Protein AF-A0A6M1Z9V4-F1 (afdb_monomer)

pLDDT: mean 81.65, std 12.56, range [28.44, 98.12]

Radius of gyration: 45.86 Å; Cα contacts (8 Å, |Δi|>4): 1513; chains: 1; bounding box: 104×71×119 Å

Foldseek 3Di:
DPPQAEAFEEEEQDCQQDLVSLLLVLVVVLVVDDVRYHAEYEYEFHDCLLVVQVVVQCVVPVDHDLLVNLVRSLVRLVVRQVSSCVSNVVVVAAADEDEQARQQFEWAPDAQATWGQATDRPVSVVCSVVVHYYYYYFQWHAYPVRGIGGNHPLRSLQSSLRSCLVVVHQEYEYAFQDAAQWQAACVVDVPIDFAAEDELVRQLVSVVVVSHPHDNQNSVLCVQAQRKYFYGHSVCRVRSYYIYGDPDDGDPDRDTPDHDPLQFKDWPDSVVSVVVSVQLVVQCVVVVHDPVCVVVCPFGWDWDDDQQKIKIKTKHFDDPCLLVLVQCLLQDQLDDPHGFDFPDKDKIWIDGNVPPPTIMMMIITMGGDPDNVSSVSSVVRCVVCVVLSRQCRHDVVSSLVSCVVVAPDLVRLLVSLVVVLVVCCVVPVVQDDPCLVVLSVVCVVQADPVQSRFDGSVVSSCLSSVLVSLVVVVLVCVVVVPLDKDKDWDKDWDWTQDPVGIDIKIKIKIKIAANDLQWDDAPVLLVVLLCVLPVQKDWDPRFWDWDCPSVSRMIIIMTIIDHPVGDDPVSNVVCVPCSRVSSVLLTDGFDAQLDDADDPVVLVVQQVVQVVVPADPPDAKEKEKGFHGDDPWKTKIKMKIKDWDDPPDDPLVVLLCPAPQNVFKDWPDWDFDDDHVNPITIIMTIMIGIDTQVVQADPSRDGPVLVVVVVVVVRVCVRRPDYHHPCNVLVVLLVVLLVVLVVVQPPPCPSCPVVSVLFLSQKPPSSCSNVPHSVVSNVQVVVVVVCVPPDPDQKDWDWDDDDLKIKIKIKHQDPVLVVLLVVLLVVLVDDRNQKIWGWDDDRRIIMIMIIGNGSDPVSSVSNVVSNVVSVPPPPDD

Mean predicted aligned error: 21.91 Å

Nearest PDB structures (foldseek):
  5yei-assembly2_E  TM=5.825E-01  e=1.149E-25  Pseudomonas aeruginosa PAO1
  3c1m-assembly1_A  TM=6.120E-01  e=2.299E-22  Methanocaldococcus jannaschii
  2hmf-assembly1_A  TM=6.129E-01  e=2.421E-22  Methanocaldococcus jannaschii
  3c1m-assembly1_D  TM=6.061E-01  e=2.299E-22  Methanocaldococcus jannaschii
  3c1m-assembly3_C  TM=6.024E-01  e=9.781E-22  Methanocaldococcus jannaschii

Structure (mmCIF, N/CA/C/O backbone):
data_AF-A0A6M1Z9V4-F1
#
_entry.id   AF-A0A6M1Z9V4-F1
#
loop_
_atom_site.group_PDB
_atom_site.id
_atom_site.type_symbol
_atom_site.label_atom_id
_atom_site.label_alt_id
_atom_site.label_comp_id
_atom_site.label_asym_id
_atom_site.label_entity_id
_atom_site.label_seq_id
_atom_site.pdbx_PDB_ins_code
_atom_site.Cartn_x
_atom_site.Cartn_y
_atom_site.Cartn_z
_atom_site.occupancy
_atom_site.B_iso_or_equiv
_atom_site.auth_seq_id
_atom_site.auth_comp_id
_atom_site.auth_asym_id
_atom_site.auth_atom_id
_atom_site.pdbx_PDB_model_num
ATOM 1 N N . MET A 1 1 ? 17.855 31.477 -18.858 1.00 30.61 1 MET A N 1
ATOM 2 C CA . MET A 1 1 ? 18.874 30.545 -18.332 1.00 30.61 1 MET A CA 1
ATOM 3 C C . MET A 1 1 ? 19.898 30.377 -19.432 1.00 30.61 1 MET A C 1
ATOM 5 O O . MET A 1 1 ? 19.485 30.064 -20.540 1.00 30.61 1 MET A O 1
ATOM 9 N N . VAL A 1 2 ? 21.170 30.686 -19.178 1.00 31.91 2 VAL A N 1
ATOM 10 C CA . VAL A 1 2 ? 22.245 30.371 -20.131 1.00 31.91 2 VAL A CA 1
ATOM 11 C C . VAL A 1 2 ? 22.257 28.849 -20.273 1.00 31.91 2 VAL A C 1
ATOM 13 O O . VAL A 1 2 ? 22.271 28.143 -19.266 1.00 31.91 2 VAL A O 1
ATOM 16 N N . GLN A 1 3 ? 22.106 28.358 -21.498 1.00 38.12 3 GLN A N 1
ATOM 17 C CA . GLN A 1 3 ? 22.083 26.934 -21.807 1.00 38.12 3 GLN A CA 1
ATOM 18 C C . GLN A 1 3 ? 23.468 26.373 -21.450 1.00 38.12 3 GLN A C 1
ATOM 20 O O . GLN A 1 3 ? 24.476 26.870 -21.938 1.00 38.12 3 GLN A O 1
ATOM 25 N N . MET A 1 4 ? 23.528 25.437 -20.499 1.00 54.75 4 MET A N 1
ATOM 26 C CA . MET A 1 4 ? 24.790 24.845 -20.044 1.00 54.75 4 MET A CA 1
ATOM 27 C C . MET A 1 4 ? 25.305 23.898 -21.129 1.00 54.75 4 MET A C 1
ATOM 29 O O . MET A 1 4 ? 24.669 22.877 -21.387 1.00 54.75 4 MET A O 1
ATOM 33 N N . GLU A 1 5 ? 26.427 24.227 -21.763 1.00 67.88 5 GLU A N 1
ATOM 34 C CA . GLU A 1 5 ? 27.024 23.380 -22.798 1.00 67.88 5 GLU A CA 1
ATOM 35 C C . GLU A 1 5 ? 27.847 22.259 -22.154 1.00 67.88 5 GLU A C 1
ATOM 37 O O . GLU A 1 5 ? 28.683 22.488 -21.279 1.00 67.88 5 GLU A O 1
ATOM 42 N N . ALA A 1 6 ? 27.561 21.021 -22.549 1.00 83.81 6 ALA A N 1
ATOM 43 C CA . ALA A 1 6 ? 28.310 19.857 -22.109 1.00 83.81 6 ALA A CA 1
ATOM 44 C C . ALA A 1 6 ? 29.491 19.595 -23.053 1.00 83.81 6 ALA A C 1
ATOM 46 O O . ALA A 1 6 ? 29.345 19.658 -24.273 1.00 83.81 6 ALA A O 1
ATOM 47 N N . GLU A 1 7 ? 30.653 19.276 -22.484 1.00 90.88 7 GLU A N 1
ATOM 48 C CA . GLU A 1 7 ? 31.898 19.022 -23.211 1.00 90.88 7 GLU A CA 1
ATOM 49 C C . GLU A 1 7 ? 32.248 17.533 -23.166 1.00 90.88 7 GLU A C 1
ATOM 51 O O . GLU A 1 7 ? 32.269 16.918 -22.095 1.00 90.88 7 GLU A O 1
ATOM 56 N N . VAL A 1 8 ? 32.581 16.954 -24.324 1.00 96.06 8 VAL A N 1
ATOM 57 C CA . VAL A 1 8 ? 33.084 15.577 -24.420 1.00 96.06 8 VAL A CA 1
ATOM 58 C C . VAL A 1 8 ? 34.544 15.587 -24.863 1.00 96.06 8 VAL A C 1
ATOM 60 O O . VAL A 1 8 ? 34.869 16.001 -25.976 1.00 96.06 8 VAL A O 1
ATOM 63 N N . LEU A 1 9 ? 35.427 15.095 -23.993 1.00 96.06 9 LEU A N 1
ATOM 64 C CA . LEU A 1 9 ? 36.875 15.061 -24.191 1.00 96.06 9 LEU A CA 1
ATOM 65 C C . LEU A 1 9 ? 37.337 13.615 -24.374 1.00 96.06 9 LEU A C 1
ATOM 67 O O . LEU A 1 9 ? 37.154 12.782 -23.486 1.00 96.06 9 LEU A O 1
ATOM 71 N N . LYS A 1 10 ? 37.972 13.296 -25.501 1.00 96.44 10 LYS A N 1
ATOM 72 C CA . LYS A 1 10 ? 38.470 11.950 -25.795 1.00 96.44 10 LYS A CA 1
ATOM 73 C C . LYS A 1 10 ? 39.991 11.903 -25.744 1.00 96.44 10 LYS A C 1
ATOM 75 O O . LYS A 1 10 ? 40.659 12.517 -26.571 1.00 96.44 10 LYS A O 1
ATOM 80 N N . PHE A 1 11 ? 40.543 11.064 -24.868 1.00 94.50 11 PHE A N 1
ATOM 81 C CA . PHE A 1 11 ? 41.984 10.802 -24.771 1.00 94.50 11 PHE A CA 1
ATOM 82 C C . PHE A 1 11 ? 42.332 9.421 -25.344 1.00 94.50 11 PHE A C 1
ATOM 84 O O . PHE A 1 11 ? 41.746 8.399 -24.978 1.00 94.50 11 PHE A O 1
ATOM 91 N N . GLY A 1 12 ? 43.274 9.379 -26.292 1.00 89.25 12 GLY A N 1
ATOM 92 C CA . GLY A 1 12 ? 43.791 8.123 -26.855 1.00 89.25 12 GLY A CA 1
ATOM 93 C C . GLY A 1 12 ? 44.735 7.371 -25.910 1.00 89.25 12 GLY A C 1
ATOM 94 O O . GLY A 1 12 ? 45.224 7.935 -24.938 1.00 89.25 12 GLY A O 1
ATOM 95 N N . GLY A 1 13 ? 45.052 6.110 -26.229 1.00 88.12 13 GLY A N 1
ATOM 96 C CA . GLY A 1 13 ? 45.887 5.255 -25.369 1.00 88.12 13 GLY A CA 1
ATOM 97 C C . GLY A 1 13 ? 47.291 5.809 -25.100 1.00 88.12 13 GLY A C 1
ATOM 98 O O . GLY A 1 13 ? 47.818 5.638 -24.007 1.00 88.12 13 GLY A O 1
ATOM 99 N N . ALA A 1 14 ? 47.865 6.560 -26.049 1.00 88.00 14 ALA A N 1
ATOM 100 C CA . ALA A 1 14 ? 49.145 7.251 -25.876 1.00 88.00 14 ALA A CA 1
ATOM 101 C C . ALA A 1 14 ? 49.090 8.411 -24.861 1.00 88.00 14 ALA A C 1
ATOM 103 O O . ALA A 1 14 ? 50.113 8.735 -24.264 1.00 88.00 14 ALA A O 1
ATOM 104 N N . ALA A 1 15 ? 47.914 9.012 -24.642 1.00 89.25 15 ALA A N 1
ATOM 105 C CA . ALA A 1 15 ? 47.707 10.083 -23.664 1.00 89.25 15 ALA A CA 1
ATOM 106 C C . ALA A 1 15 ? 47.539 9.547 -22.231 1.00 89.25 15 ALA A C 1
ATOM 108 O O . ALA A 1 15 ? 47.651 10.303 -21.271 1.00 89.25 15 ALA A O 1
ATOM 109 N N . VAL A 1 16 ? 47.283 8.245 -22.081 1.00 92.62 16 VAL A N 1
ATOM 110 C CA . VAL A 1 16 ? 47.084 7.562 -20.793 1.00 92.62 16 VAL A CA 1
ATOM 111 C C . VAL A 1 16 ? 48.018 6.354 -20.633 1.00 92.62 16 VAL A C 1
ATOM 113 O O . VAL A 1 16 ? 47.740 5.459 -19.843 1.00 92.62 16 VAL A O 1
ATOM 116 N N . ALA A 1 17 ? 49.133 6.297 -21.373 1.00 91.38 17 ALA A N 1
ATOM 117 C CA . ALA A 1 17 ? 49.997 5.114 -21.397 1.00 91.38 17 ALA A CA 1
ATOM 118 C C . ALA A 1 17 ? 50.807 4.928 -20.105 1.00 91.38 17 ALA A C 1
ATOM 120 O O . ALA A 1 17 ? 51.143 3.800 -19.754 1.00 91.38 17 ALA A O 1
ATOM 121 N N . THR A 1 18 ? 51.112 6.011 -19.385 1.00 93.62 18 THR A N 1
ATOM 122 C CA . THR A 1 18 ? 51.848 5.965 -18.113 1.00 93.62 18 THR A CA 1
ATOM 123 C C . THR A 1 18 ? 51.132 6.733 -17.001 1.00 93.62 18 THR A C 1
ATOM 125 O O . THR A 1 18 ? 50.390 7.680 -17.281 1.00 93.62 18 THR A O 1
ATOM 128 N N . PRO A 1 19 ? 51.388 6.408 -15.718 1.00 94.44 19 PRO A N 1
ATOM 129 C CA . PRO A 1 19 ? 50.850 7.172 -14.592 1.00 94.44 19 PRO A CA 1
ATOM 130 C C . PRO A 1 19 ? 51.164 8.673 -14.668 1.00 94.44 19 PRO A C 1
ATOM 132 O O . PRO A 1 19 ? 50.322 9.500 -14.328 1.00 94.44 19 PRO A O 1
ATOM 135 N N . GLN A 1 20 ? 52.351 9.052 -15.155 1.00 94.12 20 GLN A N 1
ATOM 136 C CA . GLN A 1 20 ? 52.730 10.455 -15.345 1.00 94.12 20 GLN A CA 1
ATOM 137 C C . GLN A 1 20 ? 51.847 11.145 -16.390 1.00 94.12 20 GLN A C 1
ATOM 139 O O . GLN A 1 20 ? 51.473 12.300 -16.200 1.00 94.12 20 GLN A O 1
ATOM 144 N N . GLN A 1 21 ? 51.496 10.456 -17.477 1.00 93.19 21 GLN A N 1
ATOM 145 C CA . GLN A 1 21 ? 50.587 11.001 -18.486 1.00 93.19 21 GLN A CA 1
ATOM 146 C C . GLN A 1 21 ? 49.151 11.095 -17.962 1.00 93.19 21 GLN A C 1
ATOM 148 O O . GLN A 1 21 ? 48.523 12.134 -18.135 1.00 93.19 21 GLN A O 1
ATOM 153 N N . ILE A 1 22 ? 48.673 10.091 -17.217 1.00 95.38 22 ILE A N 1
ATOM 154 C CA . ILE A 1 22 ? 47.360 10.140 -16.547 1.00 95.38 22 ILE A CA 1
ATOM 155 C C . ILE A 1 22 ? 47.282 11.340 -15.591 1.00 95.38 22 ILE A C 1
ATOM 157 O O . ILE A 1 22 ? 46.293 12.069 -15.603 1.00 95.38 22 ILE A O 1
ATOM 161 N N . LYS A 1 23 ? 48.342 11.611 -14.815 1.00 95.12 23 LYS A N 1
ATOM 162 C CA . LYS A 1 23 ? 48.415 12.802 -13.951 1.00 95.12 23 LYS A CA 1
ATOM 163 C C . LYS A 1 23 ? 48.371 14.113 -14.741 1.00 95.12 23 LYS A C 1
ATOM 165 O O . LYS A 1 23 ? 47.721 15.052 -14.293 1.00 95.12 23 LYS A O 1
ATOM 170 N N . LYS A 1 24 ? 49.020 14.185 -15.910 1.00 93.31 24 LYS A N 1
ATOM 171 C CA . LYS A 1 24 ? 48.935 15.361 -16.797 1.00 93.31 24 LYS A CA 1
ATOM 172 C C . LYS A 1 24 ? 47.515 15.570 -17.326 1.00 93.31 24 LYS A C 1
ATOM 174 O O . LYS A 1 24 ? 47.024 16.691 -17.278 1.00 93.31 24 LYS A O 1
ATOM 179 N N . VAL A 1 25 ? 46.845 14.499 -17.757 1.00 94.31 25 VAL A N 1
ATOM 180 C CA . VAL A 1 25 ? 45.439 14.541 -18.198 1.00 94.31 25 VAL A CA 1
ATOM 181 C C . VAL A 1 25 ? 44.521 14.993 -17.057 1.00 94.31 25 VAL A C 1
ATOM 183 O O . VAL A 1 25 ? 43.667 15.848 -17.266 1.00 94.31 25 VAL A O 1
ATOM 186 N N . ALA A 1 26 ? 44.731 14.492 -15.835 1.00 95.62 26 ALA A N 1
ATOM 187 C CA . ALA A 1 26 ? 43.974 14.924 -14.661 1.00 95.62 26 ALA A CA 1
ATOM 188 C C . ALA A 1 26 ? 44.179 16.414 -14.338 1.00 95.62 26 ALA A C 1
ATOM 190 O O . ALA A 1 26 ? 43.201 17.102 -14.060 1.00 95.62 26 ALA A O 1
ATOM 191 N N . CYS A 1 27 ? 45.417 16.929 -14.408 1.00 93.19 27 CYS A N 1
ATOM 192 C CA . CYS A 1 27 ? 45.677 18.367 -14.259 1.00 93.19 27 CYS A CA 1
ATOM 193 C C . CYS A 1 27 ? 44.933 19.182 -15.321 1.00 93.19 27 CYS A C 1
ATOM 195 O O . CYS A 1 27 ? 44.237 20.125 -14.969 1.00 93.19 27 CYS A O 1
ATOM 197 N N . PHE A 1 28 ? 45.017 18.776 -16.590 1.00 92.25 28 PHE A N 1
ATOM 198 C CA . PHE A 1 28 ? 44.331 19.459 -17.686 1.00 92.25 28 PHE A CA 1
ATOM 199 C C . PHE A 1 28 ? 42.811 19.528 -17.468 1.00 92.25 28 PHE A C 1
ATOM 201 O O . PHE A 1 28 ? 42.213 20.592 -17.590 1.00 92.25 28 PHE A O 1
ATOM 208 N N . ILE A 1 29 ? 42.177 18.413 -17.089 1.00 93.62 29 ILE A N 1
ATOM 209 C CA . ILE A 1 29 ? 40.734 18.379 -16.801 1.00 93.62 29 ILE A CA 1
ATOM 210 C C . ILE A 1 29 ? 40.393 19.259 -15.588 1.00 93.62 29 ILE A C 1
ATOM 212 O O . ILE A 1 29 ? 39.375 19.948 -15.602 1.00 93.62 29 ILE A O 1
ATOM 216 N N . ALA A 1 30 ? 41.230 19.248 -14.546 1.00 91.69 30 ALA A N 1
ATOM 217 C CA . ALA A 1 30 ? 41.026 20.066 -13.352 1.00 91.69 30 ALA A CA 1
ATOM 218 C C . ALA A 1 30 ? 41.131 21.571 -13.647 1.00 91.69 30 ALA A C 1
ATOM 220 O O . ALA A 1 30 ? 40.338 22.341 -13.118 1.00 91.69 30 ALA A O 1
ATOM 221 N N . GLU A 1 31 ? 42.068 21.975 -14.506 1.00 89.94 31 GLU A N 1
ATOM 222 C CA . GLU A 1 31 ? 42.248 23.364 -14.953 1.00 89.94 31 GLU A CA 1
ATOM 223 C C . GLU A 1 31 ? 41.127 23.817 -15.893 1.00 89.94 31 GLU A C 1
ATOM 225 O O . GLU A 1 31 ? 40.688 24.963 -15.833 1.00 89.94 31 GLU A O 1
ATOM 230 N N . ARG A 1 32 ? 40.628 22.908 -16.738 1.00 87.06 32 ARG A N 1
ATOM 231 C CA . ARG A 1 32 ? 39.532 23.181 -17.674 1.00 87.06 32 ARG A CA 1
ATOM 232 C C . ARG A 1 32 ? 38.161 23.246 -16.999 1.00 87.06 32 ARG A C 1
ATOM 234 O O . ARG A 1 32 ? 37.228 23.828 -17.546 1.00 87.06 32 ARG A O 1
ATOM 241 N N . ARG A 1 33 ? 38.020 22.664 -15.807 1.00 84.12 33 ARG A N 1
ATOM 242 C CA . ARG A 1 33 ? 36.779 22.710 -15.031 1.00 84.12 33 ARG A CA 1
ATOM 243 C C . ARG A 1 33 ? 36.532 24.125 -14.509 1.00 84.12 33 ARG A C 1
ATOM 245 O O . ARG A 1 33 ? 37.269 24.626 -13.665 1.00 84.12 33 ARG A O 1
ATOM 252 N N . THR A 1 34 ? 35.427 24.727 -14.932 1.00 74.56 34 THR A N 1
ATOM 253 C CA . THR A 1 34 ? 34.893 25.959 -14.334 1.00 74.56 34 THR A CA 1
ATOM 254 C C . THR A 1 34 ? 33.622 25.663 -13.534 1.00 74.56 34 THR A C 1
ATOM 256 O O . THR A 1 34 ? 33.082 24.554 -13.592 1.00 74.56 34 THR A O 1
ATOM 259 N N . ALA A 1 35 ? 33.140 26.635 -12.754 1.00 61.66 35 ALA A N 1
ATOM 260 C CA . ALA A 1 35 ? 31.840 26.513 -12.100 1.00 61.66 35 ALA A CA 1
ATOM 261 C C . ALA A 1 35 ? 30.750 26.304 -13.170 1.00 61.66 35 ALA A C 1
ATOM 263 O O . ALA A 1 35 ? 30.610 27.135 -14.066 1.00 61.66 35 ALA A O 1
ATOM 264 N N . ASN A 1 36 ? 29.976 25.219 -13.050 1.00 62.91 36 ASN A N 1
ATOM 265 C CA . ASN A 1 36 ? 28.945 24.763 -14.000 1.00 62.91 36 ASN A CA 1
ATOM 266 C C . ASN A 1 36 ? 29.429 24.053 -15.288 1.00 62.91 36 ASN A C 1
ATOM 268 O O . ASN A 1 36 ? 28.621 23.848 -16.194 1.00 62.91 36 ASN A O 1
ATOM 272 N N . SER A 1 37 ? 30.694 23.621 -15.389 1.00 76.00 37 SER A N 1
ATOM 273 C CA . SER A 1 37 ? 31.153 22.789 -16.520 1.00 76.00 37 SER A CA 1
ATOM 274 C C . SER A 1 37 ? 30.627 21.344 -16.427 1.00 76.00 37 SER A C 1
ATOM 276 O O . SER A 1 37 ? 30.912 20.640 -15.456 1.00 76.00 37 SER A O 1
ATOM 278 N N . ARG A 1 38 ? 29.920 20.859 -17.461 1.00 90.44 38 ARG A N 1
ATOM 279 C CA . ARG A 1 38 ? 29.492 19.450 -17.598 1.00 90.44 38 ARG A CA 1
ATOM 280 C C . ARG A 1 38 ? 30.489 18.676 -18.465 1.00 90.44 38 ARG A C 1
ATOM 282 O O . ARG A 1 38 ? 30.363 18.671 -19.684 1.00 90.44 38 ARG A O 1
ATOM 289 N N . ILE A 1 39 ? 31.479 18.032 -17.841 1.00 94.19 39 ILE A N 1
ATOM 290 C CA . ILE A 1 39 ? 32.590 17.376 -18.553 1.00 94.19 39 ILE A CA 1
ATOM 291 C C . ILE A 1 39 ? 32.426 15.851 -18.553 1.00 94.19 39 ILE A C 1
ATOM 293 O O . ILE A 1 39 ? 32.421 15.210 -17.496 1.00 94.19 39 ILE A O 1
ATOM 297 N N . ILE A 1 40 ? 32.376 15.267 -19.752 1.00 97.12 40 ILE A N 1
ATOM 298 C CA . ILE A 1 40 ? 32.503 13.826 -19.990 1.00 97.12 40 ILE A CA 1
ATOM 299 C C . ILE A 1 40 ? 33.883 13.547 -20.580 1.00 97.12 40 ILE A C 1
ATOM 301 O O . ILE A 1 40 ? 34.289 14.153 -21.568 1.00 97.12 40 ILE A O 1
ATOM 305 N N . VAL A 1 41 ? 34.596 12.582 -20.009 1.00 97.50 41 VAL A N 1
ATOM 306 C CA . VAL A 1 41 ? 35.927 12.174 -20.456 1.00 97.50 41 VAL A CA 1
ATOM 307 C C . VAL A 1 41 ? 35.881 10.735 -20.939 1.00 97.50 41 VAL A C 1
ATOM 309 O O . VAL A 1 41 ? 35.579 9.838 -20.162 1.00 97.50 41 VAL A O 1
ATOM 312 N N . VAL A 1 42 ? 36.219 10.483 -22.199 1.00 97.75 42 VAL A N 1
ATOM 313 C CA . VAL A 1 42 ? 36.314 9.131 -22.764 1.00 97.75 42 VAL A CA 1
ATOM 314 C C . VAL A 1 42 ? 37.778 8.742 -22.902 1.00 97.75 42 VAL A C 1
ATOM 316 O O . VAL A 1 42 ? 38.550 9.432 -23.571 1.00 97.75 42 VAL A O 1
ATOM 319 N N . VAL A 1 43 ? 38.171 7.619 -22.305 1.00 95.38 43 VAL A N 1
ATOM 320 C CA . VAL A 1 43 ? 39.557 7.125 -22.367 1.00 95.38 43 VAL A CA 1
ATOM 321 C C . VAL A 1 43 ? 39.635 5.752 -23.026 1.00 95.38 43 VAL A C 1
ATOM 323 O O . VAL A 1 43 ? 38.760 4.901 -22.852 1.00 95.38 43 VAL A O 1
ATOM 326 N N . SER A 1 44 ? 40.694 5.554 -23.809 1.00 93.50 44 SER A N 1
ATOM 327 C CA . SER A 1 44 ? 41.108 4.242 -24.321 1.00 93.50 44 SER A CA 1
ATOM 328 C C . SER A 1 44 ? 41.963 3.493 -23.288 1.00 93.50 44 SER A C 1
ATOM 330 O O . SER A 1 44 ? 42.369 4.073 -22.281 1.00 93.50 44 SER A O 1
ATOM 332 N N . ALA A 1 45 ? 42.257 2.214 -23.541 1.00 91.12 45 ALA A N 1
ATOM 333 C CA . ALA A 1 45 ? 43.186 1.438 -22.725 1.00 91.12 45 ALA A CA 1
ATOM 334 C C . ALA A 1 45 ? 44.600 2.055 -22.705 1.00 91.12 45 ALA A C 1
ATOM 336 O O . ALA A 1 45 ? 45.015 2.730 -23.652 1.00 91.12 45 ALA A O 1
ATOM 337 N N . MET A 1 46 ? 45.353 1.802 -21.632 1.00 89.88 46 MET A N 1
ATOM 338 C CA . MET A 1 46 ? 46.723 2.293 -21.474 1.00 89.88 46 MET A CA 1
ATOM 339 C C . MET A 1 46 ? 47.648 1.699 -22.546 1.00 89.88 46 MET A C 1
ATOM 341 O O . MET A 1 46 ? 47.776 0.484 -22.655 1.00 89.88 46 MET A O 1
ATOM 345 N N . GLY A 1 47 ? 48.345 2.538 -23.316 1.00 82.00 47 GLY A N 1
ATOM 346 C CA . GLY A 1 47 ? 49.431 2.087 -24.194 1.00 82.00 47 GLY A CA 1
ATOM 347 C C . GLY A 1 47 ? 49.042 0.932 -25.132 1.00 82.00 47 GLY A C 1
ATOM 348 O O . GLY A 1 47 ? 48.209 1.113 -26.016 1.00 82.00 47 GLY A O 1
ATOM 349 N N . LYS A 1 48 ? 49.679 -0.235 -24.950 1.00 83.19 48 LYS A N 1
ATOM 350 C CA . LYS A 1 48 ? 49.480 -1.457 -25.756 1.00 83.19 48 LYS A CA 1
ATOM 351 C C . LYS A 1 48 ? 48.669 -2.550 -25.042 1.00 83.19 48 LYS A C 1
ATOM 353 O O . LYS A 1 48 ? 48.612 -3.674 -25.530 1.00 83.19 48 LYS A O 1
ATOM 358 N N . THR A 1 49 ? 48.014 -2.244 -23.918 1.00 84.88 49 THR A N 1
ATOM 359 C CA . THR A 1 49 ? 47.320 -3.247 -23.089 1.00 84.88 49 THR A CA 1
ATOM 360 C C . THR A 1 49 ? 46.280 -4.058 -23.872 1.00 84.88 49 THR A C 1
ATOM 362 O O . THR A 1 49 ? 46.171 -5.263 -23.671 1.00 84.88 49 THR A O 1
ATOM 365 N N . THR A 1 50 ? 45.529 -3.444 -24.794 1.00 85.56 50 THR A N 1
ATOM 366 C CA . THR A 1 50 ? 44.549 -4.174 -25.622 1.00 85.56 50 THR A CA 1
ATOM 367 C C . THR A 1 50 ? 45.223 -5.226 -26.507 1.00 85.56 50 THR A C 1
ATOM 369 O O . THR A 1 50 ? 44.741 -6.354 -26.587 1.00 85.56 50 THR A O 1
ATOM 372 N N . ASP A 1 51 ? 46.360 -4.890 -27.123 1.00 87.12 51 ASP A N 1
ATOM 373 C CA . ASP A 1 51 ? 47.118 -5.817 -27.969 1.00 87.12 51 ASP A CA 1
ATOM 374 C C . ASP A 1 51 ? 47.719 -6.962 -27.139 1.00 87.12 51 ASP A C 1
ATOM 376 O O . ASP A 1 51 ? 47.703 -8.115 -27.567 1.00 87.12 51 ASP A O 1
ATOM 380 N N . GLU A 1 52 ? 48.198 -6.667 -25.927 1.00 91.12 52 GLU A N 1
ATOM 381 C CA . GLU A 1 52 ? 48.719 -7.667 -24.986 1.00 91.12 52 GLU A CA 1
ATOM 382 C C . GLU A 1 52 ? 47.632 -8.658 -24.541 1.00 91.12 52 GLU A C 1
ATOM 384 O O . GLU A 1 52 ? 47.866 -9.868 -24.530 1.00 91.12 52 GLU A O 1
ATOM 389 N N . LEU A 1 53 ? 46.424 -8.171 -24.235 1.00 91.75 53 LEU A N 1
ATOM 390 C CA . LEU A 1 53 ? 45.276 -9.014 -23.879 1.00 91.75 53 LEU A CA 1
ATOM 391 C C . LEU A 1 53 ? 44.819 -9.884 -25.058 1.00 91.75 53 LEU A C 1
ATOM 393 O O . LEU A 1 53 ? 44.513 -11.063 -24.872 1.00 91.75 53 LEU A O 1
ATOM 397 N N . LEU A 1 54 ? 44.815 -9.339 -26.278 1.00 89.81 54 LEU A N 1
ATOM 398 C CA . LEU A 1 54 ? 44.518 -10.103 -27.494 1.00 89.81 54 LEU A CA 1
ATOM 399 C C . LEU A 1 54 ? 45.579 -11.174 -27.770 1.00 89.81 54 LEU A C 1
ATOM 401 O O . LEU A 1 54 ? 45.236 -12.299 -28.136 1.00 89.81 54 LEU A O 1
ATOM 405 N N . PHE A 1 55 ? 46.860 -10.853 -27.577 1.00 92.31 55 PHE A N 1
ATOM 406 C CA . PHE A 1 55 ? 47.951 -11.819 -27.698 1.00 92.31 55 PHE A CA 1
ATOM 407 C C . PHE A 1 55 ? 47.797 -12.956 -26.684 1.00 92.31 55 PHE A C 1
ATOM 409 O O . PHE A 1 55 ? 47.895 -14.125 -27.056 1.00 92.31 55 PHE A O 1
ATOM 416 N N . LEU A 1 56 ? 47.483 -12.630 -25.427 1.00 93.12 56 LEU A N 1
ATOM 417 C CA . LEU A 1 56 ? 47.248 -13.616 -24.375 1.00 93.12 56 LEU A CA 1
ATOM 418 C C . LEU A 1 56 ? 46.058 -14.532 -24.698 1.00 93.12 56 LEU A C 1
ATOM 420 O O . LEU A 1 56 ? 46.171 -15.746 -24.546 1.00 93.12 56 LEU A O 1
ATOM 424 N N . ALA A 1 57 ? 44.945 -13.977 -25.191 1.00 92.75 57 ALA A N 1
ATOM 425 C CA . ALA A 1 57 ? 43.788 -14.766 -25.617 1.00 92.75 57 ALA A CA 1
ATOM 426 C C . ALA A 1 57 ? 44.161 -15.776 -26.712 1.00 92.75 57 ALA A C 1
ATOM 428 O O . ALA A 1 57 ? 43.842 -16.958 -26.592 1.00 92.75 57 ALA A O 1
ATOM 429 N N . ASN A 1 58 ? 44.892 -15.319 -27.734 1.00 92.69 58 ASN A N 1
ATOM 430 C CA . ASN A 1 58 ? 45.336 -16.158 -28.848 1.00 92.69 58 ASN A CA 1
ATOM 431 C C . ASN A 1 58 ? 46.361 -17.222 -28.428 1.00 92.69 58 ASN A C 1
ATOM 433 O O . ASN A 1 58 ? 46.400 -18.302 -29.015 1.00 92.69 58 ASN A O 1
ATOM 437 N N . ALA A 1 59 ? 47.178 -16.938 -27.410 1.00 93.88 59 ALA A N 1
ATOM 438 C CA . ALA A 1 59 ? 48.116 -17.905 -26.846 1.00 93.88 59 ALA A CA 1
ATOM 439 C C . ALA A 1 59 ? 47.406 -19.043 -26.089 1.00 93.88 59 ALA A C 1
ATOM 441 O O . ALA A 1 59 ? 47.918 -20.160 -26.053 1.00 93.88 59 ALA A O 1
ATOM 442 N N . VAL A 1 60 ? 46.231 -18.776 -25.502 1.00 95.12 60 VAL A N 1
ATOM 443 C CA . VAL A 1 60 ? 45.398 -19.789 -24.826 1.00 95.12 60 VAL A CA 1
ATOM 444 C C . VAL A 1 60 ? 44.545 -20.570 -25.828 1.00 95.12 60 VAL A C 1
ATOM 446 O O . VAL A 1 60 ? 44.426 -21.789 -25.724 1.00 95.12 60 VAL A O 1
ATOM 449 N N . ASN A 1 61 ? 43.943 -19.881 -26.796 1.00 93.69 61 ASN A N 1
ATOM 450 C CA . ASN A 1 61 ? 43.112 -20.475 -27.835 1.00 93.69 61 ASN A CA 1
ATOM 451 C C . ASN A 1 61 ? 43.314 -19.706 -29.145 1.00 93.69 61 ASN A C 1
ATOM 453 O O . ASN A 1 61 ? 43.016 -18.520 -29.205 1.00 93.69 61 ASN A O 1
ATOM 457 N N . SER A 1 62 ? 43.760 -20.386 -30.203 1.00 90.31 62 SER A N 1
ATOM 458 C CA . SER A 1 62 ? 44.005 -19.784 -31.523 1.00 90.31 62 SER A CA 1
ATOM 459 C C . SER A 1 62 ? 42.738 -19.294 -32.240 1.00 90.31 62 SER A C 1
ATOM 461 O O . SER A 1 62 ? 42.835 -18.558 -33.221 1.00 90.31 62 SER A O 1
ATOM 463 N N . SER A 1 63 ? 41.553 -19.680 -31.763 1.00 91.44 63 SER A N 1
ATOM 464 C CA . SER A 1 63 ? 40.256 -19.164 -32.204 1.00 91.44 63 SER A CA 1
ATOM 465 C C . SER A 1 63 ? 39.353 -18.937 -30.981 1.00 91.44 63 SER A C 1
ATOM 467 O O . SER A 1 63 ? 38.452 -19.737 -30.700 1.00 91.44 63 SER A O 1
ATOM 469 N N . PRO A 1 64 ? 39.621 -17.887 -30.180 1.00 91.94 64 PRO A N 1
ATOM 470 C CA . PRO A 1 64 ? 38.869 -17.641 -28.959 1.00 91.94 64 PRO A CA 1
ATOM 471 C C . PRO A 1 64 ? 37.422 -17.239 -29.302 1.00 91.94 64 PRO A C 1
ATOM 473 O O . PRO A 1 64 ? 37.208 -16.472 -30.246 1.00 91.94 64 PRO A O 1
ATOM 476 N N . PRO A 1 65 ? 36.406 -17.715 -28.553 1.00 94.69 65 PRO A N 1
ATOM 477 C CA . PRO A 1 65 ? 35.035 -17.254 -28.733 1.00 94.69 65 PRO A CA 1
ATOM 478 C C . PRO A 1 65 ? 34.950 -15.731 -28.594 1.00 94.69 65 PRO A C 1
ATOM 480 O O . PRO A 1 65 ? 35.363 -15.174 -27.577 1.00 94.69 65 PRO A O 1
ATOM 483 N N . LYS A 1 66 ? 34.381 -15.055 -29.600 1.00 93.69 66 LYS A N 1
ATOM 484 C CA . LYS A 1 66 ? 34.344 -13.582 -29.671 1.00 93.69 66 LYS A CA 1
ATOM 485 C C . LYS A 1 66 ? 33.706 -12.922 -28.443 1.00 93.69 66 LYS A C 1
ATOM 487 O O . LYS A 1 66 ? 34.165 -11.873 -28.011 1.00 93.69 66 LYS A O 1
ATOM 492 N N . ARG A 1 67 ? 32.692 -13.560 -27.850 1.00 95.19 67 ARG A N 1
ATOM 493 C CA . ARG A 1 67 ? 32.069 -13.108 -26.596 1.00 95.19 67 ARG A CA 1
ATOM 494 C C . ARG A 1 67 ? 33.081 -13.014 -25.450 1.00 95.19 67 ARG A C 1
ATOM 496 O O . ARG A 1 67 ? 33.166 -11.992 -24.778 1.00 95.19 67 ARG A O 1
ATOM 503 N N . GLU A 1 68 ? 33.860 -14.072 -25.237 1.00 95.69 68 GLU A N 1
ATOM 504 C CA . GLU A 1 68 ? 34.863 -14.109 -24.165 1.00 95.69 68 GLU A CA 1
ATOM 505 C C . GLU A 1 68 ? 36.048 -13.191 -24.472 1.00 95.69 68 GLU A C 1
ATOM 507 O O . GLU A 1 68 ? 36.653 -12.616 -23.568 1.00 95.69 68 GLU A O 1
ATOM 512 N N . GLN A 1 69 ? 36.354 -12.998 -25.755 1.00 93.00 69 GLN A N 1
ATOM 513 C CA . GLN A 1 69 ? 37.337 -12.013 -26.184 1.00 93.00 69 GLN A CA 1
ATOM 514 C C . GLN A 1 69 ? 36.900 -10.591 -25.808 1.00 93.00 69 GLN A C 1
ATOM 516 O O . GLN A 1 69 ? 37.702 -9.869 -25.220 1.00 93.00 69 GLN A O 1
ATOM 521 N N . ASP A 1 70 ? 35.641 -10.217 -26.067 1.00 94.50 70 ASP A N 1
ATOM 522 C CA . ASP A 1 70 ? 35.064 -8.926 -25.662 1.00 94.50 70 ASP A CA 1
ATOM 523 C C . ASP A 1 70 ? 35.099 -8.731 -24.142 1.00 94.50 70 ASP A C 1
ATOM 525 O O . ASP A 1 70 ? 35.501 -7.669 -23.657 1.00 94.50 70 ASP A O 1
ATOM 529 N N . MET A 1 71 ? 34.742 -9.774 -23.384 1.00 94.19 71 MET A N 1
ATOM 530 C CA . MET A 1 71 ? 34.851 -9.784 -21.924 1.00 94.19 71 MET A CA 1
ATOM 531 C C . MET A 1 71 ? 36.285 -9.469 -21.474 1.00 94.19 71 MET A C 1
ATOM 533 O O . MET A 1 71 ? 36.484 -8.576 -20.648 1.00 94.19 71 MET A O 1
ATOM 537 N N . LEU A 1 72 ? 37.286 -10.150 -22.042 1.00 94.12 72 LEU A N 1
ATOM 538 C CA . LEU A 1 72 ? 38.691 -9.978 -21.671 1.00 94.12 72 LEU A CA 1
ATOM 539 C C . LEU A 1 72 ? 39.208 -8.573 -21.995 1.00 94.12 72 LEU A C 1
ATOM 541 O O . LEU A 1 72 ? 39.779 -7.906 -21.132 1.00 94.12 72 LEU A O 1
ATOM 545 N N . ILE A 1 73 ? 39.028 -8.112 -23.232 1.00 91.94 73 ILE A N 1
ATOM 546 C CA . ILE A 1 73 ? 39.640 -6.855 -23.681 1.00 91.94 73 ILE A CA 1
ATOM 547 C C . ILE A 1 73 ? 38.973 -5.622 -23.065 1.00 91.94 73 ILE A C 1
ATOM 549 O O . ILE A 1 73 ? 39.651 -4.614 -22.881 1.00 91.94 73 ILE A O 1
ATOM 553 N N . SER A 1 74 ? 37.707 -5.723 -22.632 1.00 91.81 74 SER A N 1
ATOM 554 C CA . SER A 1 74 ? 37.008 -4.650 -21.901 1.00 91.81 74 SER A CA 1
ATOM 555 C C . SER A 1 74 ? 37.724 -4.198 -20.618 1.00 91.81 74 SER A C 1
ATOM 557 O O . SER A 1 74 ? 37.475 -3.101 -20.107 1.00 91.81 74 SER A O 1
ATOM 559 N N . VAL A 1 75 ? 38.619 -5.034 -20.076 1.00 92.88 75 VAL A N 1
ATOM 560 C CA . VAL A 1 75 ? 39.404 -4.749 -18.869 1.00 92.88 75 VAL A CA 1
ATOM 561 C C . VAL A 1 75 ? 40.403 -3.609 -19.097 1.00 92.88 75 VAL A C 1
ATOM 563 O O . VAL A 1 75 ? 40.663 -2.842 -18.167 1.00 92.88 75 VAL A O 1
ATOM 566 N N . GLY A 1 76 ? 40.921 -3.439 -20.318 1.00 91.94 76 GLY A N 1
ATOM 567 C CA . GLY A 1 76 ? 41.936 -2.427 -20.633 1.00 91.94 76 GLY A CA 1
ATOM 568 C C . GLY A 1 76 ? 41.477 -0.999 -20.319 1.00 91.94 76 GLY A C 1
ATOM 569 O O . GLY A 1 76 ? 42.149 -0.254 -19.596 1.00 91.94 76 GLY A O 1
ATOM 570 N N . GLU A 1 77 ? 40.296 -0.608 -20.797 1.00 92.75 77 GLU A N 1
ATOM 571 C CA . GLU A 1 77 ? 39.729 0.710 -20.496 1.00 92.75 77 GLU A CA 1
ATOM 572 C C . GLU A 1 77 ? 39.291 0.836 -19.032 1.00 92.75 77 GLU A C 1
ATOM 574 O O . GLU A 1 77 ? 39.384 1.925 -18.467 1.00 92.75 77 GLU A O 1
ATOM 579 N N . ARG A 1 78 ? 38.883 -0.263 -18.378 1.00 94.75 78 ARG A N 1
ATOM 580 C CA . ARG A 1 78 ? 38.490 -0.260 -16.954 1.00 94.75 78 ARG A CA 1
ATOM 581 C C . ARG A 1 78 ? 39.643 0.127 -16.031 1.00 94.75 78 ARG A C 1
ATOM 583 O O . ARG A 1 78 ? 39.429 0.842 -15.050 1.00 94.75 78 ARG A O 1
ATOM 590 N N . ILE A 1 79 ? 40.859 -0.303 -16.355 1.00 94.94 79 ILE A N 1
ATOM 591 C CA . ILE A 1 79 ? 42.074 0.125 -15.650 1.00 94.94 79 ILE A CA 1
ATOM 592 C C . ILE A 1 79 ? 42.260 1.640 -15.825 1.00 94.94 79 ILE A C 1
ATOM 594 O O . ILE A 1 79 ? 42.412 2.371 -14.846 1.00 94.94 79 ILE A O 1
ATOM 598 N N . SER A 1 80 ? 42.157 2.121 -17.064 1.00 95.31 80 SER A N 1
ATOM 599 C CA . SER A 1 80 ? 42.427 3.518 -17.434 1.00 95.31 80 SER A CA 1
ATOM 600 C C . SER A 1 80 ? 41.457 4.506 -16.777 1.00 95.31 80 SER A C 1
ATOM 602 O O . SER A 1 80 ? 41.896 5.483 -16.168 1.00 95.31 80 SER A O 1
ATOM 604 N N . ILE A 1 81 ? 40.145 4.233 -16.826 1.00 97.38 81 ILE A N 1
ATOM 605 C CA . ILE A 1 81 ? 39.123 5.093 -16.197 1.00 97.38 81 ILE A CA 1
ATOM 606 C C . ILE A 1 81 ? 39.303 5.173 -14.679 1.00 97.38 81 ILE A C 1
ATOM 608 O O . ILE A 1 81 ? 39.068 6.221 -14.081 1.00 97.38 81 ILE A O 1
ATOM 612 N N . SER A 1 82 ? 39.730 4.071 -14.054 1.00 97.38 82 SER A N 1
ATOM 613 C CA . SER A 1 82 ? 39.872 3.980 -12.601 1.00 97.38 82 SER A CA 1
ATOM 614 C C . SER A 1 82 ? 41.084 4.777 -12.132 1.00 97.38 82 SER A C 1
ATOM 616 O O . SER A 1 82 ? 40.985 5.555 -11.187 1.00 97.38 82 SER A O 1
ATOM 618 N N . LEU A 1 83 ? 42.212 4.647 -12.835 1.00 97.50 83 LEU A N 1
ATOM 619 C CA . LEU A 1 83 ? 43.423 5.410 -12.539 1.00 97.50 83 LEU A CA 1
ATOM 620 C C . LEU A 1 83 ? 43.227 6.913 -12.766 1.00 97.50 83 LEU A C 1
ATOM 622 O O . LEU A 1 83 ? 43.708 7.714 -11.965 1.00 97.50 83 LEU A O 1
ATOM 626 N N . LEU A 1 84 ? 42.494 7.307 -13.812 1.00 97.69 84 LEU A N 1
ATOM 627 C CA . LEU A 1 84 ? 42.190 8.719 -14.047 1.00 97.69 84 LEU A CA 1
ATOM 628 C C . LEU A 1 84 ? 41.260 9.295 -12.968 1.00 97.69 84 LEU A C 1
ATOM 630 O O . LEU A 1 84 ? 41.500 10.409 -12.505 1.00 97.69 84 LEU A O 1
ATOM 634 N N . ALA A 1 85 ? 40.258 8.534 -12.512 1.00 97.81 85 ALA A N 1
ATOM 635 C CA . ALA A 1 85 ? 39.401 8.942 -11.395 1.00 97.81 85 ALA A CA 1
ATOM 636 C C . ALA A 1 85 ? 40.213 9.178 -10.110 1.00 97.81 85 ALA A C 1
ATOM 638 O O . ALA A 1 85 ? 40.040 10.198 -9.445 1.00 97.81 85 ALA A O 1
ATOM 639 N N . MET A 1 86 ? 41.150 8.276 -9.792 1.00 98.06 86 MET A N 1
ATOM 640 C CA . MET A 1 86 ? 42.050 8.432 -8.641 1.00 98.06 86 MET A CA 1
ATOM 641 C C . MET A 1 86 ? 42.941 9.676 -8.774 1.00 98.06 86 MET A C 1
ATOM 643 O O . MET A 1 86 ? 43.103 10.421 -7.810 1.00 98.06 86 MET A O 1
ATOM 647 N N . ALA A 1 87 ? 43.485 9.934 -9.967 1.00 97.62 87 ALA A N 1
ATOM 648 C CA . ALA A 1 87 ? 44.320 11.108 -10.221 1.00 97.62 87 ALA A CA 1
ATOM 649 C C . ALA A 1 87 ? 43.537 12.432 -10.117 1.00 97.62 87 ALA A C 1
ATOM 651 O O . ALA A 1 87 ? 44.078 13.421 -9.626 1.00 97.62 87 ALA A O 1
ATOM 652 N N . LEU A 1 88 ? 42.267 12.461 -10.535 1.00 96.56 88 LEU A N 1
ATOM 653 C CA . LEU A 1 88 ? 41.383 13.619 -10.349 1.00 96.56 88 LEU A CA 1
ATOM 654 C C . LEU A 1 88 ? 41.010 13.828 -8.878 1.00 96.56 88 LEU A C 1
ATOM 656 O O . LEU A 1 88 ? 41.026 14.962 -8.396 1.00 96.56 88 LEU A O 1
ATOM 660 N N . SER A 1 89 ? 40.783 12.741 -8.138 1.00 96.12 89 SER A N 1
ATOM 661 C CA . SER A 1 89 ? 40.550 12.805 -6.694 1.00 96.12 89 SER A CA 1
ATOM 662 C C . SER A 1 89 ? 41.754 13.381 -5.937 1.00 96.12 89 SER A C 1
ATOM 664 O O . SER A 1 89 ? 41.551 14.180 -5.027 1.00 96.12 89 SER A O 1
ATOM 666 N N . GLU A 1 90 ? 42.995 13.047 -6.325 1.00 95.62 90 GLU A N 1
ATOM 667 C CA . GLU A 1 90 ? 44.229 13.650 -5.770 1.00 95.62 90 GLU A CA 1
ATOM 668 C C . GLU A 1 90 ? 44.251 15.182 -5.957 1.00 95.62 90 GLU A C 1
ATOM 670 O O . GLU A 1 90 ? 44.862 15.903 -5.171 1.00 95.62 90 GLU A O 1
ATOM 675 N N . LYS A 1 91 ? 43.554 15.694 -6.978 1.00 92.62 91 LYS A N 1
ATOM 676 C CA . LYS A 1 91 ? 43.434 17.124 -7.302 1.00 92.62 91 LYS A CA 1
ATOM 677 C C . LYS A 1 91 ? 42.207 17.798 -6.684 1.00 92.62 91 LYS A C 1
ATOM 679 O O . LYS A 1 91 ? 41.968 18.969 -6.964 1.00 92.62 91 LYS A O 1
ATOM 684 N N . GLY A 1 92 ? 41.436 17.090 -5.858 1.00 93.69 92 GLY A N 1
ATOM 685 C CA . GLY A 1 92 ? 40.205 17.615 -5.259 1.00 93.69 92 GLY A CA 1
ATOM 686 C C . GLY A 1 92 ? 39.047 17.756 -6.252 1.00 93.69 92 GLY A C 1
ATOM 687 O O . GLY A 1 92 ? 38.094 18.485 -5.983 1.00 93.69 92 GLY A O 1
ATOM 688 N N . VAL A 1 93 ? 39.116 17.079 -7.403 1.00 93.81 93 VAL A N 1
ATOM 689 C CA . VAL A 1 93 ? 38.032 17.044 -8.388 1.00 93.81 93 VAL A CA 1
ATOM 690 C C . VAL A 1 93 ? 37.238 15.759 -8.201 1.00 93.81 93 VAL A C 1
ATOM 692 O O . VAL A 1 93 ? 37.771 14.659 -8.345 1.00 93.81 93 VAL A O 1
ATOM 695 N N . GLU A 1 94 ? 35.947 15.896 -7.901 1.00 94.25 94 GLU A N 1
ATOM 696 C CA . GLU A 1 94 ? 35.048 14.749 -7.822 1.00 94.25 94 GLU A CA 1
ATOM 697 C C . GLU A 1 94 ? 34.788 14.177 -9.220 1.00 94.25 94 GLU A C 1
ATOM 699 O O . GLU A 1 94 ? 34.286 14.862 -10.116 1.00 94.25 94 GLU A O 1
ATOM 704 N N . ALA A 1 95 ? 35.130 12.902 -9.406 1.00 96.19 95 ALA A N 1
ATOM 705 C CA . ALA A 1 95 ? 34.962 12.195 -10.665 1.00 96.19 95 ALA A CA 1
ATOM 706 C C . ALA A 1 95 ? 34.452 10.769 -10.434 1.00 96.19 95 ALA A C 1
ATOM 708 O O . ALA A 1 95 ? 34.787 10.132 -9.434 1.00 96.19 95 ALA A O 1
ATOM 709 N N . ILE A 1 96 ? 33.649 10.256 -11.368 1.00 97.38 96 ILE A N 1
ATOM 710 C CA . ILE A 1 96 ? 33.106 8.892 -11.326 1.00 97.38 96 ILE A CA 1
ATOM 711 C C . ILE A 1 96 ? 33.462 8.177 -12.626 1.00 97.38 96 ILE A C 1
ATOM 713 O O . ILE A 1 96 ? 33.250 8.716 -13.711 1.00 97.38 96 ILE A O 1
ATOM 717 N N . SER A 1 97 ? 33.986 6.956 -12.511 1.00 97.31 97 SER A N 1
ATOM 718 C CA . SER A 1 97 ? 34.271 6.094 -13.653 1.00 97.31 97 SER A CA 1
ATOM 719 C C . SER A 1 97 ? 33.070 5.212 -14.027 1.00 97.31 97 SER A C 1
ATOM 721 O O . SER A 1 97 ? 32.365 4.689 -13.163 1.00 97.31 97 SER A O 1
ATOM 723 N N . PHE A 1 98 ? 32.845 5.033 -15.328 1.00 97.88 98 PHE A N 1
ATOM 724 C CA . PHE A 1 98 ? 31.755 4.254 -15.908 1.00 97.88 98 PHE A CA 1
ATOM 725 C C . PHE A 1 98 ? 32.294 3.304 -16.979 1.00 97.88 98 PHE A C 1
ATOM 727 O O . PHE A 1 98 ? 33.025 3.715 -17.882 1.00 97.88 98 PHE A O 1
ATOM 734 N N . THR A 1 99 ? 31.908 2.031 -16.917 1.00 96.00 99 THR A N 1
ATOM 735 C CA . THR A 1 99 ? 32.066 1.118 -18.061 1.00 96.00 99 THR A CA 1
ATOM 736 C C . THR A 1 99 ? 31.113 1.507 -19.196 1.00 96.00 99 THR A C 1
ATOM 738 O O . THR A 1 99 ? 30.156 2.243 -18.966 1.00 96.00 99 THR A O 1
ATOM 741 N N . GLY A 1 100 ? 31.311 0.970 -20.404 1.00 87.56 100 GLY A N 1
ATOM 742 C CA . GLY A 1 100 ? 30.398 1.217 -21.533 1.00 87.56 100 GLY A CA 1
ATOM 743 C C . GLY A 1 100 ? 28.946 0.802 -21.261 1.00 87.56 100 GLY A C 1
ATOM 744 O O . GLY A 1 100 ? 28.006 1.483 -21.656 1.00 87.56 100 GLY A O 1
ATOM 745 N N . SER A 1 101 ? 28.749 -0.283 -20.506 1.00 87.81 101 SER A N 1
ATOM 746 C CA . SER A 1 101 ? 27.421 -0.704 -20.045 1.00 87.81 101 SER A CA 1
ATOM 747 C C . SER A 1 101 ? 26.821 0.270 -19.026 1.00 87.81 101 SER A C 1
ATOM 749 O O . SER A 1 101 ? 25.650 0.626 -19.109 1.00 87.81 101 SER A O 1
ATOM 751 N N . GLN A 1 102 ? 27.625 0.753 -18.076 1.00 92.25 102 GLN A N 1
ATOM 752 C CA . GLN A 1 102 ? 27.181 1.709 -17.061 1.00 92.25 102 GLN A CA 1
ATOM 753 C C . GLN A 1 102 ? 26.954 3.114 -17.620 1.00 92.25 102 GLN A C 1
ATOM 755 O O . GLN A 1 102 ? 26.206 3.880 -17.010 1.00 92.25 102 GLN A O 1
ATOM 760 N N . SER A 1 103 ? 27.586 3.447 -18.748 1.00 90.06 103 SER A N 1
ATOM 761 C CA . SER A 1 103 ? 27.348 4.688 -19.479 1.00 90.06 103 SER A CA 1
ATOM 762 C C . SER A 1 103 ? 26.134 4.637 -20.405 1.00 90.06 103 SER A C 1
ATOM 764 O O . SER A 1 103 ? 25.771 5.653 -20.997 1.00 90.06 103 SER A O 1
ATOM 766 N N . GLY A 1 104 ? 25.480 3.474 -20.485 1.00 87.44 104 GLY A N 1
ATOM 767 C CA . GLY A 1 104 ? 24.258 3.274 -21.246 1.00 87.44 104 GLY A CA 1
ATOM 768 C C . GLY A 1 104 ? 24.479 3.085 -22.741 1.00 87.44 104 GLY A C 1
ATOM 769 O O . GLY A 1 104 ? 23.530 3.275 -23.489 1.00 87.44 104 GLY A O 1
ATOM 770 N N . ILE A 1 105 ? 25.689 2.742 -23.198 1.00 92.50 105 ILE A N 1
ATOM 771 C CA . ILE A 1 105 ? 25.948 2.440 -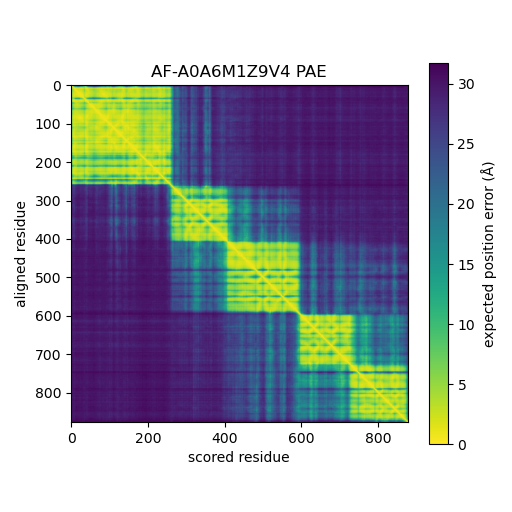24.613 1.00 92.50 105 ILE A CA 1
ATOM 772 C C . ILE A 1 105 ? 25.367 1.059 -24.933 1.00 92.50 105 ILE A C 1
ATOM 774 O O . ILE A 1 105 ? 25.918 0.042 -24.503 1.00 92.50 105 ILE A O 1
ATOM 778 N N . ILE A 1 106 ? 24.274 1.035 -25.698 1.00 89.38 106 ILE A N 1
ATOM 779 C CA . ILE A 1 106 ? 23.574 -0.176 -26.136 1.00 89.38 106 ILE A CA 1
ATOM 780 C C . ILE A 1 106 ? 24.002 -0.518 -27.563 1.00 89.38 106 ILE A C 1
ATOM 782 O O . ILE A 1 106 ? 24.022 0.345 -28.445 1.00 89.38 106 ILE A O 1
ATOM 786 N N . THR A 1 107 ? 24.338 -1.780 -27.807 1.00 89.31 107 THR A N 1
ATOM 787 C CA . THR A 1 107 ? 24.926 -2.246 -29.067 1.00 89.31 107 THR A CA 1
ATOM 788 C C . THR A 1 107 ? 24.203 -3.463 -29.650 1.00 89.31 107 THR A C 1
ATOM 790 O O . THR A 1 107 ? 23.384 -4.110 -28.991 1.00 89.31 107 THR A O 1
ATOM 793 N N . SER A 1 108 ? 24.510 -3.800 -30.903 1.00 85.88 108 SER A N 1
ATOM 794 C CA . SER A 1 108 ? 24.090 -5.063 -31.517 1.00 85.88 108 SER A CA 1
ATOM 795 C C . SER A 1 108 ? 24.868 -6.268 -30.965 1.00 85.88 108 SER A C 1
ATOM 797 O O . SER A 1 108 ? 25.930 -6.136 -30.361 1.00 85.88 108 SER A O 1
ATOM 799 N N . ASN A 1 109 ? 24.350 -7.479 -31.191 1.00 87.50 109 ASN A N 1
ATOM 800 C CA . ASN A 1 109 ? 24.913 -8.730 -30.654 1.00 87.50 109 ASN A CA 1
ATOM 801 C C . ASN A 1 109 ? 26.218 -9.193 -31.348 1.00 87.50 109 ASN A C 1
ATOM 803 O O . ASN A 1 109 ? 26.741 -10.270 -31.055 1.00 87.50 109 ASN A O 1
ATOM 807 N N . ASN A 1 110 ? 26.749 -8.406 -32.287 1.00 89.38 110 ASN A N 1
ATOM 808 C CA . ASN A 1 110 ? 27.922 -8.764 -33.079 1.00 89.38 110 ASN A CA 1
ATOM 809 C C . ASN A 1 110 ? 29.213 -8.486 -32.298 1.00 89.38 110 ASN A C 1
ATOM 811 O O . ASN A 1 110 ? 29.853 -7.457 -32.492 1.00 89.38 110 ASN A O 1
ATOM 815 N N . HIS A 1 111 ? 29.610 -9.416 -31.429 1.00 91.88 111 HIS A N 1
ATOM 816 C CA . HIS A 1 111 ? 30.864 -9.332 -30.672 1.00 91.88 111 HIS A CA 1
ATOM 817 C C . HIS A 1 111 ? 32.080 -9.011 -31.555 1.00 91.88 111 HIS A C 1
ATOM 819 O O . HIS A 1 111 ? 32.124 -9.415 -32.723 1.00 91.88 111 HIS A O 1
ATOM 825 N N . SER A 1 112 ? 33.088 -8.337 -30.992 1.00 88.31 112 SER A N 1
ATOM 826 C CA . SER A 1 112 ? 34.296 -7.772 -31.635 1.00 88.31 112 SER A CA 1
ATOM 827 C C . SER A 1 112 ? 34.093 -6.592 -32.599 1.00 88.31 112 SER A C 1
ATOM 829 O O . SER A 1 112 ? 35.039 -5.841 -32.836 1.00 88.31 112 SER A O 1
ATOM 831 N N . GLU A 1 113 ? 32.893 -6.403 -33.155 1.00 92.25 113 GLU A N 1
ATOM 832 C CA . GLU A 1 113 ? 32.583 -5.355 -34.143 1.00 92.25 113 GLU A CA 1
ATOM 833 C C . GLU A 1 113 ? 31.151 -4.822 -33.969 1.00 92.25 113 GLU A C 1
ATOM 835 O O . GLU A 1 113 ? 30.431 -4.564 -34.938 1.00 92.25 113 GLU A O 1
ATOM 840 N N . ALA A 1 114 ? 30.715 -4.675 -32.719 1.00 92.38 114 ALA A N 1
ATOM 841 C CA . ALA A 1 114 ? 29.350 -4.278 -32.420 1.00 92.38 114 ALA A CA 1
ATOM 842 C C . ALA A 1 114 ? 29.078 -2.844 -32.903 1.00 92.38 114 ALA A C 1
ATOM 844 O O . ALA A 1 114 ? 29.969 -1.982 -32.942 1.00 92.38 114 ALA A O 1
ATOM 845 N N . LYS A 1 115 ? 27.829 -2.583 -33.290 1.00 91.44 115 LYS A N 1
ATOM 846 C CA . LYS A 1 115 ? 27.357 -1.253 -33.695 1.00 91.44 115 LYS A CA 1
ATOM 847 C C . LYS A 1 115 ? 26.528 -0.645 -32.581 1.00 91.44 115 LYS A C 1
ATOM 849 O O . LYS A 1 115 ? 25.770 -1.365 -31.935 1.00 91.44 115 LYS A O 1
ATOM 854 N N . ILE A 1 116 ? 26.661 0.659 -32.357 1.00 90.94 116 ILE A N 1
ATOM 855 C CA . ILE A 1 116 ? 25.833 1.372 -31.379 1.00 90.94 116 ILE A CA 1
ATOM 856 C C . ILE A 1 116 ? 24.406 1.496 -31.925 1.00 90.94 116 ILE A C 1
ATOM 858 O O . ILE A 1 116 ? 24.196 2.066 -32.996 1.00 90.94 116 ILE A O 1
ATOM 862 N N . VAL A 1 117 ? 23.444 0.974 -31.164 1.00 84.62 117 VAL A N 1
ATOM 863 C CA . VAL A 1 117 ? 22.002 1.029 -31.455 1.00 84.62 117 VAL A CA 1
ATOM 864 C C . VAL A 1 117 ? 21.379 2.245 -30.775 1.00 84.62 117 VAL A C 1
ATOM 866 O O . VAL A 1 117 ? 20.618 2.985 -31.389 1.00 84.62 117 VAL A O 1
ATOM 869 N N . SER A 1 118 ? 21.713 2.476 -29.504 1.00 84.56 118 SER A N 1
ATOM 870 C CA . SER A 1 118 ? 21.267 3.651 -28.752 1.00 84.56 118 SER A CA 1
ATOM 871 C C . SER A 1 118 ? 22.191 3.942 -27.571 1.00 84.56 118 SER A C 1
ATOM 873 O O . SER A 1 118 ? 23.026 3.116 -27.194 1.00 84.56 118 SER A O 1
ATOM 875 N N . VAL A 1 119 ? 22.055 5.129 -26.977 1.00 84.81 119 VAL A N 1
ATOM 876 C CA . VAL A 1 119 ? 22.764 5.500 -25.750 1.00 84.81 119 VAL A CA 1
ATOM 877 C C . VAL A 1 119 ? 21.762 6.036 -24.728 1.00 84.81 119 VAL A C 1
ATOM 879 O O . VAL A 1 119 ? 21.028 6.977 -25.015 1.00 84.81 119 VAL A O 1
ATOM 882 N N . ARG A 1 120 ? 21.740 5.447 -23.526 1.00 86.00 120 ARG A N 1
ATOM 883 C CA . ARG A 1 120 ? 20.857 5.811 -22.402 1.00 86.00 120 ARG A CA 1
ATOM 884 C C . ARG A 1 120 ? 21.659 6.358 -21.212 1.00 86.00 120 ARG A C 1
ATOM 886 O O . ARG A 1 120 ? 21.923 5.625 -20.255 1.00 86.00 120 ARG A O 1
ATOM 893 N N . PRO A 1 121 ? 22.069 7.639 -21.224 1.00 88.62 121 PRO A N 1
ATOM 894 C CA . PRO A 1 121 ? 23.088 8.165 -20.315 1.00 88.62 121 PRO A CA 1
ATOM 895 C C . PRO A 1 121 ? 22.555 8.543 -18.916 1.00 88.62 121 PRO A C 1
ATOM 897 O O . PRO A 1 121 ? 23.072 9.474 -18.304 1.00 88.62 121 PRO A O 1
ATOM 900 N N . HIS A 1 122 ? 21.561 7.834 -18.360 1.00 88.00 122 HIS A N 1
ATOM 901 C CA . HIS A 1 122 ? 20.910 8.191 -17.081 1.00 88.00 122 HIS A CA 1
ATOM 902 C C . HIS A 1 122 ? 21.919 8.393 -15.940 1.00 88.00 122 HIS A C 1
ATOM 904 O O . HIS A 1 122 ? 21.867 9.378 -15.204 1.00 88.00 122 HIS A O 1
ATOM 910 N N . ARG A 1 123 ? 22.889 7.477 -15.820 1.00 90.50 123 ARG A N 1
ATOM 911 C CA . ARG A 1 123 ? 23.924 7.544 -14.779 1.00 90.50 123 ARG A CA 1
ATOM 912 C C . ARG A 1 123 ? 24.945 8.657 -15.014 1.00 90.50 123 ARG A C 1
ATOM 914 O O . ARG A 1 123 ? 25.471 9.185 -14.038 1.00 90.50 123 ARG A O 1
ATOM 921 N N . LEU A 1 124 ? 25.214 9.013 -16.273 1.00 90.81 124 LEU A N 1
ATOM 922 C CA . LEU A 1 124 ? 26.083 10.145 -16.596 1.00 90.81 124 LEU A CA 1
ATOM 923 C C . LEU A 1 124 ? 25.391 11.455 -16.268 1.00 90.81 124 LEU A C 1
ATOM 925 O O . LEU A 1 124 ? 25.985 12.277 -15.585 1.00 90.81 124 LEU A O 1
ATOM 929 N N . ILE A 1 125 ? 24.140 11.625 -16.701 1.00 90.38 125 ILE A N 1
ATOM 930 C CA . ILE A 1 125 ? 23.349 12.829 -16.423 1.00 90.38 125 ILE A CA 1
ATOM 931 C C . ILE A 1 125 ? 23.276 13.058 -14.911 1.00 90.38 125 ILE A C 1
ATOM 933 O O . ILE A 1 125 ? 23.637 14.132 -14.446 1.00 90.38 125 ILE A O 1
ATOM 937 N N . ALA A 1 126 ? 22.955 12.020 -14.133 1.00 90.75 126 ALA A N 1
ATOM 938 C CA . ALA A 1 126 ? 22.914 12.117 -12.675 1.00 90.75 126 ALA A CA 1
ATOM 939 C C . ALA A 1 126 ? 24.263 12.516 -12.041 1.00 90.75 126 ALA A C 1
ATOM 941 O O . ALA A 1 126 ? 24.278 13.201 -11.020 1.00 90.75 126 ALA A O 1
ATOM 942 N N . ALA A 1 127 ? 25.395 12.089 -12.611 1.00 92.44 127 ALA A N 1
ATOM 943 C CA . ALA A 1 127 ? 26.719 12.491 -12.136 1.00 92.44 127 ALA A CA 1
ATOM 944 C C . ALA A 1 127 ? 27.056 13.940 -12.524 1.00 92.44 127 ALA A C 1
ATOM 946 O O . ALA A 1 127 ? 27.575 14.688 -11.698 1.00 92.44 127 ALA A O 1
ATOM 947 N N . LEU A 1 128 ? 26.718 14.346 -13.749 1.00 90.94 128 LEU A N 1
ATOM 948 C CA . LEU A 1 128 ? 26.919 15.707 -14.251 1.00 90.94 128 LEU A CA 1
ATOM 949 C C . LEU A 1 128 ? 26.052 16.728 -13.500 1.00 90.94 128 LEU A C 1
ATOM 951 O O . LEU A 1 128 ? 26.527 17.819 -13.199 1.00 90.94 128 LEU A O 1
ATOM 955 N N . ASP A 1 129 ? 24.816 16.370 -13.146 1.00 89.25 129 ASP A N 1
ATOM 956 C CA . ASP A 1 129 ? 23.915 17.195 -12.326 1.00 89.25 129 ASP A CA 1
ATOM 957 C C . ASP A 1 129 ? 24.435 17.386 -10.890 1.00 89.25 129 ASP A C 1
ATOM 959 O O . ASP A 1 129 ? 24.054 18.337 -10.214 1.00 89.25 129 ASP A O 1
ATOM 963 N N . GLN A 1 130 ? 25.331 16.507 -10.431 1.00 90.75 130 GLN A N 1
ATOM 964 C CA . GLN A 1 130 ? 26.064 16.636 -9.166 1.00 90.75 130 GLN A CA 1
ATOM 965 C C . GLN A 1 130 ? 27.420 17.343 -9.343 1.00 90.75 130 GLN A C 1
ATOM 967 O O . GLN A 1 130 ? 28.266 17.257 -8.459 1.00 90.75 130 GLN A O 1
ATOM 972 N N . GLU A 1 131 ? 27.651 17.999 -10.486 1.00 89.75 131 GLU A N 1
ATOM 973 C CA . GLU A 1 131 ? 28.891 18.711 -10.832 1.00 89.75 131 GLU A CA 1
ATOM 974 C C . GLU A 1 131 ? 30.155 17.829 -10.852 1.00 89.75 131 GLU A C 1
ATOM 976 O O . GLU A 1 131 ? 31.281 18.328 -10.711 1.00 89.75 131 GLU A O 1
ATOM 981 N N . LYS A 1 132 ? 29.989 16.514 -11.043 1.00 93.62 132 LYS A N 1
ATOM 982 C CA . LYS A 1 132 ? 31.092 15.545 -11.107 1.00 93.62 132 LYS A CA 1
ATOM 983 C C . LYS A 1 132 ? 31.571 15.352 -12.539 1.00 93.62 132 LYS A C 1
ATOM 985 O O . LYS A 1 132 ? 30.785 15.387 -13.483 1.00 93.62 132 LYS A O 1
ATOM 990 N N . VAL A 1 133 ? 32.860 15.058 -12.697 1.00 95.75 133 VAL A N 1
ATOM 991 C CA . VAL A 1 133 ? 33.427 14.647 -13.991 1.00 95.75 133 VAL A CA 1
ATOM 992 C C . VAL A 1 133 ? 33.062 13.185 -14.263 1.00 95.75 133 VAL A C 1
ATOM 994 O O . VAL A 1 133 ? 33.377 12.299 -13.464 1.00 95.75 133 VAL A O 1
ATOM 997 N N . ALA A 1 134 ? 32.416 12.910 -15.397 1.00 97.31 134 ALA A N 1
ATOM 998 C CA . ALA A 1 134 ? 32.055 11.549 -15.796 1.00 97.31 134 ALA A CA 1
ATOM 999 C C . ALA A 1 134 ? 33.146 10.944 -16.690 1.00 97.31 134 ALA A C 1
ATOM 1001 O O . ALA A 1 134 ? 33.356 11.405 -17.807 1.00 97.31 134 ALA A O 1
ATOM 1002 N N . ILE A 1 135 ? 33.836 9.901 -16.225 1.00 98.12 135 ILE A N 1
ATOM 1003 C CA . ILE A 1 135 ? 34.923 9.244 -16.965 1.00 98.12 135 ILE A CA 1
ATOM 1004 C C . ILE A 1 135 ? 34.415 7.919 -17.532 1.00 98.12 135 ILE A C 1
ATOM 1006 O O . ILE A 1 135 ? 34.092 7.007 -16.781 1.00 98.12 135 ILE A O 1
ATOM 1010 N N . VAL A 1 136 ? 34.362 7.775 -18.849 1.00 98.00 136 VAL A N 1
ATOM 1011 C CA . VAL A 1 136 ? 33.780 6.616 -19.527 1.00 98.00 136 VAL A CA 1
ATOM 1012 C C . VAL A 1 136 ? 34.856 5.771 -20.194 1.00 98.00 136 VAL A C 1
ATOM 1014 O O . VAL A 1 136 ? 35.738 6.278 -20.892 1.00 98.00 136 VAL A O 1
ATOM 1017 N N . ALA A 1 137 ? 34.747 4.456 -20.022 1.00 96.06 137 ALA A N 1
ATOM 1018 C CA . ALA A 1 137 ? 35.522 3.498 -20.790 1.00 96.06 137 ALA A CA 1
ATOM 1019 C C . ALA A 1 137 ? 34.998 3.490 -22.222 1.00 96.06 137 ALA A C 1
ATOM 1021 O O . ALA A 1 137 ? 33.871 3.058 -22.470 1.00 96.06 137 ALA A O 1
ATOM 1022 N N . GLY A 1 138 ? 35.811 3.969 -23.163 1.00 91.50 138 GLY A N 1
ATOM 1023 C CA . GLY A 1 138 ? 35.470 3.886 -24.578 1.00 91.50 138 GLY A CA 1
ATOM 1024 C C . GLY A 1 138 ? 35.492 2.442 -25.087 1.00 91.50 138 GLY A C 1
ATOM 1025 O O . GLY A 1 138 ? 35.829 1.516 -24.353 1.00 91.50 138 GLY A O 1
ATOM 1026 N N . PHE A 1 139 ? 35.186 2.256 -26.373 1.00 93.12 139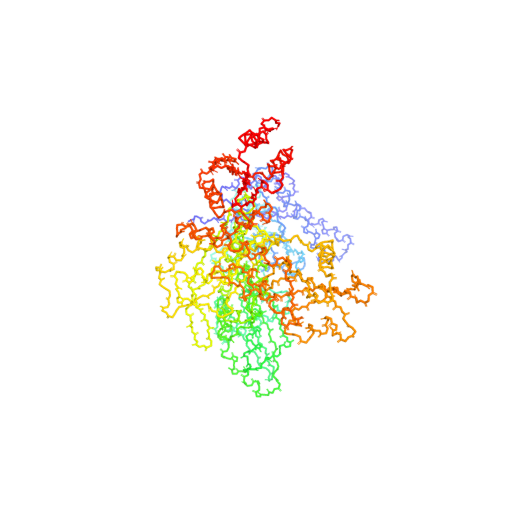 PHE A N 1
ATOM 1027 C CA . PHE A 1 139 ? 35.344 0.990 -27.110 1.00 93.12 139 PHE A CA 1
ATOM 1028 C C . PHE A 1 139 ? 34.400 -0.155 -26.709 1.00 93.12 139 PHE A C 1
ATOM 1030 O O . PHE A 1 139 ? 34.171 -1.043 -27.526 1.00 93.12 139 PHE A O 1
ATOM 1037 N N . GLN A 1 140 ? 33.789 -0.110 -25.529 1.00 94.31 140 GLN A N 1
ATOM 1038 C CA . GLN A 1 140 ? 32.894 -1.148 -25.024 1.00 94.31 140 GLN A CA 1
ATOM 1039 C C . GLN A 1 140 ? 31.447 -0.655 -24.864 1.00 94.31 140 GLN A C 1
ATOM 1041 O O . GLN A 1 140 ? 31.195 0.544 -24.740 1.00 94.31 140 GLN A O 1
ATOM 1046 N N . GLY A 1 141 ? 30.506 -1.595 -24.831 1.00 93.12 141 GLY A N 1
ATOM 1047 C CA . GLY A 1 141 ? 29.081 -1.364 -24.593 1.00 93.12 141 GLY A CA 1
ATOM 1048 C C . GLY A 1 141 ? 28.392 -2.614 -24.049 1.00 93.12 141 GLY A C 1
ATOM 1049 O O . GLY A 1 141 ? 29.045 -3.614 -23.731 1.00 93.12 141 GLY A O 1
ATOM 1050 N N . VAL A 1 142 ? 27.069 -2.559 -23.937 1.00 91.25 142 VAL A N 1
ATOM 1051 C CA . VAL A 1 142 ? 26.225 -3.714 -23.612 1.00 91.25 142 VAL A CA 1
ATOM 1052 C C . VAL A 1 142 ? 25.336 -4.035 -24.804 1.00 91.25 142 VAL A C 1
ATOM 1054 O O . VAL A 1 142 ? 24.690 -3.150 -25.353 1.00 91.25 142 VAL A O 1
ATOM 1057 N N . SER A 1 143 ? 25.319 -5.293 -25.229 1.00 82.94 143 SER A N 1
ATOM 1058 C CA . SER A 1 143 ? 24.398 -5.721 -26.279 1.00 82.94 143 SER A CA 1
ATOM 1059 C C . SER A 1 143 ? 22.948 -5.631 -25.810 1.00 82.94 143 SER A C 1
ATOM 1061 O O . SER A 1 143 ? 22.669 -5.643 -24.609 1.00 82.94 143 SER A O 1
ATOM 1063 N N . VAL A 1 144 ? 22.008 -5.638 -26.753 1.00 69.50 144 VAL A N 1
ATOM 1064 C CA . VAL A 1 144 ? 20.570 -5.782 -26.461 1.00 69.50 144 VAL A CA 1
ATOM 1065 C C . VAL A 1 144 ? 20.235 -7.019 -25.608 1.00 69.50 144 VAL A C 1
ATOM 1067 O O . VAL A 1 144 ? 19.235 -7.014 -24.900 1.00 69.50 144 VAL A O 1
ATOM 1070 N N . ASN A 1 145 ? 21.097 -8.043 -25.605 1.00 73.62 145 ASN A N 1
ATOM 1071 C CA . ASN A 1 145 ? 20.947 -9.250 -24.788 1.00 73.62 145 ASN A CA 1
ATOM 1072 C C . ASN A 1 145 ? 21.638 -9.166 -23.411 1.00 73.62 145 ASN A C 1
ATOM 1074 O O . ASN A 1 145 ? 21.670 -10.153 -22.680 1.00 73.62 145 ASN A O 1
ATOM 1078 N N . GLY A 1 146 ? 22.223 -8.022 -23.047 1.00 78.12 146 GLY A N 1
ATOM 1079 C CA . GLY A 1 146 ? 22.893 -7.827 -21.756 1.00 78.12 146 GLY A CA 1
ATOM 1080 C C . GLY A 1 146 ? 24.359 -8.277 -21.701 1.00 78.12 146 GLY A C 1
ATOM 1081 O O . GLY A 1 146 ? 24.991 -8.171 -20.652 1.00 78.12 146 GLY A O 1
ATOM 1082 N N . GLU A 1 147 ? 24.931 -8.745 -22.811 1.00 89.25 147 GLU A N 1
ATOM 1083 C CA . GLU A 1 147 ? 26.333 -9.185 -22.884 1.00 89.25 147 GLU A CA 1
ATOM 1084 C C . GLU A 1 147 ? 27.300 -8.016 -23.108 1.00 89.25 147 GLU A C 1
ATOM 1086 O O . GLU A 1 147 ? 26.975 -7.065 -23.824 1.00 89.25 147 GLU A O 1
ATOM 1091 N N . ILE A 1 148 ? 28.516 -8.102 -22.555 1.00 93.38 148 ILE A N 1
ATOM 1092 C CA . ILE A 1 148 ? 29.586 -7.133 -22.842 1.00 93.38 148 ILE A CA 1
ATOM 1093 C C . ILE A 1 148 ? 30.005 -7.278 -24.302 1.00 93.38 148 ILE A C 1
ATOM 1095 O O . ILE A 1 148 ? 30.314 -8.374 -24.766 1.00 93.38 148 ILE A O 1
ATOM 1099 N N . THR A 1 149 ? 30.045 -6.158 -25.012 1.00 95.31 149 THR A N 1
ATOM 1100 C CA . THR A 1 149 ? 30.470 -6.106 -26.412 1.00 95.31 149 THR A CA 1
ATOM 1101 C C . THR A 1 149 ? 31.542 -5.060 -26.620 1.00 95.31 149 THR A C 1
ATOM 1103 O O . THR A 1 149 ? 31.648 -4.091 -25.860 1.00 95.31 149 THR A O 1
ATOM 1106 N N . THR A 1 150 ? 32.316 -5.235 -27.686 1.00 95.00 150 THR A N 1
ATOM 1107 C CA . THR A 1 150 ? 33.269 -4.228 -28.138 1.00 95.00 150 THR A CA 1
ATOM 1108 C C . THR A 1 150 ? 32.947 -3.741 -29.540 1.00 95.00 150 THR A C 1
ATOM 1110 O O . THR A 1 150 ? 32.427 -4.472 -30.382 1.00 95.00 150 THR A O 1
ATOM 1113 N N . LEU A 1 151 ? 33.231 -2.464 -29.782 1.00 92.94 151 LEU A N 1
ATOM 1114 C CA . LEU A 1 151 ? 32.859 -1.751 -31.001 1.00 92.94 151 LEU A CA 1
ATOM 1115 C C . LEU A 1 151 ? 33.868 -1.958 -32.139 1.00 92.94 151 LEU A C 1
ATOM 1117 O O . LEU A 1 151 ? 33.708 -1.378 -33.208 1.00 92.94 151 LEU A O 1
ATOM 1121 N N . GLY A 1 152 ? 34.925 -2.743 -31.937 1.00 89.12 152 GLY A N 1
ATOM 1122 C CA . GLY A 1 152 ? 36.000 -2.911 -32.914 1.00 89.12 152 GLY A CA 1
ATOM 1123 C C . GLY A 1 152 ? 36.902 -1.677 -33.057 1.00 89.12 152 GLY A C 1
ATOM 1124 O O . GLY A 1 152 ? 36.930 -0.774 -32.213 1.00 89.12 152 GLY A O 1
ATOM 1125 N N . ARG A 1 153 ? 37.712 -1.642 -34.123 1.00 83.94 153 ARG A N 1
ATOM 1126 C CA . ARG A 1 153 ? 38.701 -0.568 -34.328 1.00 83.94 153 ARG A CA 1
ATOM 1127 C C . ARG A 1 153 ? 38.036 0.811 -34.352 1.00 83.94 153 ARG A C 1
ATOM 1129 O O . ARG A 1 153 ? 36.985 1.008 -34.953 1.00 83.94 153 ARG A O 1
ATOM 1136 N N . GLY A 1 154 ? 38.663 1.767 -33.661 1.00 83.88 154 GLY A N 1
ATOM 1137 C CA . GLY A 1 154 ? 38.116 3.116 -33.497 1.00 83.88 154 GLY A CA 1
ATOM 1138 C C . GLY A 1 154 ? 36.928 3.212 -32.536 1.00 83.88 154 GLY A C 1
ATOM 1139 O O . GLY A 1 154 ? 36.276 4.257 -32.479 1.00 83.88 154 GLY A O 1
ATOM 1140 N N . GLY A 1 155 ? 36.647 2.159 -31.763 1.00 90.81 155 GLY A N 1
ATOM 1141 C CA . GLY A 1 155 ? 35.509 2.121 -30.852 1.00 90.81 155 GLY A CA 1
ATOM 1142 C C . GLY A 1 155 ? 35.499 3.255 -29.830 1.00 90.81 155 GLY A C 1
ATOM 1143 O O . GLY A 1 155 ? 34.460 3.869 -29.647 1.00 90.81 155 GLY A O 1
ATOM 1144 N N . SER A 1 156 ? 36.636 3.618 -29.218 1.00 93.75 156 SER A N 1
ATOM 1145 C CA . SER A 1 156 ? 36.662 4.733 -28.252 1.00 93.75 156 SER A CA 1
ATOM 1146 C C . SER A 1 156 ? 36.353 6.089 -28.888 1.00 93.75 156 SER A C 1
ATOM 1148 O O . SER A 1 156 ? 35.777 6.944 -28.223 1.00 93.75 156 SER A O 1
ATOM 1150 N N . ASP A 1 157 ? 36.740 6.296 -30.153 1.00 95.31 157 ASP A N 1
ATOM 1151 C CA . ASP A 1 157 ? 36.402 7.529 -30.870 1.00 95.31 157 ASP A CA 1
ATOM 1152 C C . ASP A 1 157 ? 34.888 7.571 -31.149 1.00 95.31 157 ASP A C 1
ATOM 1154 O O . ASP A 1 157 ? 34.237 8.588 -30.931 1.00 95.31 157 ASP A O 1
ATOM 1158 N N . THR A 1 158 ? 34.318 6.428 -31.542 1.00 95.44 158 THR A N 1
ATOM 1159 C CA . THR A 1 158 ? 32.880 6.273 -31.817 1.00 95.44 158 THR A CA 1
ATOM 1160 C C . THR A 1 158 ? 32.040 6.425 -30.542 1.00 95.44 158 THR A C 1
ATOM 1162 O O . THR A 1 158 ? 31.019 7.108 -30.562 1.00 95.44 158 THR A O 1
ATOM 1165 N N . SER A 1 159 ? 32.496 5.879 -29.407 1.00 96.81 159 SER A N 1
ATOM 1166 C CA . SER A 1 159 ? 31.854 6.056 -28.096 1.00 96.81 159 SER A CA 1
ATOM 1167 C C . SER A 1 159 ? 31.750 7.529 -27.697 1.00 96.81 159 SER A C 1
ATOM 1169 O O . SER A 1 159 ? 30.720 7.939 -27.176 1.00 96.81 159 SER A O 1
ATOM 1171 N N . ALA A 1 160 ? 32.795 8.329 -27.942 1.00 97.25 160 ALA A N 1
ATOM 1172 C CA . ALA A 1 160 ? 32.796 9.749 -27.592 1.00 97.25 160 ALA A CA 1
ATOM 1173 C C . ALA A 1 160 ? 31.745 10.536 -28.382 1.00 97.25 160 ALA A C 1
ATOM 1175 O O . ALA A 1 160 ? 30.975 11.290 -27.791 1.00 97.25 160 ALA A O 1
ATOM 1176 N N . VAL A 1 161 ? 31.649 10.296 -29.691 1.00 96.75 161 VAL A N 1
ATOM 1177 C CA . VAL A 1 161 ? 30.612 10.917 -30.527 1.00 96.75 161 VAL A CA 1
ATOM 1178 C C . VAL A 1 161 ? 29.220 10.447 -30.114 1.00 96.75 161 VAL A C 1
ATOM 1180 O O . VAL A 1 161 ? 28.330 11.270 -29.944 1.00 96.75 161 VAL A O 1
ATOM 1183 N N . ALA A 1 162 ? 29.026 9.151 -29.862 1.00 95.69 162 ALA A N 1
ATOM 1184 C CA . ALA A 1 162 ? 27.726 8.625 -29.446 1.00 95.69 162 ALA A CA 1
ATOM 1185 C C . ALA A 1 162 ? 27.240 9.215 -28.111 1.00 95.69 162 ALA A C 1
ATOM 1187 O O . ALA A 1 162 ? 26.053 9.504 -27.956 1.00 95.69 162 ALA A O 1
ATOM 1188 N N . LEU A 1 163 ? 28.153 9.424 -27.159 1.00 96.00 163 LEU A N 1
ATOM 1189 C CA . LEU A 1 163 ? 27.847 10.093 -25.897 1.00 96.00 163 LEU A CA 1
ATOM 1190 C C . LEU A 1 163 ? 27.512 11.568 -26.115 1.00 96.00 163 LEU A C 1
ATOM 1192 O O . LEU A 1 163 ? 26.524 12.027 -25.556 1.00 96.00 163 LEU A O 1
ATOM 1196 N N . ALA A 1 164 ? 28.271 12.284 -26.952 1.00 94.44 164 ALA A N 1
ATOM 1197 C CA . ALA A 1 164 ? 27.988 13.680 -27.288 1.00 94.44 164 ALA A CA 1
ATOM 1198 C C . ALA A 1 164 ? 26.590 13.857 -27.887 1.00 94.44 164 ALA A C 1
ATOM 1200 O O . ALA A 1 164 ? 25.837 14.716 -27.436 1.00 94.44 164 ALA A O 1
ATOM 1201 N N . VAL A 1 165 ? 26.211 12.973 -28.814 1.00 92.56 165 VAL A N 1
ATOM 1202 C CA . VAL A 1 165 ? 24.854 12.913 -29.367 1.00 92.56 165 VAL A CA 1
ATOM 1203 C C . VAL A 1 165 ? 23.816 12.702 -28.256 1.00 92.56 165 VAL A C 1
ATOM 1205 O O . VAL A 1 165 ? 22.822 13.418 -28.197 1.00 92.56 165 VAL A O 1
ATOM 1208 N N . ALA A 1 166 ? 24.054 11.757 -27.342 1.00 90.25 166 ALA A N 1
ATOM 1209 C CA . ALA A 1 166 ? 23.095 11.393 -26.295 1.00 90.25 166 ALA A CA 1
ATOM 1210 C C . ALA A 1 166 ? 22.838 12.505 -25.266 1.00 90.25 166 ALA A C 1
ATOM 1212 O O . ALA A 1 166 ? 21.752 12.587 -24.696 1.00 90.25 166 ALA A O 1
ATOM 1213 N N . ILE A 1 167 ? 23.851 13.328 -24.994 1.00 88.88 167 ILE A N 1
ATOM 1214 C CA . ILE A 1 167 ? 23.788 14.410 -24.003 1.00 88.88 167 ILE A CA 1
ATOM 1215 C C . ILE A 1 167 ? 23.622 15.800 -24.633 1.00 88.88 167 ILE A C 1
ATOM 1217 O O . ILE A 1 167 ? 23.611 16.792 -23.907 1.00 88.88 167 ILE A O 1
ATOM 1221 N N . GLY A 1 168 ? 23.479 15.878 -25.961 1.00 88.12 168 GLY A N 1
ATOM 1222 C CA . GLY A 1 168 ? 23.295 17.134 -26.690 1.00 88.12 168 GLY A CA 1
ATOM 1223 C C . GLY A 1 168 ? 24.521 18.052 -26.673 1.00 88.12 168 GLY A C 1
ATOM 1224 O O . GLY A 1 168 ? 24.367 19.271 -26.671 1.00 88.12 168 GLY A O 1
ATOM 1225 N N . ALA A 1 169 ? 25.733 17.493 -26.621 1.00 90.56 169 ALA A N 1
ATOM 1226 C CA . ALA A 1 169 ? 26.963 18.274 -26.726 1.00 90.56 169 ALA A CA 1
ATOM 1227 C C . ALA A 1 169 ? 27.199 18.699 -28.186 1.00 90.56 169 ALA A C 1
ATOM 1229 O O . ALA A 1 169 ? 27.186 17.838 -29.064 1.00 90.56 169 ALA A O 1
ATOM 1230 N N . PRO A 1 170 ? 27.481 19.981 -28.473 1.00 89.25 170 PRO A N 1
ATOM 1231 C CA . PRO A 1 170 ? 27.664 20.456 -29.848 1.00 89.25 170 PRO A CA 1
ATOM 1232 C C . PRO A 1 170 ? 28.978 19.974 -30.485 1.00 89.25 170 PRO A C 1
ATOM 1234 O O . PRO A 1 170 ? 29.146 20.030 -31.706 1.00 89.25 170 PRO A O 1
ATOM 1237 N N . GLN A 1 171 ? 29.932 19.518 -29.667 1.00 92.06 171 GLN A N 1
ATOM 1238 C CA . GLN A 1 171 ? 31.292 19.226 -30.100 1.00 92.06 171 GLN A CA 1
ATOM 1239 C C . GLN A 1 171 ? 31.949 18.105 -29.281 1.00 92.06 171 GLN A C 1
ATOM 1241 O O . GLN A 1 171 ? 31.718 17.970 -28.078 1.00 92.06 171 GLN A O 1
ATOM 1246 N N . VAL A 1 172 ? 32.835 17.343 -29.931 1.00 96.19 172 VAL A N 1
ATOM 1247 C CA . VAL A 1 172 ? 33.788 16.421 -29.287 1.00 96.19 172 VAL A CA 1
ATOM 1248 C C . VAL A 1 172 ? 35.217 16.895 -29.534 1.00 96.19 172 VAL A C 1
ATOM 1250 O O . VAL A 1 172 ? 35.600 17.150 -30.677 1.00 96.19 172 VAL A O 1
ATOM 1253 N N . GLU A 1 173 ? 36.033 16.962 -28.481 1.00 94.94 173 GLU A N 1
ATOM 1254 C CA . GLU A 1 173 ? 37.472 17.228 -28.592 1.00 94.94 173 GLU A CA 1
ATOM 1255 C C . GLU A 1 173 ? 38.282 15.927 -28.499 1.00 94.94 173 GLU A C 1
ATOM 1257 O O . GLU A 1 173 ? 38.193 15.178 -27.527 1.00 94.94 173 GLU A O 1
ATOM 1262 N N . PHE A 1 174 ? 39.107 15.659 -29.506 1.00 95.06 174 PHE A N 1
ATOM 1263 C CA . PHE A 1 174 ? 40.007 14.517 -29.582 1.00 95.06 174 PHE A CA 1
ATOM 1264 C C . PHE A 1 174 ? 41.436 14.952 -29.269 1.00 95.06 174 PHE A C 1
ATOM 1266 O O . PHE A 1 174 ? 42.067 15.651 -30.058 1.00 95.06 174 PHE A O 1
ATOM 1273 N N . PHE A 1 175 ? 41.970 14.454 -28.157 1.00 93.00 175 PHE A N 1
ATOM 1274 C CA . PHE A 1 175 ? 43.346 14.674 -27.728 1.00 93.00 175 PHE A CA 1
ATOM 1275 C C . PHE A 1 175 ? 44.242 13.532 -28.217 1.00 93.00 175 PHE A C 1
ATOM 1277 O O . PHE A 1 175 ? 44.147 12.381 -27.762 1.00 93.00 175 PHE A O 1
ATOM 1284 N N . LYS A 1 176 ? 45.099 13.852 -29.185 1.00 89.69 176 LYS A N 1
ATOM 1285 C CA . LYS A 1 176 ? 45.923 12.911 -29.959 1.00 89.69 176 LYS A CA 1
ATOM 1286 C C . LYS A 1 176 ? 47.410 13.265 -29.825 1.00 89.69 176 LYS A C 1
ATOM 1288 O O . LYS A 1 176 ? 47.773 14.234 -29.162 1.00 89.69 176 LYS A O 1
ATOM 1293 N N . ASP A 1 177 ? 48.297 12.439 -30.368 1.00 85.75 177 ASP A N 1
ATOM 1294 C CA . ASP A 1 177 ? 49.752 12.663 -30.331 1.00 85.75 177 ASP A CA 1
ATOM 1295 C C . ASP A 1 177 ? 50.237 13.674 -31.384 1.00 85.75 177 ASP A C 1
ATOM 1297 O O . ASP A 1 177 ? 51.395 14.083 -31.353 1.00 85.75 177 ASP A O 1
ATOM 1301 N N . VAL A 1 178 ? 49.342 14.119 -32.266 1.00 85.38 178 VAL A N 1
ATOM 1302 C CA . VAL A 1 178 ? 49.580 15.150 -33.281 1.00 85.38 178 VAL A CA 1
ATOM 1303 C C . VAL A 1 178 ? 48.737 16.406 -33.004 1.00 85.38 178 VAL A C 1
ATOM 1305 O O . VAL A 1 178 ? 47.657 16.285 -32.423 1.00 85.38 178 VAL A O 1
ATOM 1308 N N . PRO A 1 179 ? 49.197 17.611 -33.400 1.00 84.62 179 PRO A N 1
ATOM 1309 C CA . PRO A 1 179 ? 48.470 18.870 -33.182 1.00 84.62 179 PRO A CA 1
ATOM 1310 C C . PRO A 1 179 ? 47.134 19.009 -33.917 1.00 84.62 179 PRO A C 1
ATOM 1312 O O . PRO A 1 179 ? 46.348 19.863 -33.540 1.00 84.62 179 PRO A O 1
ATOM 1315 N N . GLY A 1 180 ? 46.864 18.196 -34.938 1.00 88.56 180 GLY A N 1
ATOM 1316 C CA . GLY A 1 180 ? 45.663 18.282 -35.768 1.00 88.56 180 GLY A CA 1
ATOM 1317 C C . GLY A 1 180 ? 45.666 17.207 -36.854 1.00 88.56 180 GLY A C 1
ATOM 1318 O O . GLY A 1 180 ? 46.433 16.245 -36.778 1.00 88.56 180 GLY A O 1
ATOM 1319 N N . ILE A 1 181 ? 44.810 17.359 -37.860 1.00 90.00 181 ILE A N 1
ATOM 1320 C CA . ILE A 1 181 ? 44.772 16.511 -39.056 1.00 90.00 181 ILE A CA 1
ATOM 1321 C C . ILE A 1 181 ? 45.730 17.104 -40.095 1.00 90.00 181 ILE A C 1
ATOM 1323 O O . ILE A 1 181 ? 45.683 18.300 -40.380 1.00 90.00 181 ILE A O 1
ATOM 1327 N N . TYR A 1 182 ? 46.597 16.264 -40.658 1.00 88.12 182 TYR A N 1
ATOM 1328 C CA . TYR A 1 182 ? 47.608 16.651 -41.642 1.00 88.12 182 TYR A CA 1
ATOM 1329 C C . TYR A 1 182 ? 47.308 16.040 -43.013 1.00 88.12 182 TYR A C 1
ATOM 1331 O O . TYR A 1 182 ? 46.625 15.022 -43.105 1.00 88.12 182 TYR A O 1
ATOM 1339 N N . SER A 1 183 ? 47.845 16.644 -44.076 1.00 84.31 183 SER A N 1
ATOM 1340 C CA . SER A 1 183 ? 47.724 16.117 -45.446 1.00 84.31 183 SER A CA 1
ATOM 1341 C C . SER A 1 183 ? 48.380 14.745 -45.631 1.00 84.31 183 SER A C 1
ATOM 1343 O O . SER A 1 183 ? 47.867 13.922 -46.378 1.00 84.31 183 SER A O 1
ATOM 1345 N N . HIS A 1 184 ? 49.484 14.491 -44.930 1.00 82.19 184 HIS A N 1
ATOM 1346 C CA . HIS A 1 184 ? 50.199 13.213 -44.871 1.00 82.19 184 HIS A CA 1
ATOM 1347 C C . HIS A 1 184 ? 50.688 12.985 -43.435 1.00 82.19 184 HIS A C 1
ATOM 1349 O O . HIS A 1 184 ? 50.696 13.929 -42.643 1.00 82.19 184 HIS A O 1
ATOM 1355 N N . ASP A 1 185 ? 51.119 11.771 -43.079 1.00 80.38 185 ASP A N 1
ATOM 1356 C CA . ASP A 1 185 ? 51.715 11.523 -41.758 1.00 80.38 185 ASP A CA 1
ATOM 1357 C C . ASP A 1 185 ? 52.952 12.429 -41.535 1.00 80.38 185 ASP A C 1
ATOM 1359 O O . ASP A 1 185 ? 53.973 12.251 -42.213 1.00 80.38 185 ASP A O 1
ATOM 1363 N N . PRO A 1 186 ? 52.914 13.373 -40.569 1.00 78.25 186 PRO A N 1
ATOM 1364 C CA . PRO A 1 186 ? 54.019 14.296 -40.312 1.00 78.25 186 PRO A CA 1
ATOM 1365 C C . PRO A 1 186 ? 55.281 13.599 -39.781 1.00 78.25 186 PRO A C 1
ATOM 1367 O O . PRO A 1 186 ? 56.353 14.203 -39.749 1.00 78.25 186 PRO A O 1
ATOM 1370 N N . LYS A 1 187 ? 55.184 12.330 -39.356 1.00 79.06 187 LYS A N 1
ATOM 1371 C CA . LYS A 1 187 ? 56.342 11.505 -38.973 1.00 79.06 187 LYS A CA 1
ATOM 1372 C C . LYS A 1 187 ? 57.073 10.928 -40.187 1.00 79.06 187 LYS A C 1
ATOM 1374 O O . LYS A 1 187 ? 58.229 10.531 -40.050 1.00 79.06 187 LYS A O 1
ATOM 1379 N N . ILE A 1 188 ? 56.411 10.865 -41.344 1.00 80.69 188 ILE A N 1
ATOM 1380 C CA . ILE A 1 188 ? 56.937 10.296 -42.593 1.00 80.69 188 ILE A CA 1
ATOM 1381 C C . ILE A 1 188 ? 57.321 11.412 -43.572 1.00 80.69 188 ILE A C 1
ATOM 1383 O O . ILE A 1 188 ? 58.393 11.343 -44.173 1.00 80.69 188 ILE A O 1
ATOM 1387 N N . ASP A 1 189 ? 56.495 12.456 -43.699 1.00 79.94 189 ASP A N 1
ATOM 1388 C CA . ASP A 1 189 ? 56.766 13.623 -44.543 1.00 79.94 189 ASP A CA 1
ATOM 1389 C C . ASP A 1 189 ? 56.787 14.921 -43.724 1.00 79.94 189 ASP A C 1
ATOM 1391 O O . ASP A 1 189 ? 55.761 15.426 -43.270 1.00 79.94 189 ASP A O 1
ATOM 1395 N N . ALA A 1 190 ? 57.973 15.518 -43.595 1.00 77.25 190 ALA A N 1
ATOM 1396 C CA . ALA A 1 190 ? 58.164 16.786 -42.895 1.00 77.25 190 ALA A CA 1
ATOM 1397 C C . ALA A 1 190 ? 57.499 17.993 -43.593 1.00 77.25 190 ALA A C 1
ATOM 1399 O O . ALA A 1 190 ? 57.425 19.068 -42.997 1.00 77.25 190 ALA A O 1
ATOM 1400 N N . LYS A 1 191 ? 57.032 17.850 -44.843 1.00 82.31 191 LYS A N 1
ATOM 1401 C CA . LYS A 1 191 ? 56.260 18.876 -45.568 1.00 82.31 191 LYS A CA 1
ATOM 1402 C C . LYS A 1 191 ? 54.750 18.773 -45.338 1.00 82.31 191 LYS A C 1
ATOM 1404 O O . LYS A 1 191 ? 54.011 19.575 -45.908 1.00 82.31 191 LYS A O 1
ATOM 1409 N N . ALA A 1 192 ? 54.288 17.817 -44.531 1.00 83.12 192 ALA A N 1
ATOM 1410 C CA . ALA A 1 192 ? 52.877 17.669 -44.213 1.00 83.12 192 ALA A CA 1
ATOM 1411 C C . ALA A 1 192 ? 52.313 18.956 -43.586 1.00 83.12 192 ALA A C 1
ATOM 1413 O O . ALA A 1 192 ? 52.847 19.498 -42.616 1.00 83.12 192 ALA A O 1
ATOM 1414 N N . THR A 1 193 ? 51.204 19.438 -44.136 1.00 83.94 193 THR A N 1
ATOM 1415 C CA . THR A 1 193 ? 50.525 20.662 -43.695 1.00 83.94 193 THR A CA 1
ATOM 1416 C C . THR A 1 193 ? 49.347 20.309 -42.798 1.00 83.94 193 THR A C 1
ATOM 1418 O O . THR A 1 193 ? 48.532 19.466 -43.175 1.00 83.94 193 THR A O 1
ATOM 1421 N N . CYS A 1 194 ? 49.249 20.956 -41.635 1.00 87.19 194 CYS A N 1
ATOM 1422 C CA . CYS A 1 194 ? 48.099 20.826 -40.740 1.00 87.19 194 CYS A CA 1
ATOM 1423 C C . CYS A 1 194 ? 46.922 21.632 -41.292 1.00 87.19 194 CYS A C 1
ATOM 1425 O O . CYS A 1 194 ? 47.097 22.792 -41.667 1.00 87.19 194 CYS A O 1
ATOM 1427 N N . PHE A 1 195 ? 45.732 21.042 -41.308 1.00 89.62 195 PHE A N 1
ATOM 1428 C CA . PHE A 1 195 ? 44.510 21.746 -41.683 1.00 89.62 195 PHE A CA 1
ATOM 1429 C C . PHE A 1 195 ? 43.929 22.491 -40.480 1.00 89.62 195 PHE A C 1
ATOM 1431 O O . PHE A 1 195 ? 43.920 21.962 -39.371 1.00 89.62 195 PHE A O 1
ATOM 1438 N N . GLU A 1 196 ? 43.417 23.702 -40.691 1.00 90.25 196 GLU A N 1
ATOM 1439 C CA . GLU A 1 196 ? 42.703 24.456 -39.648 1.00 90.25 196 GLU A CA 1
ATOM 1440 C C . GLU A 1 196 ? 41.225 24.048 -39.580 1.00 90.25 196 GLU A C 1
ATOM 1442 O O . GLU A 1 196 ? 40.678 23.823 -38.501 1.00 90.25 196 GLU A O 1
ATOM 1447 N N . THR A 1 197 ? 40.584 23.902 -40.743 1.00 91.88 197 THR A N 1
ATOM 1448 C CA . THR A 1 197 ? 39.186 23.477 -40.878 1.00 91.88 197 THR A CA 1
ATOM 1449 C C . THR A 1 197 ? 39.047 22.449 -41.995 1.00 91.88 197 THR A C 1
ATOM 1451 O O . THR A 1 197 ? 39.787 22.502 -42.976 1.00 91.88 197 THR A O 1
ATOM 1454 N N . LEU A 1 198 ? 38.128 21.499 -41.824 1.00 93.06 198 LEU A N 1
ATOM 1455 C CA . LEU A 1 198 ? 37.777 20.478 -42.810 1.00 93.06 198 LEU A CA 1
ATOM 1456 C C . LEU A 1 198 ? 36.270 20.213 -42.774 1.00 93.06 198 LEU A C 1
ATOM 1458 O O . LEU A 1 198 ? 35.639 20.261 -41.717 1.00 93.06 198 LEU A O 1
ATOM 1462 N N . THR A 1 199 ? 35.699 19.852 -43.913 1.00 93.44 199 THR A N 1
ATOM 1463 C CA . THR A 1 199 ? 34.379 19.214 -43.972 1.00 93.44 199 THR A CA 1
ATOM 1464 C C . THR A 1 199 ? 34.467 17.741 -43.562 1.00 93.44 199 THR A C 1
ATOM 1466 O O . THR A 1 199 ? 35.546 17.137 -43.562 1.00 93.44 199 THR A O 1
ATOM 1469 N N . TYR A 1 200 ? 33.330 17.124 -43.218 1.00 92.94 200 TYR A N 1
ATOM 1470 C CA . TYR A 1 200 ? 33.288 15.687 -42.912 1.00 92.94 200 TYR A CA 1
ATOM 1471 C C . TYR A 1 200 ? 33.803 14.839 -44.088 1.00 92.94 200 TYR A C 1
ATOM 1473 O O . TYR A 1 200 ? 34.595 13.920 -43.874 1.00 92.94 200 TYR A O 1
ATOM 1481 N N . GLU A 1 201 ? 33.421 15.183 -45.324 1.00 90.94 201 GLU A N 1
ATOM 1482 C CA . GLU A 1 201 ? 33.844 14.485 -46.545 1.00 90.94 201 GLU A CA 1
ATOM 1483 C C . GLU A 1 201 ? 35.363 14.543 -46.759 1.00 90.94 201 GLU A C 1
ATOM 1485 O O . GLU A 1 201 ? 35.989 13.511 -47.019 1.00 90.94 201 GLU A O 1
ATOM 1490 N N . GLU A 1 202 ? 35.976 15.719 -46.590 1.00 90.81 202 GLU A N 1
ATOM 1491 C CA . GLU A 1 202 ? 37.430 15.896 -46.702 1.00 90.81 202 GLU A CA 1
ATOM 1492 C C . GLU A 1 202 ? 38.173 15.115 -45.612 1.00 90.81 202 GLU A C 1
ATOM 1494 O O . GLU A 1 202 ? 39.157 14.427 -45.893 1.00 90.81 202 GLU A O 1
ATOM 1499 N N . ALA A 1 203 ? 37.674 15.148 -44.372 1.00 91.06 203 ALA A N 1
ATOM 1500 C CA . ALA A 1 203 ? 38.250 14.371 -43.280 1.00 91.06 203 ALA A CA 1
ATOM 1501 C C . ALA A 1 203 ? 38.177 12.856 -43.555 1.00 91.06 203 ALA A C 1
ATOM 1503 O O . ALA A 1 203 ? 39.139 12.131 -43.297 1.00 91.06 203 ALA A O 1
ATOM 1504 N N . ILE A 1 204 ? 37.072 12.364 -44.127 1.00 90.38 204 ILE A N 1
ATOM 1505 C CA . ILE A 1 204 ? 36.925 10.959 -44.538 1.00 90.38 204 ILE A CA 1
ATOM 1506 C C . ILE A 1 204 ? 37.889 10.605 -45.675 1.00 90.38 204 ILE A C 1
ATOM 1508 O O . ILE A 1 204 ? 38.469 9.517 -45.649 1.00 90.38 204 ILE A O 1
ATOM 1512 N N . ALA A 1 205 ? 38.084 11.491 -46.655 1.00 87.62 205 ALA A N 1
ATOM 1513 C CA . ALA A 1 205 ? 39.034 11.272 -47.747 1.00 87.62 205 ALA A CA 1
ATOM 1514 C C . ALA A 1 205 ? 40.464 11.076 -47.213 1.00 87.62 205 ALA A C 1
ATOM 1516 O O . ALA A 1 205 ? 41.101 10.071 -47.531 1.00 87.62 205 ALA A O 1
ATOM 1517 N N . ILE A 1 206 ? 40.908 11.941 -46.296 1.00 87.94 206 ILE A N 1
ATOM 1518 C CA . ILE A 1 206 ? 42.227 11.845 -45.643 1.00 87.94 206 ILE A CA 1
ATOM 1519 C C . ILE A 1 206 ? 42.364 10.537 -44.843 1.00 87.94 206 ILE A C 1
ATOM 1521 O O . ILE A 1 206 ? 43.406 9.878 -44.875 1.00 87.94 206 ILE A O 1
ATOM 1525 N N . VAL A 1 207 ? 41.305 10.113 -44.140 1.00 86.31 207 VAL A N 1
ATOM 1526 C CA . VAL A 1 207 ? 41.300 8.837 -43.399 1.00 86.31 207 VAL A CA 1
ATOM 1527 C C . VAL A 1 207 ? 41.426 7.637 -44.342 1.00 86.31 207 VAL A C 1
ATOM 1529 O O . VAL A 1 207 ? 42.148 6.692 -44.020 1.00 86.31 207 VAL A O 1
ATOM 1532 N N . ARG A 1 208 ? 40.766 7.664 -45.508 1.00 83.88 208 ARG A N 1
ATOM 1533 C CA . ARG A 1 208 ? 40.822 6.586 -46.516 1.00 83.88 208 ARG A CA 1
ATOM 1534 C C . ARG A 1 208 ? 42.201 6.434 -47.154 1.00 83.88 208 ARG A C 1
ATOM 1536 O O . ARG A 1 208 ? 42.571 5.319 -47.509 1.00 83.88 208 ARG A O 1
ATOM 1543 N N . GLU A 1 209 ? 42.966 7.516 -47.246 1.00 82.88 209 GLU A N 1
ATOM 1544 C CA . GLU A 1 209 ? 44.358 7.508 -47.717 1.00 82.88 209 GLU A CA 1
ATOM 1545 C C . GLU A 1 209 ? 45.354 6.996 -46.659 1.00 82.88 209 GLU A C 1
ATOM 1547 O O . GLU A 1 209 ? 46.546 6.874 -46.930 1.00 82.88 209 GLU A O 1
ATOM 1552 N N . GLY A 1 210 ? 44.875 6.648 -45.457 1.00 75.94 210 GLY A N 1
ATOM 1553 C CA . GLY A 1 210 ? 45.687 6.097 -44.370 1.00 75.94 210 GLY A CA 1
ATOM 1554 C C . GLY A 1 210 ? 46.271 7.144 -43.419 1.00 75.94 210 GLY A C 1
ATOM 1555 O O . GLY A 1 210 ? 46.931 6.772 -42.452 1.00 75.94 210 GLY A O 1
ATOM 1556 N N . ASN A 1 211 ? 45.977 8.431 -43.629 1.00 74.62 211 ASN A N 1
ATOM 1557 C CA . ASN A 1 211 ? 46.489 9.555 -42.830 1.00 74.62 211 ASN A CA 1
ATOM 1558 C C . ASN A 1 211 ? 45.526 9.983 -41.697 1.00 74.62 211 ASN A C 1
ATOM 1560 O O . ASN A 1 211 ? 45.642 11.062 -41.117 1.00 74.62 211 ASN A O 1
ATOM 1564 N N . GLY A 1 212 ? 44.532 9.147 -41.385 1.00 70.19 212 GLY A N 1
ATOM 1565 C CA . GLY A 1 212 ? 43.434 9.465 -40.474 1.00 70.19 212 GLY A CA 1
ATOM 1566 C C . GLY A 1 212 ? 43.782 9.414 -38.985 1.00 70.19 212 GLY A C 1
ATOM 1567 O O . GLY A 1 212 ? 44.161 8.369 -38.462 1.00 70.19 212 GLY A O 1
ATOM 1568 N N . VAL A 1 213 ? 43.545 10.518 -38.269 1.00 82.12 213 VAL A N 1
ATOM 1569 C CA . VAL A 1 213 ? 43.762 10.623 -36.810 1.00 82.12 213 VAL A CA 1
ATOM 1570 C C . VAL A 1 213 ? 42.506 10.250 -35.999 1.00 82.12 213 VAL A C 1
ATOM 1572 O O . VAL A 1 213 ? 42.603 9.761 -34.867 1.00 82.12 213 VAL A O 1
ATOM 1575 N N . VAL A 1 214 ? 41.315 10.451 -36.570 1.00 88.81 214 VAL A N 1
ATOM 1576 C CA . VAL A 1 214 ? 40.008 10.059 -36.011 1.00 88.81 214 VAL A CA 1
ATOM 1577 C C . VAL A 1 214 ? 39.407 8.975 -36.896 1.00 88.81 214 VAL A C 1
ATOM 1579 O O . VAL A 1 214 ? 39.480 9.047 -38.120 1.00 88.81 214 VAL A O 1
ATOM 1582 N N . HIS A 1 215 ? 38.826 7.946 -36.288 1.00 91.75 215 HIS A N 1
ATOM 1583 C CA . HIS A 1 215 ? 38.293 6.820 -37.049 1.00 91.75 215 HIS A CA 1
ATOM 1584 C C . HIS A 1 215 ? 37.053 7.198 -37.881 1.00 91.75 215 HIS A C 1
ATOM 1586 O O . HIS A 1 215 ? 36.146 7.855 -37.373 1.00 91.75 215 HIS A O 1
ATOM 1592 N N . GLN A 1 216 ? 36.953 6.692 -39.120 1.00 91.81 216 GLN A N 1
ATOM 1593 C CA . GLN A 1 216 ? 35.863 7.014 -40.061 1.00 91.81 216 GLN A CA 1
ATOM 1594 C C . GLN A 1 216 ? 34.449 6.803 -39.489 1.00 91.81 216 GLN A C 1
ATOM 1596 O O . GLN A 1 216 ? 33.545 7.580 -39.775 1.00 91.81 216 GLN A O 1
ATOM 1601 N N . ARG A 1 217 ? 34.256 5.786 -38.631 1.00 91.94 217 ARG A N 1
ATOM 1602 C CA . ARG A 1 217 ? 32.958 5.517 -37.976 1.00 91.94 217 ARG A CA 1
ATOM 1603 C C . ARG A 1 217 ? 32.506 6.675 -37.087 1.00 91.94 217 ARG A C 1
ATOM 1605 O O . ARG A 1 217 ? 31.332 7.022 -37.097 1.00 91.94 217 ARG A O 1
ATOM 1612 N N . ALA A 1 218 ? 33.439 7.294 -36.365 1.00 94.44 218 ALA A N 1
ATOM 1613 C CA . ALA A 1 218 ? 33.145 8.447 -35.526 1.00 94.44 218 ALA A CA 1
ATOM 1614 C C . ALA A 1 218 ? 32.797 9.678 -36.378 1.00 94.44 218 ALA A C 1
ATOM 1616 O O . ALA A 1 218 ? 31.862 10.393 -36.039 1.00 94.44 218 ALA A O 1
ATOM 1617 N N . ILE A 1 219 ? 33.491 9.879 -37.507 1.00 94.25 219 ILE A N 1
ATOM 1618 C CA . ILE A 1 219 ? 33.225 10.995 -38.431 1.00 94.25 219 ILE A CA 1
ATOM 1619 C C . ILE A 1 219 ? 31.833 10.863 -39.058 1.00 94.25 219 ILE A C 1
ATOM 1621 O O . ILE A 1 219 ? 31.062 11.813 -39.015 1.00 94.25 219 ILE A O 1
ATOM 1625 N N . HIS A 1 220 ? 31.464 9.673 -39.538 1.00 92.19 220 HIS A N 1
ATOM 1626 C CA . HIS A 1 220 ? 30.119 9.427 -40.070 1.00 92.19 220 HIS A CA 1
ATOM 1627 C C . HIS A 1 220 ? 29.017 9.585 -39.018 1.00 92.19 220 HIS A C 1
ATOM 1629 O O . HIS A 1 220 ? 27.941 10.094 -39.318 1.00 92.19 220 HIS A O 1
ATOM 1635 N N . LEU A 1 221 ? 29.254 9.144 -37.778 1.00 92.06 221 LEU A N 1
ATOM 1636 C CA . LEU A 1 221 ? 28.281 9.335 -36.703 1.00 92.06 221 LEU A CA 1
ATOM 1637 C C . LEU A 1 221 ? 28.115 10.822 -36.348 1.00 92.06 221 LEU A C 1
ATOM 1639 O O . LEU A 1 221 ? 27.005 11.259 -36.051 1.00 92.06 221 LEU A O 1
ATOM 1643 N N . ALA A 1 222 ? 29.202 11.591 -36.407 1.00 93.75 222 ALA A N 1
ATOM 1644 C CA . ALA A 1 222 ? 29.193 13.024 -36.152 1.00 93.75 222 ALA A CA 1
ATOM 1645 C C . ALA A 1 222 ? 28.442 13.788 -37.248 1.00 93.75 222 ALA A C 1
ATOM 1647 O O . ALA A 1 222 ? 27.573 14.597 -36.939 1.00 93.75 222 ALA A O 1
ATOM 1648 N N . GLU A 1 223 ? 28.724 13.460 -38.510 1.00 93.69 223 GLU A N 1
ATOM 1649 C CA . GLU A 1 223 ? 28.060 13.992 -39.703 1.00 93.69 223 GLU A CA 1
ATOM 1650 C C . GLU A 1 223 ? 26.539 13.805 -39.640 1.00 93.69 223 GLU A C 1
ATOM 1652 O O . GLU A 1 223 ? 25.792 14.767 -39.797 1.00 93.69 223 GLU A O 1
ATOM 1657 N N . LYS A 1 224 ? 26.074 12.591 -39.310 1.00 89.19 224 LYS A N 1
ATOM 1658 C CA . LYS A 1 224 ? 24.638 12.279 -39.178 1.00 89.19 224 LYS A CA 1
ATOM 1659 C C . LYS A 1 224 ? 23.905 13.120 -38.131 1.00 89.19 224 LYS A C 1
ATOM 1661 O O . LYS A 1 224 ? 22.687 13.234 -38.211 1.00 89.19 224 LYS A O 1
ATOM 1666 N N . ASN A 1 225 ? 24.618 13.639 -37.133 1.00 89.44 225 ASN A N 1
ATOM 1667 C CA . ASN A 1 225 ? 24.030 14.326 -35.982 1.00 89.44 225 ASN A CA 1
ATOM 1668 C C . ASN A 1 225 ? 24.481 15.789 -35.853 1.00 89.44 225 ASN A C 1
ATOM 1670 O O . ASN A 1 225 ? 24.206 16.408 -34.831 1.00 89.44 225 ASN A O 1
ATOM 1674 N N . GLY A 1 226 ? 25.197 16.334 -36.842 1.00 90.25 226 GLY A N 1
ATOM 1675 C CA . GLY A 1 226 ? 25.703 17.710 -36.796 1.00 90.25 226 GLY A CA 1
ATOM 1676 C C . GLY A 1 226 ? 26.689 17.991 -35.651 1.00 90.25 226 GLY A C 1
ATOM 1677 O O . GLY A 1 226 ? 26.759 19.117 -35.167 1.00 90.25 226 GLY A O 1
ATOM 1678 N N . ILE A 1 227 ? 27.442 16.987 -35.185 1.00 93.25 227 ILE A N 1
ATOM 1679 C CA . ILE A 1 227 ? 28.405 17.141 -34.079 1.00 93.25 227 ILE A CA 1
ATOM 1680 C C . ILE A 1 227 ? 29.754 17.599 -34.629 1.00 93.25 227 ILE A C 1
ATOM 1682 O O . ILE A 1 227 ? 30.362 16.913 -35.454 1.00 93.25 227 ILE A O 1
ATOM 1686 N N . SER A 1 228 ? 30.274 18.728 -34.153 1.00 94.19 228 SER A N 1
ATOM 1687 C CA . SER A 1 228 ? 31.602 19.202 -34.567 1.00 94.19 228 SER A CA 1
ATOM 1688 C C . SER A 1 228 ? 32.717 18.371 -33.921 1.00 94.19 228 SER A C 1
ATOM 1690 O O . SER A 1 228 ? 32.621 17.981 -32.756 1.00 94.19 228 SER A O 1
ATOM 1692 N N . LEU A 1 229 ? 33.806 18.105 -34.645 1.00 95.44 229 LEU A N 1
ATOM 1693 C CA . LEU A 1 229 ? 34.952 17.350 -34.121 1.00 95.44 229 LEU A CA 1
ATOM 1694 C C . LEU A 1 229 ? 36.194 18.231 -34.121 1.00 95.44 229 LEU A C 1
ATOM 1696 O O . LEU A 1 229 ? 36.646 18.663 -35.174 1.00 95.44 229 LEU A O 1
ATOM 1700 N N . LYS A 1 230 ? 36.786 18.466 -32.954 1.00 94.31 230 LYS A N 1
ATOM 1701 C CA . LYS A 1 230 ? 38.056 19.188 -32.842 1.00 94.31 230 LYS A CA 1
ATOM 1702 C C . LYS A 1 230 ? 39.174 18.209 -32.540 1.00 94.31 230 LYS A C 1
ATOM 1704 O O . LYS A 1 230 ? 39.083 17.454 -31.579 1.00 94.31 230 LYS A O 1
ATOM 1709 N N . VAL A 1 231 ? 40.235 18.223 -33.332 1.00 93.19 231 VAL A N 1
ATOM 1710 C CA . VAL A 1 231 ? 41.426 17.392 -33.119 1.00 93.19 231 VAL A CA 1
ATOM 1711 C C . VAL A 1 231 ? 42.568 18.282 -32.655 1.00 93.19 231 VAL A C 1
ATOM 1713 O O . VAL A 1 231 ? 42.906 19.242 -33.341 1.00 93.19 231 VAL A O 1
ATOM 1716 N N . THR A 1 232 ? 43.158 17.963 -31.504 1.00 91.31 232 THR A N 1
ATOM 1717 C CA . THR A 1 232 ? 44.293 18.696 -30.926 1.00 91.31 232 THR A CA 1
ATOM 1718 C C . THR A 1 232 ? 45.289 17.746 -30.253 1.00 91.31 232 THR A C 1
ATOM 1720 O O . THR A 1 232 ? 45.012 16.556 -30.062 1.00 91.31 232 THR A O 1
ATOM 1723 N N . SER A 1 233 ? 46.463 18.256 -29.876 1.00 89.00 233 SER A N 1
ATOM 1724 C CA . SER A 1 233 ? 47.486 17.466 -29.189 1.00 89.00 233 SER A CA 1
ATOM 1725 C C . SER A 1 233 ? 47.269 17.422 -27.677 1.00 89.00 233 SER A C 1
ATOM 1727 O O . SER A 1 233 ? 47.137 18.461 -27.037 1.00 89.00 233 SER A O 1
ATOM 1729 N N . PHE A 1 234 ? 47.384 16.242 -27.054 1.00 84.31 234 PHE A N 1
ATOM 1730 C CA . PHE A 1 234 ? 47.429 16.148 -25.583 1.00 84.31 234 PHE A CA 1
ATOM 1731 C C . PHE A 1 234 ? 48.714 16.738 -24.972 1.00 84.31 234 PHE A C 1
ATOM 1733 O O . PHE A 1 234 ? 48.781 16.934 -23.761 1.00 84.31 234 PHE A O 1
ATOM 1740 N N . SER A 1 235 ? 49.756 16.977 -25.778 1.00 82.19 235 SER A N 1
ATOM 1741 C CA . SER A 1 235 ? 51.024 17.569 -25.322 1.00 82.19 235 SER A CA 1
ATOM 1742 C C . SER A 1 235 ? 51.062 19.093 -25.470 1.00 82.19 235 SER A C 1
ATOM 1744 O O . SER A 1 235 ? 51.896 19.735 -24.838 1.00 82.19 235 SER A O 1
ATOM 1746 N N . ALA A 1 236 ? 50.168 19.658 -26.287 1.00 79.94 236 ALA A N 1
ATOM 1747 C CA . ALA A 1 236 ? 50.007 21.094 -26.503 1.00 79.94 236 ALA A CA 1
ATOM 1748 C C . ALA A 1 236 ? 48.512 21.425 -26.724 1.00 79.94 236 ALA A C 1
ATOM 1750 O O . ALA A 1 236 ? 48.116 21.772 -27.841 1.00 79.94 236 ALA A O 1
ATOM 1751 N N . PRO A 1 237 ? 47.669 21.270 -25.685 1.00 71.44 237 PRO A N 1
ATOM 1752 C CA . PRO A 1 237 ? 46.210 21.349 -25.813 1.00 71.44 237 PRO A CA 1
ATOM 1753 C C . PRO A 1 237 ? 45.687 22.748 -26.177 1.00 71.44 237 PRO A C 1
ATOM 1755 O O . PRO A 1 237 ? 44.581 22.860 -26.699 1.00 71.44 237 PRO A O 1
ATOM 1758 N N . ASP A 1 238 ? 46.495 23.794 -25.976 1.00 74.81 238 ASP A N 1
ATOM 1759 C CA . ASP A 1 238 ? 46.159 25.181 -26.332 1.00 74.81 238 ASP A CA 1
ATOM 1760 C C . ASP A 1 238 ? 46.349 25.495 -27.826 1.00 74.81 238 ASP A C 1
ATOM 1762 O O . ASP A 1 238 ? 46.074 26.607 -28.279 1.00 74.81 238 ASP A O 1
ATOM 1766 N N . THR A 1 239 ? 46.839 24.535 -28.617 1.00 79.06 239 THR A N 1
ATOM 1767 C CA . THR A 1 239 ? 46.960 24.723 -30.066 1.00 79.06 239 THR A CA 1
ATOM 1768 C C . THR A 1 239 ? 45.574 24.749 -30.733 1.00 79.06 239 THR A C 1
ATOM 1770 O O . THR A 1 239 ? 44.684 24.002 -30.313 1.00 79.06 239 THR A O 1
ATOM 1773 N N . PRO A 1 240 ? 45.363 25.584 -31.778 1.00 77.50 240 PRO A N 1
ATOM 1774 C CA . PRO A 1 240 ? 44.061 25.718 -32.445 1.00 77.50 240 PRO A CA 1
ATOM 1775 C C . PRO A 1 240 ? 43.503 24.385 -32.962 1.00 77.50 240 PRO A C 1
ATOM 1777 O O . PRO A 1 240 ? 42.296 24.146 -32.893 1.00 77.50 240 PRO A O 1
ATOM 1780 N N . GLY A 1 241 ? 44.401 23.497 -33.397 1.00 89.31 241 GLY A N 1
ATOM 1781 C CA . GLY A 1 241 ? 44.078 22.178 -33.918 1.00 89.31 241 GLY A CA 1
ATOM 1782 C C . GLY A 1 241 ? 43.347 22.220 -35.255 1.00 89.31 241 GLY A C 1
ATOM 1783 O O . GLY A 1 241 ? 43.452 23.193 -35.999 1.00 89.31 241 GLY A O 1
ATOM 1784 N N . THR A 1 242 ? 42.610 21.150 -35.552 1.00 93.12 242 THR A N 1
ATOM 1785 C CA . THR A 1 242 ? 41.737 21.061 -36.731 1.00 93.12 242 THR A CA 1
ATOM 1786 C C . THR A 1 242 ? 40.288 20.930 -36.299 1.00 93.12 242 THR A C 1
ATOM 1788 O O . THR A 1 242 ? 39.965 20.040 -35.508 1.00 93.12 242 THR A O 1
ATOM 1791 N N . LEU A 1 243 ? 39.409 21.766 -36.847 1.00 93.69 243 LEU A N 1
ATOM 1792 C CA . LEU A 1 243 ? 37.963 21.655 -36.674 1.00 93.69 243 LEU A CA 1
ATOM 1793 C C . LEU A 1 243 ? 37.331 20.961 -37.886 1.00 93.69 243 LEU A C 1
ATOM 1795 O O . LEU A 1 243 ? 37.478 21.422 -39.013 1.00 93.69 243 LEU A O 1
ATOM 1799 N N . VAL A 1 244 ? 36.602 19.874 -37.648 1.00 93.44 244 VAL A N 1
ATOM 1800 C CA . VAL A 1 244 ? 35.800 19.172 -38.653 1.00 93.44 244 VAL A CA 1
ATOM 1801 C C . VAL A 1 244 ? 34.326 19.475 -38.412 1.00 93.44 244 VAL A C 1
ATOM 1803 O O . VAL A 1 244 ? 33.781 19.096 -37.370 1.00 93.44 244 VAL A O 1
ATOM 1806 N N . SER A 1 245 ? 33.681 20.160 -39.352 1.00 90.69 245 SER A N 1
ATOM 1807 C CA . SER A 1 245 ? 32.263 20.529 -39.262 1.00 90.69 245 SER A CA 1
ATOM 1808 C C . SER A 1 245 ? 31.659 20.817 -40.641 1.00 90.69 245 SER A C 1
ATOM 1810 O O . SER A 1 245 ? 32.361 20.930 -41.644 1.00 90.69 245 SER A O 1
ATOM 1812 N N . SER A 1 246 ? 30.331 20.916 -40.714 1.00 82.56 246 SER A N 1
ATOM 1813 C CA . SER A 1 246 ? 29.608 21.412 -41.894 1.00 82.56 246 SER A CA 1
ATOM 1814 C C . SER A 1 246 ? 28.269 22.033 -41.471 1.00 82.56 246 SER A C 1
ATOM 1816 O O . SER A 1 246 ? 27.836 21.843 -40.336 1.00 82.56 246 SER A O 1
ATOM 1818 N N . LEU A 1 247 ? 27.610 22.782 -42.364 1.00 69.00 247 LEU A N 1
ATOM 1819 C CA . LEU A 1 247 ? 26.302 23.417 -42.123 1.00 69.00 247 LEU A CA 1
ATOM 1820 C C . LEU A 1 247 ? 25.139 22.411 -42.251 1.00 69.00 247 LEU A C 1
ATOM 1822 O O . LEU A 1 247 ? 24.221 22.613 -43.043 1.00 69.00 247 LEU A O 1
ATOM 1826 N N . VAL A 1 248 ? 25.193 21.305 -41.511 1.00 64.69 248 VAL A N 1
ATOM 1827 C CA . VAL A 1 248 ? 24.103 20.321 -41.451 1.00 64.69 248 VAL A CA 1
ATOM 1828 C C . VAL A 1 248 ? 23.270 20.608 -40.209 1.00 64.69 248 VAL A C 1
ATOM 1830 O O . VAL A 1 248 ? 23.796 20.597 -39.096 1.00 64.69 248 VAL A O 1
ATOM 1833 N N . GLU A 1 249 ? 21.976 20.879 -40.390 1.00 68.12 249 GLU A N 1
ATOM 1834 C CA . GLU A 1 249 ? 21.058 20.973 -39.255 1.00 68.12 249 GLU A CA 1
ATOM 1835 C C . GLU A 1 249 ? 20.966 19.601 -38.566 1.00 68.12 249 GLU A C 1
ATOM 1837 O O . GLU A 1 249 ? 20.719 18.596 -39.243 1.00 68.12 249 GLU A O 1
ATOM 1842 N N . PRO A 1 250 ? 21.180 19.527 -37.239 1.00 68.88 250 PRO A N 1
ATOM 1843 C CA . PRO A 1 250 ? 21.081 18.269 -36.522 1.00 68.88 250 PRO A CA 1
ATOM 1844 C C . PRO A 1 250 ? 19.643 17.730 -36.610 1.00 68.88 250 PRO A C 1
ATOM 1846 O O . PRO A 1 250 ? 18.685 18.504 -36.510 1.00 68.88 250 PRO A O 1
ATOM 1849 N N . PRO A 1 251 ? 19.462 16.410 -36.787 1.00 69.38 251 PRO A N 1
ATOM 1850 C CA . PRO A 1 251 ? 18.138 15.808 -36.821 1.00 69.38 251 PRO A CA 1
ATOM 1851 C C . PRO A 1 251 ? 17.416 16.013 -35.482 1.00 69.38 251 PRO A C 1
ATOM 1853 O O . PRO A 1 251 ? 18.038 16.066 -34.421 1.00 69.38 251 PRO A O 1
ATOM 1856 N N . SER A 1 252 ? 16.081 16.073 -35.516 1.00 65.75 252 SER A N 1
ATOM 1857 C CA . SER A 1 252 ? 15.248 16.185 -34.307 1.00 65.75 252 SER A CA 1
ATOM 1858 C C . SER A 1 252 ? 15.367 14.975 -33.372 1.00 65.75 252 SER A C 1
ATOM 1860 O O . SER A 1 252 ? 15.055 15.085 -32.187 1.00 65.75 252 SER A O 1
ATOM 1862 N N . ILE A 1 253 ? 15.823 13.832 -33.896 1.00 65.56 253 ILE A N 1
ATOM 1863 C CA . ILE A 1 253 ? 16.057 12.586 -33.164 1.00 65.56 253 ILE A CA 1
ATOM 1864 C C . ILE A 1 253 ? 17.499 12.121 -33.429 1.00 65.56 253 ILE A C 1
ATOM 1866 O O . ILE A 1 253 ? 17.898 12.044 -34.593 1.00 65.56 253 ILE A O 1
ATOM 1870 N N . PRO A 1 254 ? 18.266 11.759 -32.382 1.00 72.12 254 PRO A N 1
ATOM 1871 C CA . PRO A 1 254 ? 19.576 11.125 -32.507 1.00 72.12 254 PRO A CA 1
ATOM 1872 C C . PRO A 1 254 ? 19.611 9.923 -33.458 1.00 72.12 254 PRO A C 1
ATOM 1874 O O . PRO A 1 254 ? 18.841 8.975 -33.308 1.00 72.12 254 PRO A O 1
ATOM 1877 N N . VAL A 1 255 ? 20.566 9.911 -34.388 1.00 78.88 255 VAL A N 1
ATOM 1878 C CA . VAL A 1 255 ? 20.777 8.804 -35.332 1.00 78.88 255 VAL A CA 1
ATOM 1879 C C . VAL A 1 255 ? 22.069 8.065 -34.991 1.00 78.88 255 VAL A C 1
ATOM 1881 O O . VAL A 1 255 ? 23.163 8.598 -35.170 1.00 78.88 255 VAL A O 1
ATOM 1884 N N . TYR A 1 256 ? 21.965 6.811 -34.546 1.00 84.69 256 TYR A N 1
ATOM 1885 C CA . TYR A 1 256 ? 23.119 5.959 -34.228 1.00 84.69 256 TYR A CA 1
ATOM 1886 C C . TYR A 1 256 ? 23.537 5.051 -35.408 1.00 84.69 256 TYR A C 1
ATOM 1888 O O . TYR A 1 256 ? 23.103 5.234 -36.550 1.00 84.69 256 TYR A O 1
ATOM 1896 N N . GLU A 1 257 ? 24.477 4.125 -35.190 1.00 77.75 257 GLU A N 1
ATOM 1897 C CA . GLU A 1 257 ? 25.116 3.351 -36.268 1.00 77.75 257 GLU A CA 1
ATOM 1898 C C . GLU A 1 257 ? 24.181 2.327 -36.923 1.00 77.75 257 GLU A C 1
ATOM 1900 O O . GLU A 1 257 ? 24.334 2.031 -38.111 1.00 77.75 257 GLU A O 1
ATOM 1905 N N . GLU A 1 258 ? 23.219 1.808 -36.165 1.00 69.88 258 GLU A N 1
ATOM 1906 C CA . GLU A 1 258 ? 22.200 0.876 -36.632 1.00 69.88 258 GLU A CA 1
ATOM 1907 C C . GLU A 1 258 ? 20.818 1.383 -36.210 1.00 69.88 258 GLU A C 1
ATOM 1909 O O . GLU A 1 258 ? 20.509 1.481 -35.025 1.00 69.88 258 GLU A O 1
ATOM 1914 N N . SER A 1 259 ? 19.995 1.748 -37.195 1.00 46.56 259 SER A N 1
ATOM 1915 C CA . SER A 1 259 ? 18.585 2.069 -36.983 1.00 46.56 259 SER A CA 1
ATOM 1916 C C . SER A 1 259 ? 17.831 0.750 -36.837 1.00 46.56 259 SER A C 1
ATOM 1918 O O . SER A 1 259 ? 17.586 0.073 -37.833 1.00 46.56 259 SER A O 1
ATOM 1920 N N . SER A 1 260 ? 17.499 0.345 -35.612 1.00 38.00 260 SER A N 1
ATOM 1921 C CA . SER A 1 260 ? 16.638 -0.822 -35.401 1.00 38.00 260 SER A CA 1
ATOM 1922 C C . SER A 1 260 ? 15.261 -0.583 -36.038 1.00 38.00 260 SER A C 1
ATOM 1924 O O . SER A 1 260 ? 14.587 0.363 -35.632 1.00 38.00 260 SER A O 1
ATOM 1926 N N . PRO A 1 261 ? 14.769 -1.465 -36.935 1.00 36.34 261 PRO A N 1
ATOM 1927 C CA . PRO A 1 261 ? 13.330 -1.587 -37.191 1.00 36.34 261 PRO A CA 1
ATOM 1928 C C . PRO A 1 261 ? 12.586 -2.097 -35.943 1.00 36.34 261 PRO A C 1
ATOM 1930 O O . PRO A 1 261 ? 11.379 -1.950 -35.842 1.00 36.34 261 PRO A O 1
ATOM 1933 N N . SER A 1 262 ? 13.333 -2.683 -35.002 1.00 38.81 262 SER A N 1
ATOM 1934 C CA . SER A 1 262 ? 12.918 -3.281 -33.730 1.00 38.81 262 SER A CA 1
ATOM 1935 C C . SER A 1 262 ? 13.075 -2.342 -32.524 1.00 38.81 262 SER A C 1
ATOM 1937 O O . SER A 1 262 ? 13.286 -2.792 -31.400 1.00 38.81 262 SER A O 1
ATOM 1939 N N . GLY A 1 263 ? 13.140 -1.032 -32.768 1.00 42.81 263 GLY A N 1
ATOM 1940 C CA . GLY A 1 263 ? 13.416 -0.032 -31.734 1.00 42.81 263 GLY A CA 1
ATOM 1941 C C . GLY A 1 263 ? 12.159 0.596 -31.152 1.00 42.81 263 GLY A C 1
ATOM 1942 O O . GLY A 1 263 ? 12.251 1.309 -30.156 1.00 42.81 263 GLY A O 1
ATOM 1943 N N . LEU A 1 264 ? 10.995 0.354 -31.760 1.00 49.09 264 LEU A N 1
ATOM 1944 C CA . LEU A 1 264 ? 9.767 0.948 -31.268 1.00 49.09 264 LEU A CA 1
ATOM 1945 C C . LEU A 1 264 ? 9.339 0.268 -29.984 1.00 49.09 264 LEU A C 1
ATOM 1947 O O . LEU A 1 264 ? 8.817 0.971 -29.150 1.00 49.09 264 LEU A O 1
ATOM 1951 N N . VAL A 1 265 ? 9.557 -1.036 -29.782 1.00 47.88 265 VAL A N 1
ATOM 1952 C CA . VAL A 1 265 ? 8.997 -1.755 -28.626 1.00 47.88 265 VAL A CA 1
ATOM 1953 C C . VAL A 1 265 ? 10.024 -2.667 -27.941 1.00 47.88 265 VAL A C 1
ATOM 1955 O O . VAL A 1 265 ? 10.317 -3.765 -28.415 1.00 47.88 265 VAL A O 1
ATOM 1958 N N . GLU A 1 266 ? 10.488 -2.301 -26.745 1.00 54.19 266 GLU A N 1
ATOM 1959 C CA . GLU A 1 266 ? 11.255 -3.214 -25.878 1.00 54.19 266 GLU A CA 1
ATOM 1960 C C . GLU A 1 266 ? 10.318 -3.974 -24.931 1.00 54.19 266 GLU A C 1
ATOM 1962 O O . GLU A 1 266 ? 9.760 -3.374 -24.015 1.00 54.19 266 GLU A O 1
ATOM 1967 N N . ALA A 1 267 ? 10.148 -5.286 -25.134 1.00 54.88 267 ALA A N 1
ATOM 1968 C CA . ALA A 1 267 ? 9.403 -6.197 -24.257 1.00 54.88 267 ALA A CA 1
ATOM 1969 C C . ALA A 1 267 ? 10.293 -7.376 -23.807 1.00 54.88 267 ALA A C 1
ATOM 1971 O O . ALA A 1 267 ? 11.394 -7.564 -24.315 1.00 54.88 267 ALA A O 1
ATOM 1972 N N . ALA A 1 268 ? 9.821 -8.195 -22.859 1.00 48.28 268 ALA A N 1
ATOM 1973 C CA . ALA A 1 268 ? 10.603 -9.292 -22.268 1.00 48.28 268 ALA A CA 1
ATOM 1974 C C . ALA A 1 268 ? 10.990 -10.435 -23.2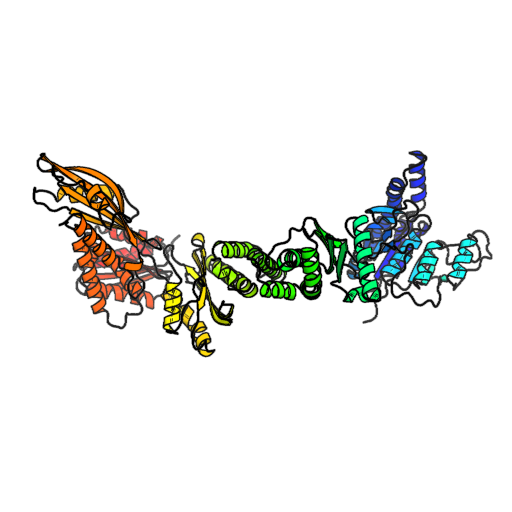44 1.00 48.28 268 ALA A C 1
ATOM 1976 O O . ALA A 1 268 ? 11.843 -11.253 -22.906 1.00 48.28 268 ALA A O 1
ATOM 1977 N N . ASP A 1 269 ? 10.365 -10.510 -24.427 1.00 61.84 269 ASP A N 1
ATOM 1978 C CA . ASP A 1 269 ? 10.592 -11.531 -25.463 1.00 61.84 269 ASP A CA 1
ATOM 1979 C C . ASP A 1 269 ? 10.585 -10.878 -26.859 1.00 61.84 269 ASP A C 1
ATOM 1981 O O . ASP A 1 269 ? 9.677 -10.117 -27.198 1.00 61.84 269 ASP A O 1
ATOM 1985 N N . GLU A 1 270 ? 11.566 -11.216 -27.700 1.00 58.41 270 GLU A N 1
ATOM 1986 C CA . GLU A 1 270 ? 11.711 -10.716 -29.072 1.00 58.41 270 GLU A CA 1
ATOM 1987 C C . GLU A 1 270 ? 10.501 -11.061 -29.964 1.00 58.41 270 GLU A C 1
ATOM 1989 O O . GLU A 1 270 ? 10.081 -10.258 -30.803 1.00 58.41 270 GLU A O 1
ATOM 1994 N N . ARG A 1 271 ? 9.881 -12.237 -29.777 1.00 64.19 271 ARG A N 1
ATOM 1995 C CA . ARG A 1 271 ? 8.648 -12.606 -30.502 1.00 64.19 271 ARG A CA 1
ATOM 1996 C C . ARG A 1 271 ? 7.480 -11.711 -30.113 1.00 64.19 271 ARG A C 1
ATOM 1998 O O . ARG A 1 271 ? 6.632 -11.407 -30.953 1.00 64.19 271 ARG A O 1
ATOM 2005 N N . LEU A 1 272 ? 7.437 -11.312 -28.848 1.00 64.56 272 LEU A N 1
ATOM 2006 C CA . LEU A 1 272 ? 6.397 -10.462 -28.295 1.00 64.56 272 LEU A CA 1
ATOM 2007 C C . LEU A 1 272 ? 6.584 -9.011 -28.747 1.00 64.56 272 LEU A C 1
ATOM 2009 O O . LEU A 1 272 ? 5.613 -8.408 -29.191 1.00 64.56 272 LEU A O 1
ATOM 2013 N N . SER A 1 273 ? 7.820 -8.503 -28.765 1.00 65.81 273 SER A N 1
ATOM 2014 C CA . SER A 1 273 ? 8.162 -7.199 -29.353 1.00 65.81 273 SER A CA 1
ATOM 2015 C C . SER A 1 273 ? 7.672 -7.075 -30.796 1.00 65.81 273 SER A C 1
ATOM 2017 O O . SER A 1 273 ? 6.900 -6.168 -31.097 1.00 65.81 273 SER A O 1
ATOM 2019 N N . ARG A 1 274 ? 7.994 -8.046 -31.665 1.00 70.12 274 ARG A N 1
ATOM 2020 C CA . ARG A 1 274 ? 7.526 -8.039 -33.068 1.00 70.12 274 ARG A CA 1
ATOM 2021 C C . ARG A 1 274 ? 6.002 -8.041 -33.180 1.00 70.12 274 ARG A C 1
ATOM 2023 O O . ARG A 1 274 ? 5.432 -7.429 -34.081 1.00 70.12 274 ARG A O 1
ATOM 2030 N N . ARG A 1 275 ? 5.327 -8.755 -32.277 1.00 68.56 275 ARG A N 1
ATOM 2031 C CA . ARG A 1 275 ? 3.865 -8.852 -32.260 1.00 68.56 275 ARG A CA 1
ATOM 2032 C C . ARG A 1 275 ? 3.217 -7.532 -31.839 1.00 68.56 275 ARG A C 1
ATOM 2034 O O . ARG A 1 275 ? 2.285 -7.085 -32.508 1.00 68.56 275 ARG A O 1
ATOM 2041 N N . ILE A 1 276 ? 3.744 -6.883 -30.803 1.00 72.06 276 ILE A N 1
ATOM 2042 C CA . ILE A 1 276 ? 3.299 -5.554 -30.361 1.00 72.06 276 ILE A CA 1
ATOM 2043 C C . ILE A 1 276 ? 3.539 -4.527 -31.474 1.00 72.06 276 ILE A C 1
ATOM 2045 O O . ILE A 1 276 ? 2.611 -3.803 -31.825 1.00 72.06 276 ILE A O 1
ATOM 2049 N N . GLU A 1 277 ? 4.722 -4.518 -32.096 1.00 71.12 277 GLU A N 1
ATOM 2050 C CA . GLU A 1 277 ? 5.042 -3.630 -33.226 1.00 71.12 277 GLU A CA 1
ATOM 2051 C C . GLU A 1 277 ? 4.065 -3.820 -34.387 1.00 71.12 277 GLU A C 1
ATOM 2053 O O . GLU A 1 277 ? 3.478 -2.851 -34.862 1.00 71.12 277 GLU A O 1
ATOM 2058 N N . SER A 1 278 ? 3.804 -5.066 -34.797 1.00 71.94 278 SER A N 1
ATOM 2059 C CA . SER A 1 278 ? 2.858 -5.347 -35.886 1.00 71.94 278 SER A CA 1
ATOM 2060 C C . SER A 1 278 ? 1.433 -4.869 -35.586 1.00 71.94 278 SER A C 1
ATOM 2062 O O . SER A 1 278 ? 0.725 -4.428 -36.488 1.00 71.94 278 SER A O 1
ATOM 2064 N N . THR A 1 279 ? 1.020 -4.925 -34.318 1.00 69.56 279 THR A N 1
ATOM 2065 C CA . THR A 1 279 ? -0.315 -4.496 -33.884 1.00 69.56 279 THR A CA 1
ATOM 2066 C C . THR A 1 279 ? -0.414 -2.973 -33.858 1.00 69.56 279 THR A C 1
ATOM 2068 O O . THR A 1 279 ? -1.394 -2.410 -34.343 1.00 69.56 279 THR A O 1
ATOM 2071 N N . LEU A 1 280 ? 0.618 -2.296 -33.343 1.00 71.94 280 LEU A N 1
ATOM 2072 C CA . LEU A 1 280 ? 0.699 -0.836 -33.334 1.00 71.94 280 LEU A CA 1
ATOM 2073 C C . LEU A 1 280 ? 0.727 -0.278 -34.761 1.00 71.94 280 LEU A C 1
ATOM 2075 O O . LEU A 1 280 ? -0.056 0.615 -35.065 1.00 71.94 280 LEU A O 1
ATOM 2079 N N . LEU A 1 281 ? 1.545 -0.844 -35.654 1.00 69.00 281 LEU A N 1
ATOM 2080 C CA . LEU A 1 281 ? 1.634 -0.411 -37.054 1.00 69.00 281 LEU A CA 1
ATOM 2081 C C . LEU A 1 281 ? 0.306 -0.575 -37.803 1.00 69.00 281 LEU A C 1
ATOM 2083 O O . LEU A 1 281 ? -0.132 0.362 -38.464 1.00 69.00 281 LEU A O 1
ATOM 2087 N N . ARG A 1 282 ? -0.392 -1.707 -37.638 1.00 69.56 282 ARG A N 1
ATOM 2088 C CA . ARG A 1 282 ? -1.723 -1.912 -38.241 1.00 69.56 282 ARG A CA 1
ATOM 2089 C C . ARG A 1 282 ? -2.749 -0.894 -37.752 1.00 69.56 282 ARG A C 1
ATOM 2091 O O . ARG A 1 282 ? -3.487 -0.334 -38.554 1.00 69.56 282 ARG A O 1
ATOM 2098 N N . ALA A 1 283 ? -2.777 -0.617 -36.450 1.00 65.25 283 ALA A N 1
ATOM 2099 C CA . ALA A 1 283 ? -3.704 0.362 -35.890 1.00 65.25 283 ALA A CA 1
ATOM 2100 C C . ALA A 1 283 ? -3.407 1.801 -36.359 1.00 65.25 283 ALA A C 1
ATOM 2102 O O . ALA A 1 283 ? -4.327 2.612 -36.477 1.00 65.25 283 ALA A O 1
ATOM 2103 N N . ILE A 1 284 ? -2.139 2.123 -36.637 1.00 64.25 284 ILE A N 1
ATOM 2104 C CA . ILE A 1 284 ? -1.718 3.400 -37.233 1.00 64.25 284 ILE A CA 1
ATOM 2105 C C . ILE A 1 284 ? -2.156 3.482 -38.702 1.00 64.25 284 ILE A C 1
ATOM 2107 O O . ILE A 1 284 ? -2.732 4.496 -39.101 1.00 64.25 284 ILE A O 1
ATOM 2111 N N . GLU A 1 285 ? -1.935 2.418 -39.482 1.00 64.31 285 GLU A N 1
ATOM 2112 C CA . GLU A 1 285 ? -2.345 2.318 -40.891 1.00 64.31 285 GLU A CA 1
ATOM 2113 C C . GLU A 1 285 ? -3.865 2.472 -41.049 1.00 64.31 285 GLU A C 1
ATOM 2115 O O . GLU A 1 285 ? -4.326 3.297 -41.839 1.00 64.31 285 GLU A O 1
ATOM 2120 N N . GLU A 1 286 ? -4.656 1.756 -40.242 1.00 67.50 286 GLU A N 1
ATOM 2121 C CA . GLU A 1 286 ? -6.126 1.822 -40.256 1.00 67.50 286 GLU A CA 1
ATOM 2122 C C . GLU A 1 286 ? -6.664 3.217 -39.897 1.00 67.50 286 GLU A C 1
ATOM 2124 O O . GLU A 1 286 ? -7.712 3.631 -40.397 1.00 67.50 286 GLU A O 1
ATOM 2129 N N . ARG A 1 287 ? -5.950 3.962 -39.042 1.00 62.81 287 ARG A N 1
ATOM 2130 C CA . ARG A 1 287 ? -6.350 5.299 -38.568 1.00 62.81 287 ARG A CA 1
ATOM 2131 C C . ARG A 1 287 ? -5.703 6.449 -39.349 1.00 62.81 287 ARG A C 1
ATOM 2133 O O . ARG A 1 287 ? -6.003 7.603 -39.051 1.00 62.81 287 ARG A O 1
ATOM 2140 N N . SER A 1 288 ? -4.861 6.156 -40.348 1.00 59.47 288 SER A N 1
ATOM 2141 C CA . SER A 1 288 ? -4.122 7.149 -41.153 1.00 59.47 288 SER A CA 1
ATOM 2142 C C . SER A 1 288 ? -3.351 8.178 -40.306 1.00 59.47 288 SER A C 1
ATOM 2144 O O . SER A 1 288 ? -3.299 9.361 -40.646 1.00 59.47 288 SER A O 1
ATOM 2146 N N . LEU A 1 289 ? -2.788 7.750 -39.172 1.00 55.09 289 LEU A N 1
ATOM 2147 C CA . LEU A 1 289 ? -2.042 8.628 -38.266 1.00 55.09 289 LEU A CA 1
ATOM 2148 C C . LEU A 1 289 ? -0.549 8.659 -38.652 1.00 55.09 289 LEU A C 1
ATOM 2150 O O . LEU A 1 289 ? 0.002 7.615 -38.991 1.00 55.09 289 LEU A O 1
ATOM 2154 N N . PRO A 1 290 ? 0.140 9.815 -38.585 1.00 57.22 290 PRO A N 1
ATOM 2155 C CA . PRO A 1 290 ? 1.602 9.854 -38.649 1.00 57.22 290 PRO A CA 1
ATOM 2156 C C . PRO A 1 290 ? 2.209 9.085 -37.465 1.00 57.22 290 PRO A C 1
ATOM 2158 O O . PRO A 1 290 ? 1.648 9.118 -36.366 1.00 57.22 290 PRO A O 1
ATOM 2161 N N . VAL A 1 291 ? 3.359 8.431 -37.653 1.00 52.25 291 VAL A N 1
ATOM 2162 C CA . VAL A 1 291 ? 4.063 7.690 -36.582 1.00 52.25 291 VAL A CA 1
ATOM 2163 C C . VAL A 1 291 ? 4.402 8.629 -35.416 1.00 52.25 291 VAL A C 1
ATOM 2165 O O . VAL A 1 291 ? 4.243 8.276 -34.252 1.00 52.25 291 VAL A O 1
ATOM 2168 N N . GLU A 1 292 ? 4.703 9.891 -35.715 1.00 53.22 292 GLU A N 1
ATOM 2169 C CA . GLU A 1 292 ? 4.994 10.956 -34.752 1.00 53.22 292 GLU A CA 1
ATOM 2170 C C . GLU A 1 292 ? 3.781 11.335 -33.872 1.00 53.22 292 GLU A C 1
ATOM 2172 O O . GLU A 1 292 ? 3.935 11.980 -32.833 1.00 53.22 292 GLU A O 1
ATOM 2177 N N . ALA A 1 293 ? 2.562 10.920 -34.246 1.00 55.47 293 ALA A N 1
ATOM 2178 C CA . ALA A 1 293 ? 1.330 11.145 -33.486 1.00 55.47 293 ALA A CA 1
ATOM 2179 C C . ALA A 1 293 ? 1.008 10.020 -32.479 1.00 55.47 293 ALA A C 1
ATOM 2181 O O . ALA A 1 293 ? 0.042 10.140 -31.715 1.00 55.47 293 ALA A O 1
ATOM 2182 N N . LEU A 1 294 ? 1.822 8.954 -32.420 1.00 58.56 294 LEU A N 1
ATOM 2183 C CA . LEU A 1 294 ? 1.659 7.817 -31.500 1.00 58.56 294 LEU A CA 1
ATOM 2184 C C . LEU A 1 294 ? 1.506 8.246 -30.032 1.00 58.56 294 LEU A C 1
ATOM 2186 O O . LEU A 1 294 ? 0.715 7.660 -29.295 1.00 58.56 294 LEU A O 1
ATOM 2190 N N . ALA A 1 295 ? 2.173 9.330 -29.626 1.00 55.25 295 ALA A N 1
ATOM 2191 C CA . ALA A 1 295 ? 2.142 9.887 -28.269 1.00 55.25 295 ALA A CA 1
ATOM 2192 C C . ALA A 1 295 ? 0.724 10.205 -27.764 1.00 55.25 295 ALA A C 1
ATOM 2194 O O . ALA A 1 295 ? 0.421 10.054 -26.573 1.00 55.25 295 ALA A O 1
ATOM 2195 N N . GLY A 1 296 ? -0.120 10.685 -28.684 1.00 60.66 296 GLY A N 1
ATOM 2196 C CA . GLY A 1 296 ? -1.513 11.066 -28.455 1.00 60.66 296 GLY A CA 1
ATOM 2197 C C . GLY A 1 296 ? -2.520 10.002 -28.895 1.00 60.66 296 GLY A C 1
ATOM 2198 O O . GLY A 1 296 ? -3.712 10.177 -28.662 1.00 60.66 296 GLY A O 1
ATOM 2199 N N . ALA A 1 297 ? -2.056 8.911 -29.511 1.00 67.81 297 ALA A N 1
ATOM 2200 C CA . ALA A 1 297 ? -2.901 7.828 -30.008 1.00 67.81 297 ALA A CA 1
ATOM 2201 C C . ALA A 1 297 ? -3.256 6.792 -28.926 1.00 67.81 297 ALA A C 1
ATOM 2203 O O . ALA A 1 297 ? -4.218 6.042 -29.091 1.00 67.81 297 ALA A O 1
ATOM 2204 N N . PHE A 1 298 ? -2.512 6.751 -27.812 1.00 78.25 298 PHE A N 1
ATOM 2205 C CA . PHE A 1 298 ? -2.806 5.863 -26.686 1.00 78.25 298 PHE A CA 1
ATOM 2206 C C . PHE A 1 298 ? -4.016 6.341 -25.866 1.00 78.25 298 PHE A C 1
ATOM 2208 O O . PHE A 1 298 ? -4.084 7.519 -25.510 1.00 78.25 298 PHE A O 1
ATOM 2215 N N . PRO A 1 299 ? -4.910 5.430 -25.440 1.00 86.44 299 PRO A N 1
ATOM 2216 C CA . PRO A 1 299 ? -4.859 3.979 -25.643 1.00 86.44 299 PRO A CA 1
ATOM 2217 C C . PRO A 1 299 ? -5.376 3.533 -27.024 1.00 86.44 299 PRO A C 1
ATOM 2219 O O . PRO A 1 299 ? -6.369 4.047 -27.534 1.00 86.44 299 PRO A O 1
ATOM 2222 N N . ILE A 1 300 ? -4.715 2.531 -27.603 1.00 86.06 300 ILE A N 1
ATOM 2223 C CA . ILE A 1 300 ? -5.026 1.953 -28.913 1.00 86.06 300 ILE A CA 1
ATOM 2224 C C . ILE A 1 300 ? -5.691 0.596 -28.691 1.00 86.06 300 ILE A C 1
ATOM 2226 O O . ILE A 1 300 ? -5.071 -0.320 -28.157 1.00 86.06 300 ILE A O 1
ATOM 2230 N N . PHE A 1 301 ? -6.949 0.475 -29.103 1.00 88.31 301 PHE A N 1
ATOM 2231 C CA . PHE A 1 301 ? -7.677 -0.790 -29.137 1.00 88.31 301 PHE A CA 1
ATOM 2232 C C . PHE A 1 301 ? -7.755 -1.284 -30.583 1.00 88.31 301 PHE A C 1
ATOM 2234 O O . PHE A 1 301 ? -8.006 -0.490 -31.488 1.00 88.31 301 PHE A O 1
ATOM 2241 N N . HIS A 1 302 ? -7.538 -2.579 -30.789 1.00 87.12 302 HIS A N 1
ATOM 2242 C CA . HIS A 1 302 ? -7.673 -3.234 -32.087 1.00 87.12 302 HIS A CA 1
ATOM 2243 C C . HIS A 1 302 ? -8.304 -4.619 -31.908 1.00 87.12 302 HIS A C 1
ATOM 2245 O O . HIS A 1 302 ? -8.069 -5.298 -30.905 1.00 87.12 302 HIS A O 1
ATOM 2251 N N . SER A 1 303 ? -9.114 -5.030 -32.883 1.00 87.62 303 SER A N 1
ATOM 2252 C CA . SER A 1 303 ? -9.810 -6.315 -32.886 1.00 87.62 303 SER A CA 1
ATOM 2253 C C . SER A 1 303 ? -9.662 -7.011 -34.235 1.00 87.62 303 SER A C 1
ATOM 2255 O O . SER A 1 303 ? -10.075 -6.465 -35.256 1.00 87.62 303 SER A O 1
ATOM 2257 N N . GLU A 1 304 ? -9.167 -8.244 -34.229 1.00 86.56 304 GLU A N 1
ATOM 2258 C CA . GLU A 1 304 ? -9.075 -9.106 -35.406 1.00 86.56 304 GLU A CA 1
ATOM 2259 C C . GLU A 1 304 ? -10.086 -10.256 -35.284 1.00 86.56 304 GLU A C 1
ATOM 2261 O O . GLU A 1 304 ? -10.145 -10.941 -34.260 1.00 86.56 304 GLU A O 1
ATOM 2266 N N . ARG A 1 305 ? -10.881 -10.496 -36.334 1.00 86.25 305 ARG A N 1
ATOM 2267 C CA . ARG A 1 305 ? -11.842 -11.608 -36.395 1.00 86.25 305 ARG A CA 1
ATOM 2268 C C . ARG A 1 305 ? -11.394 -12.657 -37.411 1.00 86.25 305 ARG A C 1
ATOM 2270 O O . ARG A 1 305 ? -11.168 -12.338 -38.575 1.00 86.25 305 ARG A O 1
ATOM 2277 N N . ARG A 1 306 ? -11.365 -13.923 -36.990 1.00 85.31 306 ARG A N 1
ATOM 2278 C CA . ARG A 1 306 ? -11.150 -15.110 -37.831 1.00 85.31 306 ARG A CA 1
ATOM 2279 C C . ARG A 1 306 ? -12.279 -16.110 -37.589 1.00 85.31 306 ARG A C 1
ATOM 2281 O O . ARG A 1 306 ? -12.231 -16.885 -36.641 1.00 85.31 306 ARG A O 1
ATOM 2288 N N . GLU A 1 307 ? -13.312 -16.067 -38.428 1.00 83.25 307 GLU A N 1
ATOM 2289 C CA . GLU A 1 307 ? -14.537 -16.871 -38.273 1.00 83.25 307 GLU A CA 1
ATOM 2290 C C . GLU A 1 307 ? -15.222 -16.660 -36.903 1.00 83.25 307 GLU A C 1
ATOM 2292 O O . GLU A 1 307 ? -15.861 -15.620 -36.694 1.00 83.25 307 GLU A O 1
ATOM 2297 N N . ASN A 1 308 ? -15.076 -17.631 -35.992 1.00 83.00 308 ASN A N 1
ATOM 2298 C CA . ASN A 1 308 ? -15.604 -17.629 -34.624 1.00 83.00 308 ASN A CA 1
ATOM 2299 C C . ASN A 1 308 ? -14.558 -17.219 -33.572 1.00 83.00 308 ASN A C 1
ATOM 2301 O O . ASN A 1 308 ? -14.897 -17.124 -32.395 1.00 83.00 308 ASN A O 1
ATOM 2305 N N . LEU A 1 309 ? -13.304 -16.993 -33.970 1.00 85.69 309 LEU A N 1
ATOM 2306 C CA . LEU A 1 309 ? -12.223 -16.548 -33.095 1.00 85.69 309 LEU A CA 1
ATOM 2307 C C . LEU A 1 309 ? -12.041 -15.029 -33.204 1.00 85.69 309 LEU A C 1
ATOM 2309 O O . LEU A 1 309 ? -11.941 -14.479 -34.301 1.00 85.69 309 LEU A O 1
ATOM 2313 N N . PHE A 1 310 ? -11.937 -14.367 -32.061 1.00 89.69 310 PHE A N 1
ATOM 2314 C CA . PHE A 1 310 ? -11.625 -12.953 -31.916 1.00 89.69 310 PHE A CA 1
ATOM 2315 C C . PHE A 1 310 ? -10.296 -12.805 -31.179 1.00 89.69 310 PHE A C 1
ATOM 2317 O O . PHE A 1 310 ? -10.089 -13.418 -30.131 1.00 89.69 310 PHE A O 1
ATOM 2324 N N . ILE A 1 311 ? -9.406 -11.982 -31.725 1.00 89.12 311 ILE A N 1
ATOM 2325 C CA . ILE A 1 311 ? -8.161 -11.561 -31.081 1.00 89.12 311 ILE A CA 1
ATOM 2326 C C . ILE A 1 311 ? -8.317 -10.076 -30.777 1.00 89.12 311 ILE A C 1
ATOM 2328 O O . ILE A 1 311 ? -8.428 -9.257 -31.687 1.00 89.12 311 ILE A O 1
ATOM 2332 N N . LEU A 1 312 ? -8.380 -9.737 -29.494 1.00 90.69 312 LEU A N 1
ATOM 2333 C CA . LEU A 1 312 ? -8.599 -8.379 -29.012 1.00 90.69 312 LEU A CA 1
ATOM 2334 C C . LEU A 1 312 ? -7.322 -7.882 -28.347 1.00 90.69 312 LEU A C 1
ATOM 2336 O O . LEU A 1 312 ? -6.807 -8.521 -27.431 1.00 90.69 312 LEU A O 1
ATOM 2340 N N . THR A 1 313 ? -6.818 -6.742 -28.801 1.00 90.38 313 THR A N 1
ATOM 2341 C CA . THR A 1 313 ? -5.560 -6.160 -28.329 1.00 90.38 313 THR A CA 1
ATOM 2342 C C . THR A 1 313 ? -5.772 -4.744 -27.823 1.00 90.38 313 THR A C 1
ATOM 2344 O O . THR A 1 313 ? -6.451 -3.945 -28.470 1.00 90.38 313 THR A O 1
ATOM 2347 N N . LEU A 1 314 ? -5.163 -4.425 -26.685 1.00 90.75 314 LEU A N 1
ATOM 2348 C CA . LEU A 1 314 ? -5.136 -3.089 -26.106 1.00 90.75 314 LEU A CA 1
ATOM 2349 C C . LEU A 1 314 ? -3.686 -2.705 -25.818 1.00 90.75 314 LEU A C 1
ATOM 2351 O O . LEU A 1 314 ? -2.985 -3.392 -25.081 1.00 90.75 314 LEU A O 1
ATOM 2355 N N . ALA A 1 315 ? -3.242 -1.593 -26.392 1.00 88.56 315 ALA A N 1
ATOM 2356 C CA . ALA A 1 315 ? -1.984 -0.957 -26.042 1.00 88.56 315 ALA A CA 1
ATOM 2357 C C . ALA A 1 315 ? -2.284 0.354 -25.308 1.00 88.56 315 ALA A C 1
ATOM 2359 O O . ALA A 1 315 ? -3.031 1.203 -25.799 1.00 88.56 315 ALA A O 1
ATOM 2360 N N . SER A 1 316 ? -1.717 0.543 -24.122 1.00 88.75 316 SER A N 1
ATOM 2361 C CA . SER A 1 316 ? -1.952 1.731 -23.297 1.00 88.75 316 SER A CA 1
ATOM 2362 C C . SER A 1 316 ? -0.688 2.160 -22.566 1.00 88.75 316 SER A C 1
ATOM 2364 O O . SER A 1 316 ? 0.271 1.402 -22.443 1.00 88.75 316 SER A O 1
ATOM 2366 N N . ARG A 1 317 ? -0.707 3.361 -21.981 1.00 86.94 317 ARG A N 1
ATOM 2367 C CA . ARG A 1 317 ? 0.244 3.692 -20.909 1.00 86.94 317 ARG A CA 1
ATOM 2368 C C . ARG A 1 317 ? 0.084 2.678 -19.775 1.00 86.94 317 ARG A C 1
ATOM 2370 O O . ARG A 1 317 ? -1.036 2.231 -19.506 1.00 86.94 317 ARG A O 1
ATOM 2377 N N . HIS A 1 318 ? 1.180 2.311 -19.120 1.00 85.19 318 HIS A N 1
ATOM 2378 C CA . HIS A 1 318 ? 1.124 1.372 -18.010 1.00 85.19 318 HIS A CA 1
ATOM 2379 C C . HIS A 1 318 ? 0.411 2.016 -16.822 1.00 85.19 318 HIS A C 1
ATOM 2381 O O . HIS A 1 318 ? 0.926 2.928 -16.174 1.00 85.19 318 HIS A O 1
ATOM 2387 N N . LEU A 1 319 ? -0.789 1.520 -16.544 1.00 79.88 319 LEU A N 1
ATOM 2388 C CA . LEU A 1 319 ? -1.554 1.841 -15.353 1.00 79.88 319 LEU A CA 1
ATOM 2389 C C . LEU A 1 319 ? -2.009 0.510 -14.728 1.00 79.88 319 LEU A C 1
ATOM 2391 O O . LEU A 1 319 ? -2.559 -0.328 -15.450 1.00 79.88 319 LEU A O 1
ATOM 2395 N N . PRO A 1 320 ? -1.807 0.292 -13.412 1.00 72.50 320 PRO A N 1
ATOM 2396 C CA . PRO A 1 320 ? -2.043 -1.007 -12.771 1.00 72.50 320 PRO A CA 1
ATOM 2397 C C . PRO A 1 320 ? -3.458 -1.577 -12.940 1.00 72.50 320 PRO A C 1
ATOM 2399 O O . PRO A 1 320 ? -3.649 -2.786 -12.846 1.00 72.50 320 PRO A O 1
ATOM 2402 N N . HIS A 1 321 ? -4.464 -0.731 -13.178 1.00 74.88 321 HIS A N 1
ATOM 2403 C CA . HIS A 1 321 ? -5.861 -1.150 -13.315 1.00 74.88 321 HIS A CA 1
ATOM 2404 C C . HIS A 1 321 ? -6.249 -1.622 -14.721 1.00 74.88 321 HIS A C 1
ATOM 2406 O O . HIS A 1 321 ? -7.284 -2.267 -14.861 1.00 74.88 321 HIS A O 1
ATOM 2412 N N . VAL A 1 322 ? -5.468 -1.302 -15.759 1.00 86.50 322 VAL A N 1
ATOM 2413 C CA . VAL A 1 322 ? -5.922 -1.432 -17.158 1.00 86.50 322 VAL A CA 1
ATOM 2414 C C . VAL A 1 322 ? -6.105 -2.884 -17.578 1.00 86.50 322 VAL A C 1
ATOM 2416 O O . VAL A 1 322 ? -7.114 -3.197 -18.199 1.00 86.50 322 VAL A O 1
ATOM 2419 N N . ALA A 1 323 ? -5.186 -3.777 -17.204 1.00 82.44 323 ALA A N 1
ATOM 2420 C CA . ALA A 1 323 ? -5.278 -5.186 -17.586 1.00 82.44 323 ALA A CA 1
ATOM 2421 C C . ALA A 1 323 ? -6.535 -5.859 -17.016 1.00 82.44 323 ALA A C 1
ATOM 2423 O O . ALA A 1 323 ? -7.270 -6.515 -17.749 1.00 82.44 323 ALA A O 1
ATOM 2424 N N . ARG A 1 324 ? -6.815 -5.628 -15.727 1.00 80.38 324 ARG A N 1
ATOM 2425 C CA . ARG A 1 324 ? -8.028 -6.124 -15.070 1.00 80.38 324 ARG A CA 1
ATOM 2426 C C . ARG A 1 324 ? -9.286 -5.497 -15.668 1.00 80.38 324 ARG A C 1
ATOM 2428 O O . ARG A 1 324 ? -10.163 -6.225 -16.102 1.00 80.38 324 ARG A O 1
ATOM 2435 N N . PHE A 1 325 ? -9.322 -4.167 -15.793 1.00 85.31 325 PHE A N 1
ATOM 2436 C CA . PHE A 1 325 ? -10.445 -3.461 -16.417 1.00 85.31 325 PHE A CA 1
ATOM 2437 C C . PHE A 1 325 ? -10.758 -4.001 -17.819 1.00 85.31 325 PHE A C 1
ATOM 2439 O O . PHE A 1 325 ? -11.918 -4.234 -18.135 1.00 85.31 325 PHE A O 1
ATOM 2446 N N . PHE A 1 326 ? -9.737 -4.229 -18.649 1.00 90.81 326 PHE A N 1
ATOM 2447 C CA . PHE A 1 326 ? -9.900 -4.758 -20.001 1.00 90.81 326 PHE A CA 1
ATOM 2448 C C . PHE A 1 326 ? -10.463 -6.186 -20.008 1.00 90.81 326 PHE A C 1
ATOM 2450 O O . PHE A 1 326 ? -11.387 -6.474 -20.768 1.00 90.81 326 PHE A O 1
ATOM 2457 N N . TYR A 1 327 ? -9.952 -7.056 -19.133 1.00 86.12 327 TYR A N 1
ATOM 2458 C CA . TYR A 1 327 ? -10.465 -8.415 -18.953 1.00 86.12 327 TYR A CA 1
ATOM 2459 C C . TYR A 1 327 ? -11.928 -8.417 -18.494 1.00 86.12 327 TYR A C 1
ATOM 2461 O O . TYR A 1 327 ? -12.766 -9.089 -19.099 1.00 86.12 327 TYR A O 1
ATOM 2469 N N . ASP A 1 328 ? -12.252 -7.641 -17.458 1.00 80.75 328 ASP A N 1
ATOM 2470 C CA . ASP A 1 328 ? -13.597 -7.582 -16.884 1.00 80.75 328 ASP A CA 1
ATOM 2471 C C . ASP A 1 328 ? -14.586 -7.051 -17.923 1.00 80.75 328 ASP A C 1
ATOM 2473 O O . ASP A 1 328 ? -15.626 -7.673 -18.158 1.00 80.75 328 ASP A O 1
ATOM 2477 N N . MET A 1 329 ? -14.224 -5.946 -18.596 1.00 86.25 329 MET A N 1
ATOM 2478 C CA . MET A 1 329 ? -15.023 -5.299 -19.644 1.00 86.25 329 MET A CA 1
ATOM 2479 C C . MET A 1 329 ? -15.444 -6.278 -20.741 1.00 86.25 329 MET A C 1
ATOM 2481 O O . MET A 1 329 ? -16.586 -6.253 -21.202 1.00 86.25 329 MET A O 1
ATOM 2485 N N . LEU A 1 330 ? -14.529 -7.153 -21.155 1.00 87.69 330 LEU A N 1
ATOM 2486 C CA . LEU A 1 330 ? -14.786 -8.102 -22.230 1.00 87.69 330 LEU A CA 1
ATOM 2487 C C . LEU A 1 330 ? -15.488 -9.373 -21.733 1.00 87.69 330 LEU A C 1
ATOM 2489 O O . LEU A 1 330 ? -16.418 -9.843 -22.382 1.00 87.69 330 LEU A O 1
ATOM 2493 N N . SER A 1 331 ? -15.117 -9.904 -20.568 1.00 83.38 331 SER A N 1
ATOM 2494 C CA . SER A 1 331 ? -15.722 -11.134 -20.030 1.00 83.38 331 SER A CA 1
ATOM 2495 C C . SER A 1 331 ? -17.195 -10.980 -19.651 1.00 83.38 331 SER A C 1
ATOM 2497 O O . SER A 1 331 ? -17.964 -11.914 -19.873 1.00 83.38 331 SER A O 1
ATOM 2499 N N . HIS A 1 332 ? -17.609 -9.832 -19.105 1.00 78.62 332 HIS A N 1
ATOM 2500 C CA . HIS A 1 332 ? -18.957 -9.672 -18.541 1.00 78.62 332 HIS A CA 1
ATOM 2501 C C . HIS A 1 332 ? -19.945 -8.938 -19.455 1.00 78.62 332 HIS A C 1
ATOM 2503 O O . HIS A 1 332 ? -21.155 -9.084 -19.279 1.00 78.62 332 HIS A O 1
ATOM 2509 N N . TRP A 1 333 ? -19.464 -8.143 -20.419 1.00 81.38 333 TRP A N 1
ATOM 2510 C CA . TRP A 1 333 ? -20.329 -7.225 -21.176 1.00 81.38 333 TRP A CA 1
ATOM 2511 C C . TRP A 1 333 ? -20.305 -7.410 -22.699 1.00 81.38 333 TRP A C 1
ATOM 2513 O O . TRP A 1 333 ? -21.039 -6.709 -23.395 1.00 81.38 333 TRP A O 1
ATOM 2523 N N . LEU A 1 334 ? -19.544 -8.374 -23.232 1.00 82.31 334 LEU A N 1
ATOM 2524 C CA . LEU A 1 334 ? -19.609 -8.740 -24.656 1.00 82.31 334 LEU A CA 1
ATOM 2525 C C . LEU A 1 334 ? -20.886 -9.506 -25.027 1.00 82.31 334 LEU A C 1
ATOM 2527 O O . LEU A 1 334 ? -21.412 -9.322 -26.126 1.00 82.31 334 LEU A O 1
ATOM 2531 N N . LEU A 1 335 ? -21.404 -10.336 -24.118 1.00 79.88 335 LEU A N 1
ATOM 2532 C CA . LEU A 1 335 ? -22.681 -11.035 -24.262 1.00 79.88 335 LEU A CA 1
ATOM 2533 C C . LEU A 1 335 ? -23.581 -10.694 -23.066 1.00 79.88 335 LEU A C 1
ATOM 2535 O O . LEU A 1 335 ? -23.298 -11.112 -21.945 1.00 79.88 335 LEU A O 1
ATOM 2539 N N . PRO A 1 336 ? -24.678 -9.943 -23.266 1.00 65.75 336 PRO A N 1
ATOM 2540 C CA . PRO A 1 336 ? -25.566 -9.570 -22.172 1.00 65.75 336 PRO A CA 1
ATOM 2541 C C . PRO A 1 336 ? -26.073 -10.787 -21.382 1.00 65.75 336 PRO A C 1
ATOM 2543 O O . PRO A 1 336 ? -26.674 -11.711 -21.935 1.00 65.75 336 PRO A O 1
ATOM 2546 N N . GLY A 1 337 ? -25.833 -10.777 -20.070 1.00 62.25 337 GLY A N 1
ATOM 2547 C CA . GLY A 1 337 ? -26.285 -11.817 -19.141 1.00 62.25 337 GLY A CA 1
ATOM 2548 C C . GLY A 1 337 ? -25.499 -13.131 -19.186 1.00 62.25 337 GLY A C 1
ATOM 2549 O O . GLY A 1 337 ? -25.922 -14.079 -18.531 1.00 62.25 337 GLY A O 1
ATOM 2550 N N . HIS A 1 338 ? -24.404 -13.219 -19.950 1.00 71.56 338 HIS A N 1
ATOM 2551 C CA . HIS A 1 338 ? -23.567 -14.418 -20.046 1.00 71.56 338 HIS A CA 1
ATOM 2552 C C . HIS A 1 338 ? -22.093 -14.034 -19.917 1.00 71.56 338 HIS A C 1
ATOM 2554 O O . HIS A 1 338 ? -21.582 -13.247 -20.709 1.00 71.56 338 HIS A O 1
ATOM 2560 N N . GLN A 1 339 ? -21.400 -14.621 -18.943 1.00 73.56 339 GLN A N 1
ATOM 2561 C CA . GLN A 1 339 ? -19.956 -14.459 -18.827 1.00 73.56 339 GLN A CA 1
ATOM 2562 C C . GLN A 1 339 ? -19.260 -15.294 -19.904 1.00 73.56 339 GLN A C 1
ATOM 2564 O O . GLN A 1 339 ? -19.552 -16.482 -20.064 1.00 73.56 339 GLN A O 1
ATOM 2569 N N . ILE A 1 340 ? -18.346 -14.674 -20.645 1.00 77.19 340 ILE A N 1
ATOM 2570 C CA . ILE A 1 340 ? -17.563 -15.355 -21.675 1.00 77.19 340 ILE A CA 1
ATOM 2571 C C . ILE A 1 340 ? -16.265 -15.860 -21.062 1.00 77.19 340 ILE A C 1
ATOM 2573 O O . ILE A 1 340 ? -15.509 -15.095 -20.464 1.00 77.19 340 ILE A O 1
ATOM 2577 N N . GLU A 1 341 ? -15.991 -17.149 -21.242 1.00 75.00 341 GLU A N 1
ATOM 2578 C CA . GLU A 1 341 ? -14.702 -17.724 -20.876 1.00 75.00 341 GLU A CA 1
ATOM 2579 C C . GLU A 1 341 ? -13.608 -17.198 -21.806 1.00 75.00 341 GLU A C 1
ATOM 2581 O O . GLU A 1 341 ? -13.709 -17.275 -23.033 1.00 75.00 341 GLU A O 1
ATOM 2586 N N . ILE A 1 342 ? -12.541 -16.682 -21.201 1.00 82.94 342 ILE A N 1
ATOM 2587 C CA . ILE A 1 342 ? -11.366 -16.177 -21.903 1.00 82.94 342 ILE A CA 1
ATOM 2588 C C . ILE A 1 342 ? -10.255 -17.225 -21.768 1.00 82.94 342 ILE A C 1
ATOM 2590 O O . ILE A 1 342 ? -9.602 -17.279 -20.724 1.00 82.94 342 ILE A O 1
ATOM 2594 N N . PRO A 1 343 ? -10.034 -18.079 -22.784 1.00 74.31 343 PRO A N 1
ATOM 2595 C CA . PRO A 1 343 ? -9.039 -19.149 -22.717 1.00 74.31 343 PRO A CA 1
ATOM 2596 C C . PRO A 1 343 ? -7.597 -18.634 -22.665 1.00 74.31 343 PRO A C 1
ATOM 2598 O O . PRO A 1 343 ? -6.742 -19.275 -22.058 1.00 74.31 343 PRO A O 1
ATOM 2601 N N . THR A 1 344 ? -7.327 -17.475 -23.273 1.00 82.81 344 THR A N 1
ATOM 2602 C CA . THR A 1 344 ? -5.986 -16.884 -23.311 1.00 82.81 344 THR A CA 1
ATOM 2603 C C . THR A 1 344 ? -6.067 -15.392 -23.025 1.00 82.81 344 THR A C 1
ATOM 2605 O O . THR A 1 344 ? -6.731 -14.654 -23.756 1.00 82.81 344 THR A O 1
ATOM 2608 N N . PHE A 1 345 ? -5.351 -14.951 -21.990 1.00 85.94 345 PHE A N 1
ATOM 2609 C CA . PHE A 1 345 ? -5.137 -13.544 -21.669 1.00 85.94 345 PHE A CA 1
ATOM 2610 C C . PHE A 1 345 ? -3.652 -13.303 -21.392 1.00 85.94 345 PHE A C 1
ATOM 2612 O O . PHE A 1 345 ? -3.079 -13.886 -20.472 1.00 85.94 345 PHE A O 1
ATOM 2619 N N . LEU A 1 346 ? -3.026 -12.456 -22.202 1.00 82.31 346 LEU A N 1
ATOM 2620 C CA . LEU A 1 346 ? -1.635 -12.049 -22.066 1.00 82.31 346 LEU A CA 1
ATOM 2621 C C . LEU A 1 346 ? -1.587 -10.580 -21.645 1.00 82.31 346 LEU A C 1
ATOM 2623 O O . LEU A 1 346 ? -2.277 -9.747 -22.225 1.00 82.31 346 LEU A O 1
ATOM 2627 N N . SER A 1 347 ? -0.730 -10.252 -20.682 1.00 83.31 347 SER A N 1
ATOM 2628 C CA . SER A 1 347 ? -0.403 -8.872 -20.331 1.00 83.31 347 SER A CA 1
ATOM 2629 C C . SER A 1 347 ? 1.106 -8.742 -20.190 1.00 83.31 347 SER A C 1
ATOM 2631 O O . SER A 1 347 ? 1.715 -9.450 -19.392 1.00 83.31 347 SER A O 1
ATOM 2633 N N . THR A 1 348 ? 1.706 -7.821 -20.936 1.00 82.50 348 THR A N 1
ATOM 2634 C CA . THR A 1 348 ? 3.143 -7.533 -20.875 1.00 82.50 348 THR A CA 1
ATOM 2635 C C . THR A 1 348 ? 3.390 -6.039 -20.794 1.00 82.50 348 THR A C 1
ATOM 2637 O O . THR A 1 348 ? 2.591 -5.235 -21.276 1.00 82.50 348 THR A O 1
ATOM 2640 N N . LEU A 1 349 ? 4.517 -5.669 -20.197 1.00 81.19 349 LEU A N 1
ATOM 2641 C CA . LEU A 1 349 ? 5.035 -4.313 -20.295 1.00 81.19 349 LEU A CA 1
ATOM 2642 C C . LEU A 1 349 ? 5.911 -4.193 -21.529 1.00 81.19 349 LEU A C 1
ATOM 2644 O O . LEU A 1 349 ? 6.541 -5.168 -21.949 1.00 81.19 349 LEU A O 1
ATOM 2648 N N . PHE A 1 350 ? 5.920 -2.995 -22.093 1.00 79.38 350 PHE A N 1
ATOM 2649 C CA . PHE A 1 350 ? 6.858 -2.635 -23.130 1.00 79.38 350 PHE A CA 1
ATOM 2650 C C . PHE A 1 350 ? 7.263 -1.169 -23.034 1.00 79.38 350 PHE A C 1
ATOM 2652 O O . PHE A 1 350 ? 6.536 -0.347 -22.471 1.00 79.38 350 PHE A O 1
ATOM 2659 N N . HIS A 1 351 ? 8.414 -0.840 -23.605 1.00 72.56 351 HIS A N 1
ATOM 2660 C CA . HIS A 1 351 ? 8.874 0.536 -23.732 1.00 72.56 351 HIS A CA 1
ATOM 2661 C C . HIS A 1 351 ? 8.849 0.983 -25.174 1.00 72.56 351 HIS A C 1
ATOM 2663 O O . HIS A 1 351 ? 9.247 0.231 -26.058 1.00 72.56 351 HIS A O 1
ATOM 2669 N N . LEU A 1 352 ? 8.430 2.229 -25.371 1.00 69.56 352 LEU A N 1
ATOM 2670 C CA . LEU A 1 352 ? 8.579 2.914 -26.638 1.00 69.56 352 LEU A CA 1
ATOM 2671 C C . LEU A 1 352 ? 9.809 3.806 -26.578 1.00 69.56 352 LEU A C 1
ATOM 2673 O O . LEU A 1 352 ? 9.837 4.733 -25.768 1.00 69.56 352 LEU A O 1
ATOM 2677 N N . ALA A 1 353 ? 10.815 3.537 -27.417 1.00 62.16 353 ALA A N 1
ATOM 2678 C CA . ALA A 1 353 ? 12.080 4.281 -27.387 1.00 62.16 353 ALA A CA 1
ATOM 2679 C C . ALA A 1 353 ? 11.888 5.800 -27.564 1.00 62.16 353 ALA A C 1
ATOM 2681 O O . ALA A 1 353 ? 12.672 6.589 -27.045 1.00 62.16 353 ALA A O 1
ATOM 2682 N N . GLU A 1 354 ? 10.808 6.203 -28.234 1.00 59.97 354 GLU A N 1
ATOM 2683 C CA . GLU A 1 354 ? 10.424 7.591 -28.513 1.00 59.97 354 GLU A CA 1
ATOM 2684 C C . GLU A 1 354 ? 9.840 8.334 -27.293 1.00 59.97 354 GLU A C 1
ATOM 2686 O O . GLU A 1 354 ? 9.837 9.563 -27.268 1.00 59.97 354 GLU A O 1
ATOM 2691 N N . PHE A 1 355 ? 9.362 7.620 -26.260 1.00 58.00 355 PHE A N 1
ATOM 2692 C CA . PHE A 1 355 ? 8.667 8.197 -25.092 1.00 58.00 355 PHE A CA 1
ATOM 2693 C C . PHE A 1 355 ? 9.454 8.089 -23.771 1.00 58.00 355 PHE A C 1
ATOM 2695 O O . PHE A 1 355 ? 8.891 8.274 -22.688 1.00 58.00 355 PHE A O 1
ATOM 2702 N N . GLY A 1 356 ? 10.764 7.834 -23.836 1.00 59.06 356 GLY A N 1
ATOM 2703 C CA . GLY A 1 356 ? 11.651 7.805 -22.666 1.00 59.06 356 GLY A CA 1
ATOM 2704 C C . GLY A 1 356 ? 11.337 6.666 -21.683 1.00 59.06 356 GLY A C 1
ATOM 2705 O O . GLY A 1 356 ? 10.970 5.568 -22.085 1.00 59.06 356 GLY A O 1
ATOM 2706 N N . GLU A 1 357 ? 11.465 6.913 -20.372 1.00 57.22 357 GLU A N 1
ATOM 2707 C CA . GLU A 1 357 ? 11.209 5.909 -19.312 1.00 57.22 357 GLU A CA 1
ATOM 2708 C C . GLU A 1 357 ? 9.719 5.553 -19.127 1.00 57.22 357 GLU A C 1
ATOM 2710 O O . GLU A 1 357 ? 9.341 4.845 -18.188 1.00 57.22 357 GLU A O 1
ATOM 2715 N N . GLN A 1 358 ? 8.835 6.050 -19.995 1.00 66.12 358 GLN A N 1
ATOM 2716 C CA . GLN A 1 358 ? 7.418 5.759 -19.891 1.00 66.12 358 GLN A CA 1
ATOM 2717 C C . GLN A 1 358 ? 7.154 4.276 -20.181 1.00 66.12 358 GLN A C 1
ATOM 2719 O O . GLN A 1 358 ? 7.411 3.766 -21.269 1.00 66.12 358 GLN A O 1
ATOM 2724 N N . ASN A 1 359 ? 6.615 3.582 -19.179 1.00 78.00 359 ASN A N 1
ATOM 2725 C CA . ASN A 1 359 ? 6.147 2.211 -19.321 1.00 78.00 359 ASN A CA 1
ATOM 2726 C C . ASN A 1 359 ? 4.814 2.191 -20.075 1.00 78.00 359 ASN A C 1
ATOM 2728 O O . ASN A 1 359 ? 3.874 2.908 -19.710 1.00 78.00 359 ASN A O 1
ATOM 2732 N N . PHE A 1 360 ? 4.708 1.321 -21.070 1.00 85.50 360 PHE A N 1
ATOM 2733 C CA . PHE A 1 360 ? 3.462 0.969 -21.738 1.00 85.50 360 PHE A CA 1
ATOM 2734 C C . PHE A 1 360 ? 3.081 -0.465 -21.383 1.00 85.50 360 PHE A C 1
ATOM 2736 O O . PHE A 1 360 ? 3.896 -1.257 -20.909 1.00 85.50 360 PHE A O 1
ATOM 2743 N N . ALA A 1 361 ? 1.807 -0.785 -21.555 1.00 84.94 361 ALA A N 1
ATOM 2744 C CA . ALA A 1 361 ? 1.275 -2.114 -21.333 1.00 84.94 361 ALA A CA 1
ATOM 2745 C C . ALA A 1 361 ? 0.542 -2.576 -22.589 1.00 84.94 361 ALA A C 1
ATOM 2747 O O . ALA A 1 361 ? -0.212 -1.812 -23.194 1.00 84.94 361 ALA A O 1
ATOM 2748 N N . PHE A 1 362 ? 0.786 -3.825 -22.969 1.00 88.88 362 PHE A N 1
ATOM 2749 C CA . PHE A 1 362 ? 0.107 -4.507 -24.057 1.00 88.88 362 PHE A CA 1
ATOM 2750 C C . PHE A 1 362 ? -0.694 -5.664 -23.477 1.00 88.88 362 PHE A C 1
ATOM 2752 O O . PHE A 1 362 ? -0.132 -6.533 -22.802 1.00 88.88 362 PHE A O 1
ATOM 2759 N N . GLN A 1 363 ? -1.999 -5.662 -23.728 1.00 90.25 363 GLN A N 1
ATOM 2760 C CA . GLN A 1 363 ? -2.894 -6.758 -23.396 1.00 90.25 363 GLN A CA 1
ATOM 2761 C C . GLN A 1 363 ? -3.411 -7.414 -24.669 1.00 90.25 363 GLN A C 1
ATOM 2763 O O . GLN A 1 363 ? -3.827 -6.728 -25.600 1.00 90.25 363 GLN A O 1
ATOM 2768 N N . GLU A 1 364 ? -3.428 -8.741 -24.685 1.00 89.38 364 GLU A N 1
ATOM 2769 C CA . GLU A 1 364 ? -4.000 -9.533 -25.768 1.00 89.38 364 GLU A CA 1
ATOM 2770 C C . GLU A 1 364 ? -4.931 -10.597 -25.193 1.00 89.38 364 GLU A C 1
ATOM 2772 O O . GLU A 1 364 ? -4.582 -11.317 -24.258 1.00 89.38 364 GLU A O 1
ATOM 2777 N N . LEU A 1 365 ? -6.121 -10.698 -25.771 1.00 90.19 365 LEU A N 1
ATOM 2778 C CA . LEU A 1 365 ? -7.181 -11.595 -25.346 1.00 90.19 365 LEU A CA 1
ATOM 2779 C C . LEU A 1 365 ? -7.681 -12.395 -26.544 1.00 90.19 365 LEU A C 1
ATOM 2781 O O . LEU A 1 365 ? -7.970 -11.820 -27.593 1.00 90.19 365 LEU A O 1
ATOM 2785 N N . HIS A 1 366 ? -7.792 -13.717 -26.398 1.00 89.06 366 HIS A N 1
ATOM 2786 C CA . HIS A 1 366 ? -8.376 -14.584 -27.430 1.00 89.06 366 HIS A CA 1
ATOM 2787 C C . HIS A 1 366 ? -9.729 -15.095 -26.960 1.00 89.06 366 HIS A C 1
ATOM 2789 O O . HIS A 1 366 ? -9.844 -15.622 -25.855 1.00 89.06 366 HIS A O 1
ATOM 2795 N N . LEU A 1 367 ? -10.737 -14.970 -27.813 1.00 87.81 367 LEU A N 1
ATOM 2796 C CA . LEU A 1 367 ? -12.118 -15.327 -27.512 1.00 87.81 367 LEU A CA 1
ATOM 2797 C C . LEU A 1 367 ? -12.688 -16.174 -28.642 1.00 87.81 367 LEU A C 1
ATOM 2799 O O . LEU A 1 367 ? -12.620 -15.782 -29.802 1.00 87.81 367 LEU A O 1
ATOM 2803 N N . SER A 1 368 ? -13.254 -17.332 -28.312 1.00 85.69 368 SER A N 1
ATOM 2804 C CA . SER A 1 368 ? -13.883 -18.224 -29.289 1.00 85.69 368 SER A CA 1
ATOM 2805 C C . SER A 1 368 ? -15.381 -18.308 -29.027 1.00 85.69 368 SER A C 1
ATOM 2807 O O . SER A 1 368 ? -15.800 -18.789 -27.977 1.00 85.69 368 SER A O 1
ATOM 2809 N N . CYS A 1 369 ? -16.194 -17.893 -29.995 1.00 84.50 369 CYS A N 1
ATOM 2810 C CA . CYS A 1 369 ? -17.648 -18.028 -29.943 1.00 84.50 369 CYS A CA 1
ATOM 2811 C C . CYS A 1 369 ? -18.071 -19.463 -30.278 1.00 84.50 369 CYS A C 1
ATOM 2813 O O . CYS A 1 369 ? -17.495 -20.106 -31.160 1.00 84.50 369 CYS A O 1
ATOM 2815 N N . ARG A 1 370 ? -19.108 -19.972 -29.606 1.00 84.00 370 ARG A N 1
ATOM 2816 C CA . ARG A 1 370 ? -19.611 -21.342 -29.815 1.00 84.00 370 ARG A CA 1
ATOM 2817 C C . ARG A 1 370 ? -20.495 -21.442 -31.051 1.00 84.00 370 ARG A C 1
ATOM 2819 O O . ARG A 1 370 ? -20.576 -22.503 -31.665 1.00 84.00 370 ARG A O 1
ATOM 2826 N N . THR A 1 371 ? -21.170 -20.351 -31.414 1.00 84.62 371 THR A N 1
ATOM 2827 C CA . THR A 1 371 ? -22.073 -20.305 -32.573 1.00 84.62 371 THR A CA 1
ATOM 2828 C C . THR A 1 371 ? -21.827 -19.078 -33.460 1.00 84.62 371 THR A C 1
ATOM 2830 O O . THR A 1 371 ? -21.415 -18.032 -32.956 1.00 84.62 371 THR A O 1
ATOM 2833 N N . PRO A 1 372 ? -22.152 -19.143 -34.768 1.00 84.25 372 PRO A N 1
ATOM 2834 C CA . PRO A 1 372 ? -22.060 -17.979 -35.657 1.00 84.25 372 PRO A CA 1
ATOM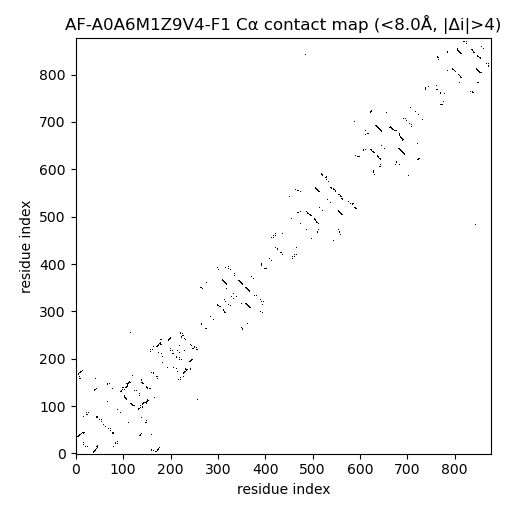 2835 C C . PRO A 1 372 ? -22.916 -16.789 -35.197 1.00 84.25 372 PRO A C 1
ATOM 2837 O O . PRO A 1 372 ? -22.508 -15.639 -35.330 1.00 84.25 372 PRO A O 1
ATOM 2840 N N . ARG A 1 373 ? -24.083 -17.062 -34.597 1.00 84.56 373 ARG A N 1
ATOM 2841 C CA . ARG A 1 373 ? -24.987 -16.036 -34.057 1.00 84.56 373 ARG A CA 1
ATOM 2842 C C . ARG A 1 373 ? -24.379 -15.303 -32.861 1.00 84.56 373 ARG A C 1
ATOM 2844 O O . ARG A 1 373 ? -24.536 -14.097 -32.728 1.00 84.56 373 ARG A O 1
ATOM 2851 N N . GLU A 1 374 ? -23.679 -16.027 -31.996 1.00 85.12 374 GLU A N 1
ATOM 2852 C CA . GLU A 1 374 ? -22.930 -15.445 -30.881 1.00 85.12 374 GLU A CA 1
ATOM 2853 C C . GLU A 1 374 ? -21.793 -14.548 -31.388 1.00 85.12 374 GLU A C 1
ATOM 2855 O O . GLU A 1 374 ? -21.641 -13.429 -30.903 1.00 85.12 374 GLU A O 1
ATOM 2860 N N . ALA A 1 375 ? -21.070 -14.983 -32.427 1.00 85.94 375 ALA A N 1
ATOM 2861 C CA . ALA A 1 375 ? -20.020 -14.184 -33.058 1.00 85.94 375 ALA A CA 1
ATOM 2862 C C . ALA A 1 375 ? -20.551 -12.867 -33.657 1.00 85.94 375 ALA A C 1
ATOM 2864 O O . ALA A 1 375 ? -19.867 -11.845 -33.608 1.00 85.94 375 ALA A O 1
ATOM 2865 N N . GLU A 1 376 ? -21.773 -12.856 -34.196 1.00 86.75 376 GLU A N 1
ATOM 2866 C CA . GLU A 1 376 ? -22.422 -11.626 -34.673 1.00 86.75 376 GLU A CA 1
ATOM 2867 C C . GLU A 1 376 ? -22.769 -10.658 -33.534 1.00 86.75 376 GLU A C 1
ATOM 2869 O O . GLU A 1 376 ? -22.507 -9.461 -33.657 1.00 86.75 376 GLU A O 1
ATOM 2874 N N . VAL A 1 377 ? -23.305 -11.158 -32.414 1.00 86.12 377 VAL A N 1
ATOM 2875 C CA . VAL A 1 377 ? -23.623 -10.326 -31.237 1.00 86.12 377 VAL A CA 1
ATOM 2876 C C . VAL A 1 377 ? -22.349 -9.736 -30.626 1.00 86.12 377 VAL A C 1
ATOM 2878 O O . VAL A 1 377 ? -22.305 -8.543 -30.327 1.00 86.12 377 VAL A O 1
ATOM 2881 N N . VAL A 1 378 ? -21.293 -10.544 -30.501 1.00 87.56 378 VAL A N 1
ATOM 2882 C CA . VAL A 1 378 ? -19.979 -10.098 -30.014 1.00 87.56 378 VAL A CA 1
ATOM 2883 C C . VAL A 1 378 ? -19.415 -8.991 -30.907 1.00 87.56 378 VAL A C 1
ATOM 2885 O O . VAL A 1 378 ? -18.998 -7.955 -30.394 1.00 87.56 378 VAL A O 1
ATOM 2888 N N . ALA A 1 379 ? -19.463 -9.149 -32.234 1.00 86.69 379 ALA A N 1
ATOM 2889 C CA . ALA A 1 379 ? -18.980 -8.132 -33.170 1.00 86.69 379 ALA A CA 1
ATOM 2890 C C . ALA A 1 379 ? -19.738 -6.795 -33.051 1.00 86.69 379 ALA A C 1
ATOM 2892 O O . ALA A 1 379 ? -19.123 -5.733 -33.121 1.00 86.69 379 ALA A O 1
ATOM 2893 N N . GLN A 1 380 ? -21.057 -6.831 -32.837 1.00 86.06 380 GLN A N 1
ATOM 2894 C CA . GLN A 1 380 ? -21.864 -5.620 -32.641 1.00 86.06 380 GLN A CA 1
ATOM 2895 C C . GLN A 1 380 ? -21.530 -4.912 -31.322 1.00 86.06 380 GLN A C 1
ATOM 2897 O O . GLN A 1 380 ? -21.345 -3.694 -31.302 1.00 86.06 380 GLN A O 1
ATOM 2902 N N . ASN A 1 381 ? -21.413 -5.668 -30.228 1.00 86.06 381 ASN A N 1
ATOM 2903 C CA . ASN A 1 381 ? -21.116 -5.104 -28.912 1.00 86.06 381 ASN A CA 1
ATOM 2904 C C . ASN A 1 381 ? -19.679 -4.581 -28.813 1.00 86.06 381 ASN A C 1
ATOM 2906 O O . ASN A 1 381 ? -19.458 -3.562 -28.163 1.00 86.06 381 ASN A O 1
ATOM 2910 N N . LEU A 1 382 ? -18.715 -5.204 -29.498 1.00 88.44 382 LEU A N 1
ATOM 2911 C CA . LEU A 1 382 ? -17.327 -4.728 -29.553 1.00 88.44 382 LEU A CA 1
ATOM 2912 C C . LEU A 1 382 ? -17.227 -3.276 -30.030 1.00 88.44 382 LEU A C 1
ATOM 2914 O O . LEU A 1 382 ? -16.546 -2.477 -29.392 1.00 88.44 382 LEU A O 1
ATOM 2918 N N . GLY A 1 383 ? -17.957 -2.910 -31.089 1.00 81.06 383 GLY A N 1
ATOM 2919 C CA . GLY A 1 383 ? -17.961 -1.534 -31.600 1.00 81.06 383 GLY A CA 1
ATOM 2920 C C . GLY A 1 383 ? -18.547 -0.511 -30.617 1.00 81.06 383 GLY A C 1
ATOM 2921 O O . GLY A 1 383 ? -18.159 0.657 -30.626 1.00 81.06 383 GLY A O 1
ATOM 2922 N N . LEU A 1 384 ? -19.460 -0.936 -29.736 1.00 82.31 384 LEU A N 1
ATOM 2923 C CA . LEU A 1 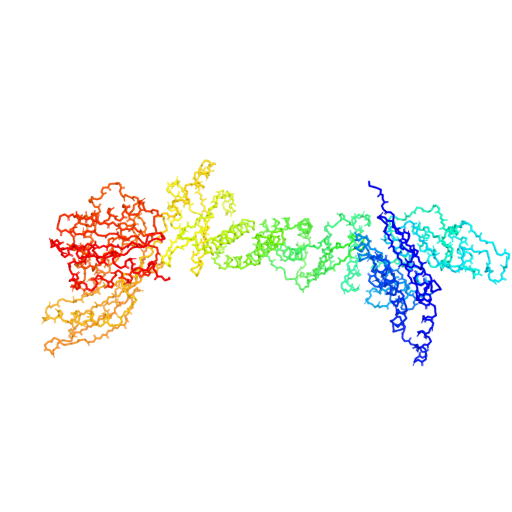384 ? -20.008 -0.089 -28.672 1.00 82.31 384 LEU A CA 1
ATOM 2924 C C . LEU A 1 384 ? -19.031 0.043 -27.494 1.00 82.31 384 LEU A C 1
ATOM 2926 O O . LEU A 1 384 ? -18.865 1.136 -26.950 1.00 82.31 384 LEU A O 1
ATOM 2930 N N . LEU A 1 385 ? -18.374 -1.059 -27.122 1.00 87.25 385 LEU A N 1
ATOM 2931 C CA . LEU A 1 385 ? -17.455 -1.119 -25.986 1.00 87.25 385 LEU A CA 1
ATOM 2932 C C . LEU A 1 385 ? -16.093 -0.486 -26.280 1.00 87.25 385 LEU A C 1
ATOM 2934 O O . LEU A 1 385 ? -15.454 -0.027 -25.339 1.00 87.25 385 LEU A O 1
ATOM 2938 N N . GLU A 1 386 ? -15.651 -0.408 -27.540 1.00 89.06 386 GLU A N 1
ATOM 2939 C CA . GLU A 1 386 ? -14.351 0.177 -27.914 1.00 89.06 386 GLU A CA 1
ATOM 2940 C C . GLU A 1 386 ? -14.137 1.552 -27.263 1.00 89.06 386 GLU A C 1
ATOM 2942 O O . GLU A 1 386 ? -13.128 1.778 -26.595 1.00 89.06 386 GLU A O 1
ATOM 2947 N N . LYS A 1 387 ? -15.122 2.454 -27.364 1.00 86.44 387 LYS A N 1
ATOM 2948 C CA . LYS A 1 387 ? -15.023 3.803 -26.779 1.00 86.44 387 LYS A CA 1
ATOM 2949 C C . LYS A 1 387 ? -14.905 3.776 -25.256 1.00 86.44 387 LYS A C 1
ATOM 2951 O O . LYS A 1 387 ? -14.172 4.582 -24.686 1.00 86.44 387 LYS A O 1
ATOM 2956 N N . GLU A 1 388 ? -15.618 2.870 -24.596 1.00 88.88 388 GLU A N 1
ATOM 2957 C CA . GLU A 1 388 ? -15.571 2.710 -23.141 1.00 88.88 388 GLU A CA 1
ATOM 2958 C C . GLU A 1 388 ? -14.235 2.102 -22.695 1.00 88.88 388 GLU A C 1
ATOM 2960 O O . GLU A 1 388 ? -13.647 2.560 -21.716 1.00 88.88 388 GLU A O 1
ATOM 2965 N N . ILE A 1 389 ? -13.713 1.130 -23.447 1.00 90.69 389 ILE A N 1
ATOM 2966 C CA . ILE A 1 389 ? -12.413 0.498 -23.209 1.00 90.69 389 ILE A CA 1
ATOM 2967 C C . ILE A 1 389 ? -11.295 1.531 -23.344 1.00 90.69 389 ILE A C 1
ATOM 2969 O O . ILE A 1 389 ? -10.485 1.682 -22.429 1.00 90.69 389 ILE A O 1
ATOM 2973 N N . THR A 1 390 ? -11.279 2.299 -24.436 1.00 89.56 390 THR A N 1
ATOM 2974 C CA . THR A 1 390 ? -10.306 3.378 -24.653 1.00 89.56 390 THR A CA 1
ATOM 2975 C C . THR A 1 390 ? -10.408 4.433 -23.546 1.00 89.56 390 THR A C 1
ATOM 2977 O O . THR A 1 390 ? -9.399 4.828 -22.959 1.00 89.56 390 THR A O 1
ATOM 2980 N N . LEU A 1 391 ? -11.620 4.860 -23.182 1.00 87.75 391 LEU A N 1
ATOM 2981 C CA . LEU A 1 391 ? -11.804 5.860 -22.131 1.00 87.75 391 LEU A CA 1
ATOM 2982 C C . LEU A 1 391 ? -11.358 5.341 -20.752 1.00 87.75 391 LEU A C 1
ATOM 2984 O O . LEU A 1 391 ? -10.655 6.054 -20.035 1.00 87.75 391 LEU A O 1
ATOM 2988 N N . GLY A 1 392 ? -11.703 4.109 -20.376 1.00 85.00 392 GLY A N 1
ATOM 2989 C CA . GLY A 1 392 ? -11.285 3.512 -19.104 1.00 85.00 392 GLY A CA 1
ATOM 2990 C C . GLY A 1 392 ? -9.787 3.207 -19.031 1.00 85.00 392 GLY A C 1
ATOM 2991 O O . GLY A 1 392 ? -9.156 3.414 -17.992 1.00 85.00 392 GLY A O 1
ATOM 2992 N N . ALA A 1 393 ? -9.173 2.822 -20.150 1.00 88.81 393 ALA A N 1
ATOM 2993 C CA . ALA A 1 393 ? -7.731 2.617 -20.230 1.00 88.81 393 ALA A CA 1
ATOM 2994 C C . ALA A 1 393 ? -6.937 3.928 -20.070 1.00 88.81 393 ALA A C 1
ATOM 2996 O O . ALA A 1 393 ? -5.797 3.906 -19.611 1.00 88.81 393 ALA A O 1
ATOM 2997 N N . SER A 1 394 ? -7.542 5.080 -20.387 1.00 84.94 394 SER A N 1
ATOM 2998 C CA . SER A 1 394 ? -6.884 6.388 -20.262 1.00 84.94 394 SER A CA 1
ATOM 2999 C C . SER A 1 394 ? -6.713 6.862 -18.812 1.00 84.94 394 SER A C 1
ATOM 3001 O O . SER A 1 394 ? -5.743 7.554 -18.498 1.00 84.94 394 SER A O 1
ATOM 3003 N N . SER A 1 395 ? -7.637 6.508 -17.906 1.00 81.38 395 SER A N 1
ATOM 3004 C CA . SER A 1 395 ? -7.540 6.882 -16.493 1.00 81.38 395 SER A CA 1
ATOM 3005 C C . SER A 1 395 ? -8.326 5.957 -15.570 1.00 81.38 395 SER A C 1
ATOM 3007 O O . SER A 1 395 ? -9.417 5.483 -15.886 1.00 81.38 395 SER A O 1
ATOM 3009 N N . PHE A 1 396 ? -7.811 5.788 -14.351 1.00 71.00 396 PHE A N 1
ATOM 3010 C CA . PHE A 1 396 ? -8.492 5.034 -13.300 1.00 71.00 396 PHE A CA 1
ATOM 3011 C C . PHE A 1 396 ? -9.870 5.609 -12.948 1.00 71.00 396 PHE A C 1
ATOM 3013 O O . PHE A 1 396 ? -10.798 4.863 -12.639 1.00 71.00 396 PHE A O 1
ATOM 3020 N N . TYR A 1 397 ? -10.024 6.938 -13.014 1.00 71.38 397 TYR A N 1
ATOM 3021 C CA . TYR A 1 397 ? -11.307 7.602 -12.777 1.00 71.38 397 TYR A CA 1
ATOM 3022 C C . TYR A 1 397 ? -12.365 7.125 -13.776 1.00 71.38 397 TYR A C 1
ATOM 3024 O O . TYR A 1 397 ? -13.474 6.786 -13.365 1.00 71.38 397 TYR A O 1
ATOM 3032 N N . HIS A 1 398 ? -12.025 7.088 -15.068 1.00 79.25 398 HIS A N 1
ATOM 3033 C CA . HIS A 1 398 ? -12.950 6.651 -16.108 1.00 79.25 398 HIS A CA 1
ATOM 3034 C C . HIS A 1 398 ? -13.237 5.156 -16.015 1.00 79.25 398 HIS A C 1
ATOM 3036 O O . HIS A 1 398 ? -14.408 4.791 -16.041 1.00 79.25 398 HIS A O 1
ATOM 3042 N N . ALA A 1 399 ? -12.210 4.321 -15.817 1.00 78.69 399 ALA A N 1
ATOM 3043 C CA . ALA A 1 399 ? -12.391 2.881 -15.619 1.00 78.69 399 ALA A CA 1
ATOM 3044 C C . ALA A 1 399 ? -13.346 2.592 -14.455 1.00 78.69 399 ALA A C 1
ATOM 3046 O O . ALA A 1 399 ? -14.341 1.896 -14.633 1.00 78.69 399 ALA A O 1
ATOM 3047 N N . SER A 1 400 ? -13.099 3.209 -13.293 1.00 62.84 400 SER A N 1
ATOM 3048 C CA . SER A 1 400 ? -13.954 3.048 -12.111 1.00 62.84 400 SER A CA 1
ATOM 3049 C C . SER A 1 400 ? -15.391 3.476 -12.401 1.00 62.84 400 SER A C 1
ATOM 3051 O O . SER A 1 400 ? -16.315 2.747 -12.079 1.00 62.84 400 SER A O 1
ATOM 3053 N N . LYS A 1 401 ? -15.592 4.633 -13.047 1.00 69.31 401 LYS A N 1
ATOM 3054 C CA . LYS A 1 401 ? -16.932 5.165 -13.325 1.00 69.31 401 LYS A CA 1
ATOM 3055 C C . LYS A 1 401 ? -17.708 4.301 -14.328 1.00 69.31 401 LYS A C 1
ATOM 3057 O O . LYS A 1 401 ? -18.913 4.142 -14.177 1.00 69.31 401 LYS A O 1
ATOM 3062 N N . ILE A 1 402 ? -17.034 3.761 -15.346 1.00 78.69 402 ILE A N 1
ATOM 3063 C CA . ILE A 1 402 ? -17.640 2.866 -16.344 1.00 78.69 402 ILE A CA 1
ATOM 3064 C C . ILE A 1 402 ? -18.080 1.566 -15.677 1.00 78.69 402 ILE A C 1
ATOM 3066 O O . ILE A 1 402 ? -19.229 1.164 -15.836 1.00 78.69 402 ILE A O 1
ATOM 3070 N N . LEU A 1 403 ? -17.201 0.951 -14.882 1.00 69.69 403 LEU A N 1
ATOM 3071 C CA . LEU A 1 403 ? -17.548 -0.256 -14.140 1.00 69.69 403 LEU A CA 1
ATOM 3072 C C . LEU A 1 403 ? -18.643 0.014 -13.092 1.00 69.69 403 LEU A C 1
ATOM 3074 O O . LEU A 1 403 ? -19.544 -0.799 -12.931 1.00 69.69 403 LEU A O 1
ATOM 3078 N N . GLU A 1 404 ? -18.627 1.172 -12.420 1.00 64.44 404 GLU A N 1
ATOM 3079 C CA . GLU A 1 404 ? -19.691 1.594 -11.493 1.00 64.44 404 GLU A CA 1
ATOM 3080 C C . GLU A 1 404 ? -21.048 1.699 -12.205 1.00 64.44 404 GLU A C 1
ATOM 3082 O O . GLU A 1 404 ? -22.040 1.185 -11.692 1.00 64.44 404 GLU A O 1
ATOM 3087 N N . MET A 1 405 ? -21.101 2.299 -13.402 1.00 66.81 405 MET A N 1
ATOM 3088 C CA . MET A 1 405 ? -22.330 2.356 -14.211 1.00 66.81 405 MET A CA 1
ATOM 3089 C C . MET A 1 405 ? -22.787 0.975 -14.690 1.00 66.81 405 MET A C 1
ATOM 3091 O O . MET A 1 405 ? -23.985 0.747 -14.843 1.00 66.81 405 MET A O 1
ATOM 3095 N N . LYS A 1 406 ? -21.842 0.064 -14.935 1.00 68.50 406 LYS A N 1
ATOM 3096 C CA . LYS A 1 406 ? -22.103 -1.298 -15.416 1.00 68.50 406 LYS A CA 1
ATOM 3097 C C . LYS A 1 406 ? -22.342 -2.325 -14.303 1.00 68.50 406 LYS A C 1
ATOM 3099 O O . LYS A 1 406 ? -22.667 -3.468 -14.616 1.00 68.50 406 LYS A O 1
ATOM 3104 N N . GLY A 1 407 ? -22.247 -1.897 -13.041 1.00 63.31 407 GLY A N 1
ATOM 3105 C CA . GLY A 1 407 ? -22.375 -2.732 -11.850 1.00 63.31 407 GLY A CA 1
ATOM 3106 C C . GLY A 1 407 ? -21.077 -3.475 -11.531 1.00 63.31 407 GLY A C 1
ATOM 3107 O O . GLY A 1 407 ? -20.822 -4.540 -12.079 1.00 63.31 407 GLY A O 1
ATOM 3108 N N . LEU A 1 408 ? -20.265 -2.922 -10.622 1.00 62.41 408 LEU A N 1
ATOM 3109 C CA . LEU A 1 408 ? -19.056 -3.577 -10.106 1.00 62.41 408 LEU A CA 1
ATOM 3110 C C . LEU A 1 408 ? -19.409 -4.826 -9.289 1.00 62.41 408 LEU A C 1
ATOM 3112 O O . LEU A 1 408 ? -20.289 -4.760 -8.422 1.00 62.41 408 LEU A O 1
ATOM 3116 N N . SER A 1 409 ? -18.644 -5.907 -9.466 1.00 67.25 409 SER A N 1
ATOM 3117 C CA . SER A 1 409 ? -18.602 -6.969 -8.461 1.00 67.25 409 SER A CA 1
ATOM 3118 C C . SER A 1 409 ? -17.990 -6.434 -7.156 1.00 67.25 409 SER A C 1
ATOM 3120 O O . SER A 1 409 ? -17.299 -5.407 -7.133 1.00 67.25 409 SER A O 1
ATOM 3122 N N . LEU A 1 410 ? -18.238 -7.111 -6.035 1.00 66.62 410 LEU A N 1
ATOM 3123 C CA . LEU A 1 410 ? -17.637 -6.718 -4.757 1.00 66.62 410 LEU A CA 1
ATOM 3124 C C . LEU A 1 410 ? -16.113 -6.835 -4.781 1.00 66.62 410 LEU A C 1
ATOM 3126 O O . LEU A 1 410 ? -15.440 -5.953 -4.253 1.00 66.62 410 LEU A O 1
ATOM 3130 N N . ASP A 1 411 ? -15.582 -7.848 -5.460 1.00 67.88 411 ASP A N 1
ATOM 3131 C CA . ASP A 1 411 ? -14.142 -8.056 -5.605 1.00 67.88 411 ASP A CA 1
ATOM 3132 C C . ASP A 1 411 ? -13.482 -6.933 -6.415 1.00 67.88 411 ASP A C 1
ATOM 3134 O O . ASP A 1 411 ? -12.348 -6.529 -6.131 1.00 67.88 411 ASP A O 1
ATOM 3138 N N . ASP A 1 412 ? -14.189 -6.384 -7.407 1.00 68.94 412 ASP A N 1
ATOM 3139 C CA . ASP A 1 412 ? -13.724 -5.222 -8.171 1.00 68.94 412 ASP A CA 1
ATOM 3140 C C . ASP A 1 412 ? -13.751 -3.954 -7.323 1.00 68.94 412 ASP A C 1
ATOM 3142 O O . ASP A 1 412 ? -12.788 -3.179 -7.333 1.00 68.94 412 ASP A O 1
ATOM 3146 N N . LYS A 1 413 ? -14.806 -3.760 -6.517 1.00 77.00 413 LYS A N 1
ATOM 3147 C CA . LYS A 1 413 ? -14.853 -2.654 -5.549 1.00 77.00 413 LYS A CA 1
ATOM 3148 C C . LYS A 1 413 ? -13.684 -2.732 -4.571 1.00 77.00 413 LYS A C 1
ATOM 3150 O O . LYS A 1 413 ? -13.013 -1.720 -4.357 1.00 77.00 413 LYS A O 1
ATOM 3155 N N . THR A 1 414 ? -13.411 -3.908 -4.009 1.00 79.81 414 THR A N 1
ATOM 3156 C CA . THR A 1 414 ? -12.304 -4.120 -3.069 1.00 79.81 414 THR A CA 1
ATOM 3157 C C . THR A 1 414 ? -10.961 -3.769 -3.697 1.00 79.81 414 THR A C 1
ATOM 3159 O O . THR A 1 414 ? -10.182 -3.033 -3.092 1.00 79.81 414 THR A O 1
ATOM 3162 N N . ALA A 1 415 ? -10.705 -4.195 -4.934 1.00 74.69 415 ALA A N 1
ATOM 3163 C CA . ALA A 1 415 ? -9.455 -3.888 -5.624 1.00 74.69 415 ALA A CA 1
ATOM 3164 C C . ALA A 1 415 ? -9.281 -2.394 -5.936 1.00 74.69 415 ALA A C 1
ATOM 3166 O O . ALA A 1 415 ? -8.198 -1.839 -5.732 1.00 74.69 415 ALA A O 1
ATOM 3167 N N . ILE A 1 416 ? -10.349 -1.720 -6.376 1.00 78.00 416 ILE A N 1
ATOM 3168 C CA . ILE A 1 416 ? -10.352 -0.266 -6.608 1.00 78.00 416 ILE A CA 1
ATOM 3169 C C . ILE A 1 416 ? -10.051 0.480 -5.300 1.00 78.00 416 ILE A C 1
ATOM 3171 O O . ILE A 1 416 ? -9.251 1.421 -5.288 1.00 78.00 416 ILE A O 1
ATOM 3175 N N . ILE A 1 417 ? -10.660 0.063 -4.189 1.00 85.88 417 ILE A N 1
ATOM 3176 C CA . ILE A 1 417 ? -10.441 0.664 -2.866 1.00 85.88 417 ILE A CA 1
ATOM 3177 C C . ILE A 1 417 ? -9.001 0.428 -2.396 1.00 85.88 417 ILE A C 1
ATOM 3179 O O . ILE A 1 417 ? -8.337 1.378 -1.979 1.00 85.88 417 ILE A O 1
ATOM 3183 N N . GLN A 1 418 ? -8.474 -0.787 -2.556 1.00 84.75 418 GLN A N 1
ATOM 3184 C CA . GLN A 1 418 ? -7.090 -1.122 -2.218 1.00 84.75 418 GLN A CA 1
ATOM 3185 C C . GLN A 1 418 ? -6.080 -0.264 -2.992 1.00 84.75 418 GLN A C 1
ATOM 3187 O O . GLN A 1 418 ? -5.139 0.265 -2.399 1.00 84.75 418 GLN A O 1
ATOM 3192 N N . GLN A 1 419 ? -6.287 -0.061 -4.297 1.00 79.50 419 GLN A N 1
ATOM 3193 C CA . GLN A 1 419 ? -5.424 0.805 -5.109 1.00 79.50 419 GLN A CA 1
ATOM 3194 C C . GLN A 1 419 ? -5.479 2.272 -4.659 1.00 79.50 419 GLN A C 1
ATOM 3196 O O . GLN A 1 419 ? -4.444 2.939 -4.591 1.00 79.50 419 GLN A O 1
ATOM 3201 N N . ARG A 1 420 ? -6.667 2.785 -4.307 1.00 84.31 420 ARG A N 1
ATOM 3202 C CA . ARG A 1 420 ? -6.818 4.150 -3.769 1.00 84.31 420 ARG A CA 1
ATOM 3203 C C . ARG A 1 420 ? -6.074 4.321 -2.447 1.00 84.31 420 ARG A C 1
ATOM 3205 O O . ARG A 1 420 ? -5.380 5.321 -2.275 1.00 84.31 420 ARG A O 1
ATOM 3212 N N . ILE A 1 421 ? -6.186 3.350 -1.545 1.00 86.94 421 ILE A N 1
ATOM 3213 C CA . ILE A 1 421 ? -5.478 3.355 -0.261 1.00 86.94 421 ILE A CA 1
ATOM 3214 C C . ILE A 1 421 ? -3.961 3.294 -0.479 1.00 86.94 421 ILE A C 1
ATOM 3216 O O . ILE A 1 421 ? -3.239 4.098 0.106 1.00 86.94 421 ILE A O 1
ATOM 3220 N N . ALA A 1 422 ? -3.471 2.447 -1.391 1.00 81.81 422 ALA A N 1
ATOM 3221 C CA . ALA A 1 422 ? -2.049 2.395 -1.741 1.00 81.81 422 ALA A CA 1
ATOM 3222 C C . ALA A 1 422 ? -1.510 3.753 -2.215 1.00 81.81 422 ALA A C 1
ATOM 3224 O O . ALA A 1 422 ? -0.436 4.182 -1.791 1.00 81.81 422 ALA A O 1
ATOM 3225 N N . HIS A 1 423 ? -2.283 4.470 -3.034 1.00 83.12 423 HIS A N 1
ATOM 3226 C CA . HIS A 1 423 ? -1.920 5.818 -3.464 1.00 83.12 423 HIS A CA 1
ATOM 3227 C C . HIS A 1 423 ? -1.869 6.820 -2.295 1.00 83.12 423 HIS A C 1
ATOM 3229 O O . HIS A 1 423 ? -0.985 7.678 -2.263 1.00 83.12 423 HIS A O 1
ATOM 3235 N N . LEU A 1 424 ? -2.781 6.718 -1.317 1.00 82.81 424 LEU A N 1
ATOM 3236 C CA . LEU A 1 424 ? -2.756 7.559 -0.111 1.00 82.81 424 LEU A CA 1
ATOM 3237 C C . LEU A 1 424 ? -1.506 7.301 0.737 1.00 82.81 424 LEU A C 1
ATOM 3239 O O . LEU A 1 424 ? -0.855 8.266 1.138 1.00 82.81 424 LEU A O 1
ATOM 3243 N N . VAL A 1 425 ? -1.136 6.033 0.946 1.00 86.12 425 VAL A N 1
ATOM 3244 C CA . VAL A 1 425 ? 0.081 5.639 1.681 1.00 86.12 425 VAL A CA 1
ATOM 3245 C C . VAL A 1 425 ? 1.333 6.193 0.998 1.00 86.12 425 VAL A C 1
ATOM 3247 O O . VAL A 1 425 ? 2.172 6.806 1.652 1.00 86.12 425 VAL A O 1
ATOM 3250 N N . GLN A 1 426 ? 1.433 6.071 -0.329 1.00 81.62 426 GLN A N 1
ATOM 3251 C CA . GLN A 1 426 ? 2.572 6.597 -1.094 1.00 81.62 426 GLN A CA 1
ATOM 3252 C C . GLN A 1 426 ? 2.666 8.128 -1.058 1.00 81.62 426 GLN A C 1
ATOM 3254 O O . GLN A 1 426 ? 3.759 8.684 -0.963 1.00 81.62 426 GLN A O 1
ATOM 3259 N N . ARG A 1 427 ? 1.529 8.829 -1.150 1.00 83.88 427 ARG A N 1
ATOM 3260 C CA . ARG A 1 427 ? 1.495 10.297 -1.222 1.00 83.88 427 ARG A CA 1
ATOM 3261 C C . ARG A 1 427 ? 1.649 10.971 0.140 1.00 83.88 427 ARG A C 1
ATOM 3263 O O . ARG A 1 427 ? 2.215 12.059 0.223 1.00 83.88 427 ARG A O 1
ATOM 3270 N N . PHE A 1 428 ? 1.128 10.355 1.197 1.00 85.38 428 PHE A N 1
ATOM 3271 C CA . PHE A 1 428 ? 1.045 10.927 2.540 1.00 85.38 428 PHE A CA 1
ATOM 3272 C C . PHE A 1 428 ? 1.686 9.995 3.578 1.00 85.38 428 PHE A C 1
ATOM 3274 O O . PHE A 1 428 ? 1.090 9.698 4.613 1.00 85.38 428 PHE A O 1
ATOM 3281 N N . THR A 1 429 ? 2.936 9.595 3.333 1.00 81.69 429 THR A N 1
ATOM 3282 C CA . THR A 1 429 ? 3.711 8.631 4.147 1.00 81.69 429 THR A CA 1
ATOM 3283 C C . THR A 1 429 ? 3.859 8.993 5.628 1.00 81.69 429 THR A C 1
ATOM 3285 O O . THR A 1 429 ? 4.139 8.131 6.450 1.00 81.69 429 THR A O 1
ATOM 3288 N N . ARG A 1 430 ? 3.680 10.269 6.001 1.00 80.75 430 ARG A N 1
ATOM 3289 C CA . ARG A 1 430 ? 3.690 10.716 7.409 1.00 80.75 430 ARG A CA 1
ATOM 3290 C C . ARG A 1 430 ? 2.358 10.513 8.136 1.00 80.75 430 ARG A C 1
ATOM 3292 O O . ARG A 1 430 ? 2.326 10.628 9.355 1.00 80.75 430 ARG A O 1
ATOM 3299 N N . GLN A 1 431 ? 1.262 10.328 7.402 1.00 79.38 431 GLN A N 1
ATOM 3300 C CA . GLN A 1 431 ? -0.097 10.224 7.951 1.00 79.38 431 GLN A CA 1
ATOM 3301 C C . GLN A 1 431 ? -0.679 8.816 7.801 1.00 79.38 431 GLN A C 1
ATOM 3303 O O . GLN A 1 431 ? -1.506 8.421 8.618 1.00 79.38 431 GLN A O 1
ATOM 3308 N N . PHE A 1 432 ? -0.251 8.074 6.778 1.00 86.75 432 PHE A N 1
ATOM 3309 C CA . PHE A 1 432 ? -0.703 6.717 6.496 1.00 86.75 432 PHE A CA 1
ATOM 3310 C C . PHE A 1 432 ? 0.500 5.782 6.407 1.00 86.75 432 PHE A C 1
ATOM 3312 O O . PHE A 1 432 ? 1.427 6.040 5.638 1.00 86.75 432 PHE A O 1
ATOM 3319 N N . ASP A 1 433 ? 0.462 4.707 7.189 1.00 87.56 433 ASP A N 1
ATOM 3320 C CA . ASP A 1 433 ? 1.388 3.582 7.107 1.00 87.56 433 ASP A CA 1
ATOM 3321 C C . ASP A 1 433 ? 0.658 2.371 6.494 1.00 87.56 433 ASP A C 1
ATOM 3323 O O . ASP A 1 433 ? -0.453 2.506 5.976 1.00 87.56 433 ASP A O 1
ATOM 3327 N N . TYR A 1 434 ? 1.293 1.198 6.480 1.00 86.75 434 TYR A N 1
ATOM 3328 C CA . TYR A 1 434 ? 0.707 -0.003 5.880 1.00 86.75 434 TYR A CA 1
ATOM 3329 C C . TYR A 1 434 ? -0.412 -0.641 6.730 1.00 86.75 434 TYR A C 1
ATOM 3331 O O . TYR A 1 434 ? -1.145 -1.480 6.202 1.00 86.75 434 TYR A O 1
ATOM 3339 N N . ASP A 1 435 ? -0.625 -0.219 7.980 1.00 86.00 435 ASP A N 1
ATOM 3340 C CA . ASP A 1 435 ? -1.657 -0.786 8.863 1.00 86.00 435 ASP A CA 1
ATOM 3341 C C . ASP A 1 435 ? -3.075 -0.474 8.356 1.00 86.00 435 ASP A C 1
ATOM 3343 O O . ASP A 1 435 ? -4.014 -1.230 8.605 1.00 86.00 435 ASP A O 1
ATOM 3347 N N . ILE A 1 436 ? -3.244 0.589 7.557 1.00 90.44 436 ILE A N 1
ATOM 3348 C CA . ILE A 1 436 ? -4.529 0.925 6.918 1.00 90.44 436 ILE A CA 1
ATOM 3349 C C . ILE A 1 436 ? -5.056 -0.198 6.010 1.00 90.44 436 ILE A C 1
ATOM 3351 O O . ILE A 1 436 ? -6.264 -0.312 5.799 1.00 90.44 436 ILE A O 1
ATOM 3355 N N . PHE A 1 437 ? -4.182 -1.055 5.472 1.00 86.00 437 PHE A N 1
ATOM 3356 C CA . PHE A 1 437 ? -4.630 -2.229 4.724 1.00 86.00 437 PHE A CA 1
ATOM 3357 C C . PHE A 1 437 ? -5.257 -3.278 5.645 1.00 86.00 437 PHE A C 1
ATOM 3359 O O . PHE A 1 437 ? -6.212 -3.932 5.233 1.00 86.00 437 PHE A O 1
ATOM 3366 N N . GLY A 1 438 ? -4.778 -3.399 6.887 1.00 82.94 438 GLY A N 1
ATOM 3367 C CA . GLY A 1 438 ? -5.421 -4.206 7.923 1.00 82.94 438 GLY A CA 1
ATOM 3368 C C . GLY A 1 438 ? -6.826 -3.692 8.241 1.00 82.94 438 GLY A C 1
ATOM 3369 O O . GLY A 1 438 ? -7.778 -4.470 8.211 1.00 82.94 438 GLY A O 1
ATOM 3370 N N . GLU A 1 439 ? -6.979 -2.375 8.415 1.00 85.44 439 GLU A N 1
ATOM 3371 C CA . GLU A 1 439 ? -8.296 -1.734 8.596 1.00 85.44 439 GLU A CA 1
ATOM 3372 C C . GLU A 1 439 ? -9.241 -1.984 7.422 1.00 85.44 439 GLU A C 1
ATOM 3374 O O . GLU A 1 439 ? -10.413 -2.307 7.608 1.00 85.44 439 GLU A O 1
ATOM 3379 N N . MET A 1 440 ? -8.732 -1.869 6.192 1.00 91.06 440 MET A N 1
ATOM 3380 C CA . MET A 1 440 ? -9.507 -2.163 4.991 1.00 91.06 440 MET A CA 1
ATOM 3381 C C . MET A 1 440 ? -10.024 -3.607 5.011 1.00 91.06 440 MET A C 1
ATOM 3383 O O . MET A 1 440 ? -11.211 -3.830 4.776 1.00 91.06 440 MET A O 1
ATOM 3387 N N . GLN A 1 441 ? -9.156 -4.584 5.290 1.00 84.44 441 GLN A N 1
ATOM 3388 C CA . GLN A 1 441 ? -9.544 -5.997 5.323 1.00 84.44 441 GLN A CA 1
ATOM 3389 C C . GLN A 1 441 ? -10.565 -6.279 6.424 1.00 84.44 441 GLN A C 1
ATOM 3391 O O . GLN A 1 441 ? -11.575 -6.934 6.161 1.00 84.44 441 GLN A O 1
ATOM 3396 N N . HIS A 1 442 ? -10.357 -5.727 7.622 1.00 83.56 442 HIS A N 1
ATOM 3397 C CA . HIS A 1 442 ? -11.331 -5.836 8.703 1.00 83.56 442 HIS A CA 1
ATOM 3398 C C . HIS A 1 442 ? -12.684 -5.263 8.279 1.00 83.56 442 HIS A C 1
ATOM 3400 O O . HIS A 1 442 ? -13.706 -5.928 8.432 1.00 83.56 442 HIS A O 1
ATOM 3406 N N . PHE A 1 443 ? -12.699 -4.060 7.700 1.00 89.56 443 PHE A N 1
ATOM 3407 C CA . PHE A 1 443 ? -13.924 -3.430 7.225 1.00 89.56 443 PHE A CA 1
ATOM 3408 C C . PHE A 1 443 ? -14.682 -4.326 6.236 1.00 89.56 443 PHE A C 1
ATOM 3410 O O . PHE A 1 443 ? -15.893 -4.504 6.366 1.00 89.56 443 PHE A O 1
ATOM 3417 N N . PHE A 1 444 ? -13.997 -4.923 5.258 1.00 84.56 444 PHE A N 1
ATOM 3418 C CA . PHE A 1 444 ? -14.644 -5.806 4.281 1.00 84.56 444 PHE A CA 1
ATOM 3419 C C . PHE A 1 444 ? -15.185 -7.097 4.896 1.00 84.56 444 PHE A C 1
ATOM 3421 O O . PHE A 1 444 ? -16.231 -7.576 4.441 1.00 84.56 444 PHE A O 1
ATOM 3428 N N . ALA A 1 445 ? -14.495 -7.631 5.906 1.00 80.06 445 ALA A N 1
ATOM 3429 C CA . ALA A 1 445 ? -14.889 -8.838 6.619 1.00 80.06 445 ALA A CA 1
ATOM 3430 C C . ALA A 1 445 ? -16.094 -8.609 7.544 1.00 80.06 445 ALA A C 1
ATOM 3432 O O . ALA A 1 445 ? -16.974 -9.464 7.606 1.00 80.06 445 ALA A O 1
ATOM 3433 N N . SER A 1 446 ? -16.166 -7.464 8.232 1.00 80.00 446 SER A N 1
ATOM 3434 C CA . SER A 1 446 ? -17.231 -7.183 9.205 1.00 80.00 446 SER A CA 1
ATOM 3435 C C . SER A 1 446 ? -18.440 -6.436 8.629 1.00 80.00 446 SER A C 1
ATOM 3437 O O . SER A 1 446 ? -19.508 -6.440 9.241 1.00 80.00 446 SER A O 1
ATOM 3439 N N . SER A 1 447 ? -18.325 -5.811 7.452 1.00 83.06 447 SER A N 1
ATOM 3440 C CA . SER A 1 447 ? -19.444 -5.103 6.811 1.00 83.06 447 SER A CA 1
ATOM 3441 C C . SER A 1 447 ? -20.358 -6.027 5.997 1.00 83.06 447 SER A C 1
ATOM 3443 O O . SER A 1 447 ? -19.913 -6.894 5.235 1.00 83.06 447 SER A O 1
ATOM 3445 N N . LYS A 1 448 ? -21.674 -5.791 6.107 1.00 80.44 448 LYS A N 1
ATOM 3446 C CA . LYS A 1 448 ? -22.698 -6.515 5.342 1.00 80.44 448 LYS A CA 1
ATOM 3447 C C . LYS A 1 448 ? -22.536 -6.302 3.837 1.00 80.44 448 LYS A C 1
ATOM 3449 O O . LYS A 1 448 ? -22.077 -5.262 3.367 1.00 80.44 448 LYS A O 1
ATOM 3454 N N . GLU A 1 449 ? -22.971 -7.280 3.055 1.00 75.62 449 GLU A N 1
ATOM 3455 C CA . GLU A 1 449 ? -22.914 -7.206 1.596 1.00 75.62 449 GLU A CA 1
ATOM 3456 C C . GLU A 1 449 ? -23.766 -6.055 1.041 1.00 75.62 449 GLU A C 1
ATOM 3458 O O . GLU A 1 449 ? -23.290 -5.270 0.223 1.00 75.62 449 GLU A O 1
ATOM 3463 N N . THR A 1 450 ? -24.969 -5.870 1.595 1.00 78.12 450 THR A N 1
ATOM 3464 C CA . THR A 1 450 ? -25.865 -4.733 1.320 1.00 78.12 450 THR A CA 1
ATOM 3465 C C . THR A 1 450 ? -25.209 -3.386 1.617 1.00 78.12 450 THR A C 1
ATOM 3467 O O . THR A 1 450 ? -25.431 -2.414 0.891 1.00 78.12 450 THR A O 1
ATOM 3470 N N . PHE A 1 451 ? -24.339 -3.323 2.634 1.00 84.81 451 PHE A N 1
ATOM 3471 C CA . PHE A 1 451 ? -23.580 -2.115 2.936 1.00 84.81 451 PHE A CA 1
ATOM 3472 C C . PHE A 1 451 ? -22.634 -1.776 1.773 1.00 84.81 451 PHE A C 1
ATOM 3474 O O . PHE A 1 451 ? -22.610 -0.652 1.258 1.00 84.81 451 PHE A O 1
ATOM 3481 N N . LYS A 1 452 ? -21.850 -2.768 1.348 1.00 83.06 452 LYS A N 1
ATOM 3482 C CA . LYS A 1 452 ? -20.804 -2.622 0.328 1.00 83.06 452 LYS A CA 1
ATOM 3483 C C . LYS A 1 452 ? -21.377 -2.386 -1.072 1.00 83.06 452 LYS A C 1
ATOM 3485 O O . LYS A 1 452 ? -20.793 -1.643 -1.865 1.00 83.06 452 LYS A O 1
ATOM 3490 N N . THR A 1 453 ? -22.521 -2.981 -1.404 1.00 76.94 453 THR A N 1
ATOM 3491 C CA . THR A 1 453 ? -23.145 -2.824 -2.728 1.00 76.94 453 THR A CA 1
ATOM 3492 C C . THR A 1 453 ? -23.773 -1.442 -2.914 1.00 76.94 453 THR A C 1
ATOM 3494 O O . THR A 1 453 ? -23.559 -0.839 -3.966 1.00 76.94 453 THR A O 1
ATOM 3497 N N . ALA A 1 454 ? -24.444 -0.896 -1.894 1.00 78.88 454 ALA A N 1
ATOM 3498 C CA . ALA A 1 454 ? -25.164 0.383 -1.971 1.00 78.88 454 ALA A CA 1
ATOM 3499 C C . ALA A 1 454 ? -24.269 1.638 -2.063 1.00 78.88 454 ALA A C 1
ATOM 3501 O O . ALA A 1 454 ? -24.751 2.719 -2.404 1.00 78.88 454 ALA A O 1
ATOM 3502 N N . ARG A 1 455 ? -22.973 1.515 -1.746 1.00 84.31 455 ARG A N 1
ATOM 3503 C CA . ARG A 1 455 ? -22.025 2.641 -1.668 1.00 84.31 455 ARG A CA 1
ATOM 3504 C C . ARG A 1 455 ? -20.996 2.589 -2.784 1.00 84.31 455 ARG A C 1
ATOM 3506 O O . ARG A 1 455 ? -20.574 1.513 -3.217 1.00 84.31 455 ARG A O 1
ATOM 3513 N N . ASP A 1 456 ? -20.590 3.762 -3.252 1.00 82.88 456 ASP A N 1
ATOM 3514 C CA . ASP A 1 456 ? -19.524 3.868 -4.240 1.00 82.88 456 ASP A CA 1
ATOM 3515 C C . ASP A 1 456 ? -18.141 3.616 -3.613 1.00 82.88 456 ASP A C 1
ATOM 3517 O O . ASP A 1 456 ? -17.955 3.587 -2.390 1.00 82.88 456 ASP A O 1
ATOM 3521 N N . THR A 1 457 ? -17.144 3.421 -4.472 1.00 84.69 457 THR A N 1
ATOM 3522 C CA . THR A 1 457 ? -15.781 3.100 -4.033 1.00 84.69 457 THR A CA 1
ATOM 3523 C C . THR A 1 457 ? -15.095 4.257 -3.302 1.00 84.69 457 THR A C 1
ATOM 3525 O O . THR A 1 457 ? -14.199 4.030 -2.487 1.00 84.69 457 THR A O 1
ATOM 3528 N N . ARG A 1 458 ? -15.504 5.508 -3.548 1.00 85.75 458 ARG A N 1
ATOM 3529 C CA . ARG A 1 458 ? -14.929 6.691 -2.891 1.00 85.75 458 ARG A CA 1
ATOM 3530 C C . ARG A 1 458 ? -15.432 6.806 -1.472 1.00 85.75 458 ARG A C 1
ATOM 3532 O O . ARG A 1 458 ? -14.619 6.963 -0.574 1.00 85.75 458 ARG A O 1
ATOM 3539 N N . HIS A 1 459 ? -16.735 6.688 -1.275 1.00 88.25 459 HIS A N 1
ATOM 3540 C CA . HIS A 1 459 ? -17.387 6.736 0.024 1.00 88.25 459 HIS A CA 1
ATOM 3541 C C . HIS A 1 459 ? -16.790 5.683 0.955 1.00 88.25 459 HIS A C 1
ATOM 3543 O O . HIS A 1 459 ? -16.362 6.017 2.057 1.00 88.25 459 HIS A O 1
ATOM 3549 N N . VAL A 1 460 ? -16.660 4.435 0.493 1.00 90.44 460 VAL A N 1
ATOM 3550 C CA . VAL A 1 460 ? -16.044 3.368 1.299 1.00 90.44 460 VAL A CA 1
ATOM 3551 C C . VAL A 1 460 ? -14.571 3.667 1.603 1.00 90.44 460 VAL A C 1
ATOM 3553 O O . VAL A 1 460 ? -14.142 3.541 2.747 1.00 90.44 460 VAL A O 1
ATOM 3556 N N . CYS A 1 461 ? -13.794 4.129 0.618 1.00 91.62 461 CYS A N 1
ATOM 3557 C CA . CYS A 1 461 ? -12.398 4.514 0.840 1.00 91.62 461 CYS A CA 1
ATOM 3558 C C . CYS A 1 461 ? -12.267 5.650 1.873 1.00 91.62 461 CYS A C 1
ATOM 3560 O O . CYS A 1 461 ? -11.362 5.623 2.707 1.00 91.62 461 CYS A O 1
ATOM 3562 N N . GLU A 1 462 ? -13.166 6.635 1.828 1.00 91.31 462 GLU A N 1
ATOM 3563 C CA . GLU A 1 462 ? -13.212 7.750 2.775 1.00 91.31 462 GLU A CA 1
ATOM 3564 C C . GLU A 1 462 ? -13.572 7.336 4.185 1.00 91.31 462 GLU A C 1
ATOM 3566 O O . GLU A 1 462 ? -13.008 7.874 5.144 1.00 91.31 462 GLU A O 1
ATOM 3571 N N . LEU A 1 463 ? -14.484 6.377 4.301 1.00 92.94 463 LEU A N 1
ATOM 3572 C CA . LEU A 1 463 ? -14.827 5.771 5.569 1.00 92.94 463 LEU A CA 1
ATOM 3573 C C . LEU A 1 463 ? -13.599 5.120 6.187 1.00 92.94 463 LEU A C 1
ATOM 3575 O O . LEU A 1 463 ? -13.216 5.498 7.294 1.00 92.94 463 LEU A O 1
ATOM 3579 N N . ILE A 1 464 ? -12.935 4.236 5.443 1.00 93.88 464 ILE A N 1
ATOM 3580 C CA . ILE A 1 464 ? -11.778 3.482 5.934 1.00 93.88 464 ILE A CA 1
ATOM 3581 C C . ILE A 1 464 ? -10.667 4.429 6.395 1.00 93.88 464 ILE A C 1
ATOM 3583 O O . ILE A 1 464 ? -10.225 4.340 7.539 1.00 93.88 464 ILE A O 1
ATOM 3587 N N . TYR A 1 465 ? -10.247 5.391 5.564 1.00 93.38 465 TYR A N 1
ATOM 3588 C CA . TYR A 1 465 ? -9.143 6.269 5.964 1.00 93.38 465 TYR A CA 1
ATOM 3589 C C . TYR A 1 465 ? -9.533 7.225 7.105 1.00 93.38 465 TYR A C 1
ATOM 3591 O O . TYR A 1 465 ? -8.667 7.630 7.882 1.00 93.38 465 TYR A O 1
ATOM 3599 N N . THR A 1 466 ? -10.811 7.625 7.216 1.00 93.62 466 THR A N 1
ATOM 3600 C CA . THR A 1 466 ? -11.272 8.506 8.305 1.00 93.62 466 THR A CA 1
ATOM 3601 C C . THR A 1 466 ? -11.250 7.763 9.637 1.00 93.62 466 THR A C 1
ATOM 3603 O O . THR A 1 466 ? -10.746 8.316 10.615 1.00 93.62 466 THR A O 1
ATOM 3606 N N . LEU A 1 467 ? -11.741 6.519 9.671 1.00 92.94 467 LEU A N 1
ATOM 3607 C CA . LEU A 1 467 ? -11.700 5.682 10.872 1.00 92.94 467 LEU A CA 1
ATOM 3608 C C . LEU A 1 467 ? -10.260 5.332 11.261 1.00 92.94 467 LEU A C 1
ATOM 3610 O O . LEU A 1 467 ? -9.893 5.504 12.419 1.00 92.94 467 LEU A O 1
ATOM 3614 N N . TYR A 1 468 ? -9.414 4.980 10.292 1.00 92.88 468 TYR A N 1
ATOM 3615 C CA . TYR A 1 468 ? -7.985 4.751 10.520 1.00 92.88 468 TYR A CA 1
ATOM 3616 C C . TYR A 1 468 ? -7.285 5.978 11.134 1.00 92.88 468 TYR A C 1
ATOM 3618 O O . TYR A 1 468 ? -6.523 5.872 12.095 1.00 92.88 468 TYR A O 1
ATOM 3626 N N . PHE A 1 469 ? -7.577 7.183 10.635 1.00 92.38 469 PHE A N 1
ATOM 3627 C CA . PHE A 1 469 ? -7.014 8.409 11.204 1.00 92.38 469 PHE A CA 1
ATOM 3628 C C . PHE A 1 469 ? -7.519 8.683 12.627 1.00 92.38 469 PHE A C 1
ATOM 3630 O O . PHE A 1 469 ? -6.776 9.207 13.461 1.00 92.38 469 PHE A O 1
ATOM 3637 N N . PHE A 1 470 ? -8.781 8.352 12.915 1.00 93.19 470 PHE A N 1
ATOM 3638 C CA . PHE A 1 470 ? -9.321 8.439 14.270 1.00 93.19 470 PHE A CA 1
ATOM 3639 C C . PHE A 1 470 ? -8.606 7.465 15.203 1.00 93.19 470 PHE A C 1
ATOM 3641 O O . PHE A 1 470 ? -8.182 7.892 16.275 1.00 93.19 470 PHE A O 1
ATOM 3648 N N . ARG A 1 471 ? -8.379 6.223 14.760 1.00 91.00 471 ARG A N 1
ATOM 3649 C CA . ARG A 1 471 ? -7.615 5.207 15.490 1.00 91.00 471 ARG A CA 1
ATOM 3650 C C . ARG A 1 471 ? -6.230 5.713 15.891 1.00 91.00 471 ARG A C 1
ATOM 3652 O O . ARG A 1 471 ? -5.982 5.882 17.079 1.00 91.00 471 ARG A O 1
ATOM 3659 N N . LYS A 1 472 ? -5.383 6.095 14.924 1.00 90.12 472 LYS A N 1
ATOM 3660 C CA . LYS A 1 472 ? -4.010 6.581 15.191 1.00 90.12 472 LYS A CA 1
ATOM 3661 C C . LYS A 1 472 ? -3.979 7.789 16.136 1.00 90.12 472 LYS A C 1
ATOM 3663 O O . LYS A 1 472 ? -3.066 7.933 16.948 1.00 90.12 472 LYS A O 1
ATOM 3668 N N . LYS A 1 473 ? -4.973 8.684 16.055 1.00 90.50 473 LYS A N 1
ATOM 3669 C CA . LYS A 1 473 ? -5.089 9.805 17.002 1.00 90.50 473 LYS A CA 1
ATOM 3670 C C . LYS A 1 473 ? -5.447 9.347 18.412 1.00 90.50 473 LYS A C 1
ATOM 3672 O O . LYS A 1 473 ? -4.869 9.873 19.358 1.00 90.50 473 LYS A O 1
ATOM 3677 N N . LEU A 1 474 ? -6.400 8.428 18.549 1.00 89.69 474 LEU A N 1
ATOM 3678 C CA . LEU A 1 474 ? -6.829 7.911 19.847 1.00 89.69 474 LEU A CA 1
ATOM 3679 C C . LEU A 1 474 ? -5.736 7.070 20.512 1.00 89.69 474 LEU A C 1
ATOM 3681 O O . LEU A 1 474 ? -5.449 7.299 21.683 1.00 89.69 474 LEU A O 1
ATOM 3685 N N . GLU A 1 475 ? -5.054 6.205 19.761 1.00 87.38 475 GLU A N 1
ATOM 3686 C CA . GLU A 1 475 ? -3.852 5.488 20.215 1.00 87.38 475 GLU A CA 1
ATOM 3687 C C . GLU A 1 475 ? -2.786 6.463 20.729 1.00 87.38 475 GLU A C 1
ATOM 3689 O O . GLU A 1 475 ? -2.210 6.266 21.796 1.00 87.38 475 GLU A O 1
ATOM 3694 N N . GLY A 1 476 ? -2.568 7.571 20.012 1.00 85.19 476 GLY A N 1
ATOM 3695 C CA . GLY A 1 476 ? -1.651 8.625 20.438 1.00 85.19 476 GLY A CA 1
ATOM 3696 C C . GLY A 1 476 ? -2.045 9.309 21.753 1.00 85.19 476 GLY A C 1
ATOM 3697 O O . GLY A 1 476 ? -1.155 9.742 22.484 1.00 85.19 476 GLY A O 1
ATOM 3698 N N . TYR A 1 477 ? -3.342 9.410 22.068 1.00 85.62 477 TYR A N 1
ATOM 3699 C CA . TYR A 1 477 ? -3.816 9.905 23.367 1.00 85.62 477 TYR A CA 1
ATOM 3700 C C . TYR A 1 477 ? -3.624 8.858 24.472 1.00 85.62 477 TYR A C 1
ATOM 3702 O O . TYR A 1 477 ? -3.117 9.188 25.544 1.00 85.62 477 TYR A O 1
ATOM 3710 N N . LEU A 1 478 ? -3.948 7.590 24.197 1.00 77.31 478 LEU A N 1
ATOM 3711 C CA . LEU A 1 478 ? -3.783 6.487 25.150 1.00 77.31 478 LEU A CA 1
ATOM 3712 C C . LEU A 1 478 ? -2.312 6.239 25.507 1.00 77.31 478 LEU A C 1
ATOM 3714 O O . LEU A 1 478 ? -1.986 6.067 26.678 1.00 77.31 478 LEU A O 1
ATOM 3718 N N . ALA A 1 479 ? -1.402 6.314 24.532 1.00 78.56 479 ALA A N 1
ATOM 3719 C CA . ALA A 1 479 ? 0.038 6.150 24.746 1.00 78.56 479 ALA A CA 1
ATOM 3720 C C . ALA A 1 479 ? 0.657 7.238 25.644 1.00 78.56 479 ALA A C 1
ATOM 3722 O O . ALA A 1 479 ? 1.743 7.053 26.191 1.00 78.56 479 ALA A O 1
ATOM 3723 N N . ARG A 1 480 ? -0.016 8.385 25.800 1.00 78.62 480 ARG A N 1
ATOM 3724 C CA . ARG A 1 480 ? 0.399 9.477 26.697 1.00 78.62 480 ARG A CA 1
ATOM 3725 C C . ARG A 1 480 ? -0.186 9.342 28.104 1.00 78.62 480 ARG A C 1
ATOM 3727 O O . ARG A 1 480 ? 0.020 10.239 28.919 1.00 78.62 480 ARG A O 1
ATOM 3734 N N . SER A 1 481 ? -0.899 8.247 28.382 1.00 58.81 481 SER A N 1
ATOM 3735 C CA . SER A 1 481 ? -1.604 7.994 29.641 1.00 58.81 481 SER A CA 1
ATOM 3736 C C . SER A 1 481 ? -2.566 9.127 30.023 1.00 58.81 481 SER A C 1
ATOM 3738 O O . SER A 1 481 ? -2.710 9.459 31.200 1.00 58.81 481 SER A O 1
ATOM 3740 N N . GLU A 1 482 ? -3.221 9.751 29.036 1.00 56.28 482 GLU A N 1
ATOM 3741 C CA . GLU A 1 482 ? -4.250 10.759 29.297 1.00 56.28 482 GLU A CA 1
ATOM 3742 C C . GLU A 1 482 ? -5.481 10.071 29.914 1.00 56.28 482 GLU A C 1
ATOM 3744 O O . GLU A 1 482 ? -6.155 9.263 29.281 1.00 56.28 482 GLU A O 1
ATOM 3749 N N . THR A 1 483 ? -5.804 10.399 31.166 1.00 63.44 483 THR A N 1
ATOM 3750 C CA . THR A 1 483 ? -6.899 9.790 31.948 1.00 63.44 483 THR A CA 1
ATOM 3751 C C . THR A 1 483 ? -8.302 10.269 31.534 1.00 63.44 483 THR A C 1
ATOM 3753 O O . THR A 1 483 ? -9.285 10.105 32.261 1.00 63.44 483 THR A O 1
ATOM 3756 N N . LYS A 1 484 ? -8.419 10.891 30.355 1.00 74.94 484 LYS A N 1
ATOM 3757 C CA . LYS A 1 484 ? -9.636 11.532 29.855 1.00 74.94 484 LYS A CA 1
ATOM 3758 C C . LYS A 1 484 ? -10.232 10.735 28.698 1.00 74.94 484 LYS A C 1
ATOM 3760 O O . LYS A 1 484 ? -9.530 10.231 27.835 1.00 74.94 484 LYS A O 1
ATOM 3765 N N . ARG A 1 485 ? -11.565 10.686 28.628 1.00 83.88 485 ARG A N 1
ATOM 3766 C CA . ARG A 1 485 ? -12.282 10.140 27.468 1.00 83.88 485 ARG A CA 1
ATOM 3767 C C . ARG A 1 485 ? -12.120 11.059 26.258 1.00 83.88 485 ARG A C 1
ATOM 3769 O O . ARG A 1 485 ? -12.624 12.191 26.250 1.00 83.88 485 ARG A O 1
ATOM 3776 N N . HIS A 1 486 ? -11.479 10.554 25.216 1.00 88.44 486 HIS A N 1
ATOM 3777 C CA . HIS A 1 486 ? -11.325 11.243 23.945 1.00 88.44 486 HIS A CA 1
ATOM 3778 C C . HIS A 1 486 ? -12.462 10.852 23.008 1.00 88.44 486 HIS A C 1
ATOM 3780 O O . HIS A 1 486 ? -12.795 9.682 22.867 1.00 88.44 486 HIS A O 1
ATOM 3786 N N . VAL A 1 487 ? -13.070 11.859 22.382 1.00 90.81 487 VAL A N 1
ATOM 3787 C CA . VAL A 1 487 ? -14.106 11.682 21.361 1.00 90.81 487 VAL A CA 1
ATOM 3788 C C . VAL A 1 487 ? -13.673 12.463 20.130 1.00 90.81 487 VAL A C 1
ATOM 3790 O O . VAL A 1 487 ? -13.488 13.680 20.199 1.00 90.81 487 VAL A O 1
ATOM 3793 N N . LEU A 1 488 ? -13.493 11.758 19.019 1.00 93.25 488 LEU A N 1
ATOM 3794 C CA . LEU A 1 488 ? -13.242 12.302 17.692 1.00 93.25 488 LEU A CA 1
ATOM 3795 C C . LEU A 1 488 ? -14.517 12.187 16.871 1.00 93.25 488 LEU A C 1
ATOM 3797 O O . LEU A 1 488 ? -15.167 11.149 16.863 1.00 93.25 488 LEU A O 1
ATOM 3801 N N . PHE A 1 489 ? -14.881 13.261 16.182 1.00 93.94 489 PHE A N 1
ATOM 3802 C CA . PHE A 1 489 ? -16.174 13.350 15.523 1.00 93.94 489 PHE A CA 1
ATOM 3803 C C . PHE A 1 489 ? -16.073 14.078 14.186 1.00 93.94 489 PHE A C 1
ATOM 3805 O O . PHE A 1 489 ? -15.356 15.076 14.070 1.00 93.94 489 PHE A O 1
ATOM 3812 N N . LYS A 1 490 ? -16.794 13.590 13.172 1.00 94.56 490 LYS A N 1
ATOM 3813 C CA . LYS A 1 490 ? -16.892 14.239 11.859 1.00 94.56 490 LYS A CA 1
ATOM 3814 C C . LYS A 1 490 ? -18.238 13.943 11.204 1.00 94.56 490 LYS A C 1
ATOM 3816 O O . LYS A 1 490 ? -18.724 12.819 11.239 1.00 94.56 490 LYS A O 1
ATOM 3821 N N . LEU A 1 491 ? -18.798 14.957 10.548 1.00 93.56 491 LEU A N 1
ATOM 3822 C CA . LEU A 1 491 ? -20.007 14.855 9.732 1.00 93.56 491 LEU A CA 1
ATOM 3823 C C . LEU A 1 491 ? -19.672 15.092 8.263 1.00 93.56 491 LEU A C 1
ATOM 3825 O O . LEU A 1 491 ? -18.847 15.953 7.944 1.00 93.56 491 LEU A O 1
ATOM 3829 N N . LYS A 1 492 ? -20.334 14.363 7.363 1.00 91.62 492 LYS A N 1
ATOM 3830 C CA . LYS A 1 492 ? -20.201 14.578 5.919 1.00 91.62 492 LYS A CA 1
ATOM 3831 C C . LYS A 1 492 ? -21.513 14.311 5.189 1.00 91.62 492 LYS A C 1
ATOM 3833 O O . LYS A 1 492 ? -22.110 13.261 5.375 1.00 91.62 492 LYS A O 1
ATOM 3838 N N . LYS A 1 493 ? -21.935 15.239 4.326 1.00 90.38 493 LYS A N 1
ATOM 3839 C CA . LYS A 1 493 ? -23.042 14.994 3.392 1.00 90.38 493 LYS A CA 1
ATOM 3840 C C . LYS A 1 493 ? -22.583 14.060 2.276 1.00 90.38 493 LYS A C 1
ATOM 3842 O O . LYS A 1 493 ? -21.564 14.342 1.649 1.00 90.38 493 LYS A O 1
ATOM 3847 N N . ASN A 1 494 ? -23.349 13.005 2.036 1.00 86.94 494 ASN A N 1
ATOM 3848 C CA . ASN A 1 494 ? -23.110 12.005 1.000 1.00 86.94 494 ASN A CA 1
ATOM 3849 C C . ASN A 1 494 ? -24.423 11.688 0.266 1.00 86.94 494 ASN A C 1
ATOM 3851 O O . ASN A 1 494 ? -25.497 12.127 0.681 1.00 86.94 494 ASN A O 1
ATOM 3855 N N . VAL A 1 495 ? -24.334 10.946 -0.837 1.00 82.19 495 VAL A N 1
ATOM 3856 C CA . VAL A 1 495 ? -25.499 10.509 -1.615 1.00 82.19 495 VAL A CA 1
ATOM 3857 C C . VAL A 1 495 ? -25.430 8.999 -1.796 1.00 82.19 495 VAL A C 1
ATOM 3859 O O . VAL A 1 495 ? -24.402 8.483 -2.225 1.00 82.19 495 VAL A O 1
ATOM 3862 N N . LEU A 1 496 ? -26.515 8.300 -1.468 1.00 81.81 496 LEU A N 1
ATOM 3863 C CA . LEU A 1 496 ? -26.647 6.862 -1.687 1.00 81.81 496 LEU A CA 1
ATOM 3864 C C . LEU A 1 496 ? -27.386 6.568 -2.987 1.00 81.81 496 LEU A C 1
ATOM 3866 O O . LEU A 1 496 ? -28.397 7.202 -3.303 1.00 81.81 496 LEU A O 1
ATOM 3870 N N . HIS A 1 497 ? -26.916 5.538 -3.684 1.00 71.75 497 HIS A N 1
ATOM 3871 C CA . HIS A 1 497 ? -27.602 4.951 -4.824 1.00 71.75 497 HIS A CA 1
ATOM 3872 C C . HIS A 1 497 ? -28.542 3.856 -4.320 1.00 71.75 497 HIS A C 1
ATOM 3874 O O . HIS A 1 497 ? -28.103 2.767 -3.954 1.00 71.75 497 HIS A O 1
ATOM 3880 N N . THR A 1 498 ? -29.842 4.138 -4.284 1.00 67.75 498 THR A N 1
ATOM 3881 C CA . THR A 1 498 ? -30.859 3.136 -3.935 1.00 67.75 498 THR A CA 1
ATOM 3882 C C . THR A 1 498 ? -31.587 2.658 -5.194 1.00 67.75 498 THR A C 1
ATOM 3884 O O . THR A 1 498 ? -31.612 3.388 -6.190 1.00 67.75 498 THR A O 1
ATOM 3887 N N . PRO A 1 499 ? -32.247 1.482 -5.173 1.00 56.81 499 PRO A N 1
ATOM 3888 C CA . PRO A 1 499 ? -33.095 1.034 -6.284 1.00 56.81 499 PRO A CA 1
ATOM 3889 C C . PRO A 1 499 ? -34.190 2.041 -6.681 1.00 56.81 499 PRO A C 1
ATOM 3891 O O . PRO A 1 499 ? -34.686 2.002 -7.802 1.00 56.81 499 PRO A O 1
ATOM 3894 N N . PHE A 1 500 ? -34.548 2.957 -5.775 1.00 63.75 500 PHE A N 1
ATOM 3895 C CA . PHE A 1 500 ? -35.577 3.983 -5.960 1.00 63.75 500 PHE A CA 1
ATOM 3896 C C . PHE A 1 500 ? -35.010 5.367 -6.326 1.00 63.75 500 PHE A C 1
ATOM 3898 O O . PHE A 1 500 ? -35.762 6.337 -6.392 1.00 63.75 500 PHE A O 1
ATOM 3905 N N . GLY A 1 501 ? -33.698 5.473 -6.567 1.00 70.06 501 GLY A N 1
ATOM 3906 C CA . GLY A 1 501 ? -33.020 6.709 -6.960 1.00 70.06 501 GLY A CA 1
ATOM 3907 C C . GLY A 1 501 ? -31.938 7.173 -5.981 1.00 70.06 501 GLY A C 1
ATOM 3908 O O . GLY A 1 501 ? -31.544 6.462 -5.052 1.00 70.06 501 GLY A O 1
ATOM 3909 N N . MET A 1 502 ? -31.435 8.384 -6.228 1.00 74.88 502 MET A N 1
ATOM 3910 C CA . MET A 1 502 ? -30.408 9.037 -5.413 1.00 74.88 502 MET A CA 1
ATOM 3911 C C . MET A 1 502 ? -31.017 9.607 -4.134 1.00 74.88 502 MET A C 1
ATOM 3913 O O . MET A 1 502 ? -31.997 10.349 -4.203 1.00 74.88 502 MET A O 1
ATOM 3917 N N . LYS A 1 503 ? -30.418 9.306 -2.980 1.00 80.31 503 LYS A N 1
ATOM 3918 C CA . LYS A 1 503 ? -30.878 9.799 -1.674 1.00 80.31 503 LYS A CA 1
ATOM 3919 C C . LYS A 1 503 ? -29.770 10.560 -0.957 1.00 80.31 503 LYS A C 1
ATOM 3921 O O . LYS A 1 503 ? -28.690 10.012 -0.747 1.00 80.31 503 LYS A O 1
ATOM 3926 N N . GLU A 1 504 ? -30.024 11.814 -0.585 1.00 85.00 504 GLU A N 1
ATOM 3927 C CA . GLU A 1 504 ? -29.094 12.579 0.251 1.00 85.00 504 GLU A CA 1
ATOM 3928 C C . GLU A 1 504 ? -29.102 12.054 1.687 1.00 85.00 504 GLU A C 1
ATOM 3930 O O . GLU A 1 504 ? -30.159 11.869 2.291 1.00 85.00 504 GLU A O 1
ATOM 3935 N N . ILE A 1 505 ? -27.909 11.860 2.242 1.00 91.00 505 ILE A N 1
ATOM 3936 C CA . ILE A 1 505 ? -27.701 11.369 3.603 1.00 91.00 505 ILE A CA 1
ATOM 3937 C C . ILE A 1 505 ? -26.608 12.167 4.313 1.00 91.00 505 ILE A C 1
ATOM 3939 O O . ILE A 1 505 ? -25.787 12.856 3.693 1.00 91.00 505 ILE A O 1
ATOM 3943 N N . LEU A 1 506 ? -26.567 12.048 5.635 1.00 93.19 506 LEU A N 1
ATOM 3944 C CA . LEU A 1 506 ? -25.488 12.573 6.460 1.00 93.19 506 LEU A CA 1
ATOM 3945 C C . LEU A 1 506 ? -24.740 11.403 7.102 1.00 93.19 506 LEU A C 1
ATOM 3947 O O . LEU A 1 506 ? -25.294 10.635 7.882 1.00 93.19 506 LEU A O 1
ATOM 3951 N N . SER A 1 507 ? -23.468 11.266 6.751 1.00 93.88 507 SER A N 1
ATOM 3952 C CA . SER A 1 507 ? -22.555 10.292 7.334 1.00 93.88 507 SER A CA 1
ATOM 3953 C C . SER A 1 507 ? -21.956 10.829 8.629 1.00 93.88 507 SER A C 1
ATOM 3955 O O . SER A 1 507 ? -21.438 11.952 8.669 1.00 93.88 507 SER A O 1
ATOM 3957 N N . VAL A 1 508 ? -21.996 9.999 9.663 1.00 94.88 508 VAL A N 1
ATOM 3958 C CA . VAL A 1 508 ? -21.545 10.278 11.022 1.00 94.88 508 VAL A CA 1
ATOM 3959 C C . VAL A 1 508 ? -20.346 9.387 11.323 1.00 94.88 508 VAL A C 1
ATOM 3961 O O . VAL A 1 508 ? -20.474 8.168 11.367 1.00 94.88 508 VAL A O 1
ATOM 3964 N N . TYR A 1 509 ? -19.180 9.999 11.523 1.00 95.88 509 TYR A N 1
ATOM 3965 C CA . TYR A 1 509 ? -17.949 9.316 11.921 1.00 95.88 509 TYR A CA 1
ATOM 3966 C C . TYR A 1 509 ? -17.660 9.617 13.383 1.00 95.88 509 TYR A C 1
ATOM 3968 O O . TYR A 1 509 ? -17.640 10.788 13.782 1.00 95.88 509 TYR A O 1
ATOM 3976 N N . LEU A 1 510 ? -17.369 8.578 14.154 1.00 95.00 510 LEU A N 1
ATOM 3977 C CA . LEU A 1 510 ? -17.100 8.681 15.577 1.00 95.00 510 LEU A CA 1
ATOM 3978 C C . LEU A 1 510 ? -15.921 7.784 15.959 1.00 95.00 510 LEU A C 1
ATOM 3980 O O . LEU A 1 510 ? -15.847 6.632 15.557 1.00 95.00 510 LEU A O 1
ATOM 3984 N N . GLY A 1 511 ? -14.999 8.321 16.745 1.00 93.50 511 GLY A N 1
ATOM 3985 C CA . GLY A 1 511 ? -13.980 7.554 17.449 1.00 93.50 511 GLY A CA 1
ATOM 3986 C C . GLY A 1 511 ? -14.049 7.891 18.930 1.00 93.50 511 GLY A C 1
ATOM 3987 O O . GLY A 1 511 ? -14.136 9.069 19.278 1.00 93.50 511 GLY A O 1
ATOM 3988 N N . ILE A 1 512 ? -14.025 6.889 19.796 1.00 91.50 512 ILE A N 1
ATOM 3989 C CA . ILE A 1 512 ? -14.139 7.052 21.244 1.00 91.50 512 ILE A CA 1
ATOM 3990 C C . ILE A 1 512 ? -13.096 6.194 21.957 1.00 91.50 512 ILE A C 1
ATOM 3992 O O . ILE A 1 512 ? -12.845 5.066 21.545 1.00 91.50 512 ILE A O 1
ATOM 3996 N N . SER A 1 513 ? -12.479 6.731 23.011 1.00 89.56 513 SER A N 1
ATOM 3997 C CA . SER A 1 513 ? -11.676 5.932 23.940 1.00 89.56 513 SER A CA 1
ATOM 3998 C C . SER A 1 513 ? -12.501 5.520 25.157 1.00 89.56 513 SER A C 1
ATOM 4000 O O . SER A 1 513 ? -13.225 6.331 25.743 1.00 89.56 513 SER A O 1
ATOM 4002 N N . PHE A 1 514 ? -12.386 4.259 25.545 1.00 82.88 514 PHE A N 1
ATOM 4003 C CA . PHE A 1 514 ? -12.990 3.707 26.748 1.00 82.88 514 PHE A CA 1
ATOM 4004 C C . PHE A 1 514 ? -11.998 3.803 27.907 1.00 82.88 514 PHE A C 1
ATOM 4006 O O . PHE A 1 514 ? -10.793 3.645 27.731 1.00 82.88 514 PHE A O 1
ATOM 4013 N N . LEU A 1 515 ? -12.494 4.146 29.096 1.00 75.75 515 LEU A N 1
ATOM 4014 C CA . LEU A 1 515 ? -11.651 4.320 30.288 1.00 75.75 515 LEU A CA 1
ATOM 4015 C C . LEU A 1 515 ? -11.669 3.097 31.209 1.00 75.75 515 LEU A C 1
ATOM 4017 O O . LEU A 1 515 ? -10.835 2.998 32.106 1.00 75.75 515 LEU A O 1
ATOM 4021 N N . LYS A 1 516 ? -12.636 2.194 31.029 1.00 66.38 516 LYS A N 1
ATOM 4022 C CA . LYS A 1 516 ? -12.822 0.989 31.843 1.00 66.38 516 LYS A CA 1
ATOM 4023 C C . LYS A 1 516 ? -13.111 -0.196 30.923 1.00 66.38 516 LYS A C 1
ATOM 4025 O O . LYS A 1 516 ? -13.772 -0.013 29.908 1.00 66.38 516 LYS A O 1
ATOM 4030 N N . GLU A 1 517 ? -12.727 -1.401 31.346 1.00 56.59 517 GLU A N 1
ATOM 4031 C CA . GLU A 1 517 ? -12.924 -2.660 30.596 1.00 56.59 517 GLU A CA 1
ATOM 4032 C C . GLU A 1 517 ? -14.396 -2.990 30.270 1.00 56.59 517 GLU A C 1
ATOM 4034 O O . GLU A 1 517 ? -14.671 -3.828 29.423 1.00 56.59 517 GLU A O 1
ATOM 4039 N N . HIS A 1 518 ? -15.347 -2.341 30.948 1.00 64.75 518 HIS A N 1
ATOM 4040 C CA . HIS A 1 518 ? -16.782 -2.634 30.880 1.00 64.75 518 HIS A CA 1
ATOM 4041 C C . HIS A 1 518 ? -17.595 -1.457 30.305 1.00 64.75 518 HIS A C 1
ATOM 4043 O O . HIS A 1 518 ? -18.789 -1.337 30.560 1.00 64.75 518 HIS A O 1
ATOM 4049 N N . GLU A 1 519 ? -16.961 -0.521 29.596 1.00 74.50 519 GLU A N 1
ATOM 4050 C CA . GLU A 1 519 ? -17.675 0.565 28.914 1.00 74.50 519 GLU A CA 1
ATOM 4051 C C . GLU A 1 519 ? -18.114 0.140 27.510 1.00 74.50 519 GLU A C 1
ATOM 4053 O O . GLU A 1 519 ? -17.313 -0.404 26.758 1.00 74.50 519 GLU A O 1
ATOM 4058 N N . ILE A 1 520 ? -19.368 0.429 27.142 1.00 74.44 520 ILE A N 1
ATOM 4059 C CA . ILE A 1 520 ? -19.909 0.147 25.806 1.00 74.44 520 ILE A CA 1
ATOM 4060 C C . ILE A 1 520 ? -20.526 1.392 25.163 1.00 74.44 520 ILE A C 1
ATOM 4062 O O . ILE A 1 520 ? -21.122 2.258 25.815 1.00 74.44 520 ILE A O 1
ATOM 4066 N N . PHE A 1 521 ? -20.390 1.488 23.841 1.00 81.75 521 PHE A N 1
ATOM 4067 C CA . PHE A 1 521 ? -21.032 2.517 23.030 1.00 81.75 521 PHE A CA 1
ATOM 4068 C C . PHE A 1 521 ? -21.463 1.932 21.677 1.00 81.75 521 PHE A C 1
ATOM 4070 O O . PHE A 1 521 ? -20.619 1.549 20.875 1.00 81.75 521 PHE A O 1
ATOM 4077 N N . GLU A 1 522 ? -22.772 1.869 21.423 1.00 79.38 522 GLU A N 1
ATOM 4078 C CA . GLU A 1 522 ? -23.379 1.153 20.293 1.00 79.38 522 GLU A CA 1
ATOM 4079 C C . GLU A 1 522 ? -24.239 2.081 19.415 1.00 79.38 522 GLU A C 1
ATOM 4081 O O . GLU A 1 522 ? -24.446 3.257 19.735 1.00 79.38 522 GLU A O 1
ATOM 4086 N N . GLU A 1 523 ? -24.805 1.541 18.326 1.00 84.00 523 GLU A N 1
ATOM 4087 C CA . GLU A 1 523 ? -25.696 2.261 17.402 1.00 84.00 523 GLU A CA 1
ATOM 4088 C C . GLU A 1 523 ? -26.824 2.994 18.132 1.00 84.00 523 GLU A C 1
ATOM 4090 O O . GLU A 1 523 ? -27.059 4.179 17.888 1.00 84.00 523 GLU A O 1
ATOM 4095 N N . ARG A 1 524 ? -27.486 2.316 19.078 1.00 81.19 524 ARG A N 1
ATOM 4096 C CA . ARG A 1 524 ? -28.594 2.885 19.858 1.00 81.19 524 ARG A CA 1
ATOM 4097 C C . ARG A 1 524 ? -28.184 4.133 20.644 1.00 81.19 524 ARG A C 1
ATOM 4099 O O . ARG A 1 524 ? -28.959 5.087 20.727 1.00 81.19 524 ARG A O 1
ATOM 4106 N N . HIS A 1 525 ? -26.960 4.164 21.177 1.00 83.88 525 HIS A N 1
ATOM 4107 C CA . HIS A 1 525 ? -26.448 5.294 21.953 1.00 83.88 525 HIS A CA 1
ATOM 4108 C C . HIS A 1 525 ? -26.200 6.491 21.038 1.00 83.88 525 HIS A C 1
ATOM 4110 O O . HIS A 1 525 ? -26.600 7.613 21.361 1.00 83.88 525 HIS A O 1
ATOM 4116 N N . LEU A 1 526 ? -25.620 6.241 19.860 1.00 89.19 526 LEU A N 1
ATOM 4117 C CA . LEU A 1 526 ? -25.401 7.264 18.844 1.00 89.19 526 LEU A CA 1
ATOM 4118 C C . LEU A 1 526 ? -26.722 7.822 18.300 1.00 89.19 526 LEU A C 1
ATOM 4120 O O . LEU A 1 526 ? -26.881 9.038 18.210 1.00 89.19 526 LEU A O 1
ATOM 4124 N N . LEU A 1 527 ? -27.686 6.956 17.986 1.00 85.56 527 LEU A N 1
ATOM 4125 C CA . LEU A 1 527 ? -29.007 7.364 17.511 1.00 85.56 527 LEU A CA 1
ATOM 4126 C C . LEU A 1 527 ? -29.761 8.184 18.550 1.00 85.56 527 LEU A C 1
ATOM 4128 O O . LEU A 1 527 ? -30.313 9.227 18.212 1.00 85.56 527 LEU A O 1
ATOM 4132 N N . SER A 1 528 ? -29.737 7.771 19.817 1.00 82.06 528 SER A N 1
ATOM 4133 C CA . SER A 1 528 ? -30.358 8.538 20.899 1.00 82.06 528 SER A CA 1
ATOM 4134 C C . SER A 1 528 ? -29.697 9.911 21.079 1.00 82.06 528 SER A C 1
ATOM 4136 O O . SER A 1 528 ? -30.394 10.917 21.228 1.00 82.06 528 SER A O 1
ATOM 4138 N N . ALA A 1 529 ? -28.362 9.980 20.994 1.00 84.69 529 ALA A N 1
ATOM 4139 C CA . ALA A 1 529 ? -27.619 11.240 21.050 1.00 84.69 529 ALA A CA 1
ATOM 4140 C C . ALA A 1 529 ? -27.989 12.175 19.887 1.00 84.69 529 ALA A C 1
ATOM 4142 O O . ALA A 1 529 ? -28.171 13.373 20.083 1.00 84.69 529 ALA A O 1
ATOM 4143 N N . LEU A 1 530 ? -28.141 11.636 18.675 1.00 88.62 530 LEU A N 1
ATOM 4144 C CA . LEU A 1 530 ? -28.547 12.392 17.488 1.00 88.62 530 LEU A CA 1
ATOM 4145 C C . LEU A 1 530 ? -30.007 12.863 17.578 1.00 88.62 530 LEU A C 1
ATOM 4147 O O . LEU A 1 530 ? -30.291 14.034 17.309 1.00 88.62 530 LEU A O 1
ATOM 4151 N N . ALA A 1 531 ? -30.913 11.984 18.014 1.00 84.44 531 ALA A N 1
ATOM 4152 C CA . ALA A 1 531 ? -32.338 12.267 18.173 1.00 84.44 531 ALA A CA 1
ATOM 4153 C C . ALA A 1 531 ? -32.612 13.370 19.209 1.00 84.44 531 ALA A C 1
ATOM 4155 O O . ALA A 1 531 ? -33.570 14.126 19.056 1.00 84.44 531 ALA A O 1
ATOM 4156 N N . HIS A 1 532 ? -31.745 13.523 20.218 1.00 84.94 532 HIS A N 1
ATOM 4157 C CA . HIS A 1 532 ? -31.814 14.636 21.172 1.00 84.94 532 HIS A CA 1
ATOM 4158 C C . HIS A 1 532 ? -31.737 16.011 20.484 1.00 84.94 532 HIS A C 1
ATOM 4160 O O . HIS A 1 532 ? -32.400 16.959 20.905 1.00 84.94 532 HIS A O 1
ATOM 4166 N N . PHE A 1 533 ? -30.949 16.131 19.410 1.00 86.44 533 PHE A N 1
ATOM 4167 C CA . PHE A 1 533 ? -30.816 17.380 18.656 1.00 86.44 533 PHE A CA 1
ATOM 4168 C C . PHE A 1 533 ? -31.806 17.481 17.496 1.00 86.44 533 PHE A C 1
ATOM 4170 O O . PHE A 1 533 ? -32.264 18.584 17.190 1.00 86.44 533 PHE A O 1
ATOM 4177 N N . ILE A 1 534 ? -32.098 16.361 16.830 1.00 87.00 534 ILE A N 1
ATOM 4178 C CA . ILE A 1 534 ? -32.982 16.297 15.660 1.00 87.00 534 ILE A CA 1
ATOM 4179 C C . ILE A 1 534 ? -33.869 15.040 15.780 1.00 87.00 534 ILE A C 1
ATOM 4181 O O . ILE A 1 534 ? -33.467 13.965 15.335 1.00 87.00 534 ILE A O 1
ATOM 4185 N N . PRO A 1 535 ? -35.085 15.160 16.347 1.00 81.75 535 PRO A N 1
ATOM 4186 C CA . PRO A 1 535 ? -35.963 14.016 16.630 1.00 81.75 535 PRO A CA 1
ATOM 4187 C C . PRO A 1 535 ? -36.438 13.234 15.395 1.00 81.75 535 PRO A C 1
ATOM 4189 O O . PRO A 1 535 ? -36.809 12.073 15.506 1.00 81.75 535 PRO A O 1
ATOM 4192 N N . GLU A 1 536 ? -36.434 13.865 14.219 1.00 86.38 536 GLU A N 1
ATOM 4193 C CA . GLU A 1 536 ? -36.898 13.283 12.948 1.00 86.38 536 GLU A CA 1
ATOM 4194 C C . GLU A 1 536 ? -35.841 12.413 12.240 1.00 86.38 536 GLU A C 1
ATOM 4196 O O . GLU A 1 536 ? -36.085 11.928 11.134 1.00 86.38 536 GLU A O 1
ATOM 4201 N N . ILE A 1 537 ? -34.653 12.242 12.833 1.00 88.00 537 ILE A N 1
ATOM 4202 C CA . ILE A 1 537 ? -33.579 11.430 12.252 1.00 88.00 537 ILE A CA 1
ATOM 4203 C C . ILE A 1 537 ? -33.992 9.958 12.179 1.00 88.00 537 ILE A C 1
ATOM 4205 O O . ILE A 1 537 ? -34.437 9.370 13.164 1.00 88.00 537 ILE A O 1
ATOM 4209 N N . LYS A 1 538 ? -33.739 9.338 11.025 1.00 87.62 538 LYS A N 1
ATOM 4210 C CA . LYS A 1 538 ? -33.787 7.881 10.841 1.00 87.62 538 LYS A CA 1
ATOM 4211 C C . LYS A 1 538 ? -32.404 7.374 10.431 1.00 87.62 538 LYS A C 1
ATOM 4213 O O . LYS A 1 538 ? -31.716 8.055 9.670 1.00 87.62 538 LYS A O 1
ATOM 4218 N N . SER A 1 539 ? -31.982 6.206 10.919 1.00 90.19 539 SER A N 1
ATOM 4219 C CA . SER A 1 539 ? -30.806 5.525 10.363 1.00 90.19 539 SER A CA 1
ATOM 4220 C C . SER A 1 539 ? -31.141 4.910 9.011 1.00 90.19 539 SER A C 1
ATOM 4222 O O . SER A 1 539 ? -32.253 4.431 8.778 1.00 90.19 539 SER A O 1
ATOM 4224 N N . ILE A 1 540 ? -30.155 4.893 8.117 1.00 88.19 540 ILE A N 1
ATOM 4225 C CA . ILE A 1 540 ? -30.225 4.058 6.922 1.00 88.19 540 ILE A CA 1
ATOM 4226 C C . ILE A 1 540 ? -30.086 2.593 7.365 1.00 88.19 540 ILE A C 1
ATOM 4228 O O . ILE A 1 540 ? -29.123 2.277 8.075 1.00 88.19 540 ILE A O 1
ATOM 4232 N N . PRO A 1 541 ? -30.993 1.688 6.951 1.00 81.56 541 PRO A N 1
ATOM 4233 C CA . PRO A 1 541 ? -30.881 0.269 7.271 1.00 81.56 541 PRO A CA 1
ATOM 4234 C C . PRO A 1 541 ? -29.521 -0.295 6.857 1.00 81.56 541 PRO A C 1
ATOM 4236 O O . PRO A 1 541 ? -29.013 0.025 5.781 1.00 81.56 541 PRO A O 1
ATOM 4239 N N . ASP A 1 542 ? -28.935 -1.129 7.716 1.00 80.38 542 ASP A N 1
ATOM 4240 C CA . ASP A 1 542 ? -27.625 -1.750 7.495 1.00 80.38 542 ASP A CA 1
ATOM 4241 C C . ASP A 1 542 ? -26.486 -0.753 7.219 1.00 80.38 542 ASP A C 1
ATOM 4243 O O . ASP A 1 542 ? -25.534 -1.105 6.531 1.00 80.38 542 ASP A O 1
ATOM 4247 N N . SER A 1 543 ? -26.570 0.491 7.709 1.00 88.06 543 SER A N 1
ATOM 4248 C CA . SER A 1 543 ? -25.505 1.501 7.561 1.00 88.06 543 SER A CA 1
ATOM 4249 C C . SER A 1 543 ? -24.594 1.652 8.773 1.00 88.06 543 SER A C 1
ATOM 4251 O O . SER A 1 543 ? -23.602 2.379 8.708 1.00 88.06 543 SER A O 1
ATOM 4253 N N . PHE A 1 544 ? -24.922 0.999 9.882 1.00 89.12 544 PHE A N 1
ATOM 4254 C CA . PHE A 1 544 ? -24.080 1.034 11.060 1.00 89.12 544 PHE A CA 1
ATOM 4255 C C . PHE A 1 544 ? -22.874 0.113 10.887 1.00 89.12 544 PHE A C 1
ATOM 4257 O O . PHE A 1 544 ? -23.002 -1.050 10.500 1.00 89.12 544 PHE A O 1
ATOM 4264 N N . TYR A 1 545 ? -21.697 0.647 11.183 1.00 89.38 545 TYR A N 1
ATOM 4265 C CA . TYR A 1 545 ? -20.447 -0.090 11.235 1.00 89.38 545 TYR A CA 1
ATOM 4266 C C . TYR A 1 545 ? -19.737 0.240 12.542 1.00 89.38 545 TYR A C 1
ATOM 4268 O O . TYR A 1 545 ? -19.591 1.410 12.903 1.00 89.38 545 TYR A O 1
ATOM 4276 N N . ILE A 1 546 ? -19.271 -0.800 13.224 1.00 85.88 546 ILE A N 1
ATOM 4277 C CA . ILE A 1 546 ? -18.477 -0.695 14.440 1.00 85.88 546 ILE A CA 1
ATOM 4278 C C . ILE A 1 546 ? -17.212 -1.536 14.292 1.00 85.88 546 ILE A C 1
ATOM 4280 O O . ILE A 1 546 ? -17.246 -2.674 13.821 1.00 85.88 546 ILE A O 1
ATOM 4284 N N . HIS A 1 547 ? -16.093 -0.946 14.683 1.00 83.19 547 HIS A N 1
ATOM 4285 C CA . HIS A 1 547 ? -14.817 -1.613 14.864 1.00 83.19 547 HIS A CA 1
ATOM 4286 C C . HIS A 1 547 ? -14.416 -1.404 16.322 1.00 83.19 547 HIS A C 1
ATOM 4288 O O . HIS A 1 547 ? -14.005 -0.311 16.721 1.00 83.19 547 HIS A O 1
ATOM 4294 N N . ASP A 1 548 ? -14.660 -2.442 17.116 1.00 69.19 548 ASP A N 1
ATOM 4295 C CA . ASP A 1 548 ? -14.439 -2.463 18.555 1.00 69.19 548 ASP A CA 1
ATOM 4296 C C . ASP A 1 548 ? -13.093 -3.137 18.836 1.00 69.19 548 ASP A C 1
ATOM 4298 O O . ASP A 1 548 ? -12.958 -4.357 18.711 1.00 69.19 548 ASP A O 1
ATOM 4302 N N . VAL A 1 549 ? -12.079 -2.337 19.165 1.00 65.50 549 VAL A N 1
ATOM 4303 C CA . VAL A 1 549 ? -10.748 -2.840 19.523 1.00 65.50 549 VAL A CA 1
ATOM 4304 C C . VAL A 1 549 ? -10.700 -2.952 21.037 1.00 65.50 549 VAL A C 1
ATOM 4306 O O . VAL A 1 549 ? -10.073 -2.142 21.720 1.00 65.50 549 VAL A O 1
ATOM 4309 N N . ARG A 1 550 ? -11.419 -3.943 21.576 1.00 58.78 550 ARG A N 1
ATOM 4310 C CA . ARG A 1 550 ? -11.567 -4.137 23.030 1.00 58.78 550 ARG A CA 1
ATOM 4311 C C . ARG A 1 550 ? -10.221 -4.265 23.749 1.00 58.78 550 ARG A C 1
ATOM 4313 O O . ARG A 1 550 ? -10.077 -3.742 24.846 1.00 58.78 550 ARG A O 1
ATOM 4320 N N . GLU A 1 551 ? -9.216 -4.873 23.112 1.00 58.62 551 GLU A N 1
ATOM 4321 C CA . GLU A 1 551 ? -7.847 -4.964 23.653 1.00 58.62 551 GLU A CA 1
ATOM 4322 C C . GLU A 1 551 ? -7.150 -3.596 23.786 1.00 58.62 551 GLU A C 1
ATOM 4324 O O . GLU A 1 551 ? -6.281 -3.424 24.637 1.00 58.62 551 GLU A O 1
ATOM 4329 N N . GLU A 1 552 ? -7.549 -2.604 22.985 1.00 64.50 552 GLU A N 1
ATOM 4330 C CA . GLU A 1 552 ? -6.964 -1.257 22.963 1.00 64.50 552 GLU A CA 1
ATOM 4331 C C . GLU A 1 552 ? -7.858 -0.211 23.653 1.00 64.50 552 GLU A C 1
ATOM 4333 O O . GLU A 1 552 ? -7.491 0.961 23.705 1.00 64.50 552 GLU A O 1
ATOM 4338 N N . ASN A 1 553 ? -9.012 -0.602 24.215 1.00 79.69 553 ASN A N 1
ATOM 4339 C CA . ASN A 1 553 ? -10.018 0.305 24.784 1.00 79.69 553 ASN A CA 1
ATOM 4340 C C . ASN A 1 553 ? -10.479 1.400 23.795 1.00 79.69 553 ASN A C 1
ATOM 4342 O O . ASN A 1 553 ? -10.639 2.567 24.166 1.00 79.69 553 ASN A O 1
ATOM 4346 N N . LEU A 1 554 ? -10.695 1.045 22.524 1.00 87.75 554 LEU A N 1
ATOM 4347 C CA . LEU A 1 554 ? -11.102 1.978 21.465 1.00 87.75 554 LEU A CA 1
ATOM 4348 C C . LEU A 1 554 ? -12.357 1.503 20.730 1.00 87.75 554 LEU A C 1
ATOM 4350 O O . LEU A 1 554 ? -12.447 0.353 20.315 1.00 87.75 554 LEU A O 1
ATOM 4354 N N . GLY A 1 555 ? -13.283 2.431 20.481 1.00 88.25 555 GLY A N 1
ATOM 4355 C CA . GLY A 1 555 ? -14.438 2.222 19.611 1.00 88.25 555 GLY A CA 1
ATOM 4356 C C . GLY A 1 555 ? -14.387 3.142 18.395 1.00 88.25 555 GLY A C 1
ATOM 4357 O O . GLY A 1 555 ? -14.342 4.367 18.534 1.00 88.25 555 GLY A O 1
ATOM 4358 N N . LEU A 1 556 ? -14.433 2.574 17.192 1.00 92.31 556 LEU A N 1
ATOM 4359 C CA . LEU A 1 556 ? -14.571 3.321 15.939 1.00 92.31 556 LEU A CA 1
ATOM 4360 C C . LEU A 1 556 ? -15.938 3.009 15.335 1.00 92.31 556 LEU A C 1
ATOM 4362 O O . LEU A 1 556 ? -16.245 1.860 15.029 1.00 92.31 556 LEU A O 1
ATOM 4366 N N . LEU A 1 557 ? -16.766 4.035 15.168 1.00 92.44 557 LEU A N 1
ATOM 4367 C CA . LEU A 1 557 ? -18.151 3.903 14.747 1.00 92.44 557 LEU A CA 1
ATOM 4368 C C . LEU A 1 557 ? -18.435 4.741 13.505 1.00 92.44 557 LEU A C 1
ATOM 4370 O O . LEU A 1 557 ? -17.923 5.851 13.317 1.00 92.44 557 LEU A O 1
ATOM 4374 N N . TYR A 1 558 ? -19.326 4.211 12.686 1.00 94.38 558 TYR A N 1
ATOM 4375 C CA . TYR A 1 558 ? -19.848 4.856 11.502 1.00 94.38 558 TYR A CA 1
ATOM 4376 C C . TYR A 1 558 ? -21.349 4.604 11.385 1.00 94.38 558 TYR A C 1
ATOM 4378 O O . TYR A 1 558 ? -21.808 3.482 11.584 1.00 94.38 558 TYR A O 1
ATOM 4386 N N . LEU A 1 559 ? -22.110 5.646 11.057 1.00 93.88 559 LEU A N 1
ATOM 4387 C CA . LEU A 1 559 ? -23.553 5.561 10.848 1.00 93.88 559 LEU A CA 1
ATOM 4388 C C . LEU A 1 559 ? -23.990 6.530 9.751 1.00 93.88 559 LEU A C 1
ATOM 4390 O O . LEU A 1 559 ? -23.461 7.639 9.646 1.00 93.88 559 LEU A O 1
ATOM 4394 N N . GLU A 1 560 ? -24.995 6.154 8.968 1.00 92.94 560 GLU A N 1
ATOM 4395 C CA . GLU A 1 560 ? -25.647 7.065 8.030 1.00 92.94 560 GLU A CA 1
ATOM 4396 C C . GLU A 1 560 ? -27.064 7.362 8.479 1.00 92.94 560 GLU A C 1
ATOM 4398 O O . GLU A 1 560 ? -27.831 6.470 8.845 1.00 92.94 560 GLU A O 1
ATOM 4403 N N . ILE A 1 561 ? -27.411 8.642 8.425 1.00 93.06 561 ILE A N 1
ATOM 4404 C CA . ILE A 1 561 ? -28.717 9.129 8.838 1.00 93.06 561 ILE A CA 1
ATOM 4405 C C . ILE A 1 561 ? -29.388 9.929 7.732 1.00 93.06 561 ILE A C 1
ATOM 4407 O O . ILE A 1 561 ? -28.742 10.589 6.911 1.00 93.06 561 ILE A O 1
ATOM 4411 N N . GLU A 1 562 ? -30.711 9.897 7.758 1.00 90.62 562 GLU A N 1
ATOM 4412 C CA . GLU A 1 562 ? -31.580 10.623 6.851 1.00 90.62 562 GLU A CA 1
ATOM 4413 C C . GLU A 1 562 ? -32.617 11.457 7.596 1.00 90.62 562 GLU A C 1
ATOM 4415 O O . GLU A 1 562 ? -32.973 11.188 8.745 1.00 90.62 562 GLU A O 1
ATOM 4420 N N . LYS A 1 563 ? -33.100 12.480 6.894 1.00 89.44 563 LYS A N 1
ATOM 4421 C CA . LYS A 1 563 ? -34.186 13.358 7.313 1.00 89.44 563 LYS A CA 1
ATOM 4422 C C . LYS A 1 563 ? -34.975 13.749 6.069 1.00 89.44 563 LYS A C 1
ATOM 4424 O O . LYS A 1 563 ? -34.368 14.152 5.079 1.00 89.44 563 LYS A O 1
ATOM 4429 N N . GLU A 1 564 ? -36.303 13.666 6.117 1.00 81.81 564 GLU A N 1
ATOM 4430 C CA . GLU A 1 564 ? -37.168 13.950 4.957 1.00 81.81 564 GLU A CA 1
ATOM 4431 C C . GLU A 1 564 ? -36.978 15.374 4.410 1.00 81.81 564 GLU A C 1
ATOM 4433 O O . GLU A 1 564 ? -36.965 15.573 3.199 1.00 81.81 564 GLU A O 1
ATOM 4438 N N . SER A 1 565 ? -36.743 16.358 5.284 1.00 82.06 565 SER A N 1
ATOM 4439 C CA . SER A 1 565 ? -36.474 17.747 4.885 1.00 82.06 565 SER A CA 1
ATOM 4440 C C . SER A 1 565 ? -35.035 18.006 4.411 1.00 82.06 565 SER A C 1
ATOM 4442 O O . SER A 1 565 ? -34.697 19.146 4.091 1.00 82.06 565 SER A O 1
ATOM 4444 N N . GLY A 1 566 ? -34.150 17.005 4.473 1.00 83.56 566 GLY A N 1
ATOM 4445 C CA . GLY A 1 566 ? -32.701 17.183 4.360 1.00 83.56 566 GLY A CA 1
ATOM 4446 C C . GLY A 1 566 ? -32.079 17.933 5.549 1.00 83.56 566 GLY A C 1
ATOM 4447 O O . GLY A 1 566 ? -32.774 18.443 6.431 1.00 83.56 566 GLY A O 1
ATOM 4448 N N . PHE A 1 567 ? -30.742 17.997 5.579 1.00 88.38 567 PHE A N 1
ATOM 4449 C CA . PHE A 1 567 ? -29.974 18.632 6.661 1.00 88.38 567 PHE A CA 1
ATOM 4450 C C . PHE A 1 567 ? -29.518 20.048 6.290 1.00 88.38 567 PHE A C 1
ATOM 4452 O O . PHE A 1 567 ? -28.771 20.248 5.320 1.00 88.38 567 PHE A O 1
ATOM 4459 N N . SER A 1 568 ? -29.900 21.037 7.094 1.00 87.88 568 SER A N 1
ATOM 4460 C CA . SER A 1 568 ? -29.435 22.418 6.959 1.00 87.88 568 SER A CA 1
ATOM 4461 C C . SER A 1 568 ? -27.992 22.588 7.451 1.00 87.88 568 SER A C 1
ATOM 4463 O O . SER A 1 568 ? -27.470 21.807 8.249 1.00 87.88 568 SER A O 1
ATOM 4465 N N . LYS A 1 569 ? -27.323 23.651 6.990 1.00 88.19 569 LYS A N 1
ATOM 4466 C CA . LYS A 1 569 ? -25.957 23.974 7.432 1.00 88.19 569 LYS A CA 1
ATOM 4467 C C . LYS A 1 569 ? -25.892 24.259 8.941 1.00 88.19 569 LYS A C 1
ATOM 4469 O O . LYS A 1 569 ? -24.956 23.818 9.599 1.00 88.19 569 LYS A O 1
ATOM 4474 N N . LEU A 1 570 ? -26.908 24.937 9.483 1.00 87.00 570 LEU A N 1
ATOM 4475 C CA . LEU A 1 570 ? -26.995 25.290 10.902 1.00 87.00 570 LEU A CA 1
ATOM 4476 C C . LEU A 1 570 ? -27.133 24.046 11.797 1.00 87.00 570 LEU A C 1
ATOM 4478 O O . LEU A 1 570 ? -26.491 23.962 12.840 1.00 87.00 570 LEU A O 1
ATOM 4482 N N . GLU A 1 571 ? -27.934 23.062 11.377 1.00 88.38 571 GLU A N 1
ATOM 4483 C CA . GLU A 1 571 ? -28.077 21.783 12.087 1.00 88.38 571 GLU A CA 1
ATOM 4484 C C . GLU A 1 571 ? -26.747 21.024 12.145 1.00 88.38 571 GLU A C 1
ATOM 4486 O O . GLU A 1 571 ? -26.345 20.567 13.214 1.00 88.38 571 GLU A O 1
ATOM 4491 N N . ILE A 1 572 ? -26.027 20.950 11.021 1.00 89.00 572 ILE A N 1
ATOM 4492 C CA . ILE A 1 572 ? -24.718 20.285 10.950 1.00 89.00 572 ILE A CA 1
ATOM 4493 C C . ILE A 1 572 ? -23.693 20.995 11.844 1.00 89.00 572 ILE A C 1
ATOM 4495 O O . ILE A 1 572 ? -22.955 20.335 12.576 1.00 89.00 572 ILE A O 1
ATOM 4499 N N . GLU A 1 573 ? -23.661 22.330 11.835 1.00 88.25 573 GLU A N 1
ATOM 4500 C CA . GLU A 1 573 ? -22.780 23.113 12.713 1.00 88.25 573 GLU A CA 1
ATOM 4501 C C . GLU A 1 573 ? -23.112 22.911 14.198 1.00 88.25 573 GLU A C 1
ATOM 4503 O O . GLU A 1 573 ? -22.202 22.809 15.025 1.00 88.25 573 GLU A O 1
ATOM 4508 N N . ARG A 1 574 ? -24.402 22.811 14.545 1.00 89.50 574 ARG A N 1
ATOM 4509 C CA . ARG A 1 574 ? -24.855 22.547 15.917 1.00 89.50 574 ARG A CA 1
ATOM 4510 C C . ARG A 1 574 ? -24.439 21.155 16.386 1.00 89.50 574 ARG A C 1
ATOM 4512 O O . ARG A 1 574 ? -23.847 21.039 17.459 1.00 89.50 574 ARG A O 1
ATOM 4519 N N . LEU A 1 575 ? -24.690 20.125 15.576 1.00 90.56 575 LEU A N 1
ATOM 4520 C CA . LEU A 1 575 ? -24.269 18.750 15.863 1.00 90.56 575 LEU A CA 1
ATOM 4521 C C . LEU A 1 575 ? -22.748 18.662 16.026 1.00 90.56 575 LEU A C 1
ATOM 4523 O O . LEU A 1 575 ? -22.267 18.103 17.005 1.00 90.56 575 LEU A O 1
ATOM 4527 N N . SER A 1 576 ? -21.982 19.285 15.126 1.00 87.94 576 SER A N 1
ATOM 4528 C CA . SER A 1 576 ? -20.516 19.269 15.188 1.00 87.94 576 SER A CA 1
ATOM 4529 C C . SER A 1 576 ? -19.938 19.882 16.465 1.00 87.94 576 SER A C 1
ATOM 4531 O O . SER A 1 576 ? -18.815 19.533 16.825 1.00 87.94 576 SER A O 1
ATOM 4533 N N . LYS A 1 577 ? -20.657 20.798 17.125 1.00 86.38 577 LYS A N 1
ATOM 4534 C CA . LYS A 1 577 ? -20.205 21.448 18.363 1.00 86.38 577 LYS A CA 1
ATOM 4535 C C . LYS A 1 577 ? -20.658 20.720 19.624 1.00 86.38 577 LYS A C 1
ATOM 4537 O O . LYS A 1 577 ? -19.867 20.605 20.549 1.00 86.38 577 LYS A O 1
ATOM 4542 N N . LEU A 1 578 ? -21.914 20.276 19.674 1.00 87.50 578 LEU A N 1
ATOM 4543 C CA . LEU A 1 578 ? -22.548 19.820 20.919 1.00 87.50 578 LEU A CA 1
ATOM 4544 C C . LEU A 1 578 ? -22.617 18.295 21.054 1.00 87.50 578 LEU A C 1
ATOM 4546 O O . LEU A 1 578 ? -22.628 17.782 22.170 1.00 87.50 578 LEU A O 1
ATOM 4550 N N . LEU A 1 579 ? -22.639 17.558 19.941 1.00 87.62 579 LEU A N 1
ATOM 4551 C CA . LEU A 1 579 ? -22.780 16.103 19.975 1.00 87.62 579 LEU A CA 1
ATOM 4552 C C . LEU A 1 579 ? -21.613 15.379 20.674 1.00 87.62 579 LEU A C 1
ATOM 4554 O O . LEU A 1 579 ? -21.887 14.409 21.374 1.00 87.62 579 LEU A O 1
ATOM 4558 N N . PRO A 1 580 ? -20.336 15.811 20.569 1.00 87.19 580 PRO A N 1
ATOM 4559 C CA . PRO A 1 580 ? -19.249 15.144 21.287 1.00 87.19 580 PRO A CA 1
ATOM 4560 C C . PRO A 1 580 ? -19.438 15.111 22.809 1.00 87.19 580 PRO A C 1
ATOM 4562 O O . PRO A 1 580 ? -19.060 14.127 23.440 1.00 87.19 580 PRO A O 1
ATOM 4565 N N . ASP A 1 581 ? -20.019 16.156 23.404 1.00 80.12 581 ASP A N 1
ATOM 4566 C CA . ASP A 1 581 ? -20.293 16.202 24.845 1.00 80.12 581 ASP A CA 1
ATOM 4567 C C . ASP A 1 581 ? -21.437 15.249 25.220 1.00 80.12 581 ASP A C 1
ATOM 4569 O O . ASP A 1 581 ? -21.320 14.503 26.192 1.00 80.12 581 ASP A O 1
ATOM 4573 N N . GLU A 1 582 ? -22.484 15.203 24.392 1.00 81.81 582 GLU A N 1
ATOM 4574 C CA . GLU A 1 582 ? -23.623 14.288 24.540 1.00 81.81 582 GLU A CA 1
ATOM 4575 C C . GLU A 1 582 ? -23.221 12.813 24.375 1.00 81.81 582 GLU A C 1
ATOM 4577 O O . GLU A 1 582 ? -23.740 11.928 25.047 1.00 81.81 582 GLU A O 1
ATOM 4582 N N . ILE A 1 583 ? -22.252 12.521 23.506 1.00 84.19 583 ILE A N 1
ATOM 4583 C CA . ILE A 1 583 ? -21.705 11.168 23.354 1.00 84.19 583 ILE A CA 1
ATOM 4584 C C . ILE A 1 583 ? -20.981 10.739 24.633 1.00 84.19 583 ILE A C 1
ATOM 4586 O O . ILE A 1 583 ? -21.151 9.609 25.089 1.00 84.19 583 ILE A O 1
ATOM 4590 N N . ARG A 1 584 ? -20.200 11.634 25.260 1.00 80.75 584 ARG A N 1
ATOM 4591 C CA . ARG A 1 584 ? -19.461 11.291 26.488 1.00 80.75 584 ARG A CA 1
ATOM 4592 C C . ARG A 1 584 ? -20.383 10.943 27.652 1.00 80.75 584 ARG A C 1
ATOM 4594 O O . ARG A 1 584 ? -19.985 10.104 28.458 1.00 80.75 584 ARG A O 1
ATOM 4601 N N . SER A 1 585 ? -21.557 11.568 27.750 1.00 71.69 585 SER A N 1
ATOM 4602 C CA . SER A 1 585 ? -22.537 11.306 28.814 1.00 71.69 585 SER A CA 1
ATOM 4603 C C . SER A 1 585 ? -23.346 10.022 28.602 1.00 71.69 585 SER A C 1
ATOM 4605 O O . SER A 1 585 ? -23.975 9.552 29.545 1.00 71.69 585 SER A O 1
ATOM 4607 N N . ARG A 1 586 ? -23.303 9.440 27.395 1.00 74.44 586 ARG A N 1
ATOM 4608 C CA . ARG A 1 586 ? -24.079 8.255 26.987 1.00 74.44 586 ARG A CA 1
ATOM 4609 C C . ARG A 1 586 ? -23.255 6.978 26.838 1.00 74.44 586 ARG A C 1
ATOM 4611 O O . ARG A 1 586 ? -23.768 5.987 26.331 1.00 74.44 586 ARG A O 1
ATOM 4618 N N . VAL A 1 587 ? -21.987 6.997 27.249 1.00 76.38 587 VAL A N 1
ATOM 4619 C CA . VAL A 1 587 ? -21.195 5.767 27.376 1.00 76.38 587 VAL A CA 1
ATOM 4620 C C . VAL A 1 587 ? -21.769 4.959 28.527 1.00 76.38 587 VAL A C 1
ATOM 4622 O O . VAL A 1 587 ? -21.711 5.387 29.682 1.00 76.38 587 VAL A O 1
ATOM 4625 N N . GLU A 1 588 ? -22.343 3.813 28.190 1.00 66.94 588 GLU A N 1
ATOM 4626 C CA . GLU A 1 588 ? -22.917 2.893 29.156 1.00 66.94 588 GLU A CA 1
ATOM 4627 C C . GLU A 1 588 ? -21.762 2.179 29.866 1.00 66.94 588 GLU A C 1
ATOM 4629 O O . GLU A 1 588 ? -20.833 1.680 29.234 1.00 66.94 588 GLU A O 1
ATOM 4634 N N . GLN A 1 589 ? -21.782 2.177 31.197 1.00 65.94 589 GLN A N 1
ATOM 4635 C CA . GLN A 1 589 ? -20.931 1.291 31.984 1.00 65.94 589 GLN A CA 1
ATOM 4636 C C . GLN A 1 589 ? -21.749 0.041 32.249 1.00 65.94 589 GLN A C 1
ATOM 4638 O O . GLN A 1 589 ? -22.716 0.097 33.012 1.00 65.94 589 GLN A O 1
ATOM 4643 N N . LEU A 1 590 ? -21.354 -1.069 31.629 1.00 52.81 590 LEU A N 1
ATOM 4644 C CA . LEU A 1 590 ? -21.832 -2.372 32.046 1.00 52.81 590 LEU A CA 1
ATOM 4645 C C . LEU A 1 590 ? -21.497 -2.498 33.525 1.00 52.81 590 LEU A C 1
ATOM 4647 O O . LEU A 1 590 ? -20.364 -2.261 33.958 1.00 52.81 590 LEU A O 1
ATOM 4651 N N . VAL A 1 591 ? -22.524 -2.794 34.310 1.00 46.53 591 VAL A N 1
ATOM 4652 C CA . VAL A 1 591 ? -22.363 -3.035 35.733 1.00 46.53 591 VAL A CA 1
ATOM 4653 C C . VAL A 1 591 ? -21.384 -4.207 35.839 1.00 46.53 591 VAL A C 1
ATOM 4655 O O . VAL A 1 591 ? -21.726 -5.293 35.361 1.00 46.53 591 VAL A O 1
ATOM 4658 N N . PRO A 1 592 ? -20.171 -4.024 36.408 1.00 39.09 592 PRO A N 1
ATOM 4659 C CA . PRO A 1 592 ? -19.304 -5.162 36.662 1.00 39.09 592 PRO A CA 1
ATOM 4660 C C . PRO A 1 592 ? -20.127 -6.148 37.486 1.00 39.09 592 PRO A C 1
ATOM 4662 O O . PRO A 1 592 ? -20.883 -5.687 38.349 1.00 39.09 592 PRO A O 1
ATOM 4665 N N . PRO A 1 593 ? -20.055 -7.458 37.209 1.00 37.97 593 PRO A N 1
ATOM 4666 C CA . PRO A 1 593 ? -20.897 -8.429 37.886 1.00 37.97 593 PRO A CA 1
ATOM 4667 C C . PRO A 1 593 ? -20.823 -8.176 39.395 1.00 37.97 593 PRO A C 1
ATOM 4669 O O . PRO A 1 593 ? -19.769 -8.297 40.016 1.00 37.97 593 PRO A O 1
ATOM 4672 N N . ILE A 1 594 ? -21.940 -7.710 39.977 1.00 41.00 594 ILE A N 1
ATOM 4673 C CA . ILE A 1 594 ? -22.008 -7.293 41.393 1.00 41.00 594 ILE A CA 1
ATOM 4674 C C . ILE A 1 594 ? -21.791 -8.500 42.323 1.00 41.00 594 ILE A C 1
ATOM 4676 O O . ILE A 1 594 ? -21.635 -8.354 43.534 1.00 41.00 594 ILE A O 1
ATOM 4680 N N . PHE A 1 595 ? -21.690 -9.703 41.766 1.00 38.22 595 PHE A N 1
ATOM 4681 C CA . PHE A 1 595 ? -21.242 -10.887 42.464 1.00 38.22 595 PHE A CA 1
ATOM 4682 C C . PHE A 1 595 ? -20.070 -11.499 41.707 1.00 38.22 595 PHE A C 1
ATOM 4684 O O . PHE A 1 595 ? -20.083 -11.582 40.485 1.00 38.22 595 PHE A O 1
ATOM 4691 N N . MET A 1 596 ? -19.039 -11.874 42.468 1.00 39.03 596 MET A N 1
ATOM 4692 C CA . MET A 1 596 ? -17.838 -12.554 41.986 1.00 39.03 596 MET A CA 1
ATOM 4693 C C . MET A 1 596 ? -18.178 -13.624 40.933 1.00 39.03 596 MET A C 1
ATOM 4695 O O . MET A 1 596 ? -19.209 -14.289 41.078 1.00 39.03 596 MET A O 1
ATOM 4699 N N . PRO A 1 597 ? -17.312 -13.852 39.924 1.00 41.84 597 PRO A N 1
ATOM 4700 C CA . PRO A 1 597 ? -17.487 -14.961 38.994 1.00 41.84 597 PRO A CA 1
ATOM 4701 C C . PRO A 1 597 ? -17.753 -16.250 39.775 1.00 41.84 597 PRO A C 1
ATOM 4703 O O . PRO A 1 597 ? -17.122 -16.495 40.805 1.00 41.84 597 PRO A O 1
ATOM 4706 N N . ARG A 1 598 ? -18.732 -17.025 39.294 1.00 52.81 598 ARG A N 1
ATOM 4707 C CA . ARG A 1 598 ? -19.278 -18.243 39.909 1.00 52.81 598 ARG A CA 1
ATOM 4708 C C . ARG A 1 598 ? -18.280 -18.962 40.822 1.00 52.81 598 ARG A C 1
ATOM 4710 O O . ARG A 1 598 ? -17.360 -19.637 40.360 1.00 52.81 598 ARG A O 1
ATOM 4717 N N . ASN A 1 599 ? -18.545 -18.895 42.121 1.00 63.66 599 ASN A N 1
ATOM 4718 C CA . ASN A 1 599 ? -17.853 -19.685 43.125 1.00 63.66 599 ASN A CA 1
ATOM 4719 C C . ASN A 1 599 ? -18.682 -20.937 43.453 1.00 63.66 599 ASN A C 1
ATOM 4721 O O . ASN A 1 599 ? -19.797 -20.852 43.973 1.00 63.66 599 ASN A O 1
ATOM 4725 N N . GLU A 1 600 ? -18.138 -22.119 43.164 1.00 72.94 600 GLU A N 1
ATOM 4726 C CA . GLU A 1 600 ? -18.774 -23.400 43.506 1.00 72.94 600 GLU A CA 1
ATOM 4727 C C . GLU A 1 600 ? -19.047 -23.537 45.014 1.00 72.94 600 GLU A C 1
ATOM 4729 O O . GLU A 1 600 ? -20.026 -24.177 45.413 1.00 72.94 600 GLU A O 1
ATOM 4734 N N . GLU A 1 601 ? -18.228 -22.909 45.862 1.00 68.31 601 GLU A N 1
ATOM 4735 C CA . GLU A 1 601 ? -18.433 -22.892 47.309 1.00 68.31 601 GLU A CA 1
ATOM 4736 C C . GLU A 1 601 ? -19.705 -22.122 47.690 1.00 68.31 601 GLU A C 1
ATOM 4738 O O . GLU A 1 601 ? -20.493 -22.599 48.512 1.00 68.31 601 GLU A O 1
ATOM 4743 N N . ASP A 1 602 ? -19.972 -20.990 47.036 1.00 70.19 602 ASP A N 1
ATOM 4744 C CA . ASP A 1 602 ? -21.167 -20.178 47.278 1.00 70.19 602 ASP A CA 1
ATOM 4745 C C . ASP A 1 602 ? -22.436 -20.860 46.766 1.00 70.19 602 ASP A C 1
ATOM 4747 O O . ASP A 1 602 ? -23.466 -20.837 47.447 1.00 70.19 602 ASP A O 1
ATOM 4751 N N . VAL A 1 603 ? -22.361 -21.563 45.631 1.00 79.19 603 VAL A N 1
ATOM 4752 C CA . VAL A 1 603 ? -23.464 -22.411 45.148 1.00 79.19 603 VAL A CA 1
ATOM 4753 C C . VAL A 1 603 ? -23.782 -23.501 46.175 1.00 79.19 603 VAL A C 1
ATOM 4755 O O . VAL A 1 603 ? -24.942 -23.698 46.551 1.00 79.19 603 VAL A O 1
ATOM 4758 N N . MET A 1 604 ? -22.762 -24.183 46.703 1.00 80.94 604 MET A N 1
ATOM 4759 C CA . MET A 1 604 ? -22.944 -25.202 47.742 1.00 80.94 604 MET A CA 1
ATOM 4760 C C . MET A 1 604 ? -23.485 -24.613 49.049 1.00 80.94 604 MET A C 1
ATOM 4762 O O . MET A 1 604 ? -24.379 -25.200 49.671 1.00 80.94 604 MET A O 1
ATOM 4766 N N . ARG A 1 605 ? -23.009 -23.435 49.456 1.00 82.06 605 ARG A N 1
ATOM 4767 C CA . ARG A 1 605 ? -23.517 -22.704 50.621 1.00 82.06 605 ARG A CA 1
ATOM 4768 C C . ARG A 1 605 ? -24.976 -22.297 50.436 1.00 82.06 605 ARG A C 1
ATOM 4770 O O . ARG A 1 605 ? -25.759 -22.451 51.376 1.00 82.06 605 ARG A O 1
ATOM 4777 N N . GLY A 1 606 ? -25.361 -21.845 49.244 1.00 84.44 606 GLY A N 1
ATOM 4778 C CA . GLY A 1 606 ? -26.742 -21.523 48.883 1.00 84.44 606 GLY A CA 1
ATOM 4779 C C . GLY A 1 606 ? -27.649 -22.746 48.995 1.00 84.44 606 GLY A C 1
ATOM 4780 O O . GLY A 1 606 ? -28.652 -22.707 49.708 1.00 84.44 606 GLY A O 1
ATOM 4781 N N . ILE A 1 607 ? -27.240 -23.875 48.409 1.00 87.56 607 ILE A N 1
ATOM 4782 C CA . ILE A 1 607 ? -27.953 -25.160 48.511 1.00 87.56 607 ILE A CA 1
ATOM 4783 C C . ILE A 1 607 ? -28.161 -25.570 49.975 1.00 87.56 607 ILE A C 1
ATOM 4785 O O . ILE A 1 607 ? -29.272 -25.926 50.375 1.00 87.56 607 ILE A O 1
ATOM 4789 N N . LEU A 1 608 ? -27.104 -25.529 50.793 1.00 86.19 608 LEU A N 1
ATOM 4790 C CA . LEU A 1 608 ? -27.182 -25.892 52.210 1.00 86.19 608 LEU A CA 1
ATOM 4791 C C . LEU A 1 608 ? -28.076 -24.927 52.996 1.00 86.19 608 LEU A C 1
ATOM 4793 O O . LEU A 1 608 ? -28.840 -25.369 53.856 1.00 86.19 608 LEU A O 1
ATOM 4797 N N . THR A 1 609 ? -28.007 -23.632 52.691 1.00 87.44 609 THR A N 1
ATOM 4798 C CA . THR A 1 609 ? -28.835 -22.594 53.319 1.00 87.44 609 THR A CA 1
ATOM 4799 C C . THR A 1 609 ? -30.312 -22.832 53.036 1.00 87.44 609 THR A C 1
ATOM 4801 O O . THR A 1 609 ? -31.097 -22.903 53.980 1.00 87.44 609 THR A O 1
ATOM 4804 N N . LEU A 1 610 ? -30.683 -23.052 51.772 1.00 90.44 610 LEU A N 1
ATOM 4805 C CA . LEU A 1 610 ? -32.067 -23.329 51.377 1.00 90.44 610 LEU A CA 1
ATOM 4806 C C . LEU A 1 610 ? -32.559 -24.677 51.909 1.00 90.44 610 LEU A C 1
ATOM 4808 O O . LEU A 1 610 ? -33.670 -24.774 52.424 1.00 90.44 610 LEU A O 1
ATOM 4812 N N . SER A 1 611 ? -31.714 -25.713 51.880 1.00 89.44 611 SER A N 1
ATOM 4813 C CA . SER A 1 611 ? -32.042 -27.024 52.455 1.00 89.44 611 SER A CA 1
ATOM 4814 C C . SER A 1 611 ? -32.375 -26.926 53.945 1.00 89.44 611 SER A C 1
ATOM 4816 O O . SER A 1 611 ? -33.291 -27.609 54.414 1.00 89.44 611 SER A O 1
ATOM 4818 N N . ARG A 1 612 ? -31.689 -26.053 54.697 1.00 88.44 612 ARG A N 1
ATOM 4819 C CA . ARG A 1 612 ? -31.981 -25.809 56.117 1.00 88.44 612 ARG A CA 1
ATOM 4820 C C . ARG A 1 612 ? -33.312 -25.102 56.358 1.00 88.44 612 ARG A C 1
ATOM 4822 O O . ARG A 1 612 ? -33.807 -25.246 57.459 1.00 88.44 612 ARG A O 1
ATOM 4829 N N . GLN A 1 613 ? -33.901 -24.419 55.375 1.00 89.19 613 GLN A N 1
ATOM 4830 C CA . GLN A 1 613 ? -35.201 -23.748 55.532 1.00 89.19 613 GLN A CA 1
ATOM 4831 C C . GLN A 1 613 ? -36.405 -24.700 55.418 1.00 89.19 613 GLN A C 1
ATOM 4833 O O . GLN A 1 613 ? -37.506 -24.335 55.813 1.00 89.19 613 GLN A O 1
ATOM 4838 N N . LEU A 1 614 ? -36.214 -25.916 54.890 1.00 88.19 614 LEU A N 1
ATOM 4839 C CA . LEU A 1 614 ? -37.277 -26.919 54.740 1.00 88.19 614 LEU A CA 1
ATOM 4840 C C . LEU A 1 614 ? -37.341 -27.836 55.977 1.00 88.19 614 LEU A C 1
ATOM 4842 O O . LEU A 1 614 ? -36.587 -28.816 56.079 1.00 88.19 614 LEU A O 1
ATOM 4846 N N . HIS A 1 615 ? -38.241 -27.537 56.910 1.00 86.12 615 HIS A N 1
ATOM 4847 C CA . HIS A 1 615 ? -38.430 -28.227 58.192 1.00 86.12 615 HIS A CA 1
ATOM 4848 C C . HIS A 1 615 ? -39.709 -29.073 58.272 1.00 86.12 615 HIS A C 1
ATOM 4850 O O . HIS A 1 615 ? -39.766 -30.025 59.062 1.00 86.12 615 HIS A O 1
ATOM 4856 N N . TYR A 1 616 ? -40.722 -28.766 57.464 1.00 86.75 616 TYR A N 1
ATOM 4857 C CA . TYR A 1 616 ? -42.042 -29.392 57.496 1.00 86.75 616 TYR A CA 1
ATOM 4858 C C . TYR A 1 616 ? -42.460 -29.910 56.119 1.00 86.75 616 TYR A C 1
ATOM 4860 O O . TYR A 1 616 ? -42.004 -29.446 55.082 1.00 86.75 616 TYR A O 1
ATOM 4868 N N . ALA A 1 617 ? -43.372 -30.886 56.104 1.00 81.69 617 ALA A N 1
ATOM 4869 C CA . ALA A 1 617 ? -43.857 -31.503 54.867 1.00 81.69 617 ALA A CA 1
ATOM 4870 C C . ALA A 1 617 ? -44.743 -30.572 54.017 1.00 81.69 617 ALA A C 1
ATOM 4872 O O . ALA A 1 617 ? -45.090 -30.913 52.900 1.00 81.69 617 ALA A O 1
ATOM 4873 N N . ARG A 1 618 ? -45.159 -29.415 54.538 1.00 83.69 618 ARG A N 1
ATOM 4874 C CA . ARG A 1 618 ? -45.933 -28.422 53.776 1.00 83.69 618 ARG A CA 1
ATOM 4875 C C . ARG A 1 618 ? -45.102 -27.201 53.389 1.00 83.69 618 ARG A C 1
ATOM 4877 O O . ARG A 1 618 ? -45.666 -26.238 52.887 1.00 83.69 618 ARG A O 1
ATOM 4884 N N . ASP A 1 619 ? -43.795 -27.229 53.645 1.00 86.69 619 ASP A N 1
ATOM 4885 C CA . ASP A 1 619 ? -42.941 -26.107 53.282 1.00 86.69 619 ASP A CA 1
ATOM 4886 C C . ASP A 1 619 ? -42.848 -26.002 51.764 1.00 86.69 619 ASP A C 1
ATOM 4888 O O . ASP A 1 619 ? -42.572 -26.981 51.065 1.00 86.69 619 ASP A O 1
ATOM 4892 N N . ILE A 1 620 ? -43.079 -24.788 51.276 1.00 90.94 620 ILE A N 1
ATOM 4893 C CA . ILE A 1 620 ? -42.950 -24.461 49.863 1.00 90.94 620 ILE A CA 1
ATOM 4894 C C . ILE A 1 620 ? -41.474 -24.508 49.433 1.00 90.94 620 ILE A C 1
ATOM 4896 O O . ILE A 1 620 ? -40.587 -24.216 50.251 1.00 90.94 620 ILE A O 1
ATOM 4900 N N . PRO A 1 621 ? -41.192 -24.856 48.165 1.00 92.19 621 PRO A N 1
ATOM 4901 C CA . PRO A 1 621 ? -39.878 -24.713 47.549 1.00 92.19 621 PRO A CA 1
ATOM 4902 C C . PRO A 1 621 ? -39.187 -23.391 47.902 1.00 92.19 621 PRO A C 1
ATOM 4904 O O . PRO A 1 621 ? -39.823 -22.345 48.023 1.00 92.19 621 PRO A O 1
ATOM 4907 N N . GLN A 1 622 ? -37.870 -23.436 48.068 1.00 93.69 622 GLN A N 1
ATOM 4908 C CA . GLN A 1 622 ? -37.041 -22.270 48.370 1.00 93.69 622 GLN A CA 1
ATOM 4909 C C . GLN A 1 622 ? -36.113 -22.004 47.194 1.00 93.69 622 GLN A C 1
ATOM 4911 O O . GLN A 1 622 ? -35.550 -22.955 46.648 1.00 93.69 622 GLN A O 1
ATOM 4916 N N . MET A 1 623 ? -35.911 -20.736 46.840 1.00 93.56 623 MET A N 1
ATOM 4917 C CA . MET A 1 623 ? -34.976 -20.356 45.789 1.00 93.56 623 MET A CA 1
ATOM 4918 C C . MET A 1 623 ? -34.057 -19.198 46.169 1.00 93.56 623 MET A C 1
ATOM 4920 O O . MET A 1 623 ? -34.408 -18.339 46.977 1.00 93.56 623 MET A O 1
ATOM 4924 N N . ILE A 1 624 ? -32.885 -19.177 45.544 1.00 87.69 624 ILE A N 1
ATOM 4925 C CA . ILE A 1 624 ? -31.973 -18.033 45.480 1.00 87.69 624 ILE A CA 1
ATOM 4926 C C . ILE A 1 624 ? -31.754 -17.740 44.004 1.00 87.69 624 ILE A C 1
ATOM 4928 O O . ILE A 1 624 ? -31.409 -18.650 43.254 1.00 87.69 624 ILE A O 1
ATOM 4932 N N . ILE A 1 625 ? -31.929 -16.484 43.605 1.00 87.06 625 ILE A N 1
ATOM 4933 C CA . ILE A 1 625 ? -31.573 -16.008 42.265 1.00 87.06 625 ILE A CA 1
ATOM 4934 C C . ILE A 1 625 ? -30.412 -15.030 42.422 1.00 87.06 625 ILE A C 1
ATOM 4936 O O . ILE A 1 625 ? -30.533 -14.024 43.132 1.00 87.06 625 ILE A O 1
ATOM 4940 N N . SER A 1 626 ? -29.309 -15.339 41.757 1.00 81.62 626 SER A N 1
ATOM 4941 C CA . SER A 1 626 ? -28.082 -14.551 41.723 1.00 81.62 626 SER A CA 1
ATOM 4942 C C . SER A 1 626 ? -27.812 -14.120 40.289 1.00 81.62 626 SER A C 1
ATOM 4944 O O . SER A 1 626 ? -28.006 -14.899 39.362 1.00 81.62 626 SER A O 1
ATOM 4946 N N . PHE A 1 627 ? -27.408 -12.868 40.109 1.00 77.81 627 PHE A N 1
ATOM 4947 C CA . PHE A 1 627 ? -26.934 -12.375 38.822 1.00 77.81 627 PHE A CA 1
ATOM 4948 C C . PHE A 1 627 ? -25.463 -12.765 38.661 1.00 77.81 627 PHE A C 1
ATOM 4950 O O . PHE A 1 627 ? -24.681 -12.509 39.578 1.00 77.81 627 PHE A O 1
ATOM 4957 N N . ASP A 1 628 ? -25.121 -13.380 37.532 1.00 68.94 628 ASP A N 1
ATOM 4958 C CA . ASP A 1 628 ? -23.771 -13.877 37.263 1.00 68.94 628 ASP A CA 1
ATOM 4959 C C . ASP A 1 628 ? -22.989 -12.896 36.392 1.00 68.94 628 ASP A C 1
ATOM 4961 O O . ASP A 1 628 ? -21.916 -12.448 36.776 1.00 68.94 628 ASP A O 1
ATOM 4965 N N . GLU A 1 629 ? -23.522 -12.570 35.214 1.00 66.25 629 GLU A N 1
ATOM 4966 C CA . GLU A 1 629 ? -22.855 -11.736 34.213 1.00 66.25 629 GLU A CA 1
ATOM 4967 C C . GLU A 1 629 ? -23.874 -11.104 33.254 1.00 66.25 629 GLU A C 1
ATOM 4969 O O . GLU A 1 629 ? -24.978 -11.618 33.050 1.00 66.25 629 GLU A O 1
ATOM 4974 N N . GLN A 1 630 ? -23.485 -9.986 32.647 1.00 70.12 630 GLN A N 1
ATOM 4975 C CA . GLN A 1 630 ? -24.192 -9.359 31.534 1.00 70.12 630 GLN A CA 1
ATOM 4976 C C . GLN A 1 630 ? -23.296 -9.437 30.301 1.00 70.12 630 GLN A C 1
ATOM 4978 O O . GLN A 1 630 ? -22.128 -9.062 30.351 1.00 70.12 630 GLN A O 1
ATOM 4983 N N . THR A 1 631 ? -23.868 -9.916 29.204 1.00 65.56 631 THR A N 1
ATOM 4984 C CA . THR A 1 631 ? -23.286 -9.863 27.860 1.00 65.56 631 THR A CA 1
ATOM 4985 C C . THR A 1 631 ? -23.990 -8.780 27.041 1.00 65.56 631 THR A C 1
ATOM 4987 O O . THR A 1 631 ? -24.986 -8.208 27.489 1.00 65.56 631 THR A O 1
ATOM 4990 N N . ASP A 1 632 ? -23.514 -8.539 25.819 1.00 51.16 632 ASP A N 1
ATOM 4991 C CA . ASP A 1 632 ? -24.083 -7.544 24.898 1.00 51.16 632 ASP A CA 1
ATOM 4992 C C . ASP A 1 632 ? -25.569 -7.818 24.562 1.00 51.16 632 ASP A C 1
ATOM 4994 O O . ASP A 1 632 ? -26.322 -6.899 24.252 1.00 51.16 632 ASP A O 1
ATOM 4998 N N . VAL A 1 633 ? -26.014 -9.078 24.662 1.00 68.81 633 VAL A N 1
ATOM 4999 C CA . VAL A 1 633 ? -27.371 -9.518 24.275 1.00 68.81 633 VAL A CA 1
ATOM 5000 C C . VAL A 1 633 ? -28.162 -10.197 25.399 1.00 68.81 633 VAL A C 1
ATOM 5002 O O . VAL A 1 633 ? -29.395 -10.203 25.370 1.00 68.81 633 VAL A O 1
ATOM 5005 N N . GLU A 1 634 ? -27.493 -10.749 26.412 1.00 83.12 634 GLU A N 1
ATOM 5006 C CA . GLU A 1 634 ? -28.114 -11.581 27.450 1.00 83.12 634 GLU A CA 1
ATOM 5007 C C . GLU A 1 634 ? -27.660 -11.216 28.873 1.00 83.12 634 GLU A C 1
ATOM 5009 O O . GLU A 1 634 ? -26.479 -10.986 29.131 1.00 83.12 634 GLU A O 1
ATOM 5014 N N . LEU A 1 635 ? -28.601 -11.254 29.819 1.00 82.44 635 LEU A N 1
ATOM 5015 C CA . LEU A 1 635 ? -28.368 -11.288 31.261 1.00 82.44 635 LEU A CA 1
ATOM 50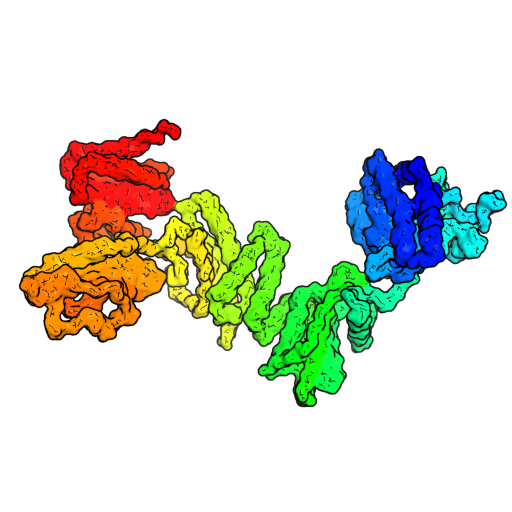16 C C . LEU A 1 635 ? -28.358 -12.732 31.738 1.00 82.44 635 LEU A C 1
ATOM 5018 O O . LEU A 1 635 ? -29.313 -13.471 31.500 1.00 82.44 635 LEU A O 1
ATOM 5022 N N . VAL A 1 636 ? -27.317 -13.123 32.458 1.00 83.75 636 VAL A N 1
ATOM 5023 C CA . VAL A 1 636 ? -27.142 -14.488 32.945 1.00 83.75 636 VAL A CA 1
ATOM 5024 C C . VAL A 1 636 ? -27.361 -14.527 34.453 1.00 83.75 636 VAL A C 1
ATOM 5026 O O . VAL A 1 636 ? -26.756 -13.767 35.209 1.00 83.75 636 VAL A O 1
ATOM 5029 N N . PHE A 1 637 ? -28.224 -15.437 34.894 1.00 88.50 637 PHE A N 1
ATOM 5030 C CA . PHE A 1 637 ? -28.551 -15.655 36.298 1.00 88.50 637 PHE A CA 1
ATOM 5031 C C . PHE A 1 637 ? -28.312 -17.110 36.700 1.00 88.50 637 PHE A C 1
ATOM 5033 O O . PHE A 1 637 ? -28.755 -18.032 36.008 1.00 88.50 637 PHE A O 1
ATOM 5040 N N . THR A 1 638 ? -27.726 -17.316 37.876 1.00 88.88 638 THR A N 1
ATOM 5041 C CA . THR A 1 638 ? -27.749 -18.601 38.576 1.00 88.88 638 THR A CA 1
ATOM 5042 C C . THR A 1 638 ? -28.968 -18.656 39.489 1.00 88.88 638 THR A C 1
ATOM 5044 O O . THR A 1 638 ? -29.163 -17.802 40.358 1.00 88.88 638 THR A O 1
ATOM 5047 N N . VAL A 1 639 ? -29.780 -19.700 39.341 1.00 91.31 639 VAL A N 1
ATOM 5048 C CA . VAL A 1 639 ? -30.933 -19.966 40.201 1.00 91.31 639 VAL A CA 1
ATOM 5049 C C . VAL A 1 639 ? -30.765 -21.295 40.915 1.00 91.31 639 VAL A C 1
ATOM 5051 O O . VAL A 1 639 ? -30.671 -22.351 40.294 1.00 91.31 639 VAL A O 1
ATOM 5054 N N . ILE A 1 640 ? -30.748 -21.250 42.242 1.00 92.19 640 ILE A N 1
ATOM 5055 C CA . ILE A 1 640 ? -30.705 -22.435 43.095 1.00 92.19 640 ILE A CA 1
ATOM 5056 C C . ILE A 1 640 ? -32.110 -22.661 43.626 1.00 92.19 640 ILE A C 1
ATOM 5058 O O . ILE A 1 640 ? -32.635 -21.793 44.315 1.00 92.19 640 ILE A O 1
ATOM 5062 N N . ILE A 1 641 ? -32.699 -23.823 43.359 1.00 93.62 641 ILE A N 1
ATOM 5063 C CA . ILE A 1 641 ? -34.016 -24.219 43.872 1.00 93.62 641 ILE A CA 1
ATOM 5064 C C . ILE A 1 641 ? -33.848 -25.461 44.735 1.00 93.62 641 ILE A C 1
ATOM 5066 O O . ILE A 1 641 ? -33.228 -26.430 44.304 1.00 93.62 641 ILE A O 1
ATOM 5070 N N . VAL A 1 642 ? -34.421 -25.462 45.938 1.00 93.69 642 VAL A N 1
ATOM 5071 C CA . VAL A 1 642 ? -34.495 -26.645 46.803 1.00 93.69 642 VAL A CA 1
ATOM 5072 C C . VAL A 1 642 ? -35.947 -26.920 47.164 1.00 93.69 642 VAL A C 1
ATOM 5074 O O . VAL A 1 642 ? -36.646 -26.046 47.678 1.00 93.69 642 VAL A O 1
ATOM 5077 N N . ARG A 1 643 ? -36.402 -28.151 46.925 1.00 92.38 643 ARG A N 1
ATOM 5078 C CA . ARG A 1 643 ? -37.776 -28.593 47.201 1.00 92.38 643 ARG A CA 1
ATOM 5079 C C . ARG A 1 643 ? -37.826 -29.998 47.789 1.00 92.38 643 ARG A C 1
ATOM 5081 O O . ARG A 1 643 ? -36.850 -30.745 47.752 1.00 92.38 643 ARG A O 1
ATOM 5088 N N . LEU A 1 644 ? -38.984 -30.366 48.329 1.00 90.50 644 LEU A N 1
ATOM 5089 C CA . LEU A 1 644 ? -39.283 -31.743 48.720 1.00 90.50 644 LEU A CA 1
ATOM 5090 C C . LEU A 1 644 ? -39.759 -32.523 47.492 1.00 90.50 644 LEU A C 1
ATOM 5092 O O . LEU A 1 644 ? -40.670 -32.078 46.800 1.00 90.50 644 LEU A O 1
ATOM 5096 N N . GLN A 1 645 ? -39.149 -33.677 47.236 1.00 87.88 645 GLN A N 1
ATOM 5097 C CA . GLN A 1 645 ? -39.532 -34.562 46.140 1.00 87.88 645 GLN A CA 1
ATOM 5098 C C . GLN A 1 645 ? -40.392 -35.704 46.693 1.00 87.88 645 GLN A C 1
ATOM 5100 O O . GLN A 1 645 ? -39.926 -36.551 47.458 1.00 87.88 645 GLN A O 1
ATOM 5105 N N . TYR A 1 646 ? -41.674 -35.695 46.333 1.00 86.19 646 TYR A N 1
ATOM 5106 C CA . TYR A 1 646 ? -42.640 -36.736 46.685 1.00 86.19 646 TYR A CA 1
ATOM 5107 C C . TYR A 1 646 ? -42.614 -37.876 45.657 1.00 86.19 646 TYR A C 1
ATOM 5109 O O . TYR A 1 646 ? -42.223 -37.637 44.514 1.00 86.19 646 TYR A O 1
ATOM 5117 N N . PRO A 1 647 ? -43.055 -39.095 46.020 1.00 77.38 647 PRO A N 1
ATOM 5118 C CA . PRO A 1 647 ? -43.088 -40.232 45.096 1.00 77.38 647 PRO A CA 1
ATOM 5119 C C . PRO A 1 647 ? -43.815 -39.942 43.774 1.00 77.38 647 PRO A C 1
ATOM 5121 O O . PRO A 1 647 ? -43.334 -40.351 42.726 1.00 77.38 647 PRO A O 1
ATOM 5124 N N . ASP A 1 648 ? -44.902 -39.165 43.823 1.00 81.00 648 ASP A N 1
ATOM 5125 C CA . ASP A 1 648 ? -45.711 -38.806 42.648 1.00 81.00 648 ASP A CA 1
ATOM 5126 C C . ASP A 1 648 ? -45.335 -37.439 42.040 1.00 81.00 648 ASP A C 1
ATOM 5128 O O . ASP A 1 648 ? -46.042 -36.913 41.182 1.00 81.00 648 ASP A O 1
ATOM 5132 N N . SER A 1 649 ? -44.249 -36.808 42.507 1.00 81.69 649 SER A N 1
ATOM 5133 C CA . SER A 1 649 ? -43.844 -35.489 42.007 1.00 81.69 649 SER A CA 1
ATOM 5134 C C . SER A 1 649 ? -43.043 -35.591 40.712 1.00 81.69 649 SER A C 1
ATOM 5136 O O . SER A 1 649 ? -42.080 -36.351 40.617 1.00 81.69 649 SER A O 1
ATOM 5138 N N . ILE A 1 650 ? -43.416 -34.768 39.731 1.00 85.75 650 ILE A N 1
ATOM 5139 C CA . ILE A 1 650 ? -42.690 -34.626 38.465 1.00 85.75 650 ILE A CA 1
ATOM 5140 C C . ILE A 1 650 ? -41.271 -34.116 38.771 1.00 85.75 650 ILE A C 1
ATOM 5142 O O . ILE A 1 650 ? -41.157 -33.105 39.478 1.00 85.75 650 ILE A O 1
ATOM 5146 N N . PRO A 1 651 ? -40.196 -34.763 38.275 1.00 87.69 651 PRO A N 1
ATOM 5147 C CA . PRO A 1 651 ? -38.819 -34.299 38.448 1.00 87.69 651 PRO A CA 1
ATOM 5148 C C . PRO A 1 651 ? -38.638 -32.848 38.006 1.00 87.69 651 PRO A C 1
ATOM 5150 O O . PRO A 1 651 ? -39.259 -32.399 37.045 1.00 87.69 651 PRO A O 1
ATOM 5153 N N . ILE A 1 652 ? -37.770 -32.097 38.689 1.00 88.62 652 ILE A N 1
ATOM 5154 C CA . ILE A 1 652 ? -37.667 -30.650 38.439 1.00 88.62 652 ILE A CA 1
ATOM 5155 C C . ILE A 1 652 ? -37.199 -30.361 37.012 1.00 88.62 652 ILE A C 1
ATOM 5157 O O . ILE A 1 652 ? -37.657 -29.407 36.399 1.00 88.62 652 ILE A O 1
ATOM 5161 N N . ARG A 1 653 ? -36.365 -31.243 36.450 1.00 88.38 653 ARG A N 1
ATOM 5162 C CA . ARG A 1 653 ? -35.954 -31.200 35.044 1.00 88.38 653 ARG A CA 1
ATOM 5163 C C . ARG A 1 653 ? -37.151 -31.188 34.091 1.00 88.38 653 ARG A C 1
ATOM 5165 O O . ARG A 1 653 ? -37.258 -30.289 33.265 1.00 88.38 653 ARG A O 1
ATOM 5172 N N . GLU A 1 654 ? -38.067 -32.137 34.260 1.00 86.25 654 GLU A N 1
ATOM 5173 C CA . GLU A 1 654 ? -39.240 -32.291 33.394 1.00 86.25 654 GLU A CA 1
ATOM 5174 C C . GLU A 1 654 ? -40.226 -31.120 33.511 1.00 86.25 654 GLU A C 1
ATOM 5176 O O . GLU A 1 654 ? -40.936 -30.818 32.551 1.00 86.25 654 GLU A O 1
ATOM 5181 N N . LEU A 1 655 ? -40.276 -30.443 34.666 1.00 87.62 655 LEU A N 1
ATOM 5182 C CA . LEU A 1 655 ? -41.091 -29.235 34.830 1.00 87.62 655 LEU A CA 1
ATOM 5183 C C . LEU A 1 655 ? -40.590 -28.093 33.939 1.00 87.62 655 LEU A C 1
ATOM 5185 O O . LEU A 1 655 ? -41.388 -27.448 33.263 1.00 87.62 655 LEU A O 1
ATOM 5189 N N . PHE A 1 656 ? -39.276 -27.861 33.903 1.00 88.38 656 PHE A N 1
ATOM 5190 C CA . PHE A 1 656 ? -38.699 -26.777 33.105 1.00 88.38 656 PHE A CA 1
ATOM 5191 C C . PHE A 1 656 ? -38.611 -27.107 31.613 1.00 88.38 656 PHE A C 1
ATOM 5193 O O . PHE A 1 656 ? -38.781 -26.200 30.803 1.00 88.38 656 PHE A O 1
ATOM 5200 N N . GLU A 1 657 ? -38.422 -28.373 31.228 1.00 83.69 657 GLU A N 1
ATOM 5201 C CA . GLU A 1 657 ? -38.425 -28.793 29.814 1.00 83.69 657 GLU A CA 1
ATOM 5202 C C . GLU A 1 657 ? -39.761 -28.505 29.107 1.00 83.69 657 GLU A C 1
ATOM 5204 O O . GLU A 1 657 ? -39.787 -28.289 27.899 1.00 83.69 657 GLU A O 1
ATOM 5209 N N . LYS A 1 658 ? -40.871 -28.454 29.855 1.00 79.31 658 LYS A N 1
ATOM 5210 C CA . LYS A 1 658 ? -42.211 -28.128 29.336 1.00 79.31 658 LYS A CA 1
ATOM 5211 C C . LYS A 1 658 ? -42.557 -26.636 29.406 1.00 79.31 658 LYS A C 1
ATOM 5213 O O . LYS A 1 658 ? -43.677 -26.260 29.067 1.00 79.31 658 LYS A O 1
ATOM 5218 N N . SER A 1 659 ? -41.635 -25.797 29.875 1.00 82.31 659 SER A N 1
ATOM 5219 C CA . SER A 1 659 ? -41.879 -24.374 30.123 1.00 82.31 659 SER A CA 1
ATOM 5220 C C . SER A 1 659 ? -41.378 -23.475 28.994 1.00 82.31 659 SER A C 1
ATOM 5222 O O . SER A 1 659 ? -40.486 -23.844 28.234 1.00 82.31 659 SER A O 1
ATOM 5224 N N . LEU A 1 660 ? -41.884 -22.239 28.944 1.00 74.50 660 LEU A N 1
ATOM 5225 C CA . LEU A 1 660 ? -41.375 -21.191 28.048 1.00 74.50 660 LEU A CA 1
ATOM 5226 C C . LEU A 1 660 ? -39.909 -20.812 28.338 1.00 74.50 660 LEU A C 1
ATOM 5228 O O . LEU A 1 660 ? -39.251 -20.228 27.485 1.00 74.50 660 LEU A O 1
ATOM 5232 N N . LEU A 1 661 ? -39.381 -21.166 29.516 1.00 78.81 661 LEU A N 1
ATOM 5233 C CA . LEU A 1 661 ? -37.979 -20.954 29.881 1.00 78.81 661 LEU A CA 1
ATOM 5234 C C . LEU A 1 661 ? -37.036 -22.020 29.298 1.00 78.81 661 LEU A C 1
ATOM 5236 O O . LEU A 1 661 ? -35.822 -21.855 29.399 1.00 78.81 661 LEU A O 1
ATOM 5240 N N . ALA A 1 662 ? -37.559 -23.100 28.702 1.00 79.25 662 ALA A N 1
ATOM 5241 C CA . ALA A 1 662 ? -36.763 -24.245 28.252 1.00 79.25 662 ALA A CA 1
ATOM 5242 C C . ALA A 1 662 ? -35.646 -23.863 27.267 1.00 79.25 662 ALA A C 1
ATOM 5244 O O . ALA A 1 662 ? -34.546 -24.402 27.355 1.00 79.25 662 ALA A O 1
ATOM 5245 N N . SER A 1 663 ? -35.905 -22.918 26.357 1.00 77.44 663 SER A N 1
ATOM 5246 C CA . SER A 1 663 ? -34.924 -22.470 25.358 1.00 77.44 663 SER A CA 1
ATOM 5247 C C . SER A 1 663 ? -33.785 -21.643 25.953 1.00 77.44 663 SER A C 1
ATOM 5249 O O . SER A 1 663 ? -32.719 -21.551 25.350 1.00 77.44 663 SER A O 1
ATOM 5251 N N . ASN A 1 664 ? -34.004 -21.055 27.130 1.00 84.25 664 ASN A N 1
ATOM 5252 C CA . ASN A 1 664 ? -33.121 -20.051 27.711 1.00 84.25 664 ASN A CA 1
ATOM 5253 C C . ASN A 1 664 ? -32.517 -20.503 29.049 1.00 84.25 664 ASN A C 1
ATOM 5255 O O . ASN A 1 664 ? -31.870 -19.707 29.732 1.00 84.25 664 ASN A O 1
ATOM 5259 N N . LEU A 1 665 ? -32.720 -21.765 29.445 1.00 89.00 665 LEU A N 1
ATOM 5260 C CA . LEU A 1 665 ? -32.114 -22.329 30.646 1.00 89.00 665 LEU A CA 1
ATOM 5261 C C . LEU A 1 665 ? -31.248 -23.550 30.360 1.00 89.00 665 LEU A C 1
ATOM 5263 O O . LEU A 1 665 ? -31.520 -24.362 29.482 1.00 89.00 665 LEU A O 1
ATOM 5267 N N . SER A 1 666 ? -30.234 -23.720 31.200 1.00 87.88 666 SER A N 1
ATOM 5268 C CA . SER A 1 666 ? -29.429 -24.934 31.281 1.00 87.88 666 SER A CA 1
ATOM 5269 C C . SER A 1 666 ? -29.365 -25.432 32.722 1.00 87.88 666 SER A C 1
ATOM 5271 O O . SER A 1 666 ? -29.308 -24.653 33.674 1.00 87.88 666 SER A O 1
ATOM 5273 N N . PHE A 1 667 ? -29.421 -26.752 32.890 1.00 85.94 667 PHE A N 1
ATOM 5274 C CA . PHE A 1 667 ? -29.269 -27.394 34.191 1.00 85.94 667 PHE A CA 1
ATOM 5275 C C . PHE A 1 667 ? -27.800 -27.702 34.439 1.00 85.94 667 PHE A C 1
ATOM 5277 O O . PHE A 1 667 ? -27.270 -28.658 33.873 1.00 85.94 667 PHE A O 1
ATOM 5284 N N . ASP A 1 668 ? -27.181 -26.958 35.345 1.00 82.81 668 ASP A N 1
ATOM 5285 C CA . ASP A 1 668 ? -25.806 -27.227 35.761 1.00 82.81 668 ASP A CA 1
ATOM 5286 C C . ASP A 1 668 ? -25.732 -28.458 36.662 1.00 82.81 668 ASP A C 1
ATOM 5288 O O . ASP A 1 668 ? -24.814 -29.276 36.566 1.00 82.81 668 ASP A O 1
ATOM 5292 N N . ARG A 1 669 ? -26.696 -28.597 37.581 1.00 83.12 669 ARG A N 1
ATOM 5293 C CA . ARG A 1 669 ? -26.706 -29.696 38.550 1.00 83.12 669 ARG A CA 1
ATOM 5294 C C . ARG A 1 669 ? -28.104 -29.978 39.067 1.00 83.12 669 ARG A C 1
ATOM 5296 O O . ARG A 1 669 ? -28.848 -29.060 39.391 1.00 83.12 669 ARG A O 1
ATOM 5303 N N . ILE A 1 670 ? -28.413 -31.259 39.247 1.00 89.25 670 ILE A N 1
ATOM 5304 C CA . ILE A 1 670 ? -29.546 -31.718 40.055 1.00 89.25 670 ILE A CA 1
ATOM 5305 C C . ILE A 1 670 ? -29.010 -32.760 41.032 1.00 89.25 670 ILE A C 1
ATOM 5307 O O . ILE A 1 670 ? -28.324 -33.697 40.623 1.00 89.25 670 ILE A O 1
ATOM 5311 N N . LYS A 1 671 ? -29.258 -32.579 42.330 1.00 88.75 671 LYS A N 1
ATOM 5312 C CA . LYS A 1 671 ? -28.770 -33.492 43.369 1.00 88.75 671 LYS A CA 1
ATOM 5313 C C . LYS A 1 671 ? -29.744 -33.575 44.534 1.00 88.75 671 LYS A C 1
ATOM 5315 O O . LYS A 1 671 ? -30.383 -32.598 44.905 1.00 88.75 671 LYS A O 1
ATOM 5320 N N . GLN A 1 672 ? -29.776 -34.730 45.184 1.00 87.62 672 GLN A N 1
ATOM 5321 C CA . GLN A 1 672 ? -30.428 -34.889 46.474 1.00 87.62 672 GLN A CA 1
ATOM 5322 C C . GLN A 1 672 ? -29.517 -34.391 47.614 1.00 87.62 672 GLN A C 1
ATOM 5324 O O . GLN A 1 672 ? -28.387 -34.857 47.769 1.00 87.62 672 GLN A O 1
ATOM 5329 N N . VAL A 1 673 ? -29.998 -33.440 48.419 1.00 87.12 673 VAL A N 1
ATOM 5330 C CA . VAL A 1 673 ? -29.183 -32.682 49.402 1.00 87.12 673 VAL A CA 1
ATOM 5331 C C . VAL A 1 673 ? -29.606 -32.904 50.856 1.00 87.12 673 VAL A C 1
ATOM 5333 O O . VAL A 1 673 ? -29.189 -32.185 51.763 1.00 87.12 673 VAL A O 1
ATOM 5336 N N . GLY A 1 674 ? -30.447 -33.911 51.091 1.00 84.88 674 GLY A N 1
ATOM 5337 C CA . GLY A 1 674 ? -30.885 -34.322 52.419 1.00 84.88 674 GLY A CA 1
ATOM 5338 C C . GLY A 1 674 ? -32.206 -35.086 52.397 1.00 84.88 674 GLY A C 1
ATOM 5339 O O . GLY A 1 674 ? -32.772 -35.362 51.339 1.00 84.88 674 GLY A O 1
ATOM 5340 N N . MET A 1 675 ? -32.700 -35.414 53.591 1.00 85.19 675 MET A N 1
ATOM 5341 C CA . MET A 1 675 ? -33.988 -36.076 53.803 1.00 85.19 675 MET A CA 1
ATOM 5342 C C . MET A 1 675 ? -34.779 -35.333 54.877 1.00 85.19 675 MET A C 1
ATOM 5344 O O . MET A 1 675 ? -34.272 -35.085 55.973 1.00 85.19 675 MET A O 1
ATOM 5348 N N . LEU A 1 676 ? -36.046 -35.039 54.610 1.00 86.19 676 LEU A N 1
ATOM 5349 C CA . LEU A 1 676 ? -36.988 -34.602 55.629 1.00 86.19 676 LEU A CA 1
ATOM 5350 C C . LEU A 1 676 ? -37.475 -35.821 56.424 1.00 86.19 676 LEU A C 1
ATOM 5352 O O . LEU A 1 676 ? -38.025 -36.768 55.857 1.00 86.19 676 LEU A O 1
ATOM 5356 N N . ARG A 1 677 ? -37.244 -35.814 57.746 1.00 80.00 677 ARG A N 1
ATOM 5357 C CA . ARG A 1 677 ? -37.630 -36.895 58.683 1.00 80.00 677 ARG A CA 1
ATOM 5358 C C . ARG A 1 677 ? -37.252 -38.310 58.195 1.00 80.00 677 ARG A C 1
ATOM 5360 O O . ARG A 1 677 ? -37.966 -39.267 58.478 1.00 80.00 677 ARG A O 1
ATOM 5367 N N . ARG A 1 678 ? -36.143 -38.438 57.449 1.00 76.19 678 ARG A N 1
ATOM 5368 C CA . ARG A 1 678 ? -35.649 -39.685 56.820 1.00 76.19 678 ARG A CA 1
ATOM 5369 C C . ARG A 1 678 ? -36.615 -40.365 55.829 1.00 76.19 678 ARG A C 1
ATOM 5371 O O . ARG A 1 678 ? -36.387 -41.520 55.490 1.00 76.19 678 ARG A O 1
ATOM 5378 N N . LYS A 1 679 ? -37.670 -39.682 55.369 1.00 81.06 679 LYS A N 1
ATOM 5379 C CA . LYS A 1 679 ? -38.683 -40.257 54.460 1.00 81.06 679 LYS A CA 1
ATOM 5380 C C . LYS A 1 679 ? -38.771 -39.552 53.112 1.00 81.06 679 LYS A C 1
ATOM 5382 O O . LYS A 1 679 ? -38.906 -40.229 52.103 1.00 81.06 679 LYS A O 1
ATOM 5387 N N . THR A 1 680 ? -38.692 -38.222 53.090 1.00 84.94 680 THR A N 1
ATOM 5388 C CA . THR A 1 680 ? -38.892 -37.447 51.857 1.00 84.94 680 THR A CA 1
ATOM 5389 C C . THR A 1 680 ? -37.576 -36.804 51.420 1.00 84.94 680 THR A C 1
ATOM 5391 O O . THR A 1 680 ? -37.016 -36.018 52.192 1.00 84.94 680 THR A O 1
ATOM 5394 N N . PRO A 1 681 ? -37.050 -37.125 50.228 1.00 89.81 681 PRO A N 1
ATOM 5395 C CA . PRO A 1 681 ? -35.820 -36.529 49.721 1.00 89.81 681 PRO A CA 1
ATOM 5396 C C . PRO A 1 681 ? -35.975 -35.024 49.461 1.00 89.81 681 PRO A C 1
ATOM 5398 O O . PRO A 1 681 ? -37.034 -34.548 49.052 1.00 89.81 681 PRO A O 1
ATOM 5401 N N . LYS A 1 682 ? -34.899 -34.268 49.707 1.00 92.38 682 LYS A N 1
ATOM 5402 C CA . LYS A 1 682 ? -34.767 -32.866 49.289 1.00 92.38 682 LYS A CA 1
ATOM 5403 C C . LYS A 1 682 ? -34.009 -32.822 47.970 1.00 92.38 682 LYS A C 1
ATOM 5405 O O . LYS A 1 682 ? -32.827 -33.167 47.945 1.00 92.38 682 LYS A O 1
ATOM 5410 N N . GLU A 1 683 ? -34.677 -32.406 46.907 1.00 93.00 683 GLU A N 1
ATOM 5411 C CA . GLU A 1 683 ? -34.102 -32.216 45.577 1.00 93.00 683 GLU A CA 1
ATOM 5412 C C . GLU A 1 683 ? -33.612 -30.770 45.452 1.00 93.00 683 GLU A C 1
ATOM 5414 O O . GLU A 1 683 ? -34.364 -29.834 45.726 1.00 93.00 683 GLU A O 1
ATOM 5419 N N . ALA A 1 684 ? -32.350 -30.589 45.067 1.00 93.00 684 ALA A N 1
ATOM 5420 C CA . ALA A 1 684 ? -31.768 -29.299 44.730 1.00 93.00 684 ALA A CA 1
ATOM 5421 C C . ALA A 1 684 ? -31.433 -29.249 43.239 1.00 93.00 684 ALA A C 1
ATOM 5423 O O . ALA A 1 684 ? -30.790 -30.166 42.724 1.00 93.00 684 ALA A O 1
ATOM 5424 N N . ALA A 1 685 ? -31.814 -28.162 42.576 1.00 92.88 685 ALA A N 1
ATOM 5425 C CA . ALA A 1 685 ? -31.433 -27.851 41.207 1.00 92.88 685 ALA A CA 1
ATOM 5426 C C . ALA A 1 685 ? -30.669 -26.530 41.158 1.00 92.88 685 ALA A C 1
ATOM 5428 O O . ALA A 1 685 ? -31.057 -25.561 41.809 1.00 92.88 685 ALA A O 1
ATOM 5429 N N . VAL A 1 686 ? -29.596 -26.510 40.374 1.00 91.69 686 VAL A N 1
ATOM 5430 C CA . VAL A 1 686 ? -28.861 -25.303 39.998 1.00 91.69 686 VAL A CA 1
ATOM 5431 C C . VAL A 1 686 ? -29.099 -25.088 38.514 1.00 91.69 686 VAL A C 1
ATOM 5433 O O . VAL A 1 686 ? -28.773 -25.949 37.691 1.00 91.69 686 VAL A O 1
ATOM 5436 N N . LEU A 1 687 ? -29.720 -23.961 38.206 1.00 91.50 687 LEU A N 1
ATOM 5437 C CA . LEU A 1 687 ? -30.138 -23.550 36.879 1.00 91.50 687 LEU A CA 1
ATOM 5438 C C . LEU A 1 687 ? -29.301 -22.351 36.470 1.00 91.50 687 LEU A C 1
ATOM 5440 O O . LEU A 1 687 ? -29.111 -21.440 37.273 1.00 91.50 687 LEU A O 1
ATOM 5444 N N . ARG A 1 688 ? -28.881 -22.313 35.215 1.00 89.75 688 ARG A N 1
ATOM 5445 C CA . ARG A 1 688 ? -28.337 -21.113 34.596 1.00 89.75 688 ARG A CA 1
ATOM 5446 C C . ARG A 1 688 ? -29.339 -20.619 33.572 1.00 89.75 688 ARG A C 1
ATOM 5448 O O . ARG A 1 688 ? -29.653 -21.346 32.630 1.00 89.75 688 ARG A O 1
ATOM 5455 N N . VAL A 1 689 ? -29.864 -19.420 33.787 1.00 91.19 689 VAL A N 1
ATOM 5456 C CA . VAL A 1 689 ? -30.935 -18.825 32.982 1.00 91.19 689 VAL A CA 1
ATOM 5457 C C . VAL A 1 689 ? -30.398 -17.593 32.276 1.00 91.19 689 VAL A C 1
ATOM 5459 O O . VAL A 1 689 ? -29.766 -16.750 32.908 1.00 91.19 689 VAL A O 1
ATOM 5462 N N . ARG A 1 690 ? -30.648 -17.494 30.973 1.00 90.50 690 ARG A N 1
ATOM 5463 C CA . ARG A 1 690 ? -30.273 -16.351 30.142 1.00 90.50 690 ARG A CA 1
ATOM 5464 C C . ARG A 1 690 ? -31.525 -15.569 29.773 1.00 90.50 690 ARG A C 1
ATOM 5466 O O . ARG A 1 690 ? -32.538 -16.155 29.409 1.00 90.50 690 ARG A O 1
ATOM 5473 N N . LEU A 1 691 ? -31.493 -14.254 29.907 1.00 89.19 691 LEU A N 1
ATOM 5474 C CA . LEU A 1 691 ? -32.618 -13.384 29.577 1.00 89.19 691 LEU A CA 1
ATOM 5475 C C . LEU A 1 691 ? -32.170 -12.323 28.575 1.00 89.19 691 LEU A C 1
ATOM 5477 O O . LEU A 1 691 ? -31.097 -11.761 28.768 1.00 89.19 691 LEU A O 1
ATOM 5481 N N . PRO A 1 692 ? -32.971 -11.999 27.548 1.00 83.88 692 PRO A N 1
ATOM 5482 C CA . PRO A 1 692 ? -32.611 -10.956 26.597 1.00 83.88 692 PRO A CA 1
ATOM 5483 C C . PRO A 1 692 ? -32.535 -9.600 27.305 1.00 83.88 692 PRO A C 1
ATOM 5485 O O . PRO A 1 692 ? -33.500 -9.164 27.939 1.00 83.88 692 PRO A O 1
ATOM 5488 N N . VAL A 1 693 ? -31.389 -8.931 27.182 1.00 78.69 693 VAL A N 1
ATOM 5489 C CA . VAL A 1 693 ? -31.114 -7.628 27.810 1.00 78.69 693 VAL A CA 1
ATOM 5490 C C . VAL A 1 693 ? -32.143 -6.566 27.392 1.00 78.69 693 VAL A C 1
ATOM 5492 O O . VAL A 1 693 ? -32.589 -5.775 28.224 1.00 78.69 693 VAL A O 1
ATOM 5495 N N . GLU A 1 694 ? -32.584 -6.599 26.130 1.00 75.38 694 GLU A N 1
ATOM 5496 C CA . GLU A 1 694 ? -33.479 -5.604 25.521 1.00 75.38 694 GLU A CA 1
ATOM 5497 C C . GLU A 1 694 ? -34.804 -5.416 26.268 1.00 75.38 694 GLU A C 1
ATOM 5499 O O . GLU A 1 694 ? -35.365 -4.321 26.292 1.00 75.38 694 GLU A O 1
ATOM 5504 N N . SER A 1 695 ? -35.294 -6.474 26.919 1.00 80.75 695 SER A N 1
ATOM 5505 C CA . SER A 1 695 ? -36.567 -6.457 27.652 1.00 80.75 695 SER A CA 1
ATOM 5506 C C . SER A 1 695 ? -36.500 -5.694 28.978 1.00 80.75 695 SER A C 1
ATOM 5508 O O . SER A 1 695 ? -37.535 -5.473 29.607 1.00 80.75 695 SER A O 1
ATOM 5510 N N . PHE A 1 696 ? -35.301 -5.303 29.419 1.00 79.25 696 PHE A N 1
ATOM 5511 C CA . PHE A 1 696 ? -35.065 -4.729 30.745 1.00 79.25 696 PHE A CA 1
ATOM 5512 C C . PHE A 1 696 ? -34.361 -3.372 30.704 1.00 79.25 696 PHE A C 1
ATOM 5514 O O . PHE A 1 696 ? -33.895 -2.901 31.740 1.00 79.25 696 PHE A O 1
ATOM 5521 N N . TYR A 1 697 ? -34.300 -2.712 29.546 1.00 60.00 697 TYR A N 1
ATOM 5522 C CA . TYR A 1 697 ? -33.786 -1.348 29.473 1.00 60.00 697 TYR A CA 1
ATOM 5523 C C . TYR A 1 697 ? -34.705 -0.344 30.165 1.00 60.00 697 TYR A C 1
ATOM 5525 O O . TYR A 1 697 ? -35.925 -0.333 29.988 1.00 60.00 697 TYR A O 1
ATOM 5533 N N . ARG A 1 698 ? -34.093 0.566 30.919 1.00 56.28 698 ARG A N 1
ATOM 5534 C CA . ARG A 1 698 ? -34.728 1.800 31.377 1.00 56.28 698 ARG A CA 1
ATOM 5535 C C . ARG A 1 698 ? -34.685 2.858 30.273 1.00 56.28 698 ARG A C 1
ATOM 5537 O O . ARG A 1 698 ? -33.937 2.749 29.306 1.00 56.28 698 ARG A O 1
ATOM 5544 N N . GLY A 1 699 ? -35.451 3.938 30.445 1.00 40.25 699 GLY A N 1
ATOM 5545 C CA . GLY A 1 699 ? -35.456 5.073 29.508 1.00 40.25 699 GLY A CA 1
ATOM 5546 C C . GLY A 1 699 ? -34.110 5.807 29.372 1.00 40.25 699 GLY A C 1
ATOM 5547 O O . GLY A 1 699 ? -33.954 6.609 28.457 1.00 40.25 699 GLY A O 1
ATOM 5548 N N . ASP A 1 700 ? -33.149 5.536 30.259 1.00 39.88 700 ASP A N 1
ATOM 5549 C CA . ASP A 1 700 ? -31.765 6.022 30.212 1.00 39.88 700 ASP A CA 1
ATOM 5550 C C . ASP A 1 700 ? -30.757 4.959 29.732 1.00 39.88 700 ASP A C 1
ATOM 5552 O O . ASP A 1 700 ? -29.554 5.161 29.867 1.00 39.88 700 ASP A O 1
ATOM 5556 N N . PHE A 1 701 ? -31.242 3.849 29.161 1.00 43.97 701 PHE A N 1
ATOM 5557 C CA . PHE A 1 701 ? -30.456 2.707 28.670 1.00 43.97 701 PHE A CA 1
ATOM 5558 C C . PHE A 1 701 ? -29.670 1.940 29.739 1.00 43.97 701 PHE A C 1
ATOM 5560 O O . PHE A 1 701 ? -28.934 1.022 29.402 1.00 43.97 701 PHE A O 1
ATOM 5567 N N . SER A 1 702 ? -29.875 2.222 31.028 1.00 50.19 702 SER A N 1
ATOM 5568 C CA . SER A 1 702 ? -29.399 1.319 32.078 1.00 50.19 702 SER A CA 1
ATOM 5569 C C . SER A 1 702 ? -30.250 0.044 32.121 1.00 50.19 702 SER A C 1
ATOM 5571 O O . SER A 1 702 ? -31.464 0.083 31.897 1.00 50.19 702 SER A O 1
ATOM 5573 N N . VAL A 1 703 ? -29.630 -1.098 32.419 1.00 60.94 703 VAL A N 1
ATOM 5574 C CA . VAL A 1 703 ? -30.359 -2.358 32.608 1.00 60.94 703 VAL A CA 1
ATOM 5575 C C . VAL A 1 703 ? -31.010 -2.394 33.989 1.00 60.94 703 VAL A C 1
ATOM 5577 O O . VAL A 1 703 ? -30.355 -2.253 35.026 1.00 60.94 703 VAL A O 1
ATOM 5580 N N . ASP A 1 704 ? -32.313 -2.652 34.020 1.00 69.38 704 ASP A N 1
ATOM 5581 C CA . ASP A 1 704 ? -33.051 -2.909 35.246 1.00 69.38 704 ASP A CA 1
ATOM 5582 C C . ASP A 1 704 ? -32.913 -4.375 35.680 1.00 69.38 704 ASP A C 1
ATOM 5584 O O . ASP A 1 704 ? -33.795 -5.213 35.472 1.00 69.38 704 ASP A O 1
ATOM 5588 N N . LEU A 1 705 ? -31.790 -4.684 36.335 1.00 70.31 705 LEU A N 1
ATOM 5589 C CA . LEU A 1 705 ? -31.533 -6.013 36.903 1.00 70.31 705 LEU A CA 1
ATOM 5590 C C . LEU A 1 705 ? -32.619 -6.451 37.895 1.00 70.31 705 LEU A C 1
ATOM 5592 O O . LEU A 1 705 ? -32.864 -7.648 38.041 1.00 70.31 705 LEU A O 1
ATOM 5596 N N . SER A 1 706 ? -33.291 -5.509 38.569 1.00 70.62 706 SER A N 1
ATOM 5597 C CA . SER A 1 706 ? -34.397 -5.834 39.471 1.00 70.62 706 SER A CA 1
ATOM 5598 C C . SER A 1 706 ? -35.616 -6.303 38.685 1.00 70.62 706 SER A C 1
ATOM 5600 O O . SER A 1 706 ? -36.219 -7.301 39.067 1.00 70.62 706 SER A O 1
ATOM 5602 N N . ALA A 1 707 ? -35.967 -5.624 37.591 1.00 75.56 707 ALA A N 1
ATOM 5603 C CA . ALA A 1 707 ? -37.058 -6.043 36.715 1.00 75.56 707 ALA A CA 1
ATOM 5604 C C . ALA A 1 707 ? -36.762 -7.399 36.056 1.00 75.56 707 ALA A C 1
ATOM 5606 O O . ALA A 1 707 ? -37.626 -8.278 36.071 1.00 75.56 707 ALA A O 1
ATOM 5607 N N . ALA A 1 708 ? -35.531 -7.607 35.573 1.00 82.69 708 ALA A N 1
ATOM 5608 C CA . ALA A 1 708 ? -35.074 -8.889 35.025 1.00 82.69 708 ALA A CA 1
ATOM 5609 C C . ALA A 1 708 ? -35.214 -10.020 36.043 1.00 82.69 708 ALA A C 1
ATOM 5611 O O . ALA A 1 708 ? -35.823 -11.060 35.785 1.00 82.69 708 ALA A O 1
ATOM 5612 N N . ARG A 1 709 ? -34.728 -9.774 37.257 1.00 85.69 709 ARG A N 1
ATOM 5613 C CA . ARG A 1 709 ? -34.817 -10.713 38.366 1.00 85.69 709 ARG A CA 1
ATOM 5614 C C . ARG A 1 709 ? -36.263 -10.991 38.797 1.00 85.69 709 ARG A C 1
ATOM 5616 O O . ARG A 1 709 ? -36.583 -12.134 39.118 1.00 85.69 709 ARG A O 1
ATOM 5623 N N . SER A 1 710 ? -37.128 -9.978 38.834 1.00 81.88 710 SER A N 1
ATOM 5624 C CA . SER A 1 710 ? -38.551 -10.135 39.163 1.00 81.88 710 SER A CA 1
ATOM 5625 C C . SER A 1 710 ? -39.300 -10.925 38.092 1.00 81.88 710 SER A C 1
ATOM 5627 O O . SER A 1 710 ? -40.095 -11.798 38.432 1.00 81.88 710 SER A O 1
ATOM 5629 N N . SER A 1 711 ? -39.008 -10.673 36.813 1.00 85.62 711 SER A N 1
ATOM 5630 C CA . SER A 1 711 ? -39.538 -11.453 35.691 1.00 85.62 711 SER A CA 1
ATOM 5631 C C . SER A 1 711 ? -39.124 -12.922 35.802 1.00 85.62 711 SER A C 1
ATOM 5633 O O . SER A 1 711 ? -39.977 -13.806 35.726 1.00 85.62 711 SER A O 1
ATOM 5635 N N . LEU A 1 712 ? -37.849 -13.187 36.110 1.00 89.19 712 LEU A N 1
ATOM 5636 C CA . LEU A 1 712 ? -37.348 -14.543 36.335 1.00 89.19 712 LEU A CA 1
ATOM 5637 C C . LEU A 1 712 ? -38.041 -15.243 37.508 1.00 89.19 712 LEU A C 1
ATOM 5639 O O . LEU A 1 712 ? -38.453 -16.394 37.389 1.00 89.19 712 LEU A O 1
ATOM 5643 N N . ALA A 1 713 ? -38.195 -14.549 38.637 1.00 86.81 713 ALA A N 1
ATOM 5644 C CA . ALA A 1 713 ? -38.887 -15.086 39.804 1.00 86.81 713 ALA A CA 1
ATOM 5645 C C . ALA A 1 713 ? -40.348 -15.446 39.481 1.00 86.81 713 ALA A C 1
ATOM 5647 O O . ALA A 1 713 ? -40.814 -16.509 39.889 1.00 86.81 713 ALA A O 1
ATOM 5648 N N . SER A 1 714 ? -41.040 -14.602 38.708 1.00 86.12 714 SER A N 1
ATOM 5649 C CA . SER A 1 714 ? -42.408 -14.861 38.240 1.00 86.12 714 SER A CA 1
ATOM 5650 C C . SER A 1 714 ? -42.472 -16.074 37.313 1.00 86.12 714 SER A C 1
ATOM 5652 O O . SER A 1 714 ? -43.308 -16.950 37.505 1.00 86.12 714 SER A O 1
ATOM 5654 N N . ALA A 1 715 ? -41.555 -16.177 36.351 1.00 87.75 715 ALA A N 1
ATOM 5655 C CA . ALA A 1 715 ? -41.522 -17.295 35.414 1.00 87.75 715 ALA A CA 1
ATOM 5656 C C . ALA A 1 715 ? -41.212 -18.631 36.118 1.00 87.75 715 ALA A C 1
ATOM 5658 O O . ALA A 1 715 ? -41.793 -19.662 35.796 1.00 87.75 715 ALA A O 1
ATOM 5659 N N . ILE A 1 716 ? -40.345 -18.630 37.136 1.00 89.81 716 ILE A N 1
ATOM 5660 C CA . ILE A 1 716 ? -40.095 -19.825 37.959 1.00 89.81 716 ILE A CA 1
ATOM 5661 C C . ILE A 1 716 ? -41.323 -20.189 38.792 1.00 89.81 716 ILE A C 1
ATOM 5663 O O . ILE A 1 716 ? -41.626 -21.373 38.936 1.00 89.81 716 ILE A O 1
ATOM 5667 N N . HIS A 1 717 ? -42.035 -19.196 39.322 1.00 89.19 717 HIS A N 1
ATOM 5668 C CA . HIS A 1 717 ? -43.275 -19.418 40.056 1.00 89.19 717 HIS A CA 1
ATOM 5669 C C . HIS A 1 717 ? -44.356 -20.071 39.177 1.00 89.19 717 HIS A C 1
ATOM 5671 O O . HIS A 1 717 ? -45.032 -20.990 39.632 1.00 89.19 717 HIS A O 1
ATOM 5677 N N . GLU A 1 718 ? -44.458 -19.697 37.900 1.00 87.62 718 GLU A N 1
ATOM 5678 C CA . GLU A 1 718 ? -45.367 -20.348 36.942 1.00 87.62 718 GLU A CA 1
ATOM 5679 C C . GLU A 1 718 ? -45.010 -21.821 36.675 1.00 87.62 718 GLU A C 1
ATOM 5681 O O . GLU A 1 718 ? -45.898 -22.642 36.448 1.00 87.62 718 GLU A O 1
ATOM 5686 N N . VAL A 1 719 ? -43.722 -22.179 36.729 1.00 88.69 719 VAL A N 1
ATOM 5687 C CA . VAL A 1 719 ? -43.239 -23.545 36.452 1.00 88.69 719 VAL A CA 1
ATOM 5688 C C . VAL A 1 719 ? -43.281 -24.448 37.685 1.00 88.69 719 VAL A C 1
ATOM 5690 O O . VAL A 1 719 ? -43.665 -25.615 37.602 1.00 88.69 719 VAL A O 1
ATOM 5693 N N . VAL A 1 720 ? -42.838 -23.935 38.832 1.00 87.12 720 VAL A N 1
ATOM 5694 C CA . VAL A 1 720 ? -42.639 -24.715 40.065 1.00 87.12 720 VAL A CA 1
ATOM 5695 C C . VAL A 1 720 ? -43.832 -24.584 41.022 1.00 87.12 720 VAL A C 1
ATOM 5697 O O . VAL A 1 720 ? -44.000 -25.431 41.902 1.00 87.12 720 VAL A O 1
ATOM 5700 N N . GLY A 1 721 ? -44.679 -23.569 40.841 1.00 86.12 721 GLY A N 1
ATOM 5701 C CA . GLY A 1 721 ? -45.723 -23.170 41.783 1.00 86.12 721 GLY A CA 1
ATOM 5702 C C . GLY A 1 721 ? -45.184 -22.240 42.873 1.00 86.12 721 GLY A C 1
ATOM 5703 O O . GLY A 1 721 ? -44.164 -21.568 42.696 1.00 86.12 721 GLY A O 1
ATOM 5704 N N . ASP A 1 722 ? -45.863 -22.194 44.023 1.00 87.00 722 ASP A N 1
ATOM 5705 C CA . ASP A 1 722 ? -45.444 -21.393 45.182 1.00 87.00 722 ASP A CA 1
ATOM 5706 C C . ASP A 1 722 ? -43.974 -21.657 45.541 1.00 87.00 722 ASP A C 1
ATOM 5708 O O . ASP A 1 722 ? -43.603 -22.757 45.949 1.00 87.00 722 ASP A O 1
ATOM 5712 N N . VAL A 1 723 ? -43.126 -20.636 45.401 1.00 88.75 723 VAL A N 1
ATOM 5713 C CA . VAL A 1 723 ? -41.693 -20.697 45.703 1.00 88.75 723 VAL A CA 1
ATOM 5714 C C . VAL A 1 723 ? -41.292 -19.454 46.485 1.00 88.75 723 VAL A C 1
ATOM 5716 O O . VAL A 1 723 ? -41.664 -18.331 46.146 1.00 88.75 723 VAL A O 1
ATOM 5719 N N . ARG A 1 724 ? -40.532 -19.638 47.564 1.00 87.25 724 ARG A N 1
ATOM 5720 C CA . ARG A 1 724 ? -40.030 -18.529 48.373 1.00 87.25 724 ARG A CA 1
ATOM 5721 C C . ARG A 1 724 ? -38.687 -18.055 47.844 1.00 87.25 724 ARG A C 1
ATOM 5723 O O . ARG A 1 724 ? -37.715 -18.806 47.854 1.00 87.25 724 ARG A O 1
ATOM 5730 N N . ASP A 1 725 ? -38.625 -16.785 47.472 1.00 86.75 725 ASP A N 1
ATOM 5731 C CA . ASP A 1 725 ? -37.379 -16.107 47.138 1.00 86.75 725 ASP A CA 1
ATOM 5732 C C . ASP A 1 725 ? -36.630 -15.674 48.412 1.00 86.75 725 ASP A C 1
ATOM 5734 O O . ASP A 1 725 ? -37.064 -14.768 49.129 1.00 86.75 725 ASP A O 1
ATOM 5738 N N . PHE A 1 726 ? -35.514 -16.336 48.717 1.00 81.69 726 PHE A N 1
ATOM 5739 C CA . PHE A 1 726 ? -34.765 -16.125 49.956 1.00 81.69 726 PHE A CA 1
ATOM 5740 C C . PHE A 1 726 ? -34.066 -14.758 50.010 1.00 81.69 726 PHE A C 1
ATOM 5742 O O . PHE A 1 726 ? -34.003 -14.148 51.077 1.00 81.69 726 PHE A O 1
ATOM 5749 N N . ASN A 1 727 ? -33.566 -14.248 48.879 1.00 76.25 727 ASN A N 1
ATOM 5750 C CA . ASN A 1 727 ? -32.897 -12.943 48.793 1.00 76.25 727 ASN A CA 1
ATOM 5751 C C . ASN A 1 727 ? -33.788 -11.823 48.215 1.00 76.25 727 ASN A C 1
ATOM 5753 O O . ASN A 1 727 ? -33.428 -10.650 48.325 1.00 76.25 727 ASN A O 1
ATOM 5757 N N . GLY A 1 728 ? -34.964 -12.142 47.667 1.00 69.62 728 GLY A N 1
ATOM 5758 C CA . GLY A 1 728 ? -35.863 -11.171 47.028 1.00 69.62 728 GLY A CA 1
ATOM 5759 C C . GLY A 1 728 ? -36.364 -10.048 47.944 1.00 69.62 728 GLY A C 1
ATOM 5760 O O . GLY A 1 728 ? -36.404 -8.891 47.531 1.00 69.62 728 GLY A O 1
ATOM 5761 N N . GLY A 1 729 ? -36.681 -10.344 49.211 1.00 69.81 729 GLY A N 1
ATOM 5762 C CA . GLY A 1 729 ? -37.206 -9.338 50.151 1.00 69.81 729 GLY A CA 1
ATOM 5763 C C . GLY A 1 729 ? -36.206 -8.230 50.508 1.00 69.81 729 GLY A C 1
ATOM 5764 O O . GLY A 1 729 ? -36.582 -7.066 50.634 1.00 69.81 729 GLY A O 1
ATOM 5765 N N . MET A 1 730 ? -34.920 -8.572 50.618 1.00 69.00 730 MET A N 1
ATOM 5766 C CA . MET A 1 730 ? -33.852 -7.601 50.880 1.00 69.00 730 MET A CA 1
ATOM 5767 C C . MET A 1 730 ? -33.628 -6.683 49.672 1.00 69.00 730 MET A C 1
ATOM 5769 O O . MET A 1 730 ? -33.513 -5.473 49.839 1.00 69.00 730 MET A O 1
ATOM 5773 N N . ILE A 1 731 ? -33.624 -7.245 48.460 1.00 66.25 731 ILE A N 1
ATOM 5774 C CA . ILE A 1 731 ? -33.424 -6.496 47.208 1.00 66.25 731 ILE A CA 1
ATOM 5775 C C . ILE A 1 731 ? -34.594 -5.536 46.957 1.00 66.25 731 ILE A C 1
ATOM 5777 O O . ILE A 1 731 ? -34.380 -4.375 46.610 1.00 66.25 731 ILE A O 1
ATOM 5781 N N . ALA A 1 732 ? -35.831 -5.975 47.214 1.00 67.19 732 ALA A N 1
ATOM 5782 C CA . ALA A 1 732 ? -37.004 -5.105 47.149 1.00 67.19 732 ALA A CA 1
ATOM 5783 C C . ALA A 1 732 ? -36.877 -3.911 48.110 1.00 67.19 732 ALA A C 1
ATOM 5785 O O . ALA A 1 732 ? -37.170 -2.776 47.731 1.00 67.19 732 ALA A O 1
ATOM 5786 N N . LYS A 1 733 ? -36.371 -4.147 49.330 1.00 71.69 733 LYS A N 1
ATOM 5787 C CA . LYS A 1 733 ? -36.147 -3.086 50.318 1.00 71.69 733 LYS A CA 1
ATOM 5788 C C . LYS A 1 733 ? -35.026 -2.125 49.914 1.00 71.69 733 LYS A C 1
ATOM 5790 O O . LYS A 1 733 ? -35.182 -0.922 50.096 1.00 71.69 733 LYS A O 1
ATOM 5795 N N . GLN A 1 734 ? -33.937 -2.622 49.323 1.00 73.31 734 GLN A N 1
ATOM 5796 C CA . GLN A 1 734 ? -32.880 -1.778 48.747 1.00 73.31 734 GLN A CA 1
ATOM 5797 C C . GLN A 1 734 ? -33.430 -0.868 47.645 1.00 73.31 734 GLN A C 1
ATOM 5799 O O . GLN A 1 734 ? -33.145 0.326 47.640 1.00 73.31 734 GLN A O 1
ATOM 5804 N N . ASN A 1 735 ? -34.253 -1.407 46.742 1.00 72.12 735 ASN A N 1
ATOM 5805 C CA . ASN A 1 735 ? -34.834 -0.622 45.655 1.00 72.12 735 ASN A CA 1
ATOM 5806 C C . ASN A 1 735 ? -35.817 0.441 46.176 1.00 72.12 735 ASN A C 1
ATOM 5808 O O . ASN A 1 735 ? -35.787 1.590 45.741 1.00 72.12 735 ASN A O 1
ATOM 5812 N N . GLU A 1 736 ? -36.645 0.094 47.166 1.00 78.81 736 GLU A N 1
ATOM 5813 C CA . GLU A 1 736 ? -37.509 1.064 47.846 1.00 78.81 736 GLU A CA 1
ATOM 5814 C C . GLU A 1 736 ? -36.685 2.208 48.460 1.00 78.81 736 GLU A C 1
ATOM 5816 O O . GLU A 1 736 ? -37.013 3.381 48.268 1.00 78.81 736 GLU A O 1
ATOM 5821 N N . ASN A 1 737 ? -35.580 1.873 49.135 1.00 79.38 737 ASN A N 1
ATOM 5822 C CA . ASN A 1 737 ? -34.690 2.845 49.765 1.00 79.38 737 ASN A CA 1
ATOM 5823 C C . ASN A 1 737 ? -33.992 3.751 48.732 1.00 79.38 737 ASN A C 1
ATOM 5825 O O . ASN A 1 737 ? -33.922 4.966 48.917 1.00 79.38 737 ASN A O 1
ATOM 5829 N N . PHE A 1 738 ? -33.557 3.191 47.598 1.00 80.44 738 PHE A N 1
ATOM 5830 C CA . PHE A 1 738 ? -33.004 3.951 46.471 1.00 80.44 738 PHE A CA 1
ATOM 5831 C C . PHE A 1 738 ? -34.020 4.942 45.891 1.00 80.44 738 PHE A C 1
ATOM 5833 O O . PHE A 1 738 ? -33.704 6.115 45.682 1.00 80.44 738 PHE A O 1
ATOM 5840 N N . ILE A 1 739 ? -35.265 4.505 45.669 1.00 78.62 739 ILE A N 1
ATOM 5841 C CA . ILE A 1 739 ? -36.340 5.365 45.153 1.00 78.62 739 ILE A CA 1
ATOM 5842 C C . ILE A 1 739 ? -36.647 6.499 46.139 1.00 78.62 739 ILE A C 1
ATOM 5844 O O . ILE A 1 739 ? -36.837 7.643 45.720 1.00 78.62 739 ILE A O 1
ATOM 5848 N N . GLN A 1 740 ? -36.692 6.208 47.441 1.00 82.75 740 GLN A N 1
ATOM 5849 C CA . GLN A 1 740 ? -36.899 7.219 48.482 1.00 82.75 740 GLN A CA 1
ATOM 5850 C C . GLN A 1 740 ? -35.747 8.231 48.523 1.00 82.75 740 GLN A C 1
ATOM 5852 O O . GLN A 1 740 ? -36.002 9.434 48.512 1.00 82.75 740 GLN A O 1
ATOM 5857 N N . MET A 1 741 ? -34.495 7.770 48.469 1.00 84.00 741 MET A N 1
ATOM 5858 C CA . MET A 1 741 ? -33.317 8.637 48.376 1.00 84.00 741 MET A CA 1
ATOM 5859 C C . MET A 1 741 ? -33.375 9.535 47.131 1.00 84.00 741 MET A C 1
ATOM 5861 O O . MET A 1 741 ? -33.169 10.743 47.234 1.00 84.00 741 MET A O 1
ATOM 5865 N N . LYS A 1 742 ? -33.717 8.974 45.963 1.00 80.62 742 LYS A N 1
ATOM 5866 C CA . LYS A 1 742 ? -33.853 9.719 44.702 1.00 80.62 742 LYS A CA 1
ATOM 5867 C C . LYS A 1 742 ? -34.920 10.813 44.793 1.00 80.62 742 LYS A C 1
ATOM 5869 O O . LYS A 1 742 ? -34.699 11.916 44.304 1.00 80.62 742 LYS A O 1
ATOM 5874 N N . LYS A 1 743 ? -36.055 10.546 45.452 1.00 82.94 743 LYS A N 1
ATOM 5875 C CA . LYS A 1 743 ? -37.111 11.553 45.680 1.00 82.94 743 LYS A CA 1
ATOM 5876 C C . LYS A 1 743 ? -36.637 12.729 46.538 1.00 82.94 743 LYS A C 1
ATOM 5878 O O . LYS A 1 743 ? -37.088 13.846 46.318 1.00 82.94 743 LYS A O 1
ATOM 5883 N N . LEU A 1 744 ? -35.727 12.499 47.486 1.00 83.75 744 LEU A N 1
ATOM 5884 C CA . LEU A 1 744 ? -35.197 13.545 48.372 1.00 83.75 744 LEU A CA 1
ATOM 5885 C C . LEU A 1 744 ? -34.182 14.491 47.697 1.00 83.75 744 LEU A C 1
ATOM 5887 O O . LEU A 1 744 ? -33.756 15.459 48.338 1.00 83.75 744 LEU A O 1
ATOM 5891 N N . LEU A 1 745 ? -33.760 14.213 46.456 1.00 79.00 745 LEU A N 1
ATOM 5892 C CA . LEU A 1 745 ? -32.669 14.914 45.761 1.00 79.00 745 LEU A CA 1
ATOM 5893 C C . LEU A 1 745 ? -33.103 16.002 44.740 1.00 79.00 745 LEU A C 1
ATOM 5895 O O . LEU A 1 745 ? -32.217 16.663 44.207 1.00 79.00 745 LEU A O 1
ATOM 5899 N N . GLU A 1 746 ? -34.411 16.257 44.546 1.00 65.38 746 GLU A N 1
ATOM 5900 C CA . GLU A 1 746 ? -35.021 17.275 43.638 1.00 65.38 746 GLU A CA 1
ATOM 5901 C C . GLU A 1 746 ? -34.497 17.312 42.166 1.00 65.38 746 GLU A C 1
ATOM 5903 O O . GLU A 1 746 ? -33.522 16.659 41.798 1.00 65.38 746 GLU A O 1
ATOM 5908 N N . GLU A 1 747 ? -35.167 18.064 41.269 1.00 53.53 747 GLU A N 1
ATOM 5909 C CA . GLU A 1 747 ? -34.848 18.173 39.818 1.00 53.53 747 GLU A CA 1
ATOM 5910 C C . GLU A 1 747 ? -33.397 18.614 39.517 1.00 53.53 747 GLU A C 1
ATOM 5912 O O . GLU A 1 747 ? -32.872 18.348 38.432 1.00 53.53 747 GLU A O 1
ATOM 5917 N N . ALA A 1 748 ? -32.714 19.236 40.482 1.00 44.38 748 ALA A N 1
ATOM 5918 C CA . ALA A 1 748 ? -31.358 19.763 40.336 1.00 44.38 748 ALA A CA 1
ATOM 5919 C C . ALA A 1 748 ? -30.265 18.690 40.127 1.00 44.38 748 ALA A C 1
ATOM 5921 O O . ALA A 1 748 ? -29.151 19.033 39.734 1.00 44.38 748 ALA A O 1
ATOM 5922 N N . THR A 1 749 ? -30.556 17.398 40.321 1.00 53.94 749 THR A N 1
ATOM 5923 C CA . THR A 1 749 ? -29.578 16.300 40.138 1.00 53.94 749 THR A CA 1
ATOM 5924 C C . THR A 1 749 ? -29.904 15.327 38.997 1.00 53.94 749 THR A C 1
ATOM 5926 O O . THR A 1 749 ? -29.345 14.232 38.930 1.00 53.94 749 THR A O 1
ATOM 5929 N N . LEU A 1 750 ? -30.713 15.737 38.010 1.00 51.72 750 LEU A N 1
ATOM 5930 C CA . LEU A 1 750 ? -30.907 14.975 36.759 1.00 51.72 750 LEU A CA 1
ATOM 5931 C C . LEU A 1 750 ? -29.603 14.764 35.962 1.00 51.72 750 LEU A C 1
ATOM 5933 O O . LEU A 1 750 ? -29.482 13.778 35.240 1.00 51.72 750 LEU A O 1
ATOM 5937 N N . LYS A 1 751 ? -28.598 15.636 36.130 1.00 53.47 751 LYS A N 1
ATOM 5938 C CA . LYS A 1 751 ? -27.286 15.525 35.462 1.00 53.47 751 LYS A CA 1
ATOM 5939 C C . LYS A 1 751 ? -26.411 14.361 35.950 1.00 53.47 751 LYS A C 1
ATOM 5941 O O . LYS A 1 751 ? -25.451 14.017 35.267 1.00 53.47 751 LYS A O 1
ATOM 5946 N N . HIS A 1 752 ? -26.718 13.758 37.101 1.00 63.56 752 HIS A N 1
ATOM 5947 C CA . HIS A 1 752 ? -25.873 12.743 37.746 1.00 63.56 752 HIS A CA 1
ATOM 5948 C C . HIS A 1 752 ? -26.611 11.423 38.016 1.00 63.56 752 HIS A C 1
ATOM 5950 O O . HIS A 1 752 ? -26.221 10.686 38.919 1.00 63.56 752 HIS A O 1
ATOM 5956 N N . SER A 1 753 ? -27.660 11.101 37.249 1.00 64.56 753 SER A N 1
ATOM 5957 C CA . SER A 1 753 ? -28.478 9.889 37.446 1.00 64.56 753 SER A CA 1
ATOM 5958 C C . SER A 1 753 ? -27.645 8.604 37.522 1.00 64.56 753 SER A C 1
ATOM 5960 O O . SER A 1 753 ? -27.831 7.802 38.437 1.00 64.56 753 SER A O 1
ATOM 5962 N N . LEU A 1 754 ? -26.675 8.455 36.615 1.00 59.25 754 LEU A N 1
ATOM 5963 C CA . LEU A 1 754 ? -25.768 7.309 36.573 1.00 59.25 754 LEU A CA 1
ATOM 5964 C C . LEU A 1 754 ? -24.834 7.269 37.793 1.00 59.25 754 LEU A C 1
ATOM 5966 O O . LEU A 1 754 ? -24.653 6.221 38.408 1.00 59.25 754 LEU A O 1
ATOM 5970 N N . LEU A 1 755 ? -24.272 8.417 38.185 1.00 68.12 755 LEU A N 1
ATOM 5971 C CA . LEU A 1 755 ? -23.393 8.507 39.353 1.00 68.12 755 LEU A CA 1
ATOM 5972 C C . LEU A 1 755 ? -24.149 8.194 40.652 1.00 68.12 755 LEU A C 1
ATOM 5974 O O . LEU A 1 755 ? -23.604 7.520 41.520 1.00 68.12 755 LEU A O 1
ATOM 5978 N N . LEU A 1 756 ? -25.404 8.633 40.768 1.00 78.50 756 LEU A N 1
ATOM 5979 C CA . LEU A 1 756 ? -26.286 8.328 41.896 1.00 78.50 756 LEU A CA 1
ATOM 5980 C C . LEU A 1 756 ? -26.557 6.824 42.019 1.00 78.50 756 LEU A C 1
ATOM 5982 O O . LEU A 1 756 ? -26.511 6.274 43.120 1.00 78.50 756 LEU A O 1
ATOM 5986 N N . GLN A 1 757 ? -26.814 6.152 40.896 1.00 70.56 757 GLN A N 1
ATOM 5987 C CA . GLN A 1 757 ? -27.022 4.706 40.873 1.00 70.56 757 GLN A CA 1
ATOM 5988 C C . GLN A 1 757 ? -25.739 3.951 41.246 1.00 70.56 757 GLN A C 1
ATOM 5990 O O . GLN A 1 757 ? -25.767 3.109 42.145 1.00 70.56 757 GLN A O 1
ATOM 5995 N N . ASN A 1 758 ? -24.608 4.303 40.629 1.00 64.00 758 ASN A N 1
ATOM 5996 C CA . ASN A 1 758 ? -23.302 3.725 40.957 1.00 64.00 758 ASN A CA 1
ATOM 5997 C C . ASN A 1 758 ? -22.954 3.929 42.434 1.00 64.00 758 ASN A C 1
ATOM 5999 O O . ASN A 1 758 ? -22.457 3.015 43.084 1.00 64.00 758 ASN A O 1
ATOM 6003 N N . PHE A 1 759 ? -23.277 5.100 42.981 1.00 83.12 759 PHE A N 1
ATOM 6004 C CA . PHE A 1 759 ? -23.090 5.393 44.391 1.00 83.12 759 PHE A CA 1
ATOM 6005 C C . PHE A 1 759 ? -23.892 4.485 45.303 1.00 83.12 759 PHE A C 1
ATOM 6007 O O . PHE A 1 759 ? -23.323 3.888 46.214 1.00 83.12 759 PHE A O 1
ATOM 6014 N N . PHE A 1 760 ? -25.190 4.346 45.052 1.00 80.50 760 PHE A N 1
ATOM 6015 C CA . PHE A 1 760 ? -26.049 3.548 45.917 1.00 80.50 760 PHE A CA 1
ATOM 6016 C C . PHE A 1 760 ? -25.625 2.073 45.939 1.00 80.50 760 PHE A C 1
ATOM 6018 O O . PHE A 1 760 ? -25.602 1.444 46.997 1.00 80.50 760 PHE A O 1
ATOM 6025 N N . HIS A 1 761 ? -25.241 1.530 44.781 1.00 73.38 761 HIS A N 1
ATOM 6026 C CA . HIS A 1 761 ? -24.787 0.144 44.667 1.00 73.38 761 HIS A CA 1
ATOM 6027 C C . HIS A 1 761 ? -23.348 -0.082 45.152 1.00 73.38 761 HIS A C 1
ATOM 6029 O O . HIS A 1 761 ? -22.995 -1.217 45.461 1.00 73.38 761 HIS A O 1
ATOM 6035 N N . ALA A 1 762 ? -22.540 0.973 45.286 1.00 72.38 762 ALA A N 1
ATOM 6036 C CA . ALA A 1 762 ? -21.194 0.900 45.853 1.00 72.38 762 ALA A CA 1
ATOM 6037 C C . ALA A 1 762 ? -21.168 0.838 47.392 1.00 72.38 762 ALA A C 1
ATOM 6039 O O . ALA A 1 762 ? -20.089 0.714 47.975 1.00 72.38 762 ALA A O 1
ATOM 6040 N N . ILE A 1 763 ? -22.324 0.942 48.062 1.00 79.62 763 ILE A N 1
ATOM 6041 C CA . ILE A 1 763 ? -22.411 0.920 49.525 1.00 79.62 763 ILE A CA 1
ATOM 6042 C C . ILE A 1 763 ? -22.223 -0.502 50.052 1.00 79.62 763 ILE A C 1
ATOM 6044 O O . ILE A 1 763 ? -22.986 -1.419 49.739 1.00 79.62 763 ILE A O 1
ATOM 6048 N N . TYR A 1 764 ? -21.242 -0.656 50.933 1.00 74.00 764 TYR A N 1
ATOM 6049 C CA . TYR A 1 764 ? -20.887 -1.909 51.578 1.00 74.00 764 TYR A CA 1
ATOM 6050 C C . TYR A 1 764 ? -20.929 -1.777 53.112 1.00 74.00 764 TYR A C 1
ATOM 6052 O O . TYR A 1 764 ? -20.510 -0.748 53.638 1.00 74.00 764 TYR A O 1
ATOM 6060 N N . PRO A 1 765 ? -21.377 -2.805 53.859 1.00 67.75 765 PRO A N 1
ATOM 6061 C CA . PRO A 1 765 ? -21.974 -4.055 53.389 1.00 67.75 765 PRO A CA 1
ATOM 6062 C C . PRO A 1 765 ? -23.347 -3.849 52.739 1.00 67.75 765 PRO A C 1
ATOM 6064 O O . PRO A 1 765 ? -24.129 -3.020 53.195 1.00 67.75 765 PRO A O 1
ATOM 6067 N N . ALA A 1 766 ? -23.681 -4.656 51.725 1.00 63.44 766 ALA A N 1
ATOM 6068 C CA . ALA A 1 766 ? -24.941 -4.540 50.980 1.00 63.44 766 ALA A CA 1
ATOM 6069 C C . ALA A 1 766 ? -26.219 -4.485 51.856 1.00 63.44 766 ALA A C 1
ATOM 6071 O O . ALA A 1 766 ? -27.120 -3.721 51.520 1.00 63.44 766 ALA A O 1
ATOM 6072 N N . PRO A 1 767 ? -26.340 -5.198 52.998 1.00 69.31 767 PRO A N 1
ATOM 6073 C CA . PRO A 1 767 ? -27.494 -5.031 53.885 1.00 69.31 767 PRO A CA 1
ATOM 6074 C C . PRO A 1 767 ? -27.708 -3.590 54.372 1.00 69.31 767 PRO A C 1
ATOM 6076 O O . PRO A 1 767 ? -28.853 -3.176 54.542 1.00 69.31 767 PRO A O 1
ATOM 6079 N N . LEU A 1 768 ? -26.637 -2.804 54.545 1.00 76.00 768 LEU A N 1
ATOM 6080 C CA . LEU A 1 768 ? -26.746 -1.415 54.991 1.00 76.00 768 LEU A CA 1
ATOM 6081 C C . LEU A 1 768 ? -27.391 -0.512 53.939 1.00 76.00 768 LEU A C 1
ATOM 6083 O O . LEU A 1 768 ? -28.106 0.410 54.320 1.00 76.00 768 LEU A O 1
ATOM 6087 N N . SER A 1 769 ? -27.258 -0.797 52.637 1.00 74.75 769 SER A N 1
ATOM 6088 C CA . SER A 1 769 ? -27.988 -0.031 51.612 1.00 74.75 769 SER A CA 1
ATOM 6089 C C . SER A 1 769 ? -29.509 -0.229 51.697 1.00 74.75 769 SER A C 1
ATOM 6091 O O . SER A 1 769 ? -30.266 0.622 51.237 1.00 74.75 769 SER A O 1
ATOM 6093 N N . ALA A 1 770 ? -29.978 -1.304 52.346 1.00 77.25 770 ALA A N 1
ATOM 6094 C CA . ALA A 1 770 ? -31.398 -1.552 52.604 1.00 77.25 770 ALA A CA 1
ATOM 6095 C C . ALA A 1 770 ? -31.909 -0.894 53.897 1.00 77.25 770 ALA A C 1
ATOM 6097 O O . ALA A 1 770 ? -33.102 -0.611 54.007 1.00 77.25 770 ALA A O 1
ATOM 6098 N N . THR A 1 771 ? -31.037 -0.715 54.896 1.00 81.00 771 THR A N 1
ATOM 6099 C CA . THR A 1 771 ? -31.426 -0.310 56.259 1.00 81.00 771 THR A CA 1
ATOM 6100 C C . THR A 1 771 ? -31.053 1.124 56.620 1.00 81.00 771 THR A C 1
ATOM 6102 O O . THR A 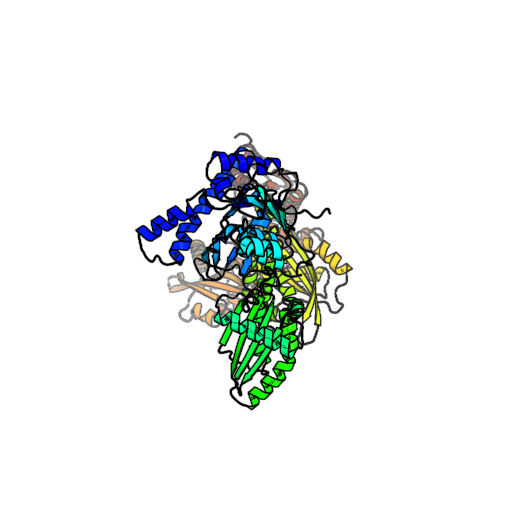1 771 ? -31.636 1.674 57.552 1.00 81.00 771 THR A O 1
ATOM 6105 N N . LEU A 1 772 ? -30.072 1.727 55.940 1.00 86.38 772 LEU A N 1
ATOM 6106 C CA . LEU A 1 772 ? -29.691 3.124 56.153 1.00 86.38 772 LEU A CA 1
ATOM 6107 C C . LEU A 1 772 ? -30.853 4.053 55.802 1.00 86.38 772 LEU A C 1
ATOM 6109 O O . LEU A 1 772 ? -31.494 3.881 54.769 1.00 86.38 772 LEU A O 1
ATOM 6113 N N . ALA A 1 773 ? -31.087 5.063 56.640 1.00 87.88 773 ALA A N 1
ATOM 6114 C CA . ALA A 1 773 ? -32.125 6.051 56.384 1.00 87.88 773 ALA A CA 1
ATOM 6115 C C . ALA A 1 773 ? -31.817 6.848 55.091 1.00 87.88 773 ALA A C 1
ATOM 6117 O O . ALA A 1 773 ? -30.663 7.264 54.909 1.00 87.88 773 ALA A O 1
ATOM 6118 N N . PRO A 1 774 ? -32.812 7.097 54.213 1.00 88.00 774 PRO A N 1
ATOM 6119 C CA . PRO A 1 774 ? -32.632 7.835 52.960 1.00 88.00 774 PRO A CA 1
ATOM 6120 C C . PRO A 1 774 ? -31.920 9.188 53.114 1.00 88.00 774 PRO A C 1
ATOM 6122 O O . PRO A 1 774 ? -31.178 9.608 52.226 1.00 88.00 774 PRO A O 1
ATOM 6125 N N . GLU A 1 775 ? -32.107 9.870 54.247 1.00 87.25 775 GLU A N 1
ATOM 6126 C CA . GLU A 1 775 ? -31.487 11.164 54.542 1.00 87.25 775 GLU A CA 1
ATOM 6127 C C . GLU A 1 775 ? -29.968 11.057 54.720 1.00 87.25 775 GLU A C 1
ATOM 6129 O O . GLU A 1 775 ? -29.237 11.935 54.267 1.00 87.25 775 GLU A O 1
ATOM 6134 N N . LEU A 1 776 ? -29.477 9.970 55.329 1.00 89.31 776 LEU A N 1
ATOM 6135 C CA . LEU A 1 776 ? -28.037 9.742 55.500 1.00 89.31 776 LEU A CA 1
ATOM 6136 C C . LEU A 1 776 ? -27.373 9.471 54.152 1.00 89.31 776 LEU A C 1
ATOM 6138 O O . LEU A 1 776 ? -26.301 9.999 53.865 1.00 89.31 776 LEU A O 1
ATOM 6142 N N . LEU A 1 777 ? -28.045 8.690 53.304 1.00 89.00 777 LEU A N 1
ATOM 6143 C CA . LEU A 1 777 ? -27.590 8.409 51.947 1.00 89.00 777 LEU A CA 1
ATOM 6144 C C . LEU A 1 777 ? -27.542 9.683 51.103 1.00 89.00 777 LEU A C 1
ATOM 6146 O O . LEU A 1 777 ? -26.551 9.918 50.414 1.00 89.00 777 LEU A O 1
ATOM 6150 N N . LYS A 1 778 ? -28.567 10.541 51.208 1.00 89.12 778 LYS A N 1
ATOM 6151 C CA . LYS A 1 778 ? -28.585 11.867 50.578 1.00 89.12 778 LYS A CA 1
ATOM 6152 C C . LYS A 1 778 ? -27.380 12.705 51.005 1.00 89.12 778 LYS A C 1
ATOM 6154 O O . LYS A 1 778 ? -26.674 13.210 50.137 1.00 89.12 778 LYS A O 1
ATOM 6159 N N . THR A 1 779 ? -27.136 12.854 52.308 1.00 88.81 779 THR A N 1
ATOM 6160 C CA . THR A 1 779 ? -25.987 13.625 52.815 1.00 88.81 779 THR A CA 1
ATOM 6161 C C . THR A 1 779 ? -24.673 13.080 52.267 1.00 88.81 779 THR A C 1
ATOM 6163 O O . THR A 1 779 ? -23.824 13.848 51.818 1.00 88.81 779 THR A O 1
ATOM 6166 N N . PHE A 1 780 ? -24.520 11.759 52.257 1.00 91.25 780 PHE A N 1
ATOM 6167 C CA . PHE A 1 780 ? -23.302 11.108 51.795 1.00 91.25 780 PHE A CA 1
ATOM 6168 C C . PHE A 1 780 ? -23.075 11.276 50.285 1.00 91.25 780 PHE A C 1
ATOM 6170 O O . PHE A 1 780 ? -21.950 11.524 49.855 1.00 91.25 780 PHE A O 1
ATOM 6177 N N . PHE A 1 781 ? -24.144 11.244 49.486 1.00 89.81 781 PHE A N 1
ATOM 6178 C CA . PHE A 1 781 ? -24.074 11.519 48.051 1.00 89.81 781 PHE A CA 1
ATOM 6179 C C . PHE A 1 781 ? -23.755 12.988 47.741 1.00 89.81 781 PHE A C 1
ATOM 6181 O O . PHE A 1 781 ? -22.944 13.270 46.864 1.00 89.81 781 PHE A O 1
ATOM 6188 N N . LEU A 1 782 ? -24.340 13.939 48.476 1.00 88.31 782 LEU A N 1
ATOM 6189 C CA . LEU A 1 782 ? -24.019 15.362 48.307 1.00 88.31 782 LEU A CA 1
ATOM 6190 C C . LEU A 1 782 ? -22.552 15.656 48.642 1.00 88.31 782 LEU A C 1
ATOM 6192 O O . LEU A 1 782 ? -21.911 16.433 47.944 1.00 88.31 782 LEU A O 1
ATOM 6196 N N . MET A 1 783 ? -22.006 14.984 49.657 1.00 89.44 783 MET A N 1
ATOM 6197 C CA . MET A 1 783 ? -20.587 15.074 50.002 1.00 89.44 783 MET A CA 1
ATOM 6198 C C . MET A 1 783 ? -19.686 14.522 48.887 1.00 89.44 783 MET A C 1
ATOM 6200 O O . MET A 1 783 ? -18.637 15.093 48.605 1.00 89.44 783 MET A O 1
ATOM 6204 N N . LEU A 1 784 ? -20.101 13.447 48.205 1.00 87.88 784 LEU A N 1
ATOM 6205 C CA . LEU A 1 784 ? -19.398 12.950 47.018 1.00 87.88 784 LEU A CA 1
ATOM 6206 C C . LEU A 1 784 ? -19.371 14.004 45.900 1.00 87.88 784 LEU A C 1
ATOM 6208 O O . LEU A 1 784 ? -18.319 14.222 45.299 1.00 87.88 784 LEU A O 1
ATOM 6212 N N . LEU A 1 785 ? -20.502 14.664 45.626 1.00 86.38 785 LEU A N 1
ATOM 6213 C CA . LEU A 1 785 ? -20.579 15.721 44.611 1.00 86.38 785 LEU A CA 1
ATOM 6214 C C . LEU A 1 785 ? -19.682 16.910 44.967 1.00 86.38 785 LEU A C 1
ATOM 6216 O O . LEU A 1 785 ? -18.917 17.362 44.120 1.00 86.38 785 LEU A O 1
ATOM 6220 N N . GLU A 1 786 ? -19.700 17.350 46.224 1.00 84.25 786 GLU A N 1
ATOM 6221 C CA . GLU A 1 786 ? -18.882 18.469 46.698 1.00 84.25 786 GLU A CA 1
ATOM 6222 C C . GLU A 1 786 ? -17.382 18.205 46.494 1.00 84.25 786 GLU A C 1
ATOM 6224 O O . GLU A 1 786 ? -16.695 19.024 45.879 1.00 84.25 786 GLU A O 1
ATOM 6229 N N . VAL A 1 787 ? -16.884 17.029 46.901 1.00 84.25 787 VAL A N 1
ATOM 6230 C CA . VAL A 1 787 ? -15.480 16.617 46.686 1.00 84.25 787 VAL A CA 1
ATOM 6231 C C . VAL A 1 787 ? -15.153 16.465 45.194 1.00 84.25 787 VAL A C 1
ATOM 6233 O O . VAL A 1 787 ? -14.015 16.686 44.771 1.00 84.25 787 VAL A O 1
ATOM 6236 N N . THR A 1 788 ? -16.138 16.101 44.372 1.00 76.94 788 THR A N 1
ATOM 6237 C CA . THR A 1 788 ? -15.964 15.975 42.917 1.00 76.94 788 THR A CA 1
ATOM 6238 C C . THR A 1 788 ? -15.839 17.341 42.235 1.00 76.94 788 THR A C 1
ATOM 6240 O O . THR A 1 788 ? -15.025 17.481 41.323 1.00 76.94 788 THR A O 1
ATOM 6243 N N . GLU A 1 789 ? -16.584 18.354 42.683 1.00 74.19 789 GLU A N 1
ATOM 6244 C CA . GLU A 1 789 ? -16.608 19.696 42.078 1.00 74.19 789 GLU A CA 1
ATOM 6245 C C . GLU A 1 789 ? -15.465 20.616 42.545 1.00 74.19 789 GLU A C 1
ATOM 6247 O O . GLU A 1 789 ? -15.029 21.485 41.788 1.00 74.19 789 GLU A O 1
ATOM 6252 N N . THR A 1 790 ? -14.953 20.443 43.768 1.00 64.75 790 THR A N 1
ATOM 6253 C CA . THR A 1 790 ? -13.997 21.388 44.386 1.00 64.75 790 THR A CA 1
ATOM 6254 C C . THR A 1 790 ? -12.509 21.065 44.178 1.00 64.75 790 THR A C 1
ATOM 6256 O O . THR A 1 790 ? -11.672 21.964 44.273 1.00 64.75 790 THR A O 1
ATOM 6259 N N . ALA A 1 791 ? -12.126 19.820 43.886 1.00 53.53 791 ALA A N 1
ATOM 6260 C CA . ALA A 1 791 ? -10.750 19.368 44.126 1.00 53.53 791 ALA A CA 1
ATOM 6261 C C . ALA A 1 791 ? -9.807 19.413 42.900 1.00 53.53 791 ALA A C 1
ATOM 6263 O O . ALA A 1 791 ? -9.876 18.545 42.024 1.00 53.53 791 ALA A O 1
ATOM 6264 N N . ARG A 1 792 ? -8.849 20.359 42.896 1.00 55.25 792 ARG A N 1
ATOM 6265 C CA . ARG A 1 792 ? -7.647 20.373 42.019 1.00 55.25 792 ARG A CA 1
ATOM 6266 C C . ARG A 1 792 ? -6.430 19.629 42.606 1.00 55.25 792 ARG A C 1
ATOM 6268 O O . ARG A 1 792 ? -5.410 19.528 41.932 1.00 55.25 792 ARG A O 1
ATOM 6275 N N . GLU A 1 793 ? -6.512 19.160 43.850 1.00 59.06 793 GLU A N 1
ATOM 6276 C CA . GLU A 1 793 ? -5.400 18.536 44.585 1.00 59.06 793 GLU A CA 1
ATOM 6277 C C . GLU A 1 793 ? -5.330 17.013 44.367 1.00 59.06 793 GLU A C 1
ATOM 6279 O O . GLU A 1 793 ? -6.335 16.378 44.043 1.00 59.06 793 GLU A O 1
ATOM 6284 N N . SER A 1 794 ? -4.138 16.425 44.549 1.00 64.44 794 SER A N 1
ATOM 6285 C CA . SER A 1 794 ? -3.874 14.992 44.326 1.00 64.44 794 SER A CA 1
ATOM 6286 C C . SER A 1 794 ? -4.502 14.070 45.380 1.00 64.44 794 SER A C 1
ATOM 6288 O O . SER A 1 794 ? -4.764 12.899 45.096 1.00 64.44 794 SER A O 1
ATOM 6290 N N . ILE A 1 795 ? -4.754 14.585 46.587 1.00 78.44 795 ILE A N 1
ATOM 6291 C CA . ILE A 1 795 ? -5.519 13.923 47.646 1.00 78.44 795 ILE A CA 1
ATOM 6292 C C . ILE A 1 795 ? -6.395 14.982 48.319 1.00 78.44 795 ILE A C 1
ATOM 6294 O O . ILE A 1 795 ? -5.893 16.031 48.709 1.00 78.44 795 ILE A O 1
ATOM 6298 N N . THR A 1 796 ? -7.689 14.716 48.483 1.00 81.88 796 THR A N 1
ATOM 6299 C CA . THR A 1 796 ? -8.617 15.615 49.188 1.00 81.88 796 THR A CA 1
ATOM 6300 C C . THR A 1 796 ? -9.406 14.819 50.211 1.00 81.88 796 THR A C 1
ATOM 6302 O O . THR A 1 796 ? -10.024 13.816 49.868 1.00 81.88 796 THR A O 1
ATOM 6305 N N . LEU A 1 797 ? -9.396 15.263 51.465 1.00 86.62 797 LEU A N 1
ATOM 6306 C CA . LEU A 1 797 ? -10.145 14.653 52.558 1.00 86.62 797 LEU A CA 1
ATOM 6307 C C . LEU A 1 797 ? -11.185 15.648 53.066 1.00 86.62 797 LEU A C 1
ATOM 6309 O O . LEU A 1 797 ? -10.837 16.723 53.549 1.00 86.62 797 LEU A O 1
ATOM 6313 N N . GLN A 1 798 ? -12.454 15.263 53.011 1.00 87.94 798 GLN A N 1
ATOM 6314 C CA . GLN A 1 798 ? -13.545 15.998 53.629 1.00 87.94 798 GLN A CA 1
ATOM 6315 C C . GLN A 1 798 ? -14.180 15.133 54.716 1.00 87.94 798 GLN A C 1
ATOM 6317 O O . GLN A 1 798 ? -14.317 13.917 54.575 1.00 87.94 798 GLN A O 1
ATOM 6322 N N . SER A 1 799 ? -14.589 15.763 55.814 1.00 89.69 799 SER A N 1
ATOM 6323 C CA . SER A 1 799 ? -15.372 15.111 56.861 1.00 89.69 799 SER A CA 1
ATOM 6324 C C . SER A 1 799 ? -16.549 15.993 57.255 1.00 89.69 799 SER A C 1
ATOM 6326 O O . SER A 1 799 ? -16.454 17.221 57.225 1.00 89.69 799 SER A O 1
ATOM 6328 N N . LYS A 1 800 ? -17.673 15.370 57.601 1.00 89.06 800 LYS A N 1
ATOM 6329 C CA . LYS A 1 800 ? -18.882 16.058 58.051 1.00 89.06 800 LYS A CA 1
ATOM 6330 C C . LYS A 1 800 ? -19.490 15.277 59.207 1.00 89.06 800 LYS A C 1
ATOM 6332 O O . LYS A 1 800 ? -19.671 14.068 59.117 1.00 89.06 800 LYS A O 1
ATOM 6337 N N . LYS A 1 801 ? -19.820 15.965 60.298 1.00 86.12 801 LYS A N 1
ATOM 6338 C CA . LYS A 1 801 ? -20.606 15.393 61.399 1.00 86.12 801 LYS A CA 1
ATOM 6339 C C . LYS A 1 801 ? -22.043 15.867 61.244 1.00 86.12 801 LYS A C 1
ATOM 6341 O O . LYS A 1 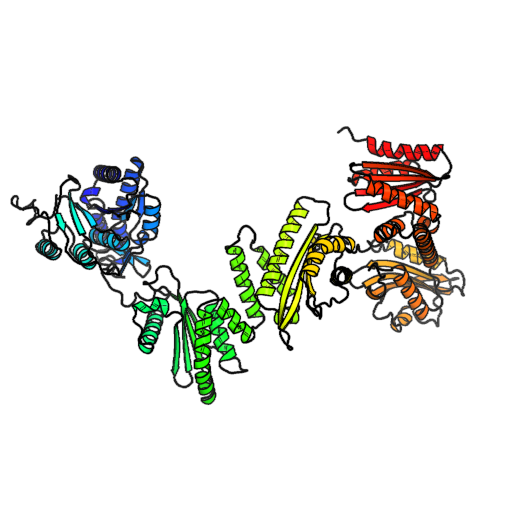801 ? -22.287 17.070 61.174 1.00 86.12 801 LYS A O 1
ATOM 6346 N N . GLU A 1 802 ? -22.981 14.934 61.166 1.00 82.31 802 GLU A N 1
ATOM 6347 C CA . GLU A 1 802 ? -24.404 15.251 61.068 1.00 82.31 802 GLU A CA 1
ATOM 6348 C C . GLU A 1 802 ? -25.195 14.302 61.973 1.00 82.31 802 GLU A C 1
ATOM 6350 O O . GLU A 1 802 ? -25.126 13.081 61.823 1.00 82.31 802 GLU A O 1
ATOM 6355 N N . ARG A 1 803 ? -25.932 14.875 62.935 1.00 77.62 803 ARG A N 1
ATOM 6356 C CA . ARG A 1 803 ? -26.577 14.143 64.042 1.00 77.62 803 ARG A CA 1
ATOM 6357 C C . ARG A 1 803 ? -25.546 13.325 64.845 1.00 77.62 803 ARG A C 1
ATOM 6359 O O . ARG A 1 803 ? -24.554 13.895 65.291 1.00 77.62 803 ARG A O 1
ATOM 6366 N N . ASP A 1 804 ? -25.771 12.019 64.989 1.00 85.00 804 ASP A N 1
ATOM 6367 C CA . ASP A 1 804 ? -24.918 11.056 65.699 1.00 85.00 804 ASP A CA 1
ATOM 6368 C C . ASP A 1 804 ? -24.028 10.242 64.741 1.00 85.00 804 ASP A C 1
ATOM 6370 O O . ASP A 1 804 ? -23.591 9.137 65.067 1.00 85.00 804 ASP A O 1
ATOM 6374 N N . HIS A 1 805 ? -23.783 10.752 63.531 1.00 89.44 805 HIS A N 1
ATOM 6375 C CA . HIS A 1 805 ? -23.030 10.046 62.497 1.00 89.44 805 HIS A CA 1
ATOM 6376 C C . HIS A 1 805 ? -21.873 10.889 61.966 1.00 89.44 805 HIS A C 1
ATOM 6378 O O . HIS A 1 805 ? -21.977 12.111 61.804 1.00 89.44 805 HIS A O 1
ATOM 6384 N N . LEU A 1 806 ? -20.767 10.210 61.675 1.00 90.38 806 LEU A N 1
ATOM 6385 C CA . LEU A 1 806 ? -19.594 10.795 61.040 1.00 90.38 806 LEU A CA 1
ATOM 6386 C C . LEU A 1 806 ? -19.535 10.340 59.582 1.00 90.38 806 LEU A C 1
ATOM 6388 O O . LEU A 1 806 ? -19.545 9.144 59.301 1.00 90.38 806 LEU A O 1
ATOM 6392 N N . PHE A 1 807 ? -19.432 11.304 58.676 1.00 93.00 807 PHE A N 1
ATOM 6393 C CA . PHE A 1 807 ? -19.221 11.098 57.251 1.00 93.00 807 PHE A CA 1
ATOM 6394 C C . PHE A 1 807 ? -17.791 11.488 56.904 1.00 93.00 807 PHE A C 1
ATOM 6396 O O . PHE A 1 807 ? -17.318 12.555 57.304 1.00 93.00 807 PHE A O 1
ATOM 6403 N N . VAL A 1 808 ? -17.110 10.643 56.142 1.00 91.69 808 VAL A N 1
ATOM 6404 C CA . VAL A 1 808 ? -15.778 10.922 55.600 1.00 91.69 808 VAL A CA 1
ATOM 6405 C C . VAL A 1 808 ? -15.802 10.626 54.110 1.00 91.69 808 VAL A C 1
ATOM 6407 O O . VAL A 1 808 ? -16.364 9.615 53.700 1.00 91.69 808 VAL A O 1
ATOM 6410 N N . MET A 1 809 ? -15.203 11.499 53.306 1.00 92.00 809 MET A N 1
ATOM 6411 C CA . MET A 1 809 ? -15.035 11.316 51.868 1.00 92.00 809 MET A CA 1
ATOM 6412 C C . MET A 1 809 ? -13.609 11.689 51.485 1.00 92.00 809 MET A C 1
ATOM 6414 O O . MET A 1 809 ? -13.117 12.755 51.851 1.00 92.00 809 MET A O 1
ATOM 6418 N N . ILE A 1 810 ? -12.945 10.798 50.761 1.00 88.88 810 ILE A N 1
ATOM 6419 C CA . ILE A 1 810 ? -11.533 10.907 50.415 1.00 88.88 810 ILE A CA 1
ATOM 6420 C C . ILE A 1 810 ? -11.403 10.727 48.913 1.00 88.88 810 ILE A C 1
ATOM 6422 O O . ILE A 1 810 ? -11.826 9.703 48.384 1.00 88.88 810 ILE A O 1
ATOM 6426 N N . LYS A 1 811 ? -10.796 11.696 48.240 1.00 86.38 811 LYS A N 1
ATOM 6427 C CA . LYS A 1 811 ? -10.381 11.621 46.841 1.00 86.38 811 LYS A CA 1
ATOM 6428 C C . LYS A 1 811 ? -8.882 11.353 46.785 1.00 86.38 811 LYS A C 1
ATOM 6430 O O . LYS A 1 811 ? -8.131 12.023 47.487 1.00 86.38 811 LYS A O 1
ATOM 6435 N N . PHE A 1 812 ? -8.443 10.424 45.946 1.00 84.44 812 PHE A N 1
ATOM 6436 C CA . PHE A 1 812 ? -7.027 10.173 45.661 1.00 84.44 812 PHE A CA 1
ATOM 6437 C C . PHE A 1 812 ? -6.849 9.590 44.254 1.00 84.44 812 PHE A C 1
ATOM 6439 O O . PHE A 1 812 ? -7.773 8.997 43.708 1.00 84.44 812 PHE A O 1
ATOM 6446 N N . HIS A 1 813 ? -5.661 9.731 43.665 1.00 76.31 813 HIS A N 1
ATOM 6447 C CA . HIS A 1 813 ? -5.362 9.183 42.330 1.00 76.31 813 HIS A CA 1
ATOM 6448 C C . HIS A 1 813 ? -4.582 7.851 42.365 1.00 76.31 813 HIS A C 1
ATOM 6450 O O . HIS A 1 813 ? -4.646 7.080 41.413 1.00 76.31 813 HIS A O 1
ATOM 6456 N N . ASP A 1 814 ? -3.886 7.543 43.467 1.00 75.56 814 ASP A N 1
ATOM 6457 C CA . ASP A 1 814 ? -3.100 6.309 43.629 1.00 75.56 814 ASP A CA 1
ATOM 6458 C C . ASP A 1 814 ? -3.866 5.235 44.427 1.00 75.56 814 ASP A C 1
ATOM 6460 O O . ASP A 1 814 ? -4.195 5.418 45.603 1.00 75.56 814 ASP A O 1
ATOM 6464 N N . LEU A 1 815 ? -4.109 4.081 43.795 1.00 70.94 815 LEU A N 1
ATOM 6465 C CA . LEU A 1 815 ? -4.757 2.902 44.385 1.00 70.94 815 LEU A CA 1
ATOM 6466 C C . LEU A 1 815 ? -4.043 2.366 45.636 1.00 70.94 815 LEU A C 1
ATOM 6468 O O . LEU A 1 815 ? -4.693 1.741 46.478 1.00 70.94 815 LEU A O 1
ATOM 6472 N N . GLY A 1 816 ? -2.745 2.631 45.806 1.00 71.69 816 GLY A N 1
ATOM 6473 C CA . GLY A 1 816 ? -1.975 2.227 46.984 1.00 71.69 816 GLY A CA 1
ATOM 6474 C C . GLY A 1 816 ? -2.537 2.769 48.304 1.00 71.69 816 GLY A C 1
ATOM 6475 O O . GLY A 1 816 ? -2.420 2.111 49.342 1.00 71.69 816 GLY A O 1
ATOM 6476 N N . TRP A 1 817 ? -3.219 3.920 48.281 1.00 75.69 817 TRP A N 1
ATOM 6477 C CA . TRP A 1 817 ? -3.851 4.497 49.474 1.00 75.69 817 TRP A CA 1
ATOM 6478 C C . TRP A 1 817 ? -5.051 3.695 49.966 1.00 75.69 817 TRP A C 1
ATOM 6480 O O . TRP A 1 817 ? -5.285 3.627 51.172 1.00 75.69 817 TRP A O 1
ATOM 6490 N N . LYS A 1 818 ? -5.770 3.019 49.063 1.00 74.25 818 LYS A N 1
ATOM 6491 C CA . LYS A 1 818 ? -6.942 2.206 49.410 1.00 74.25 818 LYS A CA 1
ATOM 6492 C C . LYS A 1 818 ? -6.586 1.150 50.454 1.00 74.25 818 LYS A C 1
ATOM 6494 O O . LYS A 1 818 ? -7.192 1.118 51.521 1.00 74.25 818 LYS A O 1
ATOM 6499 N N . HIS A 1 819 ? -5.598 0.304 50.164 1.00 74.19 819 HIS A N 1
ATOM 6500 C CA . HIS A 1 819 ? -5.220 -0.796 51.058 1.00 74.19 819 HIS A CA 1
ATOM 6501 C C . HIS A 1 819 ? -4.748 -0.296 52.427 1.00 74.19 819 HIS A C 1
ATOM 6503 O O . HIS A 1 819 ? -5.087 -0.892 53.446 1.00 74.19 819 HIS A O 1
ATOM 6509 N N . LYS A 1 820 ? -4.032 0.833 52.459 1.00 77.00 820 LYS A N 1
ATOM 6510 C CA . LYS A 1 820 ? -3.539 1.449 53.697 1.00 77.00 820 LYS A CA 1
ATOM 6511 C C . LYS A 1 820 ? -4.677 1.968 54.576 1.00 77.00 820 LYS A C 1
ATOM 6513 O O . LYS A 1 820 ? -4.696 1.684 55.770 1.00 77.00 820 LYS A O 1
ATOM 6518 N N . ILE A 1 821 ? -5.640 2.680 53.986 1.00 82.19 821 ILE A N 1
ATOM 6519 C CA . ILE A 1 821 ? -6.787 3.235 54.720 1.00 82.19 821 ILE A CA 1
ATOM 6520 C C . ILE A 1 821 ? -7.672 2.108 55.266 1.00 82.19 821 ILE A C 1
ATOM 6522 O O . ILE A 1 821 ? -8.055 2.146 56.432 1.00 82.19 821 ILE A O 1
ATOM 6526 N N . PHE A 1 822 ? -7.951 1.073 54.464 1.00 77.88 822 PHE A N 1
ATOM 6527 C CA . PHE A 1 822 ? -8.727 -0.080 54.936 1.00 77.88 822 PHE A CA 1
ATOM 6528 C C . PHE A 1 822 ? -8.039 -0.812 56.088 1.00 77.88 822 PHE A C 1
ATOM 6530 O O . PHE A 1 822 ? -8.694 -1.090 57.086 1.00 77.88 822 PHE A O 1
ATOM 6537 N N . HIS A 1 823 ? -6.728 -1.041 55.998 1.00 79.31 823 HIS A N 1
ATOM 6538 C CA . HIS A 1 823 ? -5.968 -1.692 57.065 1.00 79.31 823 HIS A CA 1
ATOM 6539 C C . HIS A 1 823 ? -6.026 -0.911 58.392 1.00 79.31 823 HIS A C 1
ATOM 6541 O O . HIS A 1 823 ? -6.191 -1.509 59.454 1.00 79.31 823 HIS A O 1
ATOM 6547 N N . GLN A 1 824 ? -5.927 0.424 58.354 1.00 81.06 824 GLN A N 1
ATOM 6548 C CA . GLN A 1 824 ? -6.033 1.250 59.567 1.00 81.06 824 GLN A CA 1
ATOM 6549 C C . GLN A 1 824 ? -7.440 1.230 60.172 1.00 81.06 824 GLN A C 1
ATOM 6551 O O . GLN A 1 824 ? -7.598 1.171 61.388 1.00 81.06 824 GLN A O 1
ATOM 6556 N N . ILE A 1 825 ? -8.478 1.216 59.334 1.00 81.88 825 ILE A N 1
ATOM 6557 C CA . ILE A 1 825 ? -9.865 1.135 59.808 1.00 81.88 825 ILE A CA 1
ATOM 6558 C C . ILE A 1 825 ? -10.181 -0.256 60.374 1.00 81.88 825 ILE A C 1
ATOM 6560 O O . ILE A 1 825 ? -10.874 -0.362 61.386 1.00 81.88 825 ILE A O 1
ATOM 6564 N N . GLU A 1 826 ? -9.655 -1.325 59.774 1.00 78.94 826 GLU A N 1
ATOM 6565 C CA . GLU A 1 826 ? -9.798 -2.692 60.290 1.00 78.94 826 GLU A CA 1
ATOM 6566 C C . GLU A 1 826 ? -9.145 -2.860 61.669 1.00 78.94 826 GLU A C 1
ATOM 6568 O O . GLU A 1 826 ? -9.708 -3.539 62.531 1.00 78.94 826 GLU A O 1
ATOM 6573 N N . ALA A 1 827 ? -8.024 -2.176 61.928 1.00 80.94 827 ALA A N 1
ATOM 6574 C CA . ALA A 1 827 ? -7.359 -2.186 63.233 1.00 80.94 827 ALA A CA 1
ATOM 6575 C C . ALA A 1 827 ? -8.254 -1.657 64.373 1.00 80.94 827 ALA A C 1
ATOM 6577 O O . ALA A 1 827 ? -8.108 -2.083 65.520 1.00 80.94 827 ALA A O 1
ATOM 6578 N N . LEU A 1 828 ? -9.239 -0.804 64.067 1.00 82.50 828 LEU A N 1
ATOM 6579 C CA . LEU A 1 828 ? -10.210 -0.287 65.041 1.00 82.50 828 LEU A CA 1
ATOM 6580 C C . LEU A 1 828 ? -11.280 -1.319 65.449 1.00 82.50 828 LEU A C 1
ATOM 6582 O O . LEU A 1 828 ? -12.076 -1.044 66.347 1.00 82.50 828 LEU A O 1
ATOM 6586 N N . SER A 1 829 ? -11.312 -2.505 64.821 1.00 81.31 829 SER A N 1
ATOM 6587 C CA . SER A 1 829 ? -12.214 -3.623 65.162 1.00 81.31 829 SER A CA 1
ATOM 6588 C C . SER A 1 829 ? -13.701 -3.235 65.213 1.00 81.31 829 SER A C 1
ATOM 6590 O O . SER A 1 829 ? -14.452 -3.659 66.096 1.00 81.31 829 SER A O 1
ATOM 6592 N N . ILE A 1 830 ? -14.139 -2.400 64.270 1.00 83.00 830 ILE A N 1
ATOM 6593 C CA . ILE A 1 830 ? -15.503 -1.868 64.251 1.00 83.00 830 ILE A CA 1
ATOM 6594 C C . ILE A 1 830 ? -16.477 -2.916 63.682 1.00 83.00 830 ILE A C 1
ATOM 6596 O O . ILE A 1 830 ? -16.207 -3.486 62.623 1.00 83.00 830 ILE A O 1
ATOM 6600 N N . PRO A 1 831 ? -17.631 -3.170 64.330 1.00 78.50 831 PRO A N 1
ATOM 6601 C CA . PRO A 1 831 ? -18.650 -4.067 63.795 1.00 78.50 831 PRO A CA 1
ATOM 6602 C C . PRO A 1 831 ? -19.124 -3.653 62.395 1.00 78.50 831 PRO A C 1
ATOM 6604 O O . PRO A 1 831 ? -19.401 -2.480 62.140 1.00 78.50 831 PRO A O 1
ATOM 6607 N N . SER A 1 832 ? -19.304 -4.624 61.496 1.00 71.06 832 SER A N 1
ATOM 6608 C CA . SER A 1 832 ? -19.695 -4.377 60.096 1.00 71.06 832 SER A CA 1
ATOM 6609 C C . SER A 1 832 ? -21.071 -3.720 59.925 1.00 71.06 832 SER A C 1
ATOM 6611 O O . SER A 1 832 ? -21.362 -3.172 58.869 1.00 71.06 832 SER A O 1
ATOM 6613 N N . ASN A 1 833 ? -21.922 -3.741 60.953 1.00 77.94 833 ASN A N 1
ATOM 6614 C CA . ASN A 1 833 ? -23.210 -3.045 60.973 1.00 77.94 833 ASN A CA 1
ATOM 6615 C C . ASN A 1 833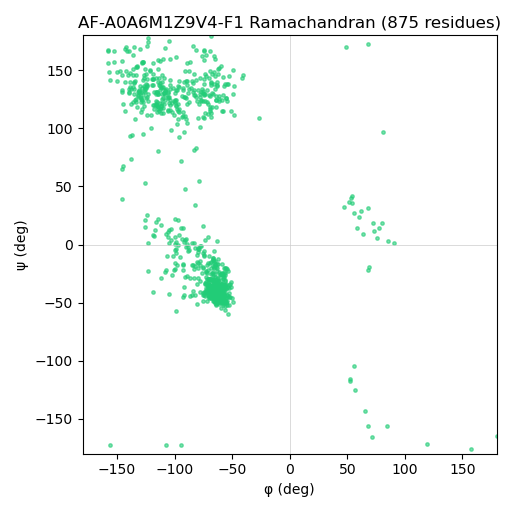 ? -23.120 -1.588 61.464 1.00 77.94 833 ASN A C 1
ATOM 6617 O O . ASN A 1 833 ? -24.135 -0.896 61.463 1.00 77.94 833 ASN A O 1
ATOM 6621 N N . GLN A 1 834 ? -21.945 -1.132 61.905 1.00 84.00 834 GLN A N 1
ATOM 6622 C CA . GLN A 1 834 ? -21.718 0.226 62.405 1.00 84.00 834 GLN A CA 1
ATOM 6623 C C . GLN A 1 834 ? -20.930 1.103 61.432 1.00 84.00 834 GLN A C 1
ATOM 6625 O O . GLN A 1 834 ? -20.857 2.307 61.649 1.00 84.00 834 GLN A O 1
ATOM 6630 N N . VAL A 1 835 ? -20.359 0.547 60.363 1.00 87.00 835 VAL A N 1
ATOM 6631 C CA . VAL A 1 835 ? -19.657 1.315 59.325 1.00 87.00 835 VAL A CA 1
ATOM 6632 C C . VAL A 1 835 ? -20.201 0.912 57.969 1.00 87.00 835 VAL A C 1
ATOM 6634 O O . VAL A 1 835 ? -20.126 -0.255 57.594 1.00 87.00 835 VAL A O 1
ATOM 6637 N N . ALA A 1 836 ? -20.712 1.890 57.227 1.00 86.38 836 ALA A N 1
ATOM 6638 C CA . ALA A 1 836 ? -20.917 1.748 55.795 1.00 86.38 836 ALA A CA 1
ATOM 6639 C C . ALA A 1 836 ? -19.730 2.374 55.065 1.00 86.38 836 ALA A C 1
ATOM 6641 O O . ALA A 1 836 ? -19.290 3.465 55.423 1.00 86.38 836 ALA A O 1
ATOM 6642 N N . SER A 1 837 ? -19.217 1.708 54.042 1.00 86.44 837 SER A N 1
ATOM 6643 C CA . SER A 1 837 ? -18.180 2.235 53.164 1.00 86.44 837 SER A CA 1
ATOM 6644 C C . SER A 1 837 ? -18.690 2.330 51.732 1.00 86.44 837 SER A C 1
ATOM 6646 O O . SER A 1 837 ? -19.635 1.646 51.343 1.00 86.44 837 SER A O 1
ATOM 6648 N N . MET A 1 838 ? -18.082 3.212 50.952 1.00 87.69 838 MET A N 1
ATOM 6649 C CA . MET A 1 838 ? -18.372 3.401 49.537 1.00 87.69 838 MET A CA 1
ATOM 6650 C C . MET A 1 838 ? -17.051 3.518 48.789 1.00 87.69 838 MET A C 1
ATOM 6652 O O . MET A 1 838 ? -16.142 4.218 49.233 1.00 87.69 838 MET A O 1
ATOM 6656 N N . GLN A 1 839 ? -16.945 2.828 47.659 1.00 82.25 839 GLN A N 1
ATOM 6657 C CA . GLN A 1 839 ? -15.793 2.907 46.767 1.00 82.25 839 GLN A CA 1
ATOM 6658 C C . GLN A 1 839 ? -16.276 3.184 45.352 1.00 82.25 839 GLN A C 1
ATOM 6660 O O . GLN A 1 839 ? -16.985 2.366 44.771 1.00 82.25 839 GLN A O 1
ATOM 6665 N N . ILE A 1 840 ? -15.895 4.327 44.791 1.00 73.50 840 ILE A N 1
ATOM 6666 C CA . ILE A 1 840 ? -16.278 4.703 43.428 1.00 73.50 840 ILE A CA 1
ATOM 6667 C C . ILE A 1 840 ? -15.080 5.325 42.736 1.00 73.50 840 ILE A C 1
ATOM 6669 O O . ILE A 1 840 ? -14.359 6.122 43.323 1.00 73.50 840 ILE A O 1
ATOM 6673 N N . GLN A 1 841 ? -14.888 4.994 41.465 1.00 69.44 841 GLN A N 1
ATOM 6674 C CA . GLN A 1 841 ? -13.952 5.699 40.600 1.00 69.44 841 GLN A CA 1
ATOM 6675 C C . GLN A 1 841 ? -14.729 6.607 39.645 1.00 69.44 841 GLN A C 1
ATOM 6677 O O . GLN A 1 841 ? -15.550 6.123 38.851 1.00 69.44 841 GLN A O 1
ATOM 6682 N N . ILE A 1 842 ? -14.457 7.911 39.721 1.00 66.69 842 ILE A N 1
ATOM 6683 C CA . ILE A 1 842 ? -15.037 8.935 38.847 1.00 66.69 842 ILE A CA 1
ATOM 6684 C C . ILE A 1 842 ? -13.880 9.568 38.071 1.00 66.69 842 ILE A C 1
ATOM 6686 O O . ILE A 1 842 ? -12.992 10.171 38.666 1.00 66.69 842 ILE A O 1
ATOM 6690 N N . PHE A 1 843 ? -13.893 9.416 36.744 1.00 63.66 843 PHE A N 1
ATOM 6691 C CA . PHE A 1 843 ? -12.785 9.804 35.865 1.00 63.66 843 PHE A CA 1
ATOM 6692 C C . PHE A 1 843 ? -11.443 9.201 36.325 1.00 63.66 843 PHE A C 1
ATOM 6694 O O . PHE A 1 843 ? -11.288 7.979 36.347 1.00 63.66 843 PHE A O 1
ATOM 6701 N N . ASP A 1 844 ? -10.491 10.051 36.690 1.00 56.34 844 ASP A N 1
ATOM 6702 C CA . ASP A 1 844 ? -9.111 9.733 37.033 1.00 56.34 844 ASP A CA 1
ATOM 6703 C C . ASP A 1 844 ? -8.859 9.644 38.542 1.00 56.34 844 ASP A C 1
ATOM 6705 O O . ASP A 1 844 ? -7.724 9.409 38.954 1.00 56.34 844 ASP A O 1
ATOM 6709 N N . ALA A 1 845 ? -9.898 9.819 39.364 1.00 71.69 845 ALA A N 1
ATOM 6710 C CA . ALA A 1 845 ? -9.801 9.803 40.815 1.00 71.69 845 ALA A CA 1
ATOM 6711 C C . ALA A 1 845 ? -10.652 8.693 41.447 1.00 71.69 845 ALA A C 1
ATOM 6713 O O . ALA A 1 845 ? -11.776 8.390 41.031 1.00 71.69 845 ALA A O 1
ATOM 6714 N N . PHE A 1 846 ? -10.105 8.107 42.504 1.00 79.19 846 PHE A N 1
ATOM 6715 C CA . PHE A 1 846 ? -10.778 7.180 43.396 1.00 79.19 846 PHE A CA 1
ATOM 6716 C C . PHE A 1 846 ? -11.381 7.945 44.565 1.00 79.19 846 PHE A C 1
ATOM 6718 O O . PHE A 1 846 ? -10.732 8.789 45.180 1.00 79.19 846 PHE A O 1
ATOM 6725 N N . TYR A 1 847 ? -12.625 7.607 44.873 1.00 85.56 847 TYR A N 1
ATOM 6726 C CA . TYR A 1 847 ? -13.402 8.160 45.963 1.00 85.56 847 TYR A CA 1
ATOM 6727 C C . TYR A 1 847 ? -13.671 7.043 46.956 1.00 85.56 847 TYR A C 1
ATOM 6729 O O . TYR A 1 847 ? -14.290 6.026 46.628 1.00 85.56 847 TYR A O 1
ATOM 6737 N N . LEU A 1 848 ? -13.185 7.236 48.173 1.00 88.25 848 LEU A N 1
ATOM 6738 C CA . LEU A 1 848 ? -13.404 6.350 49.298 1.00 88.25 848 LEU A CA 1
ATOM 6739 C C . LEU A 1 848 ? -14.202 7.102 50.352 1.00 88.25 848 LEU A C 1
ATOM 6741 O O . LEU A 1 848 ? -13.765 8.132 50.856 1.00 88.25 848 LEU A O 1
ATOM 6745 N N . GLY A 1 849 ? -15.375 6.581 50.674 1.00 90.06 849 GLY A N 1
ATOM 6746 C CA . GLY A 1 849 ? -16.289 7.194 51.618 1.00 90.06 849 GLY A CA 1
ATOM 6747 C C . GLY A 1 849 ? -16.594 6.264 52.779 1.00 90.06 849 GLY A C 1
ATOM 6748 O O . GLY A 1 849 ? -16.664 5.048 52.600 1.00 90.06 849 GLY A O 1
ATOM 6749 N N . PHE A 1 850 ? -16.861 6.843 53.945 1.00 91.31 850 PHE A N 1
ATOM 6750 C CA . PHE A 1 850 ? -17.314 6.130 55.133 1.00 91.31 850 PHE A CA 1
ATOM 6751 C C . PHE A 1 850 ? -18.469 6.866 55.814 1.00 91.31 850 PHE A C 1
ATOM 6753 O O . PHE A 1 850 ? -18.438 8.088 55.956 1.00 91.31 850 PHE A O 1
ATOM 6760 N N . ILE A 1 851 ? -19.453 6.103 56.288 1.00 91.88 851 ILE A N 1
ATOM 6761 C CA . ILE A 1 851 ? -20.459 6.529 57.260 1.00 91.88 851 ILE A CA 1
ATOM 6762 C C . ILE A 1 851 ? -20.237 5.702 58.521 1.00 91.88 851 ILE A C 1
ATOM 6764 O O . ILE A 1 851 ? -20.459 4.490 58.515 1.00 91.88 851 ILE A O 1
ATOM 6768 N N . TYR A 1 852 ? -19.840 6.350 59.611 1.00 90.75 852 TYR A N 1
ATOM 6769 C CA . TYR A 1 852 ? -19.732 5.710 60.915 1.00 90.75 852 TYR A CA 1
ATOM 6770 C C . TYR A 1 852 ? -20.991 5.977 61.752 1.00 90.75 852 TYR A C 1
ATOM 6772 O O . TYR A 1 852 ? -21.302 7.116 62.113 1.00 90.75 852 TYR A O 1
ATOM 6780 N N . LEU A 1 853 ? -21.728 4.906 62.046 1.00 86.62 853 LEU A N 1
ATOM 6781 C CA . LEU A 1 853 ? -23.051 4.883 62.676 1.00 86.62 853 LEU A CA 1
ATOM 6782 C C . LEU A 1 853 ? -22.970 4.773 64.209 1.00 86.62 853 LEU A C 1
ATOM 6784 O O . LEU A 1 853 ? -23.644 3.945 64.819 1.00 86.62 853 LEU A O 1
ATOM 6788 N N . SER A 1 854 ? -22.131 5.591 64.843 1.00 83.12 854 SER A N 1
ATOM 6789 C CA . SER A 1 854 ? -21.941 5.593 66.299 1.00 83.12 854 SER A CA 1
ATOM 6790 C C . SER A 1 854 ? -22.015 7.010 66.847 1.00 83.12 854 SER A C 1
ATOM 6792 O O . SER A 1 854 ? -21.268 7.858 66.379 1.00 83.12 854 SER A O 1
ATOM 6794 N N . GLY A 1 855 ? -22.842 7.256 67.869 1.00 78.44 855 GLY A N 1
ATOM 6795 C CA . GLY A 1 855 ? -22.922 8.554 68.562 1.00 78.44 855 GLY A CA 1
ATOM 6796 C C . GLY A 1 855 ? -21.787 8.820 69.561 1.00 78.44 855 GLY A C 1
ATOM 6797 O O . GLY A 1 855 ? -21.745 9.876 70.191 1.00 78.44 855 GLY A O 1
ATOM 6798 N N . ASP A 1 856 ? -20.866 7.869 69.730 1.00 85.00 856 ASP A N 1
ATOM 6799 C CA . ASP A 1 856 ? -19.721 7.992 70.632 1.00 85.00 856 ASP A CA 1
ATOM 6800 C C . ASP A 1 856 ? -18.653 8.919 70.031 1.00 85.00 856 ASP A C 1
ATOM 6802 O O . ASP A 1 856 ? -17.978 8.580 69.053 1.00 85.00 856 ASP A O 1
ATOM 6806 N N . LYS A 1 857 ? -18.503 10.106 70.629 1.00 81.69 857 LYS A N 1
ATOM 6807 C CA . LYS A 1 857 ? -17.606 11.158 70.136 1.00 81.69 857 LYS A CA 1
ATOM 6808 C C . LYS A 1 857 ? -16.132 10.764 70.182 1.00 81.69 857 LYS A C 1
ATOM 6810 O O . LYS A 1 857 ? -15.395 11.194 69.298 1.00 81.69 857 LYS A O 1
ATOM 6815 N N . GLU A 1 858 ? -15.707 9.965 71.160 1.00 82.44 858 GLU A N 1
ATOM 6816 C CA . GLU A 1 858 ? -14.309 9.526 71.268 1.00 82.44 858 GLU A CA 1
ATOM 6817 C C . GLU A 1 858 ? -13.979 8.528 70.159 1.00 82.44 858 GLU A C 1
ATOM 6819 O O . GLU A 1 858 ? -12.972 8.673 69.468 1.00 82.44 858 GLU A O 1
ATOM 6824 N N . LYS A 1 859 ? -14.884 7.581 69.889 1.00 84.19 859 LYS A N 1
ATOM 6825 C CA . LYS A 1 859 ? -14.715 6.622 68.784 1.00 84.19 859 LYS A CA 1
ATOM 6826 C C . LYS A 1 859 ? -14.786 7.283 67.414 1.00 84.19 859 LYS A C 1
ATOM 6828 O O . LYS A 1 859 ? -14.031 6.911 66.522 1.00 84.19 859 LYS A O 1
ATOM 6833 N N . GLN A 1 860 ? -15.674 8.263 67.232 1.00 85.00 860 GLN A N 1
ATOM 6834 C CA . GLN A 1 860 ? -15.717 9.053 65.997 1.00 85.00 860 GLN A CA 1
ATOM 6835 C C . GLN A 1 860 ? -14.411 9.825 65.778 1.00 85.00 860 GLN A C 1
ATOM 6837 O O . GLN A 1 860 ? -13.957 9.944 64.643 1.00 85.00 860 GLN A O 1
ATOM 6842 N N . GLN A 1 861 ? -13.817 10.359 66.846 1.00 83.56 861 GLN A N 1
ATOM 6843 C CA . GLN A 1 861 ? -12.554 11.082 66.763 1.00 83.56 861 GLN A CA 1
ATOM 6844 C C . GLN A 1 861 ? -11.395 10.138 66.413 1.00 83.56 861 GLN A C 1
ATOM 6846 O O . GLN A 1 861 ? -10.673 10.416 65.461 1.00 83.56 861 GLN A O 1
ATOM 6851 N N . ALA A 1 862 ? -11.303 8.979 67.072 1.00 83.81 862 ALA A N 1
ATOM 6852 C CA . ALA A 1 862 ? -10.318 7.944 66.746 1.00 83.81 862 ALA A CA 1
ATOM 6853 C C . ALA A 1 862 ? -10.451 7.441 65.295 1.00 83.81 862 ALA A C 1
ATOM 6855 O O . ALA A 1 862 ? -9.453 7.244 64.605 1.00 83.81 862 ALA A O 1
ATOM 6856 N N . PHE A 1 863 ? -11.684 7.288 64.795 1.00 86.44 863 PHE A N 1
ATOM 6857 C CA . PHE A 1 863 ? -11.940 6.930 63.396 1.00 86.44 863 PHE A CA 1
ATOM 6858 C C . PHE A 1 863 ? -11.433 7.995 62.418 1.00 86.44 863 PHE A C 1
ATOM 6860 O O . PHE A 1 863 ? -10.871 7.668 61.375 1.00 86.44 863 PHE A O 1
ATOM 6867 N N . LEU A 1 864 ? -11.638 9.275 62.743 1.00 84.12 864 LEU A N 1
ATOM 6868 C CA . LEU A 1 864 ? -11.196 10.383 61.903 1.00 84.12 864 LEU A CA 1
ATOM 6869 C C . LEU A 1 864 ? -9.668 10.527 61.902 1.00 84.12 864 LEU A C 1
ATOM 6871 O O . LEU A 1 864 ? -9.114 10.876 60.867 1.00 84.12 864 LEU A O 1
ATOM 6875 N N . GLU A 1 865 ? -8.999 10.250 63.023 1.00 84.19 865 GLU A N 1
ATOM 6876 C CA . GLU A 1 865 ? -7.537 10.338 63.177 1.00 84.19 865 GLU A CA 1
ATOM 6877 C C . GLU A 1 865 ? -6.790 9.192 62.475 1.00 84.19 865 GLU A C 1
ATOM 6879 O O . GLU A 1 865 ? -5.742 9.424 61.871 1.00 84.19 865 GLU A O 1
ATOM 6884 N N . ALA A 1 866 ? -7.376 7.991 62.426 1.00 81.38 866 ALA A N 1
ATOM 6885 C CA . ALA A 1 866 ? -6.793 6.832 61.741 1.00 81.38 866 ALA A CA 1
ATOM 6886 C C . ALA A 1 866 ? -6.599 7.037 60.221 1.00 81.38 866 ALA A C 1
ATOM 6888 O O . ALA A 1 866 ? -5.768 6.379 59.590 1.00 81.38 866 ALA A O 1
ATOM 6889 N N . ILE A 1 867 ? -7.365 7.946 59.607 1.00 80.75 867 ILE A N 1
ATOM 6890 C CA . ILE A 1 867 ? -7.359 8.165 58.155 1.00 80.75 867 ILE A CA 1
ATOM 6891 C C . ILE A 1 867 ? -6.167 9.044 57.709 1.00 80.75 867 ILE A C 1
ATOM 6893 O O . ILE A 1 867 ? -5.432 8.614 56.819 1.00 80.75 867 ILE A O 1
ATOM 6897 N N . PRO A 1 868 ? -5.901 10.229 58.298 1.00 70.00 868 PRO A N 1
ATOM 6898 C CA . PRO A 1 868 ? -4.678 10.993 58.047 1.00 70.00 868 PRO A CA 1
ATOM 6899 C C . PRO A 1 868 ? -3.394 10.260 58.443 1.00 70.00 868 PRO A C 1
ATOM 6901 O O . PRO A 1 868 ? -2.401 10.383 57.730 1.00 70.00 868 PRO A O 1
ATOM 6904 N N . GLU A 1 869 ? -3.390 9.464 59.517 1.00 68.12 869 GLU A N 1
ATOM 6905 C CA . GLU A 1 869 ? -2.224 8.639 59.881 1.00 68.12 869 GLU A CA 1
ATOM 6906 C C . GLU A 1 869 ? -1.850 7.658 58.761 1.00 68.12 869 GLU A C 1
ATOM 6908 O O . GLU A 1 869 ? -0.671 7.498 58.437 1.00 68.12 869 GLU A O 1
ATOM 6913 N N . ALA A 1 870 ? -2.851 7.089 58.078 1.00 62.34 870 ALA A N 1
ATOM 6914 C CA . ALA A 1 870 ? -2.637 6.268 56.889 1.00 62.34 870 ALA A CA 1
ATOM 6915 C C . ALA A 1 870 ? -2.000 7.049 55.725 1.00 62.34 870 ALA A C 1
ATOM 6917 O O . ALA A 1 870 ? -1.309 6.436 54.913 1.00 62.34 870 ALA A O 1
ATOM 6918 N N . LEU A 1 871 ? -2.231 8.369 55.642 1.00 63.59 871 LEU A N 1
ATOM 6919 C CA . LEU A 1 871 ? -1.770 9.269 54.574 1.00 63.59 871 LEU A CA 1
ATOM 6920 C C . LEU A 1 871 ? -0.377 9.884 54.844 1.00 63.59 871 LEU A C 1
ATOM 6922 O O . LEU A 1 871 ? 0.347 10.187 53.898 1.00 63.59 871 LEU A O 1
ATOM 6926 N N . VAL A 1 872 ? 0.033 10.048 56.109 1.00 56.25 872 VAL A N 1
ATOM 6927 C CA . VAL A 1 872 ? 1.299 10.712 56.506 1.00 56.25 872 VAL A CA 1
ATOM 6928 C C . VAL A 1 872 ? 2.525 9.787 56.446 1.00 56.25 872 VAL A C 1
ATOM 6930 O O . VAL A 1 872 ? 3.646 10.269 56.295 1.00 56.25 872 VAL A O 1
ATOM 6933 N N . CYS A 1 873 ? 2.361 8.460 56.478 1.00 46.69 873 CYS A N 1
ATOM 6934 C CA . CYS A 1 873 ? 3.484 7.507 56.514 1.00 46.69 873 CYS A CA 1
ATOM 6935 C C . CYS A 1 873 ? 4.432 7.492 55.287 1.00 46.69 873 CYS A C 1
ATOM 6937 O O . CYS A 1 873 ? 5.356 6.685 55.279 1.00 46.69 873 CYS A O 1
ATOM 6939 N N . HIS A 1 874 ? 4.272 8.350 54.269 1.00 42.62 874 HIS A N 1
ATOM 6940 C CA . HIS A 1 874 ? 5.188 8.416 53.115 1.00 42.62 874 HIS A CA 1
ATOM 6941 C C . HIS A 1 874 ? 5.389 9.833 52.540 1.00 42.62 874 HIS A C 1
ATOM 6943 O O . HIS A 1 874 ? 5.092 10.099 51.379 1.00 42.62 874 HIS A O 1
ATOM 6949 N N . THR A 1 875 ? 5.985 10.735 53.320 1.00 35.94 875 THR A N 1
ATOM 6950 C CA . THR A 1 875 ? 6.789 11.855 52.774 1.00 35.94 875 THR A CA 1
ATOM 6951 C C . THR A 1 875 ? 8.298 11.659 52.953 1.00 35.94 875 THR A C 1
ATOM 6953 O O . THR A 1 875 ? 9.074 12.569 52.674 1.00 35.94 875 THR A O 1
ATOM 6956 N N . VAL A 1 876 ? 8.744 10.464 53.357 1.00 32.91 876 VAL A N 1
ATOM 6957 C CA . VAL A 1 876 ? 10.167 10.096 53.381 1.00 32.91 876 VAL A CA 1
ATOM 6958 C C . VAL A 1 876 ? 10.337 8.677 52.848 1.00 32.91 876 VAL A C 1
ATOM 6960 O O . VAL A 1 876 ? 10.171 7.710 53.588 1.00 32.91 876 VAL A O 1
ATOM 6963 N N . THR A 1 877 ? 10.620 8.548 51.553 1.00 28.44 877 THR A N 1
ATOM 6964 C CA . THR A 1 877 ? 11.664 7.675 50.975 1.00 28.44 877 THR A CA 1
ATOM 6965 C C . THR A 1 877 ? 11.744 7.883 49.474 1.00 28.44 877 THR A C 1
ATOM 6967 O O . THR A 1 877 ? 10.680 7.839 48.821 1.00 28.44 877 THR A O 1
#

Solvent-accessible surface area (backbone atoms only — not comparable to full-atom values): 47746 Å² total; per-residue (Å²): 128,85,79,76,70,37,43,30,41,32,37,41,21,81,52,40,46,43,73,70,38,29,45,51,52,26,50,52,53,58,70,70,54,52,97,81,51,32,44,37,37,28,32,35,26,32,52,62,45,49,60,53,47,52,50,53,47,42,72,76,30,89,76,61,60,45,56,61,49,23,54,57,45,53,48,30,14,53,54,38,26,48,54,37,30,52,41,21,47,76,70,75,40,61,50,48,62,30,49,19,52,62,42,23,31,29,21,44,83,44,49,50,58,20,43,45,47,48,55,55,45,63,61,46,51,59,37,35,77,68,66,23,37,36,25,32,17,26,30,35,22,19,17,83,86,71,45,60,25,19,34,36,89,50,16,35,53,29,43,43,42,49,48,22,60,63,70,69,20,64,38,37,40,38,32,37,99,44,57,38,48,38,78,37,52,61,91,80,38,87,80,41,50,70,40,60,66,40,40,58,68,56,51,45,52,42,32,74,76,71,40,47,90,64,41,63,69,23,50,54,47,18,60,61,43,41,35,29,38,35,31,21,10,67,90,47,67,88,50,90,24,16,39,33,44,70,100,50,80,52,54,97,60,87,56,57,77,41,83,59,92,72,47,60,38,55,42,97,40,74,73,54,20,54,50,52,48,53,50,53,52,50,56,32,62,78,66,72,50,62,80,88,48,52,86,76,50,60,37,42,75,50,76,48,79,55,92,46,36,37,42,39,37,40,38,28,63,57,51,96,61,40,66,58,51,53,49,52,55,51,27,54,59,37,40,87,94,41,75,51,77,65,88,43,76,48,77,46,58,30,31,35,65,91,60,57,92,48,53,26,28,42,35,41,37,40,39,70,43,93,43,74,68,52,36,52,48,34,57,58,37,46,70,64,44,48,64,54,51,37,47,23,47,66,33,70,69,45,33,51,51,53,38,56,75,70,61,60,53,71,71,55,42,50,51,55,30,50,54,54,50,52,51,47,28,72,73,38,60,92,81,33,64,77,63,56,57,54,53,46,52,49,49,63,73,74,50,55,67,72,44,60,69,43,46,56,56,63,60,54,43,51,50,49,55,51,49,48,53,40,48,59,54,50,51,57,44,55,77,66,67,55,73,65,79,48,69,47,77,49,80,44,82,47,73,38,62,47,102,92,44,81,41,76,32,40,37,42,40,39,26,39,44,48,92,53,102,47,53,47,81,52,70,70,47,54,50,53,50,48,34,75,80,41,71,73,60,42,71,46,85,73,41,70,46,79,49,73,40,72,94,73,35,35,41,36,40,36,37,34,33,35,44,96,86,56,86,53,71,67,58,54,55,46,47,74,67,52,44,63,61,50,50,67,76,51,54,42,67,54,73,69,51,92,35,73,74,90,50,70,67,58,54,51,50,49,53,54,56,42,50,69,71,57,82,54,97,81,54,64,31,29,31,42,81,43,65,46,44,73,57,100,58,34,36,34,28,42,34,40,38,33,34,76,48,50,94,89,51,79,54,71,66,64,44,43,67,75,36,94,55,37,89,40,46,46,77,80,43,76,47,77,77,50,54,50,92,82,73,38,42,26,41,33,38,36,35,40,38,51,41,64,43,79,85,27,54,44,101,83,71,49,72,37,62,65,58,48,50,50,50,51,53,51,56,48,32,74,58,74,38,75,59,44,59,74,58,51,66,57,54,53,39,27,52,52,35,50,53,52,28,58,66,74,55,56,83,87,46,69,91,42,56,68,58,54,52,53,50,57,72,31,31,35,50,62,71,49,47,41,68,56,56,43,66,59,54,45,55,54,50,52,51,53,50,50,59,66,75,70,63,90,62,73,62,46,80,48,74,49,80,56,91,52,31,41,37,38,41,33,41,32,61,62,73,74,53,56,62,43,39,51,53,46,55,56,72,67,69,67,58,70,91,38,40,42,36,32,63,49,75,60,85,65,33,40,37,45,32,37,40,37,66,50,72,51,66,68,61,50,48,54,58,59,52,41,48,57,57,51,66,60,78,68,88,77,133

Secondary structure (DSSP, 8-state):
-----EEEEEE-GGGSSSHHHHHHHHHHHHHH--TT-EEEEEEPPSTTHHHHHHHHHHHH-SS--HHHHHHHHTHHHHHHHHHHHHHHHHTT--EEEE-TTTTTEEE-S-TTS--EEEE--HHHHHHHTTT-EEEEE-SEEEETTS-EEE--TTHHHHHHHHHHHHHT-SEEEEEESSSS-BSS-TTT-TTPPBPSEE-HHHHHHHIIIII-SS-HHHHHHHHHTT-EEEEEETTBTTS--EEE---PPPPSS---SS--TT-S-EESSHHHHHHHHHHHHHHHHHHT--GGGHHHH-SEEEEEEETTEEEEEEEEE--TTHHHHHHHHHHHHSSTT-PPP-SEEEEEEEE-GGGTT-EEEEEEEEEE-SSHHHHHHHHHHHHHHHHHHHHHHH-HHHHHHHHHHH---HHHHHHHHHHHHHHHHHH-TTT--THHHHHHHHHHHHS-HHHHHHS-HHHHHHHHHHHHHHHHHHHHHHTTT--S--EEEEEEEEEEEETTEEEEEEEEEEEEE-SSTTEE--HHHHHHHHHHH-TT-EEPTT--EEEEEGGGTEEEEEEEEE-TT---HHHHHHHHHHHHHHHHHT-EE----SS-S--HHHHHHHHHHHHHH--STT---EEEEEEEEE-SSEEEEEEEEEEE--TTPPPHHHHHHTSTTGGGEEEEEEEEEEEETTTEEEEEEEEEEEEEGGGGB-TTS-B-HHHHHHHHHHHHHHHHSS-EETTHHHHHHHHHHHHHHHHTT-GGGGGGHHHHHHHHHTEESHHHHHHS-HHHHHHHHHHHHHHHHH--SSEEEEEEEETTEEEEEEEES-THHHHHHHHHHHHTT--TTTEEEEEEEETTEEEEEEEE----HHHHHHHHHHHHHHHHTTS--

Sequence (877 aa):
MVQMEAEVLKFGGAAVATPQQIKKVACFIAERRTANSRIIVVVSAMGKTTDELLFLANAVNSSPPKREQDMLISVGERISISLLAMALSEKGVEAISFTGSQSGIITSNNHSEAKIVSVRPHRLIAALDQEKVAIVAGFQGVSVNGEITTLGRGGSDTSAVALAVAIGAPQVEFFKDVPGIYSHDPKIDAKATCFETLTYEEAIAIVREGNGVVHQRAIHLAEKNGISLKVTSFSAPDTPGTLVSSLVEPPSIPVYEESSPSGLVEAADERLSRRIESTLLRAIEERSLPVEALAGAFPIFHSERRENLFILTLASRHLPHVARFFYDMLSHWLLPGHQIEIPTFLSTLFHLAEFGEQNFAFQELHLSCRTPREAEVVAQNLGLLEKEITLGASSFYHASKILEMKGLSLDDKTAIIQQRIAHLVQRFTRQFDYDIFGEMQHFFASSKETFKTARDTRHVCELIYTLYFFRKKLEGYLARSETKRHVLFKLKKNVLHTPFGMKEILSVYLGISFLKEHEIFEERHLLSALAHFIPEIKSIPDSFYIHDVREENLGLLYLEIEKESGFSKLEIERLSKLLPDEIRSRVEQLVPPIFMPRNEEDVMRGILTLSRQLHYARDIPQMIISFDEQTDVELVFTVIIVRLQYPDSIPIRELFEKSLLASNLSFDRIKQVGMLRRKTPKEAAVLRVRLPVESFYRGDFSVDLSAARSSLASAIHEVVGDVRDFNGGMIAKQNENFIQMKKLLEEATLKHSLLLQNFFHAIYPAPLSATLAPELLKTFFLMLLEVTETARESITLQSKKERDHLFVMIKFHDLGWKHKIFHQIEALSIPSNQVASMQIQIFDAFYLGFIYLSGDKEKQQAFLEAIPEALVCHTVT